Protein AF-A0A068NYI9-F1 (afdb_monomer)

Solvent-accessible surface area (backbone atoms only — not comparable to full-atom values): 39132 Å² total; per-residue (Å²): 99,67,48,78,48,80,58,88,41,33,35,38,41,29,36,51,37,56,94,65,34,27,33,42,41,76,65,52,43,54,52,51,30,52,52,40,68,64,61,57,90,71,41,52,32,32,40,40,34,29,38,84,70,21,27,11,58,13,74,27,71,71,49,53,61,55,55,73,72,49,54,72,68,56,47,52,54,54,47,45,54,56,33,49,30,40,50,29,44,58,70,30,71,34,47,32,33,27,50,38,40,30,40,25,18,36,61,29,44,26,55,36,34,27,26,78,39,22,38,27,14,58,77,14,36,36,26,44,39,35,44,78,74,78,43,71,63,66,67,35,40,80,39,39,39,81,44,40,32,72,70,53,43,56,55,39,48,74,64,22,53,74,46,44,31,72,56,35,41,76,44,43,52,24,78,44,74,30,56,73,89,44,35,65,60,57,50,49,53,53,52,53,56,57,70,75,43,59,68,68,60,52,34,52,52,56,52,59,73,72,49,78,86,68,54,73,70,55,48,52,52,52,52,53,56,50,59,70,35,66,69,44,46,53,52,50,50,55,52,50,54,50,51,52,56,53,59,72,30,60,66,58,24,37,24,31,56,41,60,44,35,58,30,35,53,49,46,52,42,32,49,80,71,70,24,43,34,32,23,48,32,26,66,79,39,65,85,33,47,29,43,75,68,27,80,40,68,43,82,50,44,53,57,51,46,78,58,20,68,54,28,62,66,60,52,55,49,49,31,60,75,71,64,33,43,25,38,36,27,51,61,60,82,48,33,77,37,32,69,51,38,48,50,27,54,77,68,73,26,43,48,48,43,40,50,31,71,24,37,56,49,38,65,42,72,67,49,27,50,52,47,29,52,73,44,68,28,52,57,65,58,60,50,78,61,86,88,59,47,75,68,55,44,48,54,46,44,66,71,71,38,70,39,26,30,38,34,29,72,87,52,68,93,77,53,20,56,40,82,32,70,47,83,88,49,40,71,61,48,50,52,52,24,25,56,45,17,29,74,75,66,76,43,45,52,57,29,36,28,55,48,66,88,63,31,26,37,38,30,34,37,35,43,20,20,82,83,77,49,60,26,31,56,48,48,35,30,42,19,46,24,59,97,88,41,70,43,36,37,26,14,62,41,70,64,44,80,83,41,60,80,53,53,67,55,53,45,52,31,46,50,38,38,37,58,73,48,63,42,28,24,37,28,31,42,33,26,42,30,34,72,91,77,73,44,64,18,56,69,51,49,47,56,24,58,60,91,68,49,58,24,44,26,63,19,63,71,50,63,62,67,48,47,25,50,41,28,56,43,58,42,75,83,86,64,62,67,45,45,38,70,47,40,72,88,61,52,47,46,14,14,35,35,37,60,36,28,26,17,30,57,75,62,79,48,43,77,33,59,44,48,24,70,37,61,40,78,56,87,50,92,53,54,47,76,52,46,28,66,53,56,69,37,70,43,65,90,77,59,81,51,68,50,34,36,47,32,9,42,25,80,38,60,70,49,8,52,53,47,36,47,53,38,53,56,51,42,42,63,27,61,46,44,51,36,56,70,60,50,49,52,51,68,64,32,69,44,57,70,72,56,63,66,19,46,58,42,48,64,71,81,45,68,82,52,65,80,80,84,74,56,68,70,57,56,53,49,53,70,67,73,54,75,77,74,76,88,83,81,91,84,88,77,60,83,88,73,69,78,79,77,78,82,72,85,132

Sequence (746 aa):
MLNVESEGAVLRVTIDRPEVRNAFNDELIAQLSTVFTHVAPEVRAIVLTGSGDTFCAGGDLAWMRKAAGYTEEQNAEDALHLAQLFQSMVECHAVVIARVRGACFGGGCGLVAASDVAIASEDALFAFSEVRLGLVPATISPFVLPKIGAGHARHLFSTGEAFGAAHALRIGLVHDVAPPDDLDAAVAKRIKAVLAAGPAAVASAKQLAQEPPLSLPEAAALLARTRANEEAKEGISAFLEKTQSELSRMIEKLLIANRGEIAVRVIRAAREMRVRTVAVYSDADRDAMHVQLADEAVALGAPEPSASYLDAAKILDAARATGADAIHPGYGFLSERAEFSDACAKTGILFVGPPASAMRRLGAKTDAKALAVQAGVPIVPGMFEPGATDAQLKAAADQIGYPVMLKASAGGGGRGMRAVHNPADFDGELKTASDEALKAFGDGTMMVEKLVERPRHVEVQVLADRHGNVATLFERECSIQRRHQKLIEESPSPLFDSQPGLWPQMAEASRRLVLEAGYFNAGTVEFIVDEAAGAFYFLEVNARLQVEHPVTEMVTGLDLVQWQIRIAQGDRLEIDPRLIAGDRGAMKGHAIEARIVAEDPARNFLPSVGKILAWAEPKAPGVRVDTGYAADAEIPRYYDSMIAKVIAHGDTRAEAIQRLRGALLDFHVLGVRTNVAYLLDVLSHAGFQKGDIDTGFLGREFSEWAPGDIPAEIGAILLTVTPVAKAGAPSAVGAWALADRFRNAR

Radius of gyration: 37.15 Å; Cα contacts (8 Å, |Δi|>4): 1480; chains: 1; bounding box: 72×67×130 Å

pLDDT: mean 90.98, std 12.87, range [28.34, 98.88]

Structure (mmCIF, N/CA/C/O backbone):
data_AF-A0A068NYI9-F1
#
_entry.id   AF-A0A068NYI9-F1
#
loop_
_atom_site.group_PDB
_atom_site.id
_atom_site.type_symbol
_atom_site.label_atom_id
_atom_site.label_alt_id
_atom_site.label_comp_id
_atom_site.label_asym_id
_atom_site.label_entity_id
_atom_site.label_seq_id
_atom_site.pdbx_PDB_ins_code
_atom_site.Cartn_x
_atom_site.Cartn_y
_atom_site.Cartn_z
_atom_site.occupancy
_atom_site.B_iso_or_equiv
_atom_site.auth_seq_id
_atom_site.auth_comp_id
_atom_site.auth_asym_id
_atom_site.auth_atom_id
_atom_site.pdbx_PDB_model_num
ATOM 1 N N . MET A 1 1 ? -4.541 20.432 50.853 1.00 89.31 1 MET A N 1
ATOM 2 C CA . MET A 1 1 ? -4.137 19.013 50.994 1.00 89.31 1 MET A CA 1
ATOM 3 C C . MET A 1 1 ? -4.465 18.197 49.750 1.00 89.31 1 MET A C 1
ATOM 5 O O . MET A 1 1 ? -3.976 17.082 49.623 1.00 89.31 1 MET A O 1
ATOM 9 N N . LEU A 1 2 ? -5.289 18.737 48.844 1.00 95.06 2 LEU A N 1
ATOM 10 C CA . LEU A 1 2 ? -5.549 18.180 47.524 1.00 95.06 2 LEU A CA 1
ATOM 11 C C . LEU A 1 2 ? -4.988 19.100 46.441 1.00 95.06 2 LEU A C 1
ATOM 13 O O . LEU A 1 2 ? -5.064 20.321 46.584 1.00 95.06 2 LEU A O 1
ATOM 17 N N . ASN A 1 3 ? -4.511 18.510 45.351 1.00 96.06 3 ASN A N 1
ATOM 18 C CA . ASN A 1 3 ? -4.383 19.181 44.064 1.00 96.06 3 ASN A CA 1
ATOM 19 C C . ASN A 1 3 ? -5.496 18.661 43.139 1.00 96.06 3 ASN A C 1
ATOM 21 O O . ASN A 1 3 ? -5.660 17.447 42.998 1.00 96.06 3 ASN A O 1
ATOM 25 N N . VAL A 1 4 ? -6.282 19.569 42.559 1.00 96.38 4 VAL A N 1
ATOM 26 C CA . VAL A 1 4 ? -7.425 19.240 41.699 1.00 96.38 4 VAL A CA 1
ATOM 27 C C . VAL A 1 4 ? -7.256 19.945 40.359 1.00 96.38 4 VAL A C 1
ATOM 29 O O . VAL A 1 4 ? -7.251 21.172 40.296 1.00 96.38 4 VAL A O 1
ATOM 32 N N . GLU A 1 5 ? -7.144 19.165 39.288 1.00 95.94 5 GLU A N 1
ATOM 33 C CA . GLU A 1 5 ? -6.888 19.651 37.930 1.00 95.94 5 GLU A CA 1
ATOM 34 C C . GLU A 1 5 ? -7.986 19.169 36.980 1.00 95.94 5 GLU A C 1
ATOM 36 O O . GLU A 1 5 ? -8.367 17.999 37.006 1.00 95.94 5 GLU A O 1
ATOM 41 N N . SER A 1 6 ? -8.496 20.058 36.127 1.00 93.62 6 SER A N 1
ATOM 42 C CA . SER A 1 6 ? -9.535 19.729 35.144 1.00 93.62 6 SER A CA 1
ATOM 43 C C . SER A 1 6 ? -8.954 19.721 33.735 1.00 93.62 6 SER A C 1
ATOM 45 O O . SER A 1 6 ? -8.369 20.706 33.292 1.00 93.62 6 SER A O 1
ATOM 47 N N . GLU A 1 7 ? -9.171 18.631 33.006 1.00 90.81 7 GLU A N 1
ATOM 48 C CA . GLU A 1 7 ? -8.727 18.429 31.628 1.00 90.81 7 GLU A CA 1
ATOM 49 C C . GLU A 1 7 ? -9.931 17.993 30.778 1.00 90.81 7 GLU A C 1
ATOM 51 O O . GLU A 1 7 ? -10.263 16.810 30.667 1.00 90.81 7 GLU A O 1
ATOM 56 N N . GLY A 1 8 ? -10.648 18.971 30.216 1.00 91.75 8 GLY A N 1
ATOM 57 C CA . GLY A 1 8 ? -11.898 18.718 29.495 1.00 91.75 8 GLY A CA 1
ATOM 58 C C . GLY A 1 8 ? -12.936 18.039 30.393 1.00 91.75 8 GLY A C 1
ATOM 59 O O . GLY A 1 8 ? -13.342 18.602 31.403 1.00 91.75 8 GLY A O 1
ATOM 60 N N . ALA A 1 9 ? -13.345 16.821 30.030 1.00 95.44 9 ALA A N 1
ATOM 61 C CA . ALA A 1 9 ? -14.315 16.015 30.776 1.00 95.44 9 ALA A CA 1
ATOM 62 C C . ALA A 1 9 ? -13.682 15.118 31.865 1.00 95.44 9 ALA A C 1
ATOM 64 O O . ALA A 1 9 ? -14.346 14.219 32.388 1.00 95.44 9 ALA A O 1
ATOM 65 N N . VAL A 1 10 ? -12.395 15.298 32.176 1.00 97.81 10 VAL A N 1
ATOM 66 C CA . VAL A 1 10 ? -11.663 14.500 33.169 1.00 97.81 10 VAL A CA 1
ATOM 67 C C . VAL A 1 10 ? -11.209 15.390 34.318 1.00 97.81 10 VAL A C 1
ATOM 69 O O . VAL A 1 10 ? -10.569 16.414 34.094 1.00 97.81 10 VAL A O 1
ATOM 72 N N . LEU A 1 11 ? -11.492 14.973 35.550 1.00 98.00 11 LEU A N 1
ATOM 73 C CA . LEU A 1 11 ? -11.014 15.630 36.765 1.00 98.00 11 LEU A CA 1
ATOM 74 C C . LEU A 1 11 ? -9.921 14.776 37.416 1.00 98.00 11 LEU A C 1
ATOM 76 O O . LEU A 1 11 ? -10.126 13.595 37.679 1.00 98.00 11 LEU A O 1
ATOM 80 N N . ARG A 1 12 ? -8.753 15.341 37.699 1.00 98.19 12 ARG A N 1
ATOM 81 C CA . ARG A 1 12 ? -7.665 14.661 38.411 1.00 98.19 12 ARG A CA 1
ATOM 82 C C . ARG A 1 12 ? -7.619 15.174 39.839 1.00 98.19 12 ARG A C 1
ATOM 84 O O . ARG A 1 12 ? -7.472 16.369 40.059 1.00 98.19 12 ARG A O 1
ATOM 91 N N . VAL A 1 13 ? -7.746 14.267 40.798 1.00 98.25 13 VAL A N 1
ATOM 92 C CA . VAL A 1 13 ? -7.751 14.548 42.234 1.00 98.25 13 VAL A CA 1
ATOM 93 C C . VAL A 1 13 ? -6.545 13.851 42.846 1.00 98.25 13 VAL A C 1
ATOM 95 O O . VAL A 1 13 ? -6.486 12.623 42.918 1.00 98.25 13 VAL A O 1
ATOM 98 N N . THR A 1 14 ? -5.570 14.639 43.280 1.00 98.19 14 THR A N 1
ATOM 99 C CA . THR A 1 14 ? -4.337 14.147 43.898 1.00 98.19 14 THR A CA 1
ATOM 100 C C . THR A 1 14 ? -4.338 14.483 45.381 1.00 98.19 14 THR A C 1
ATOM 102 O O . THR A 1 14 ? -4.400 15.655 45.747 1.00 98.19 14 THR A O 1
ATOM 105 N N . ILE A 1 15 ? -4.242 13.469 46.241 1.00 98.25 15 ILE A N 1
ATOM 106 C CA . ILE A 1 15 ? -3.935 13.658 47.661 1.00 98.25 15 ILE A CA 1
ATOM 107 C C . ILE A 1 15 ? -2.469 14.066 47.756 1.00 98.25 15 ILE A C 1
ATOM 109 O O . ILE A 1 15 ? -1.594 13.281 47.396 1.00 98.25 15 ILE A O 1
ATOM 113 N N . ASP A 1 16 ? -2.213 15.290 48.209 1.00 96.94 16 ASP A N 1
ATOM 114 C CA . ASP A 1 16 ? -0.884 15.895 48.206 1.00 96.94 16 ASP A CA 1
ATOM 115 C C . ASP A 1 16 ? -0.428 16.217 49.632 1.00 96.94 16 ASP A C 1
ATOM 117 O O . ASP A 1 16 ? -0.469 17.359 50.098 1.00 96.94 16 ASP A O 1
ATOM 121 N N . ARG A 1 17 ? -0.077 15.151 50.359 1.00 96.38 17 ARG A N 1
ATOM 122 C CA . ARG A 1 17 ? 0.522 15.178 51.702 1.00 96.38 17 ARG A CA 1
ATOM 123 C C . ARG A 1 17 ? 1.659 14.145 51.818 1.00 96.38 17 ARG A C 1
ATOM 125 O O . ARG A 1 17 ? 1.607 13.258 52.688 1.00 96.38 17 ARG A O 1
ATOM 132 N N . PRO A 1 18 ? 2.666 14.171 50.927 1.00 94.94 18 PRO A N 1
ATOM 133 C CA . PRO A 1 18 ? 3.677 13.116 50.847 1.00 94.94 18 PRO A CA 1
ATOM 134 C C . PRO A 1 18 ? 4.508 12.987 52.135 1.00 94.94 18 PRO A C 1
ATOM 136 O O . PRO A 1 18 ? 4.950 11.893 52.484 1.00 94.94 18 PRO A O 1
ATOM 139 N N . GLU A 1 19 ? 4.658 14.068 52.903 1.00 94.81 19 GLU A N 1
ATOM 140 C CA . GLU A 1 19 ? 5.395 14.122 54.170 1.00 94.81 19 GLU A CA 1
ATOM 141 C C . GLU A 1 19 ? 4.800 13.238 55.275 1.00 94.81 19 GLU A C 1
ATOM 143 O O . GLU A 1 19 ? 5.527 12.756 56.143 1.00 94.81 19 GLU A O 1
ATOM 148 N N . VAL A 1 20 ? 3.492 12.975 55.218 1.00 94.88 20 VAL A N 1
ATOM 149 C CA . VAL A 1 20 ? 2.797 12.017 56.092 1.00 94.88 20 VAL A CA 1
ATOM 150 C C . VAL A 1 20 ? 2.236 10.833 55.307 1.00 94.88 20 VAL A C 1
ATOM 152 O O . VAL A 1 20 ? 1.298 10.175 55.756 1.00 94.88 20 VAL A O 1
ATOM 155 N N . ARG A 1 21 ? 2.799 10.548 54.126 1.00 95.31 21 ARG A N 1
ATOM 156 C CA . ARG A 1 21 ? 2.390 9.429 53.264 1.00 95.31 21 ARG A CA 1
ATOM 157 C C . ARG A 1 21 ? 0.903 9.462 52.889 1.00 95.31 21 ARG A C 1
ATOM 159 O O . ARG A 1 21 ? 0.225 8.432 52.901 1.00 95.31 21 ARG A O 1
ATOM 166 N N . ASN A 1 22 ? 0.388 10.651 52.579 1.00 97.19 22 ASN A N 1
ATOM 167 C CA . ASN A 1 22 ? -0.992 10.869 52.136 1.00 97.19 22 ASN A CA 1
ATOM 168 C C . ASN A 1 22 ? -2.048 10.351 53.128 1.00 97.19 22 ASN A C 1
ATOM 170 O O . ASN A 1 22 ? -3.120 9.899 52.732 1.00 97.19 22 ASN A O 1
ATOM 174 N N . ALA A 1 23 ? -1.733 10.384 54.427 1.00 95.81 23 ALA A N 1
ATOM 175 C CA . ALA A 1 23 ? -2.626 9.925 55.481 1.00 95.81 23 ALA A CA 1
ATOM 176 C C . ALA A 1 23 ? -3.837 10.861 55.692 1.00 95.81 23 ALA A C 1
ATOM 178 O O . ALA A 1 23 ? -3.761 12.075 55.484 1.00 95.81 23 ALA A O 1
ATOM 179 N N . PHE A 1 24 ? -4.952 10.291 56.145 1.00 92.56 24 PHE A N 1
ATOM 180 C CA . PHE A 1 24 ? -6.208 10.962 56.464 1.00 92.56 24 PHE A CA 1
ATOM 181 C C . PHE A 1 24 ? -6.144 11.791 57.740 1.00 92.56 24 PHE A C 1
ATOM 183 O O . PHE A 1 24 ? -5.647 11.343 58.769 1.00 92.56 24 PHE A O 1
ATOM 190 N N . ASN A 1 25 ? -6.754 12.967 57.685 1.00 93.00 25 ASN A N 1
ATOM 191 C CA . ASN A 1 25 ? -7.182 13.744 58.839 1.00 93.00 25 ASN A CA 1
ATOM 192 C C . ASN A 1 25 ? -8.554 14.379 58.534 1.00 93.00 25 ASN A C 1
ATOM 194 O O . ASN A 1 25 ? -9.017 14.323 57.392 1.00 93.00 25 ASN A O 1
ATOM 198 N N . ASP A 1 26 ? -9.155 15.022 59.538 1.00 90.56 26 ASP A N 1
ATOM 199 C CA . ASP A 1 26 ? -10.453 15.713 59.436 1.00 90.56 26 ASP A CA 1
ATOM 200 C C . ASP A 1 26 ? -10.567 16.602 58.175 1.00 90.56 26 ASP A C 1
ATOM 202 O O . ASP A 1 26 ? -11.551 16.546 57.437 1.00 90.56 26 ASP A O 1
ATOM 206 N N . GLU A 1 27 ? -9.536 17.407 57.893 1.00 93.81 27 GLU A N 1
ATOM 207 C CA . GLU A 1 27 ? -9.539 18.372 56.787 1.00 93.81 27 GLU A CA 1
ATOM 208 C C . GLU A 1 27 ? -9.479 17.699 55.407 1.00 93.81 27 GLU A C 1
ATOM 210 O O . GLU A 1 27 ? -10.224 18.083 54.503 1.00 93.81 27 GLU A O 1
ATOM 215 N N . LEU A 1 28 ? -8.629 16.682 55.233 1.00 95.25 28 LEU A N 1
ATOM 216 C CA . LEU A 1 28 ? -8.531 15.942 53.976 1.00 95.25 28 LEU A CA 1
ATOM 217 C C . LEU A 1 28 ? -9.839 15.207 53.661 1.00 95.25 28 LEU A C 1
ATOM 219 O O . LEU A 1 28 ? -10.276 15.216 52.510 1.00 95.25 28 LEU A O 1
ATOM 223 N N . ILE A 1 29 ? -10.472 14.606 54.675 1.00 95.69 29 ILE A N 1
ATOM 224 C CA . ILE A 1 29 ? -11.768 13.932 54.526 1.00 95.69 29 ILE A CA 1
ATOM 225 C C . ILE A 1 29 ? -12.816 14.938 54.037 1.00 95.69 29 ILE A C 1
ATOM 227 O O . ILE A 1 29 ? -13.474 14.692 53.028 1.00 95.69 29 ILE A O 1
ATOM 231 N N . ALA A 1 30 ? -12.914 16.109 54.674 1.00 94.88 30 ALA A N 1
ATOM 232 C CA . ALA A 1 30 ? -13.854 17.155 54.271 1.00 94.88 30 ALA A CA 1
ATOM 233 C C . ALA A 1 30 ? -13.589 17.694 52.850 1.00 94.88 30 ALA A C 1
ATOM 235 O O . ALA A 1 30 ? -14.532 17.905 52.079 1.00 94.88 30 ALA A O 1
ATOM 236 N N . GLN A 1 31 ? -12.317 17.893 52.478 1.00 96.44 31 GLN A N 1
ATOM 237 C CA . GLN A 1 31 ? -11.932 18.339 51.134 1.00 96.44 31 GLN A CA 1
ATOM 238 C C . GLN A 1 31 ? -12.329 17.308 50.069 1.00 96.44 31 GLN A C 1
ATOM 240 O O . GLN A 1 31 ? -12.955 17.677 49.076 1.00 96.44 31 GLN A O 1
ATOM 245 N N . LEU A 1 32 ? -12.032 16.022 50.286 1.00 97.12 32 LEU A N 1
ATOM 246 C CA . LEU A 1 32 ? -12.409 14.958 49.353 1.00 97.12 32 LEU A CA 1
ATOM 247 C C . LEU A 1 32 ? -13.934 14.824 49.236 1.00 97.12 32 LEU A C 1
ATOM 249 O O . LEU A 1 32 ? -14.447 14.775 48.120 1.00 97.12 32 LEU A O 1
ATOM 253 N N . SER A 1 33 ? -14.670 14.848 50.353 1.00 95.69 33 SER A N 1
ATOM 254 C CA . SER A 1 33 ? -16.139 14.771 50.332 1.00 95.69 33 SER A CA 1
ATOM 255 C C . SER A 1 33 ? -16.749 15.925 49.539 1.00 95.69 33 SER A C 1
ATOM 257 O O . SER A 1 33 ? -17.685 15.729 48.762 1.00 95.69 33 SER A O 1
ATOM 259 N N . THR A 1 34 ? -16.188 17.131 49.677 1.00 95.56 34 THR A N 1
ATOM 260 C CA . THR A 1 34 ? -16.631 18.306 48.914 1.00 95.56 34 THR A CA 1
ATOM 261 C C . THR A 1 34 ? -16.448 18.095 47.414 1.00 95.56 34 THR A C 1
ATOM 263 O O . THR A 1 34 ? -17.376 18.387 46.659 1.00 95.56 34 THR A O 1
ATOM 266 N N . VAL A 1 35 ? -15.297 17.554 46.993 1.00 95.81 35 VAL A N 1
ATOM 267 C CA . VAL A 1 35 ? -15.003 17.261 45.582 1.00 95.81 35 VAL A CA 1
ATOM 268 C C . VAL A 1 35 ? -16.032 16.299 44.998 1.00 95.81 35 VAL A C 1
ATOM 270 O O . VAL A 1 35 ? -16.628 16.620 43.977 1.00 95.81 35 VAL A O 1
ATOM 273 N N . PHE A 1 36 ? -16.282 15.157 45.645 1.00 96.19 36 PHE A N 1
ATOM 274 C CA . PHE A 1 36 ? -17.181 14.131 45.100 1.00 96.19 36 PHE A CA 1
ATOM 275 C C . PHE A 1 36 ? -18.666 14.515 45.161 1.00 96.19 36 PHE A C 1
ATOM 277 O O . PHE A 1 36 ? -19.438 14.089 44.304 1.00 96.19 36 PHE A O 1
ATOM 284 N N . THR A 1 37 ? -19.058 15.374 46.106 1.00 94.06 37 THR A N 1
ATOM 285 C CA . THR A 1 37 ? -20.441 15.873 46.214 1.00 94.06 37 THR A CA 1
ATOM 286 C C . THR A 1 37 ? -20.752 16.978 45.193 1.00 94.06 37 THR A C 1
ATOM 288 O O . THR A 1 37 ? -21.897 17.118 44.771 1.00 94.06 37 THR A O 1
ATOM 291 N N . HIS A 1 38 ? -19.749 17.755 44.763 1.00 94.12 38 HIS A N 1
ATOM 292 C CA . HIS A 1 38 ? -19.920 18.921 43.878 1.00 94.12 38 HIS A CA 1
ATOM 293 C C . HIS A 1 38 ? -19.229 18.751 42.518 1.00 94.12 38 HIS A C 1
ATOM 295 O O . HIS A 1 38 ? -18.716 19.712 41.942 1.00 94.12 38 HIS A O 1
ATOM 301 N N . VAL A 1 39 ? -19.205 17.526 41.992 1.00 94.00 39 VAL A N 1
ATOM 302 C CA . VAL A 1 39 ? -18.657 17.244 40.659 1.00 94.00 39 VAL A CA 1
ATOM 303 C C . VAL A 1 39 ? -19.524 17.917 39.597 1.00 94.00 39 VAL A C 1
ATOM 305 O O . VAL A 1 39 ? -20.743 17.735 39.578 1.00 94.00 39 VAL A O 1
ATOM 308 N N . ALA A 1 40 ? -18.896 18.688 38.710 1.00 93.06 40 ALA A N 1
ATOM 309 C CA . ALA A 1 40 ? -19.601 19.378 37.637 1.00 93.06 40 ALA A CA 1
ATOM 310 C C . ALA A 1 40 ? -20.225 18.369 36.641 1.00 93.06 40 ALA A C 1
ATOM 312 O O . ALA A 1 40 ? -19.581 17.360 36.351 1.00 93.06 40 ALA A O 1
ATOM 313 N N . PRO A 1 41 ? -21.442 18.605 36.108 1.00 90.25 41 PRO A N 1
ATOM 314 C CA . PRO A 1 41 ? -22.159 17.644 35.252 1.00 90.25 41 PRO A CA 1
ATOM 315 C C . PRO A 1 41 ? -21.423 17.212 33.972 1.00 90.25 41 PRO A C 1
ATOM 317 O O . PRO A 1 41 ? -21.713 16.160 33.405 1.00 90.25 41 PRO A O 1
ATOM 320 N N . GLU A 1 42 ? -20.506 18.042 33.476 1.00 92.38 42 GLU A N 1
ATOM 321 C CA . GLU A 1 42 ? -19.666 17.772 32.308 1.00 92.38 42 GLU A CA 1
ATOM 322 C C . GLU A 1 42 ? -18.501 16.815 32.597 1.00 92.38 42 GLU A C 1
ATOM 324 O O . GLU A 1 42 ? -17.904 16.275 31.661 1.00 92.38 42 GLU A O 1
ATOM 329 N N . VAL A 1 43 ? -18.166 16.590 33.870 1.00 96.38 43 VAL A N 1
ATOM 330 C CA . VAL A 1 43 ? -17.103 15.665 34.263 1.00 96.38 43 VAL A CA 1
ATOM 331 C C . VAL A 1 43 ? -17.605 14.238 34.091 1.00 96.38 43 VAL A C 1
ATOM 333 O O . VAL A 1 43 ? -18.625 13.816 34.621 1.00 96.38 43 VAL A O 1
ATOM 336 N N . ARG A 1 44 ? -16.851 13.454 33.330 1.00 95.88 44 ARG A N 1
ATOM 337 C CA . ARG A 1 44 ? -17.198 12.083 32.951 1.00 95.88 44 ARG A CA 1
ATOM 338 C C . ARG A 1 44 ? -16.358 11.048 33.680 1.00 95.88 44 ARG A C 1
ATOM 340 O O . ARG A 1 44 ? -16.838 9.946 33.939 1.00 95.88 44 ARG A O 1
ATOM 347 N N . ALA A 1 45 ? -15.115 11.394 33.995 1.00 97.88 45 ALA A N 1
ATOM 348 C CA . ALA A 1 45 ? -14.193 10.535 34.719 1.00 97.88 45 ALA A CA 1
ATOM 349 C C . ALA A 1 45 ? -13.410 11.343 35.756 1.00 97.88 45 ALA A C 1
ATOM 351 O O . ALA A 1 45 ? -13.006 12.475 35.492 1.00 97.88 45 ALA A O 1
ATOM 352 N N . ILE A 1 46 ? -13.162 10.737 36.913 1.00 98.50 46 ILE A N 1
ATOM 353 C CA . ILE A 1 46 ? -12.327 11.293 37.975 1.00 98.50 46 ILE A CA 1
ATOM 354 C C . ILE A 1 46 ? -11.156 10.347 38.197 1.00 98.50 46 ILE A C 1
ATOM 356 O O . ILE A 1 46 ? -11.368 9.168 38.454 1.00 98.50 46 ILE A O 1
ATOM 360 N N . VAL A 1 47 ? -9.924 10.839 38.120 1.00 98.56 47 VAL A N 1
ATOM 361 C CA . VAL A 1 47 ? -8.730 10.064 38.474 1.00 98.56 47 VAL A CA 1
ATOM 362 C C . VAL A 1 47 ? -8.320 10.434 39.890 1.00 98.56 47 VAL A C 1
ATOM 364 O O . VAL A 1 47 ? -7.904 11.565 40.122 1.00 98.56 47 VAL A O 1
ATOM 367 N N . LEU A 1 48 ? -8.409 9.488 40.821 1.00 98.50 48 LEU A N 1
ATOM 368 C CA . LEU A 1 48 ? -7.954 9.655 42.199 1.00 98.50 48 LEU A CA 1
ATOM 369 C C . LEU A 1 48 ? -6.565 9.027 42.370 1.00 98.50 48 LEU A C 1
ATOM 371 O O . LEU A 1 48 ? -6.376 7.851 42.059 1.00 98.50 48 LEU A O 1
ATOM 375 N N . THR A 1 49 ? -5.598 9.787 42.880 1.00 98.25 49 THR A N 1
ATOM 376 C CA . THR A 1 49 ? -4.223 9.321 43.148 1.00 98.25 49 THR A CA 1
ATOM 377 C C . THR A 1 49 ? -3.647 9.979 44.405 1.00 98.25 49 THR A C 1
ATOM 379 O O . THR A 1 49 ? -4.162 10.990 44.873 1.00 98.25 49 THR A O 1
ATOM 382 N N . GLY A 1 50 ? -2.563 9.423 44.947 1.00 97.19 50 GLY A N 1
ATOM 383 C CA . GLY A 1 50 ? -1.687 10.111 45.904 1.00 97.19 50 GLY A CA 1
ATOM 384 C C . GLY A 1 50 ? -0.449 10.680 45.207 1.00 97.19 50 GLY A C 1
ATOM 385 O O . GLY A 1 50 ? -0.047 10.161 44.159 1.00 97.19 50 GLY A O 1
ATOM 386 N N . SER A 1 51 ? 0.146 11.737 45.761 1.00 95.50 51 SER A N 1
ATOM 387 C CA . SER A 1 51 ? 1.446 12.252 45.320 1.00 95.50 51 SER A CA 1
ATOM 388 C C . SER A 1 51 ? 2.606 11.427 45.894 1.00 95.50 51 SER A C 1
ATOM 390 O O . SER A 1 51 ? 2.492 10.794 46.945 1.00 95.50 51 SER A O 1
ATOM 392 N N . GLY A 1 52 ? 3.742 11.408 45.196 1.00 91.50 52 GLY A N 1
ATOM 393 C CA . GLY A 1 52 ? 4.918 10.639 45.613 1.00 91.50 52 GLY A CA 1
ATOM 394 C C . GLY A 1 52 ? 4.788 9.126 45.386 1.00 91.50 52 GLY A C 1
ATOM 395 O O . GLY A 1 52 ? 4.300 8.676 44.347 1.00 91.50 52 GLY A O 1
ATOM 396 N N . ASP A 1 53 ? 5.295 8.341 46.339 1.00 90.12 53 ASP A N 1
ATOM 397 C CA . ASP A 1 53 ? 5.423 6.877 46.271 1.00 90.12 53 ASP A CA 1
ATOM 398 C C . ASP A 1 53 ? 4.359 6.123 47.085 1.00 90.12 53 ASP A C 1
ATOM 400 O O . ASP A 1 53 ? 4.449 4.910 47.258 1.00 90.12 53 ASP A O 1
ATOM 404 N N . THR A 1 54 ? 3.357 6.827 47.610 1.00 95.56 54 THR A N 1
ATOM 405 C CA . THR A 1 54 ? 2.323 6.251 48.469 1.00 95.56 54 THR A CA 1
ATOM 406 C C . THR A 1 54 ? 0.955 6.743 48.025 1.00 95.56 54 THR A C 1
ATOM 408 O O . THR A 1 54 ? 0.732 7.943 47.930 1.00 95.56 54 THR A O 1
ATOM 411 N N . PHE A 1 55 ? 0.005 5.839 47.800 1.00 97.69 55 PHE A N 1
ATOM 412 C CA . PHE A 1 55 ? -1.365 6.225 47.481 1.00 97.69 55 PHE A CA 1
ATOM 413 C C . PHE A 1 55 ? -2.052 6.856 48.701 1.00 97.69 55 PHE A C 1
ATOM 415 O O . PHE A 1 55 ? -2.441 8.020 48.654 1.00 97.69 55 PHE A O 1
ATOM 422 N N . CYS A 1 56 ? -2.159 6.111 49.807 1.00 97.25 56 CYS A N 1
ATOM 423 C CA . CYS A 1 56 ? -2.689 6.598 51.084 1.00 97.25 56 CYS A CA 1
ATOM 424 C C . CYS A 1 56 ? -2.352 5.613 52.215 1.00 97.25 56 CYS A C 1
ATOM 426 O O . CYS A 1 56 ? -2.747 4.446 52.170 1.00 97.25 56 CYS A O 1
ATOM 428 N N . ALA A 1 57 ? -1.648 6.072 53.252 1.00 93.06 57 ALA A N 1
ATOM 429 C CA . ALA A 1 57 ? -1.193 5.222 54.357 1.00 93.06 57 ALA A CA 1
ATOM 430 C C . ALA A 1 57 ? -2.221 4.994 55.489 1.00 93.06 57 ALA A C 1
ATOM 432 O O . ALA A 1 57 ? -1.866 4.407 56.512 1.00 93.06 57 ALA A O 1
ATOM 433 N N . GLY A 1 58 ? -3.476 5.426 55.334 1.00 90.81 58 GLY A N 1
ATOM 434 C CA . GLY A 1 58 ? -4.506 5.314 56.377 1.00 90.81 58 GLY A CA 1
ATOM 435 C C . GLY A 1 58 ? -4.596 6.575 57.236 1.00 90.81 58 GLY A C 1
ATOM 436 O O . GLY A 1 58 ? -4.491 7.666 56.696 1.00 90.81 58 GLY A O 1
ATOM 437 N N . GLY A 1 59 ? -4.839 6.459 58.544 1.00 90.25 59 GLY A N 1
ATOM 438 C CA . GLY A 1 59 ? -5.007 7.615 59.439 1.00 90.25 59 GLY A CA 1
ATOM 439 C C . GLY A 1 59 ? -3.695 8.332 59.783 1.00 90.25 59 GLY A C 1
ATOM 440 O O . GLY A 1 59 ? -2.657 7.699 59.974 1.00 90.25 59 GLY A O 1
ATOM 441 N N . ASP A 1 60 ? -3.737 9.658 59.894 1.00 90.12 60 ASP A N 1
ATOM 442 C CA . ASP A 1 60 ? -2.625 10.494 60.352 1.00 90.12 60 ASP A CA 1
ATOM 443 C C . ASP A 1 60 ? -2.371 10.272 61.856 1.00 90.12 60 ASP A C 1
ATOM 445 O O . ASP A 1 60 ? -3.300 10.221 62.664 1.00 90.12 60 ASP A O 1
ATOM 449 N N . LEU A 1 61 ? -1.103 10.135 62.260 1.00 86.94 61 LEU A N 1
ATOM 450 C CA . LEU A 1 61 ? -0.724 9.863 63.654 1.00 86.94 61 LEU A CA 1
ATOM 451 C C . LEU A 1 61 ? -1.192 10.956 64.628 1.00 86.94 61 LEU A C 1
ATOM 453 O O . LEU A 1 61 ? -1.533 10.650 65.773 1.00 86.94 61 LEU A O 1
ATOM 457 N N . ALA A 1 62 ? -1.185 12.225 64.214 1.00 86.25 62 ALA A N 1
ATOM 458 C CA . ALA A 1 62 ? -1.638 13.332 65.052 1.00 86.25 62 ALA A CA 1
ATOM 459 C C . ALA A 1 62 ? -3.158 13.288 65.243 1.00 86.25 62 ALA A C 1
ATOM 461 O O . ALA A 1 62 ? -3.648 13.503 66.353 1.00 86.25 62 ALA A O 1
ATOM 462 N N . TRP A 1 63 ? -3.884 12.936 64.183 1.00 87.06 63 TRP A N 1
ATOM 463 C CA . TRP A 1 63 ? -5.326 12.724 64.230 1.00 87.06 63 TRP A CA 1
ATOM 464 C C . TRP A 1 63 ? -5.691 11.533 65.124 1.00 87.06 63 TRP A C 1
ATOM 466 O O . TRP A 1 63 ? -6.493 11.685 66.041 1.00 87.06 63 TRP A O 1
ATOM 476 N N . MET A 1 64 ? -4.999 10.397 64.991 1.00 85.69 64 MET A N 1
ATOM 477 C CA . MET A 1 64 ? -5.217 9.231 65.861 1.00 85.69 64 MET A CA 1
ATOM 478 C C . MET A 1 64 ? -4.934 9.527 67.342 1.00 85.69 64 MET A C 1
ATOM 480 O O . MET A 1 64 ? -5.656 9.055 68.217 1.00 85.69 64 MET A O 1
ATOM 484 N N . ARG A 1 65 ? -3.920 10.348 67.655 1.00 87.38 65 ARG A N 1
ATOM 485 C CA . ARG A 1 65 ? -3.663 10.794 69.040 1.00 87.38 65 ARG A CA 1
ATOM 486 C C . ARG A 1 65 ? -4.792 11.654 69.600 1.00 87.38 65 ARG A C 1
ATOM 488 O O . ARG A 1 65 ? -5.089 11.542 70.784 1.00 87.38 65 ARG A O 1
ATOM 495 N N . LYS A 1 66 ? -5.392 12.511 68.772 1.00 86.62 66 LYS A N 1
ATOM 496 C CA . LYS A 1 66 ? -6.556 13.327 69.144 1.00 86.62 66 LYS A CA 1
ATOM 497 C C . LYS A 1 66 ? -7.776 12.429 69.391 1.00 86.62 66 LYS A C 1
ATOM 499 O O . LYS A 1 66 ? -8.404 12.553 70.439 1.00 86.62 66 LYS A O 1
ATOM 504 N N . ALA A 1 67 ? -8.030 11.478 68.491 1.00 83.31 67 ALA A N 1
ATOM 505 C CA . ALA A 1 67 ? -9.142 10.531 68.579 1.00 83.31 67 ALA A CA 1
ATOM 506 C C . ALA A 1 67 ? -9.058 9.593 69.797 1.00 83.31 67 ALA A C 1
ATOM 508 O O . ALA A 1 67 ? -10.076 9.238 70.381 1.00 83.31 67 ALA A O 1
ATOM 509 N N . ALA A 1 68 ? -7.851 9.258 70.266 1.00 85.44 68 ALA A N 1
ATOM 510 C CA . ALA A 1 68 ? -7.669 8.457 71.481 1.00 85.44 68 ALA A CA 1
ATOM 511 C C . ALA A 1 68 ? -8.273 9.095 72.753 1.00 85.44 68 ALA A C 1
ATOM 513 O O . ALA A 1 68 ? -8.478 8.396 73.743 1.00 85.44 68 ALA A O 1
ATOM 514 N N . GLY A 1 69 ? -8.535 10.409 72.745 1.00 86.81 69 GLY A N 1
ATOM 515 C CA . GLY A 1 69 ? -9.190 11.131 73.839 1.00 86.81 69 GLY A CA 1
ATOM 516 C C . GLY A 1 69 ? -10.693 11.370 73.651 1.00 86.81 69 GLY A C 1
ATOM 517 O O . GLY A 1 69 ? -11.293 12.023 74.503 1.00 86.81 69 GLY A O 1
ATOM 518 N N . TYR A 1 70 ? -11.291 10.906 72.551 1.00 92.38 70 TYR A N 1
ATOM 519 C CA . TYR A 1 70 ? -12.707 11.112 72.236 1.00 92.38 70 TYR A CA 1
ATOM 520 C C . TYR A 1 70 ? -13.634 10.189 73.035 1.00 92.38 70 TYR A C 1
ATOM 522 O O . TYR A 1 70 ? -13.263 9.070 73.396 1.00 92.38 70 TYR A O 1
ATOM 530 N N . THR A 1 71 ? -14.873 10.638 73.266 1.00 94.44 71 THR A N 1
ATOM 531 C CA . THR A 1 71 ? -15.966 9.759 73.719 1.00 94.44 71 THR A CA 1
ATOM 532 C C . THR A 1 71 ? -16.427 8.828 72.594 1.00 94.44 71 THR A C 1
ATOM 534 O O . THR A 1 71 ? -16.017 8.963 71.439 1.00 94.44 71 THR A O 1
ATOM 537 N N . GLU A 1 72 ? -17.286 7.860 72.912 1.00 92.69 72 GLU A N 1
ATOM 538 C CA . GLU A 1 72 ? -17.874 6.970 71.905 1.00 92.69 72 GLU A CA 1
ATOM 539 C C . GLU A 1 72 ? -18.683 7.753 70.859 1.00 92.69 72 GLU A C 1
ATOM 541 O O . GLU A 1 72 ? -18.523 7.522 69.664 1.00 92.69 72 GLU A O 1
ATOM 546 N N . GLU A 1 73 ? -19.475 8.741 71.283 1.00 93.38 73 GLU A N 1
ATOM 547 C CA . GLU A 1 73 ? -20.280 9.578 70.387 1.00 93.38 73 GLU A CA 1
ATOM 548 C C . GLU A 1 73 ? -19.409 10.416 69.447 1.00 93.38 73 GLU A C 1
ATOM 550 O O . GLU A 1 73 ? -19.694 10.502 68.255 1.00 93.38 73 GLU A O 1
ATOM 555 N N . GLN A 1 74 ? -18.319 10.990 69.964 1.00 91.69 74 GLN A N 1
ATOM 556 C CA . GLN A 1 74 ? -17.366 11.754 69.156 1.00 91.69 74 GLN A CA 1
ATOM 557 C C . GLN A 1 74 ? -16.655 10.867 68.127 1.00 91.69 74 GLN A C 1
ATOM 559 O O . GLN A 1 74 ? -16.479 11.271 66.981 1.00 91.69 74 GLN A O 1
ATOM 564 N N . ASN A 1 75 ? -16.283 9.640 68.509 1.00 90.88 75 ASN A N 1
ATOM 565 C CA . ASN A 1 75 ? -15.720 8.666 67.572 1.00 90.88 75 ASN A CA 1
ATOM 566 C C . ASN A 1 75 ? -16.746 8.206 66.527 1.00 90.88 75 ASN A C 1
ATOM 568 O O . ASN A 1 75 ? -16.379 7.961 65.380 1.00 90.88 75 ASN A O 1
ATOM 572 N N . ALA A 1 76 ? -18.025 8.093 66.893 1.00 92.12 76 ALA A N 1
ATOM 573 C CA . ALA A 1 76 ? -19.087 7.758 65.949 1.00 92.12 76 ALA A CA 1
ATOM 574 C C . ALA A 1 76 ? -19.302 8.873 64.911 1.00 92.12 76 ALA A C 1
ATOM 576 O O . ALA A 1 76 ? -19.454 8.576 63.727 1.00 92.12 76 ALA A O 1
ATOM 577 N N . GLU A 1 77 ? -19.275 10.140 65.331 1.00 91.81 77 GLU A N 1
ATOM 578 C CA . GLU A 1 77 ? -19.368 11.302 64.436 1.00 91.81 77 GLU A CA 1
ATOM 579 C C . GLU A 1 77 ? -18.165 11.383 63.480 1.00 91.81 77 GLU A C 1
ATOM 581 O O . GLU A 1 77 ? -18.334 11.527 62.270 1.00 91.81 77 GLU A O 1
ATOM 586 N N . ASP A 1 78 ? -16.953 11.193 64.001 1.00 89.62 78 ASP A N 1
ATOM 587 C CA . ASP A 1 78 ? -15.718 11.154 63.211 1.00 89.62 78 ASP A CA 1
ATOM 588 C C . ASP A 1 78 ? -15.724 10.015 62.170 1.00 89.62 78 ASP A C 1
ATOM 590 O O . ASP A 1 78 ? -15.471 10.228 60.979 1.00 89.62 78 ASP A O 1
ATOM 594 N N . ALA A 1 79 ? -16.127 8.809 62.584 1.00 91.69 79 ALA A N 1
ATOM 595 C CA . ALA A 1 79 ? -16.283 7.660 61.695 1.00 91.69 79 ALA A CA 1
ATOM 596 C C . ALA A 1 79 ? -17.352 7.888 60.610 1.00 91.69 79 ALA A C 1
ATOM 598 O O . ALA A 1 79 ? -17.200 7.397 59.485 1.00 91.69 79 ALA A O 1
ATOM 599 N N . LEU A 1 80 ? -18.416 8.636 60.923 1.00 93.75 80 LEU A N 1
ATOM 600 C CA . LEU A 1 80 ? -19.485 8.959 59.980 1.00 93.75 80 LEU A CA 1
ATOM 601 C C . LEU A 1 80 ? -18.990 9.871 58.851 1.00 93.75 80 LEU A C 1
ATOM 603 O O . LEU A 1 80 ? -19.344 9.627 57.697 1.00 93.75 80 LEU A O 1
ATOM 607 N N . HIS A 1 81 ? -18.126 10.848 59.143 1.00 93.56 81 HIS A N 1
ATOM 608 C CA . HIS A 1 81 ? -17.529 11.705 58.111 1.00 93.56 81 HIS A CA 1
ATOM 609 C C . HIS A 1 81 ? -16.712 10.899 57.095 1.00 93.56 81 HIS A C 1
ATOM 611 O O . HIS A 1 81 ? -16.827 11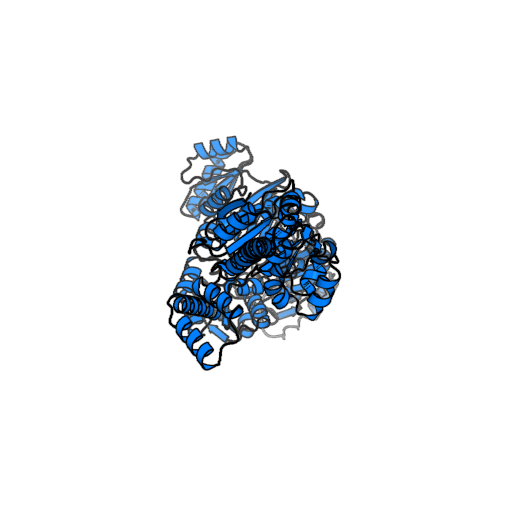.113 55.885 1.00 93.56 81 HIS A O 1
ATOM 617 N N . LEU A 1 82 ? -15.921 9.932 57.571 1.00 93.75 82 LEU A N 1
ATOM 618 C CA . LEU A 1 82 ? -15.150 9.050 56.695 1.00 93.75 82 LEU A CA 1
ATOM 619 C C . LEU A 1 82 ? -16.058 8.116 55.876 1.00 93.75 82 LEU A C 1
ATOM 621 O O . LEU A 1 82 ? -15.805 7.891 54.695 1.00 93.75 82 LEU A O 1
ATOM 625 N N . ALA A 1 83 ? -17.136 7.595 56.466 1.00 94.75 83 ALA A N 1
ATOM 626 C CA . ALA A 1 83 ? -18.110 6.781 55.740 1.00 94.75 83 ALA A CA 1
ATOM 627 C C . ALA A 1 83 ? -18.860 7.589 54.660 1.00 94.75 83 ALA A C 1
ATOM 629 O O . ALA A 1 83 ? -19.070 7.091 53.554 1.00 94.75 83 ALA A O 1
ATOM 630 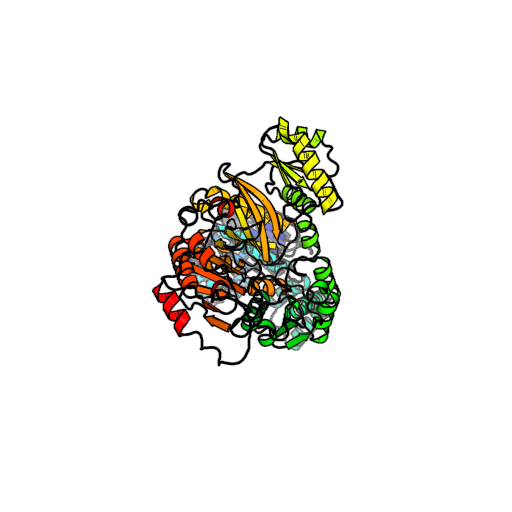N N . GLN A 1 84 ? -19.216 8.844 54.948 1.00 95.38 84 GLN A N 1
ATOM 631 C CA . GLN A 1 84 ? -19.863 9.753 53.995 1.00 95.38 84 GLN A CA 1
ATOM 632 C C . GLN A 1 84 ? -18.962 10.115 52.816 1.00 95.38 84 GLN A C 1
ATOM 634 O O . GLN A 1 84 ? -19.460 10.211 51.695 1.00 95.38 84 GLN A O 1
ATOM 639 N N . LEU A 1 85 ? -17.648 10.239 53.030 1.00 96.94 85 LEU A N 1
ATOM 640 C CA . LEU A 1 85 ? -16.694 10.364 51.929 1.00 96.94 85 LEU A CA 1
ATOM 641 C C . LEU A 1 85 ? -16.836 9.193 50.948 1.00 96.94 85 LEU A C 1
ATOM 643 O O . LEU A 1 85 ? -17.076 9.407 49.760 1.00 96.94 85 LEU A O 1
ATOM 647 N N . PHE A 1 86 ? -16.731 7.956 51.431 1.00 97.25 86 PHE A N 1
ATOM 648 C CA . PHE A 1 86 ? -16.824 6.784 50.558 1.00 97.25 86 PHE A CA 1
ATOM 649 C C . PHE A 1 86 ? -18.186 6.686 49.867 1.00 97.25 86 PHE A C 1
ATOM 651 O O . PHE A 1 86 ? -18.241 6.407 48.670 1.00 97.25 86 PHE A O 1
ATOM 658 N N . GLN A 1 87 ? -19.272 6.993 50.580 1.00 95.50 87 GLN A N 1
ATOM 659 C CA . GLN A 1 87 ? -20.608 7.031 49.992 1.00 95.50 87 GLN A CA 1
ATOM 660 C C . GLN A 1 87 ? -20.700 8.061 48.854 1.00 95.50 87 GLN A C 1
ATOM 662 O O . GLN A 1 87 ? -21.196 7.734 47.780 1.00 95.50 87 GLN A O 1
ATOM 667 N N . SER A 1 88 ? -20.145 9.265 49.034 1.00 96.06 88 SER A N 1
ATOM 668 C CA . SER A 1 88 ? -20.154 10.307 47.996 1.00 96.06 88 SER A CA 1
ATOM 669 C C . SER A 1 88 ? -19.388 9.908 46.727 1.00 96.06 88 SER A C 1
ATOM 671 O O . SER A 1 88 ? -19.773 10.291 45.624 1.00 96.06 88 SER A O 1
ATOM 673 N N . MET A 1 89 ? -18.332 9.093 46.848 1.00 96.25 89 MET A N 1
ATOM 674 C CA . MET A 1 89 ? -17.610 8.545 45.690 1.00 96.25 89 MET A CA 1
ATOM 675 C C . MET A 1 89 ? -18.469 7.547 44.907 1.00 96.25 89 MET A C 1
ATOM 677 O O . MET A 1 89 ? -18.516 7.588 43.673 1.00 96.25 89 MET A O 1
ATOM 681 N N . VAL A 1 90 ? -19.162 6.666 45.632 1.00 93.44 90 VAL A N 1
ATOM 682 C CA . VAL A 1 90 ? -20.063 5.666 45.051 1.00 93.44 90 VAL A CA 1
ATOM 683 C C . VAL A 1 90 ? -21.227 6.357 44.337 1.00 93.44 90 VAL A C 1
ATOM 685 O O . VAL A 1 90 ? -21.503 6.041 43.184 1.00 93.44 90 VAL A O 1
ATOM 688 N N . GLU A 1 91 ? -21.840 7.365 44.953 1.00 92.50 91 GLU A N 1
ATOM 689 C CA . GLU A 1 91 ? -22.986 8.100 44.393 1.00 92.50 91 GLU A CA 1
ATOM 690 C C . GLU A 1 91 ? -22.615 9.088 43.273 1.00 92.50 91 GLU A C 1
ATOM 692 O O . GLU A 1 91 ? -23.490 9.609 42.580 1.00 92.50 91 GLU A O 1
ATOM 697 N N . CYS A 1 92 ? -21.324 9.352 43.061 1.00 93.50 92 CYS A N 1
ATOM 698 C CA . CYS A 1 92 ? -20.862 10.282 42.037 1.00 93.50 92 CYS A CA 1
ATOM 699 C C . CYS A 1 92 ? -21.292 9.842 40.623 1.00 93.50 92 CYS A C 1
ATOM 701 O O . CYS A 1 92 ? -21.072 8.701 40.223 1.00 93.50 92 CYS A O 1
ATOM 703 N N . HIS A 1 93 ? -21.838 10.757 39.815 1.00 92.06 93 HIS A N 1
ATOM 704 C CA . HIS A 1 93 ? -22.248 10.446 38.437 1.00 92.06 93 HIS A CA 1
ATOM 705 C C . HIS A 1 93 ? -21.062 10.139 37.502 1.00 92.06 93 HIS A C 1
ATOM 707 O O . HIS A 1 93 ? -21.212 9.394 36.531 1.00 92.06 93 HIS A O 1
ATOM 713 N N . ALA A 1 94 ? -19.889 10.714 37.784 1.00 95.50 94 ALA A N 1
ATOM 714 C CA . ALA A 1 94 ? -18.664 10.463 37.040 1.00 95.50 94 ALA A CA 1
ATOM 715 C C . ALA A 1 94 ? -18.029 9.128 37.462 1.00 95.50 94 ALA A C 1
ATOM 717 O O . ALA A 1 94 ? -18.148 8.693 38.611 1.00 95.50 94 ALA A O 1
ATOM 718 N N . VAL A 1 95 ? -17.318 8.486 36.533 1.00 97.50 95 VAL A N 1
ATOM 719 C CA . VAL A 1 95 ? -16.597 7.237 36.814 1.00 97.50 95 VAL A CA 1
ATOM 720 C C . VAL A 1 95 ? -15.317 7.550 37.585 1.00 97.50 95 VAL A C 1
ATOM 722 O O . VAL A 1 95 ? -14.426 8.220 37.063 1.00 97.50 95 VAL A O 1
ATOM 725 N N . VAL A 1 96 ? -15.198 7.042 38.808 1.00 98.25 96 VAL A N 1
ATOM 726 C CA . VAL A 1 96 ? -14.037 7.228 39.681 1.00 98.25 96 VAL A CA 1
ATOM 727 C C . VAL A 1 96 ? -13.018 6.117 39.425 1.00 98.25 96 VAL A C 1
ATOM 729 O O . VAL A 1 96 ? -13.289 4.934 39.630 1.00 98.25 96 VAL A O 1
ATOM 732 N N . ILE A 1 97 ? -11.830 6.507 38.970 1.00 98.62 97 ILE A N 1
ATOM 733 C CA . ILE A 1 97 ? -10.708 5.633 38.636 1.00 98.62 97 ILE A CA 1
ATOM 734 C C . ILE A 1 97 ? -9.586 5.867 39.653 1.00 98.62 97 ILE A C 1
ATOM 736 O O . ILE A 1 97 ? -8.922 6.904 39.625 1.00 98.62 97 ILE A O 1
ATOM 740 N N . ALA A 1 98 ? -9.334 4.899 40.531 1.00 98.62 98 ALA A N 1
ATOM 741 C CA . ALA A 1 98 ? -8.185 4.929 41.430 1.00 98.62 98 ALA A CA 1
ATOM 742 C C . ALA A 1 98 ? -6.909 4.511 40.686 1.00 98.62 98 ALA A C 1
ATOM 744 O O . ALA A 1 98 ? -6.799 3.382 40.202 1.00 98.62 98 ALA A O 1
ATOM 745 N N . ARG A 1 99 ? -5.928 5.414 40.633 1.00 98.31 99 ARG A N 1
ATOM 746 C CA . ARG A 1 99 ? -4.553 5.151 40.193 1.00 98.31 99 ARG A CA 1
ATOM 747 C C . ARG A 1 99 ? -3.704 4.876 41.432 1.00 98.31 99 ARG A C 1
ATOM 749 O O . ARG A 1 99 ? -3.315 5.801 42.142 1.00 98.31 99 ARG A O 1
ATOM 756 N N . VAL A 1 100 ? -3.426 3.606 41.707 1.00 98.38 100 VAL A N 1
ATOM 757 C CA . VAL A 1 100 ? -2.795 3.176 42.961 1.00 98.38 100 VAL A CA 1
ATOM 758 C C . VAL A 1 100 ? -1.318 2.870 42.741 1.00 98.38 100 VAL A C 1
ATOM 760 O O . VAL A 1 100 ? -0.971 1.918 42.046 1.00 98.38 100 VAL A O 1
ATOM 763 N N . ARG A 1 101 ? -0.437 3.648 43.374 1.00 96.31 101 ARG A N 1
ATOM 764 C CA . ARG A 1 101 ? 1.008 3.386 43.422 1.00 96.31 101 ARG A CA 1
ATOM 765 C C . ARG A 1 101 ? 1.473 3.259 44.870 1.00 96.31 101 ARG A C 1
ATOM 767 O O . ARG A 1 101 ? 1.073 4.058 45.715 1.00 96.31 101 ARG A O 1
ATOM 774 N N . GLY A 1 102 ? 2.320 2.267 45.138 1.00 94.94 102 GLY A N 1
ATOM 775 C CA . GLY A 1 102 ? 2.907 2.037 46.455 1.00 94.94 102 GLY A CA 1
ATOM 776 C C . GLY A 1 102 ? 1.890 1.704 47.550 1.00 94.94 102 GLY A C 1
ATOM 777 O O . GLY A 1 102 ? 0.942 0.951 47.323 1.00 94.94 102 GLY A O 1
ATOM 778 N N . ALA A 1 103 ? 2.118 2.203 48.767 1.00 96.31 103 ALA A N 1
ATOM 779 C CA . ALA A 1 103 ? 1.348 1.787 49.941 1.00 96.31 103 ALA A CA 1
ATOM 780 C C . ALA A 1 103 ? -0.108 2.302 49.933 1.00 96.31 103 ALA A C 1
ATOM 782 O O . ALA A 1 103 ? -0.386 3.471 49.659 1.00 96.31 103 ALA A O 1
ATOM 783 N N . CYS A 1 104 ? -1.043 1.422 50.280 1.00 97.62 104 CYS A N 1
ATOM 784 C CA . CYS A 1 104 ? -2.475 1.691 50.341 1.00 97.62 104 CYS A CA 1
ATOM 785 C C . CYS A 1 104 ? -3.083 0.963 51.548 1.00 97.62 104 CYS A C 1
ATOM 787 O O . CYS A 1 104 ? -3.414 -0.218 51.466 1.00 97.62 104 CYS A O 1
ATOM 789 N N . PHE A 1 105 ? -3.226 1.637 52.689 1.00 96.69 105 PHE A N 1
ATOM 790 C CA . PHE A 1 105 ? -3.574 0.992 53.963 1.00 96.69 105 PHE A CA 1
ATOM 791 C C . PHE A 1 105 ? -4.830 1.571 54.611 1.00 96.69 105 PHE A C 1
ATOM 793 O O . PHE A 1 105 ? -5.114 2.763 54.490 1.00 96.69 105 PHE A O 1
ATOM 800 N N . GLY A 1 106 ? -5.576 0.714 55.311 1.00 93.75 106 GLY A N 1
ATOM 801 C CA . GLY A 1 106 ? -6.784 1.063 56.062 1.00 93.75 106 GLY A CA 1
ATOM 802 C C . GLY A 1 106 ? -7.778 1.866 55.225 1.00 93.75 106 GLY A C 1
ATOM 803 O O . GLY A 1 106 ? -8.225 1.404 54.175 1.00 93.75 106 GLY A O 1
ATOM 804 N N . GLY A 1 107 ? -8.042 3.115 55.622 1.00 93.25 107 GLY A N 1
ATOM 805 C CA . GLY A 1 107 ? -8.884 4.050 54.865 1.00 93.25 107 GLY A CA 1
ATOM 806 C C . GLY A 1 107 ? -8.491 4.214 53.388 1.00 93.25 107 GLY A C 1
ATOM 807 O O . GLY A 1 107 ? -9.366 4.414 52.548 1.00 93.25 107 GLY A O 1
ATOM 808 N N . GLY A 1 108 ? -7.206 4.075 53.035 1.00 96.62 108 GLY A N 1
ATOM 809 C CA . GLY A 1 108 ? -6.749 4.088 51.642 1.00 96.62 108 GLY A CA 1
ATOM 810 C C . GLY A 1 108 ? -7.340 2.936 50.824 1.00 96.62 108 GLY A C 1
ATOM 811 O O . GLY A 1 108 ? -7.782 3.138 49.695 1.00 96.62 108 GLY A O 1
ATOM 812 N N . CYS A 1 109 ? -7.455 1.743 51.420 1.00 97.69 109 CYS A N 1
ATOM 813 C CA . CYS A 1 109 ? -8.184 0.630 50.806 1.00 97.69 109 CYS A CA 1
ATOM 814 C C . CYS A 1 109 ? -9.688 0.928 50.689 1.00 97.69 109 CYS A C 1
ATOM 816 O O . CYS A 1 109 ? -10.328 0.432 49.765 1.00 97.69 109 CYS A O 1
ATOM 818 N N . GLY A 1 110 ? -10.243 1.754 51.582 1.00 97.25 110 GLY A N 1
ATOM 819 C CA . GLY A 1 110 ? -11.602 2.288 51.469 1.00 97.25 110 GLY A CA 1
ATOM 820 C C . GLY A 1 110 ? -11.803 3.135 50.212 1.00 97.25 110 GLY A C 1
ATOM 821 O O . GLY A 1 110 ? -12.745 2.883 49.467 1.00 97.25 110 GLY A O 1
ATOM 822 N N . LEU A 1 111 ? -10.878 4.058 49.909 1.00 98.12 111 LEU A N 1
ATOM 823 C CA . LEU A 1 111 ? -10.910 4.850 48.666 1.00 98.12 111 LEU A CA 1
ATOM 824 C C . LEU A 1 111 ? -10.868 3.956 47.421 1.00 98.12 111 LEU A C 1
ATOM 826 O O . LEU A 1 111 ? -11.612 4.174 46.466 1.00 98.12 111 LEU A O 1
ATOM 830 N N . VAL A 1 112 ? -10.008 2.934 47.434 1.00 98.31 112 VAL A N 1
ATOM 831 C CA . VAL A 1 112 ? -9.898 1.967 46.332 1.00 98.31 112 VAL A CA 1
ATOM 832 C C . VAL A 1 112 ? -11.199 1.187 46.160 1.00 98.31 112 VAL A C 1
ATOM 834 O O . VAL A 1 112 ? -11.694 1.064 45.043 1.00 98.31 112 VAL A O 1
ATOM 837 N N . ALA A 1 113 ? -11.782 0.702 47.255 1.00 97.25 113 ALA A N 1
ATOM 838 C CA . ALA A 1 113 ? -13.016 -0.072 47.223 1.00 97.25 113 ALA A CA 1
ATOM 839 C C . ALA A 1 113 ? -14.242 0.757 46.801 1.00 97.25 113 ALA A C 1
ATOM 841 O O . ALA A 1 113 ? -15.113 0.234 46.107 1.00 97.25 113 ALA A O 1
ATOM 842 N N . ALA A 1 114 ? -14.286 2.038 47.181 1.00 96.81 114 ALA A N 1
ATOM 843 C CA . ALA A 1 114 ? -15.330 2.987 46.794 1.00 96.81 114 ALA A CA 1
ATOM 844 C C . ALA A 1 114 ? -15.183 3.508 45.350 1.00 96.81 114 ALA A C 1
ATOM 846 O O . ALA A 1 114 ? -16.099 4.141 44.831 1.00 96.81 114 ALA A O 1
ATOM 847 N N . SER A 1 115 ? -14.048 3.253 44.692 1.00 97.69 115 SER A N 1
ATOM 848 C CA . SER A 1 115 ? -13.840 3.615 43.287 1.00 97.69 115 SER A CA 1
ATOM 849 C C . SER A 1 115 ? -14.530 2.622 42.341 1.00 97.69 115 SER A C 1
ATOM 851 O O . SER A 1 115 ? -14.599 1.413 42.601 1.00 97.69 115 SER A O 1
ATOM 853 N N . ASP A 1 116 ? -15.004 3.115 41.195 1.00 96.88 116 ASP A N 1
ATOM 854 C CA . ASP A 1 116 ? -15.634 2.279 40.166 1.00 96.88 116 ASP A CA 1
ATOM 855 C C . ASP A 1 116 ? -14.612 1.341 39.524 1.00 96.88 116 ASP A C 1
ATOM 857 O O . ASP A 1 116 ? -14.861 0.147 39.352 1.00 96.88 116 ASP A O 1
ATOM 861 N N . VAL A 1 117 ? -13.433 1.885 39.215 1.00 97.38 117 VAL A N 1
ATOM 862 C CA . VAL A 1 117 ? -12.297 1.167 38.640 1.00 97.38 117 VAL A CA 1
ATOM 863 C C . VAL A 1 117 ? -11.061 1.473 39.472 1.00 97.38 117 VAL A C 1
ATOM 865 O O . VAL A 1 117 ? -10.839 2.604 39.887 1.00 97.38 117 VAL A O 1
ATOM 868 N N . ALA A 1 118 ? -10.218 0.473 39.689 1.00 98.44 118 ALA A N 1
ATOM 869 C CA . ALA A 1 118 ? -8.941 0.651 40.365 1.00 98.44 118 ALA A CA 1
ATOM 870 C C . ALA A 1 118 ? -7.848 -0.058 39.574 1.00 98.44 118 ALA A C 1
ATOM 872 O O . ALA A 1 118 ? -8.008 -1.228 39.219 1.00 98.44 118 ALA A O 1
ATOM 873 N N . ILE A 1 119 ? -6.768 0.662 39.292 1.00 98.56 119 ILE A N 1
ATOM 874 C CA . ILE A 1 119 ? -5.599 0.183 38.559 1.00 98.56 119 ILE A CA 1
ATOM 875 C C . ILE A 1 119 ? -4.397 0.367 39.472 1.00 98.56 119 ILE A C 1
ATOM 877 O O . ILE A 1 119 ? -4.121 1.484 39.916 1.00 98.56 119 ILE A O 1
ATOM 881 N N . ALA A 1 120 ? -3.705 -0.727 39.764 1.00 98.56 120 ALA A N 1
ATOM 882 C CA . ALA A 1 120 ? -2.551 -0.713 40.646 1.00 98.56 120 ALA A CA 1
ATOM 883 C C . ALA A 1 120 ? -1.244 -0.893 39.875 1.00 98.56 120 ALA A C 1
ATOM 885 O O . ALA A 1 120 ? -1.167 -1.657 38.917 1.00 98.56 120 ALA A O 1
ATOM 886 N N . SER A 1 121 ? -0.199 -0.220 40.336 1.00 98.00 121 SER A N 1
ATOM 887 C CA . SER A 1 121 ? 1.172 -0.569 39.984 1.00 98.00 121 SER A CA 1
ATOM 888 C C . SER A 1 121 ? 1.527 -1.943 40.563 1.00 98.00 121 SER A C 1
ATOM 890 O O . SER A 1 121 ? 1.059 -2.296 41.648 1.00 98.00 121 SER A O 1
ATOM 892 N N . GLU A 1 122 ? 2.372 -2.716 39.884 1.00 97.81 122 GLU A N 1
ATOM 893 C CA . GLU A 1 122 ? 2.857 -4.020 40.368 1.00 97.81 122 GLU A CA 1
ATOM 894 C C . GLU A 1 122 ? 3.513 -3.949 41.758 1.00 97.81 122 GLU A C 1
ATOM 896 O O . GLU A 1 122 ? 3.419 -4.900 42.537 1.00 97.81 122 GLU A O 1
ATOM 901 N N . ASP A 1 123 ? 4.128 -2.809 42.084 1.00 95.31 123 ASP A N 1
ATOM 902 C CA . ASP A 1 123 ? 4.777 -2.534 43.371 1.00 95.31 123 ASP A CA 1
ATOM 903 C C . ASP A 1 123 ? 3.811 -2.077 44.484 1.00 95.31 123 ASP A C 1
ATOM 905 O O . ASP A 1 123 ? 4.240 -1.829 45.614 1.00 95.31 123 ASP A O 1
ATOM 909 N N . ALA A 1 124 ? 2.508 -1.972 44.204 1.00 97.94 124 ALA A N 1
ATOM 910 C CA . ALA A 1 124 ? 1.529 -1.529 45.189 1.00 97.94 124 ALA A CA 1
ATOM 911 C C . ALA A 1 124 ? 1.303 -2.573 46.296 1.00 97.94 124 ALA A C 1
ATOM 913 O O . ALA A 1 124 ? 1.217 -3.784 46.051 1.00 97.94 124 ALA A O 1
ATOM 914 N N . LEU A 1 125 ? 1.148 -2.079 47.527 1.00 98.19 125 LEU A N 1
ATOM 915 C CA . LEU A 1 125 ? 0.981 -2.892 48.729 1.00 98.19 125 LEU A CA 1
ATOM 916 C C . LEU A 1 125 ? -0.267 -2.461 49.501 1.00 98.19 125 LEU A C 1
ATOM 918 O O . LEU A 1 125 ? -0.419 -1.291 49.845 1.00 98.19 125 LEU A O 1
ATOM 922 N N . PHE A 1 126 ? -1.125 -3.424 49.822 1.00 98.56 126 PHE A N 1
ATOM 923 C CA . PHE A 1 126 ? -2.426 -3.213 50.451 1.00 98.56 126 PHE A CA 1
ATOM 924 C C . PHE A 1 126 ? -2.479 -3.853 51.835 1.00 98.56 126 PHE A C 1
ATOM 926 O O . PHE A 1 126 ? -1.850 -4.887 52.048 1.00 98.56 126 PHE A O 1
ATOM 933 N N . ALA A 1 127 ? -3.228 -3.269 52.772 1.00 97.88 127 ALA A N 1
ATOM 934 C CA . ALA A 1 127 ? -3.474 -3.859 54.090 1.00 97.88 127 ALA A CA 1
ATOM 935 C C . ALA A 1 127 ? -4.706 -3.242 54.769 1.00 97.88 127 ALA A C 1
ATOM 937 O O . ALA A 1 127 ? -4.828 -2.019 54.848 1.00 97.88 127 ALA A O 1
ATOM 938 N N . PHE A 1 128 ? -5.558 -4.086 55.353 1.00 96.94 128 PHE A N 1
ATOM 939 C CA . PHE A 1 128 ? -6.622 -3.670 56.278 1.00 96.94 128 PHE A CA 1
ATOM 940 C C . PHE A 1 128 ? -6.069 -3.669 57.711 1.00 96.94 128 PHE A C 1
ATOM 942 O O . PHE A 1 128 ? -6.304 -4.581 58.503 1.00 96.94 128 PHE A O 1
ATOM 949 N N . SER A 1 129 ? -5.194 -2.706 58.003 1.00 93.06 129 SER A N 1
ATOM 950 C CA . SER A 1 129 ? -4.308 -2.718 59.172 1.00 93.06 129 SER A CA 1
ATOM 951 C C . SER A 1 129 ? -4.976 -2.404 60.519 1.00 93.06 129 SER A C 1
ATOM 953 O O . SER A 1 129 ? -4.299 -2.452 61.544 1.00 93.06 129 SER A O 1
ATOM 955 N N . GLU A 1 130 ? -6.268 -2.082 60.546 1.00 93.94 130 GLU A N 1
ATOM 956 C CA . GLU A 1 130 ? -7.009 -1.579 61.710 1.00 93.94 130 GLU A CA 1
ATOM 957 C C . GLU A 1 130 ? -6.881 -2.488 62.940 1.00 93.94 130 GLU A C 1
ATOM 959 O O . GLU A 1 130 ? -6.592 -2.008 64.038 1.00 93.94 130 GLU A O 1
ATOM 964 N N . VAL A 1 131 ? -6.990 -3.808 62.761 1.00 94.81 131 VAL A N 1
ATOM 965 C CA . VAL A 1 131 ? -6.916 -4.776 63.874 1.00 94.81 131 VAL A CA 1
ATOM 966 C C . VAL A 1 131 ? -5.562 -4.806 64.571 1.00 94.81 131 VAL A C 1
ATOM 968 O O . VAL A 1 131 ? -5.485 -5.133 65.753 1.00 94.81 131 VAL A O 1
ATOM 971 N N . ARG A 1 132 ? -4.487 -4.395 63.888 1.00 91.06 132 ARG A N 1
ATOM 972 C CA . ARG A 1 132 ? -3.155 -4.275 64.501 1.00 91.06 132 ARG A CA 1
ATOM 973 C C . ARG A 1 132 ? -3.074 -3.118 65.494 1.00 91.06 132 ARG A C 1
ATOM 975 O O . ARG A 1 132 ? -2.182 -3.107 66.334 1.00 91.06 132 ARG A O 1
ATOM 982 N N . LEU A 1 133 ? -3.999 -2.166 65.395 1.00 88.88 133 LEU A N 1
ATOM 983 C CA . LEU A 1 133 ? -4.139 -1.023 66.294 1.00 88.88 133 LEU A CA 1
ATOM 984 C C . LEU A 1 133 ? -5.240 -1.240 67.346 1.00 88.88 133 LEU A C 1
ATOM 986 O O . LEU A 1 133 ? -5.533 -0.328 68.111 1.00 88.88 133 LEU A O 1
ATOM 990 N N . GLY A 1 134 ? -5.860 -2.427 67.391 1.00 91.19 134 GLY A N 1
ATOM 991 C CA . GLY A 1 134 ? -7.022 -2.694 68.246 1.00 91.19 134 GLY A CA 1
ATOM 992 C C . GLY A 1 134 ? -8.327 -2.078 67.730 1.00 91.19 134 GLY A C 1
ATOM 993 O O . GLY A 1 134 ? -9.293 -1.990 68.482 1.00 91.19 134 GLY A O 1
ATOM 994 N N . LEU A 1 135 ? -8.361 -1.656 66.464 1.00 92.25 135 LEU A N 1
ATOM 995 C CA . LEU A 1 135 ? -9.537 -1.105 65.793 1.00 92.25 135 LEU A CA 1
ATOM 996 C C . LEU A 1 135 ? -10.167 -2.148 64.862 1.00 92.25 135 LEU A C 1
ATOM 998 O O . LEU A 1 135 ? -9.612 -3.218 64.624 1.00 92.25 135 LEU A O 1
ATOM 1002 N N . VAL A 1 136 ? -11.328 -1.826 64.298 1.00 93.62 136 VAL A N 1
ATOM 1003 C CA . VAL A 1 136 ? -11.994 -2.657 63.287 1.00 93.62 136 VAL A CA 1
ATOM 1004 C C . VAL A 1 136 ? -12.165 -1.867 61.986 1.00 93.62 136 VAL A C 1
ATOM 1006 O O . VAL A 1 136 ? -12.440 -0.668 62.054 1.00 93.62 136 VAL A O 1
ATOM 1009 N N . PRO A 1 137 ? -12.064 -2.500 60.800 1.00 93.50 137 PRO A N 1
ATOM 1010 C CA . PRO A 1 137 ? -12.273 -1.849 59.500 1.00 93.50 137 PRO A CA 1
ATOM 1011 C C . PRO A 1 137 ? -13.766 -1.576 59.220 1.00 93.50 137 PRO A C 1
ATOM 1013 O O . PRO A 1 137 ? -14.273 -1.844 58.132 1.00 93.50 137 PRO A O 1
ATOM 1016 N N . ALA A 1 138 ? -14.508 -1.086 60.217 1.00 94.19 138 ALA A N 1
ATOM 1017 C CA . ALA A 1 138 ? -15.961 -0.960 60.164 1.00 94.19 138 ALA A CA 1
ATOM 1018 C C . ALA A 1 138 ? -16.419 0.034 59.089 1.00 94.19 138 ALA A C 1
ATOM 1020 O O . ALA A 1 138 ? -17.330 -0.288 58.331 1.00 94.19 138 ALA A O 1
ATOM 1021 N N . THR A 1 139 ? -15.754 1.186 58.968 1.00 94.06 139 THR A N 1
ATOM 1022 C CA . THR A 1 139 ? -16.122 2.263 58.028 1.00 94.06 139 THR A CA 1
ATOM 1023 C C . THR A 1 139 ? -15.857 1.912 56.566 1.00 94.06 139 THR A C 1
ATOM 1025 O O . THR A 1 139 ? -16.626 2.306 55.695 1.00 94.06 139 THR A O 1
ATOM 1028 N N . ILE A 1 140 ? -14.809 1.135 56.281 1.00 95.69 140 ILE A N 1
ATOM 1029 C CA . ILE A 1 140 ? -14.486 0.687 54.917 1.00 95.69 140 ILE A CA 1
ATOM 1030 C C . ILE A 1 140 ? -15.244 -0.589 54.520 1.00 95.69 140 ILE A C 1
ATOM 1032 O O . ILE A 1 140 ? -15.398 -0.878 53.332 1.00 95.69 140 ILE A O 1
ATOM 1036 N N . SER A 1 141 ? -15.722 -1.369 55.498 1.00 96.69 141 SER A N 1
ATOM 1037 C CA . SER A 1 141 ? -16.325 -2.684 55.254 1.00 96.69 141 SER A CA 1
ATOM 1038 C C . SER A 1 141 ? -17.515 -2.699 54.280 1.00 96.69 141 SER A C 1
ATOM 1040 O O . SER A 1 141 ? -17.548 -3.634 53.472 1.00 96.69 141 SER A O 1
ATOM 1042 N N . PRO A 1 142 ? -18.435 -1.706 54.252 1.00 95.12 142 PRO A N 1
ATOM 1043 C CA . PRO A 1 142 ? -19.566 -1.714 53.320 1.00 95.12 142 PRO A CA 1
ATOM 1044 C C . PRO A 1 142 ? -19.138 -1.655 51.850 1.00 95.12 142 PRO A C 1
ATOM 1046 O O . PRO A 1 142 ? -19.849 -2.157 50.986 1.00 95.12 142 PRO A O 1
ATOM 1049 N N . PHE A 1 143 ? -17.958 -1.094 51.574 1.00 95.69 143 PHE A N 1
ATOM 1050 C CA . PHE A 1 143 ? -17.421 -0.904 50.225 1.00 95.69 143 PHE A CA 1
ATOM 1051 C C . PHE A 1 143 ? -16.464 -2.033 49.830 1.00 95.69 143 PHE A C 1
ATOM 1053 O O . PHE A 1 143 ? -16.433 -2.473 48.683 1.00 95.69 143 PHE A O 1
ATOM 1060 N N . VAL A 1 144 ? -15.703 -2.556 50.795 1.00 96.81 144 VAL A N 1
ATOM 1061 C CA . VAL A 1 144 ? -14.742 -3.644 50.566 1.00 96.81 144 VAL A CA 1
ATOM 1062 C C . VAL A 1 144 ? -15.442 -4.993 50.389 1.00 96.81 144 VAL A C 1
ATOM 1064 O O . VAL A 1 144 ? -15.066 -5.771 49.510 1.00 96.81 144 VAL A O 1
ATOM 1067 N N . LEU A 1 145 ? -16.455 -5.297 51.209 1.00 95.75 145 LEU A N 1
ATOM 1068 C CA . LEU A 1 145 ? -17.124 -6.604 51.196 1.00 95.75 145 LEU A CA 1
ATOM 1069 C C . LEU A 1 145 ? -17.744 -6.963 49.835 1.00 95.75 145 LEU A C 1
ATOM 1071 O O . LEU A 1 145 ? -17.538 -8.101 49.407 1.00 95.75 145 LEU A O 1
ATOM 1075 N N . PRO A 1 146 ? -18.438 -6.052 49.123 1.00 92.81 146 PRO A N 1
ATOM 1076 C CA . PRO A 1 146 ? -18.945 -6.332 47.780 1.00 92.81 146 PRO A CA 1
ATOM 1077 C C . PRO A 1 146 ? -17.853 -6.650 46.751 1.00 92.81 146 PRO A C 1
ATOM 1079 O O . PRO A 1 146 ? -18.113 -7.395 45.811 1.00 92.81 146 PRO A O 1
ATOM 1082 N N . LYS A 1 147 ? -16.636 -6.116 46.924 1.00 94.00 147 LYS A N 1
ATOM 1083 C CA . LYS A 1 147 ? -15.513 -6.323 45.997 1.00 94.00 147 LYS A CA 1
ATOM 1084 C C . LYS A 1 147 ? -14.817 -7.664 46.228 1.00 94.00 147 LYS A C 1
ATOM 1086 O O . LYS A 1 147 ? -14.622 -8.417 45.281 1.00 94.00 147 LYS A O 1
ATOM 1091 N N . ILE A 1 148 ? -14.465 -7.969 47.482 1.00 96.75 148 ILE A N 1
ATOM 1092 C CA . ILE A 1 148 ? -13.618 -9.134 47.811 1.00 96.75 148 ILE A CA 1
ATOM 1093 C C . ILE A 1 148 ? -14.371 -10.324 48.412 1.00 96.75 148 ILE A C 1
ATOM 1095 O O . ILE A 1 148 ? -13.811 -11.408 48.574 1.00 96.75 148 ILE A O 1
ATOM 1099 N N . GLY A 1 149 ? -15.637 -10.139 48.779 1.00 96.25 149 GLY A N 1
ATOM 1100 C CA . GLY A 1 149 ? -16.461 -11.153 49.426 1.00 96.25 149 GLY A CA 1
ATOM 1101 C C . GLY A 1 149 ? -16.076 -11.453 50.883 1.00 96.25 149 GLY A C 1
ATOM 1102 O O . GLY A 1 149 ? -14.954 -11.247 51.351 1.00 96.25 149 GLY A O 1
ATOM 1103 N N . ALA A 1 150 ? -17.028 -12.023 51.627 1.00 95.38 150 ALA A N 1
ATOM 1104 C CA . ALA A 1 150 ? -16.871 -12.309 53.057 1.00 95.38 150 ALA A CA 1
ATOM 1105 C C . ALA A 1 150 ? -15.787 -13.361 53.380 1.00 95.38 150 ALA A C 1
ATOM 1107 O O . ALA A 1 150 ? -15.332 -13.457 54.519 1.00 95.38 150 ALA A O 1
ATOM 1108 N N . GLY A 1 151 ? -15.388 -14.192 52.412 1.00 96.69 151 GLY A N 1
ATOM 1109 C CA . GLY A 1 151 ? -14.317 -15.179 52.583 1.00 96.69 151 GLY A CA 1
ATOM 1110 C C . GLY A 1 151 ? -12.951 -14.519 52.757 1.00 96.69 151 GLY A C 1
ATOM 1111 O O . GLY A 1 151 ? -12.309 -14.697 53.791 1.00 96.69 151 GLY A O 1
ATOM 1112 N N . HIS A 1 152 ? -12.544 -13.712 51.774 1.00 97.56 152 HIS A N 1
ATOM 1113 C CA . HIS A 1 152 ? -11.283 -12.975 51.821 1.00 97.56 152 HIS A CA 1
ATOM 1114 C C . HIS A 1 152 ? -11.295 -11.907 52.915 1.00 97.56 152 HIS A C 1
ATOM 1116 O O . HIS A 1 152 ? -10.309 -11.780 53.639 1.00 97.56 152 HIS A O 1
ATOM 1122 N N . ALA A 1 153 ? -12.422 -11.209 53.105 1.00 96.75 153 ALA A N 1
ATOM 1123 C CA . ALA A 1 153 ? -12.549 -10.204 54.155 1.00 96.75 153 ALA A CA 1
ATOM 1124 C C . ALA A 1 153 ? -12.338 -10.791 55.555 1.00 96.75 153 ALA A C 1
ATOM 1126 O O . ALA A 1 153 ? -11.575 -10.224 56.325 1.00 96.75 153 ALA A O 1
ATOM 1127 N N . ARG A 1 154 ? -12.922 -11.956 55.882 1.00 96.38 154 ARG A N 1
ATOM 1128 C CA . ARG A 1 154 ? -12.695 -12.599 57.191 1.00 96.38 154 ARG A CA 1
ATOM 1129 C C . ARG A 1 154 ? -11.217 -12.835 57.469 1.00 96.38 154 ARG A C 1
ATOM 1131 O O . ARG A 1 154 ? -10.785 -12.567 58.578 1.00 96.38 154 ARG A O 1
ATOM 1138 N N . HIS A 1 155 ? -10.462 -13.301 56.476 1.00 97.06 155 HIS A N 1
ATOM 1139 C CA . HIS A 1 155 ? -9.029 -13.537 56.616 1.00 97.06 155 HIS A CA 1
ATOM 1140 C C . HIS A 1 155 ? -8.234 -12.230 56.753 1.00 97.06 155 HIS A C 1
ATOM 1142 O O . HIS A 1 155 ? -7.476 -12.055 57.708 1.00 97.06 155 HIS A O 1
ATOM 1148 N N . LEU A 1 156 ? -8.406 -11.307 55.807 1.00 97.62 156 LEU A N 1
ATOM 1149 C CA . LEU A 1 156 ? -7.573 -10.110 55.729 1.00 97.62 156 LEU A CA 1
ATOM 1150 C C . LEU A 1 156 ? -7.935 -9.087 56.818 1.00 97.62 156 LEU A C 1
ATOM 1152 O O . LEU A 1 156 ? -7.040 -8.449 57.364 1.00 97.62 156 LEU A O 1
ATOM 1156 N N . PHE A 1 157 ? -9.213 -8.976 57.202 1.00 97.56 157 PHE A N 1
ATOM 1157 C CA . PHE A 1 157 ? -9.635 -8.111 58.309 1.00 97.56 157 PHE A CA 1
ATOM 1158 C C . PHE A 1 157 ? -9.155 -8.642 59.656 1.00 97.56 157 PHE A C 1
ATOM 1160 O O . PHE A 1 157 ? -8.785 -7.841 60.500 1.00 97.56 157 PHE A O 1
ATOM 1167 N N . SER A 1 158 ? -9.136 -9.962 59.884 1.00 96.88 158 SER A N 1
ATOM 1168 C CA . SER A 1 158 ? -8.726 -10.508 61.186 1.00 96.88 158 SER A CA 1
ATOM 1169 C C . SER A 1 158 ? -7.213 -10.514 61.404 1.00 96.88 158 SER A C 1
ATOM 1171 O O . SER A 1 158 ? -6.763 -10.570 62.544 1.00 96.88 158 SER A O 1
ATOM 1173 N N . THR A 1 159 ? -6.421 -10.511 60.330 1.00 96.31 159 THR A N 1
ATOM 1174 C CA . THR A 1 159 ? -4.948 -10.579 60.397 1.00 96.31 159 THR A CA 1
ATOM 1175 C C . THR A 1 159 ? -4.282 -9.216 60.206 1.00 96.31 159 THR A C 1
ATOM 1177 O O . THR A 1 159 ? -3.164 -8.988 60.682 1.00 96.31 159 THR A O 1
ATOM 1180 N N . GLY A 1 160 ? -4.943 -8.314 59.476 1.00 95.56 160 GLY A N 1
ATOM 1181 C CA . GLY A 1 160 ? -4.369 -7.061 59.002 1.00 95.56 160 GLY A CA 1
ATOM 1182 C C . GLY A 1 160 ? -3.093 -7.252 58.184 1.00 95.56 160 GLY A C 1
ATOM 1183 O O . GLY A 1 160 ? -2.238 -6.365 58.176 1.00 95.56 160 GLY A O 1
ATOM 1184 N N . GLU A 1 161 ? -2.901 -8.426 57.570 1.00 96.81 161 GLU A N 1
ATOM 1185 C CA . GLU A 1 161 ? -1.709 -8.717 56.777 1.00 96.81 161 GLU A CA 1
ATOM 1186 C C . GLU A 1 161 ? -1.612 -7.845 55.522 1.00 96.81 161 GLU A C 1
ATOM 1188 O O . GLU A 1 161 ? -2.618 -7.402 54.966 1.00 96.81 161 GLU A O 1
ATOM 1193 N N . ALA A 1 162 ? -0.374 -7.590 55.095 1.00 97.69 162 ALA A N 1
ATOM 1194 C CA . ALA A 1 162 ? -0.120 -6.859 53.866 1.00 97.69 162 ALA A CA 1
ATOM 1195 C C . ALA A 1 162 ? -0.080 -7.824 52.674 1.00 97.69 162 ALA A C 1
ATOM 1197 O O . ALA A 1 162 ? 0.464 -8.922 52.781 1.00 97.69 162 ALA A O 1
ATOM 1198 N N . PHE A 1 163 ? -0.612 -7.403 51.530 1.00 98.44 163 PHE A N 1
ATOM 1199 C CA . PHE A 1 163 ? -0.658 -8.195 50.302 1.00 98.44 163 PHE A CA 1
ATOM 1200 C C . PHE A 1 163 ? -0.412 -7.325 49.062 1.00 98.44 163 PHE A C 1
ATOM 1202 O O . PHE A 1 163 ? -0.747 -6.144 49.041 1.00 98.44 163 PHE A O 1
ATOM 1209 N N . GLY A 1 164 ? 0.206 -7.905 48.029 1.00 98.44 164 GLY A N 1
ATOM 1210 C CA . GLY A 1 164 ? 0.590 -7.178 46.811 1.00 98.44 164 GLY A CA 1
ATOM 1211 C C . GLY A 1 164 ? -0.522 -7.054 45.762 1.00 98.44 164 GLY A C 1
ATOM 1212 O O . GLY A 1 164 ? -1.547 -7.742 45.831 1.00 98.44 164 GLY A O 1
ATOM 1213 N N . ALA A 1 165 ? -0.272 -6.232 44.740 1.00 98.19 165 ALA A N 1
ATOM 1214 C CA . ALA A 1 165 ? -1.195 -5.933 43.638 1.00 98.19 165 ALA A CA 1
ATOM 1215 C C . ALA A 1 165 ? -1.760 -7.176 42.926 1.00 98.19 165 ALA A C 1
ATOM 1217 O O . ALA A 1 165 ? -2.961 -7.252 42.671 1.00 98.19 165 ALA A O 1
ATOM 1218 N N . ALA A 1 166 ? -0.940 -8.205 42.686 1.00 97.75 166 ALA A N 1
ATOM 1219 C CA . ALA A 1 166 ? -1.404 -9.450 42.064 1.00 97.75 166 ALA A CA 1
ATOM 1220 C C . ALA A 1 166 ? -2.463 -10.186 42.910 1.00 97.75 166 ALA A C 1
ATOM 1222 O O . ALA A 1 166 ? -3.392 -10.794 42.375 1.00 97.75 166 ALA A O 1
ATOM 1223 N N . HIS A 1 167 ? -2.346 -10.133 44.242 1.00 98.19 167 HIS A N 1
ATOM 1224 C CA . HIS A 1 167 ? -3.366 -10.691 45.126 1.00 98.19 167 HIS A CA 1
ATOM 1225 C C . HIS A 1 167 ? -4.616 -9.807 45.134 1.00 98.19 167 HIS A C 1
ATOM 1227 O O . HIS A 1 167 ? -5.716 -10.343 45.019 1.00 98.19 167 HIS A O 1
ATOM 1233 N N . ALA A 1 168 ? -4.449 -8.481 45.192 1.00 98.44 168 ALA A N 1
ATOM 1234 C CA . ALA A 1 168 ? -5.551 -7.523 45.126 1.00 98.44 168 ALA A CA 1
ATOM 1235 C C . ALA A 1 168 ? -6.403 -7.703 43.855 1.00 98.44 168 ALA A C 1
ATOM 1237 O O . ALA A 1 168 ? -7.630 -7.685 43.939 1.00 98.44 168 ALA A O 1
ATOM 1238 N N . LEU A 1 169 ? -5.765 -7.949 42.704 1.00 98.38 169 LEU A N 1
ATOM 1239 C CA . LEU A 1 169 ? -6.440 -8.236 41.436 1.00 98.38 169 LEU A CA 1
ATOM 1240 C C . LEU A 1 169 ? -7.244 -9.536 41.514 1.00 98.38 169 LEU A C 1
ATOM 1242 O O . LEU A 1 169 ? -8.420 -9.575 41.168 1.00 98.38 169 LEU A O 1
ATOM 1246 N N . ARG A 1 170 ? -6.621 -10.606 42.019 1.00 98.00 170 ARG A N 1
ATOM 1247 C CA . ARG A 1 170 ? -7.246 -11.933 42.117 1.00 98.00 170 ARG A CA 1
ATOM 1248 C C . ARG A 1 170 ? -8.496 -11.945 42.996 1.00 98.00 170 ARG A C 1
ATOM 1250 O O . ARG A 1 170 ? -9.409 -12.713 42.716 1.00 98.00 170 ARG A O 1
ATOM 1257 N N . ILE A 1 171 ? -8.524 -11.136 44.054 1.00 97.38 171 ILE A N 1
ATOM 1258 C CA . ILE A 1 171 ? -9.678 -11.044 44.961 1.00 97.38 171 ILE A CA 1
ATOM 1259 C C . ILE A 1 171 ? -10.668 -9.950 44.557 1.00 97.38 171 ILE A C 1
ATOM 1261 O O . ILE A 1 171 ? -11.646 -9.764 45.263 1.00 97.38 171 ILE A O 1
ATOM 1265 N N . GLY A 1 172 ? -10.426 -9.214 43.469 1.00 96.69 172 GLY A N 1
ATOM 1266 C CA . GLY A 1 172 ? -11.343 -8.182 42.976 1.00 96.69 172 GLY A CA 1
ATOM 1267 C C . GLY A 1 172 ? -11.276 -6.836 43.704 1.00 96.69 172 GLY A C 1
ATOM 1268 O O . GLY A 1 172 ? -12.153 -6.000 43.502 1.00 96.69 172 GLY A O 1
ATOM 1269 N N . LEU A 1 173 ? -10.252 -6.588 44.532 1.00 98.12 173 LEU A N 1
ATOM 1270 C CA . LEU A 1 173 ? -10.041 -5.264 45.135 1.00 98.12 173 LEU A CA 1
ATOM 1271 C C . LEU A 1 173 ? -9.603 -4.236 44.080 1.00 98.12 173 LEU A C 1
ATOM 1273 O O . LEU A 1 173 ? -10.002 -3.076 44.143 1.00 98.12 173 LEU A O 1
ATOM 1277 N N . VAL A 1 174 ? -8.801 -4.669 43.103 1.00 98.50 174 VAL A N 1
ATOM 1278 C CA . VAL A 1 174 ? -8.429 -3.877 41.922 1.00 98.50 174 VAL A CA 1
ATOM 1279 C C . VAL A 1 174 ? -8.835 -4.608 40.646 1.00 98.50 174 VAL A C 1
ATOM 1281 O O . VAL A 1 174 ? -9.051 -5.817 40.659 1.00 98.50 174 VAL A O 1
ATOM 1284 N N . HIS A 1 175 ? -8.954 -3.868 39.547 1.00 98.19 175 HIS A N 1
ATOM 1285 C CA . HIS A 1 175 ? -9.487 -4.364 38.274 1.00 98.19 175 HIS A CA 1
ATOM 1286 C C . HIS A 1 175 ? -8.393 -4.570 37.223 1.00 98.19 175 HIS A C 1
ATOM 1288 O O . HIS A 1 175 ? -8.629 -5.234 36.215 1.00 98.19 175 HIS A O 1
ATOM 1294 N N . ASP A 1 176 ? -7.220 -3.972 37.434 1.00 97.88 176 ASP A N 1
ATOM 1295 C CA . ASP A 1 176 ? -6.087 -4.063 36.523 1.00 97.88 176 ASP A CA 1
ATOM 1296 C C . ASP A 1 176 ? -4.770 -3.820 37.276 1.00 97.88 176 ASP A C 1
ATOM 1298 O O . ASP A 1 176 ? -4.754 -3.143 38.313 1.00 97.88 176 ASP A O 1
ATOM 1302 N N . VAL A 1 177 ? -3.677 -4.381 36.760 1.00 98.00 177 VAL A N 1
ATOM 1303 C CA . VAL A 1 177 ? -2.321 -4.213 37.300 1.00 98.00 177 VAL A CA 1
ATOM 1304 C C . VAL A 1 177 ? -1.366 -3.938 36.144 1.00 98.00 177 VAL A C 1
ATOM 1306 O O . VAL A 1 177 ? -1.409 -4.640 35.137 1.00 98.00 177 VAL A O 1
ATOM 1309 N N . ALA A 1 178 ? -0.512 -2.928 36.291 1.00 96.38 178 ALA A N 1
ATOM 1310 C CA . ALA A 1 178 ? 0.458 -2.536 35.274 1.00 96.38 178 ALA A CA 1
ATOM 1311 C C . ALA A 1 178 ? 1.850 -2.314 35.888 1.00 96.38 178 ALA A C 1
ATOM 1313 O O . ALA A 1 178 ? 1.939 -1.932 37.062 1.00 96.38 178 ALA A O 1
ATOM 1314 N N . PRO A 1 179 ? 2.933 -2.491 35.111 1.00 96.81 179 PRO A N 1
ATOM 1315 C CA . PRO A 1 179 ? 4.251 -2.007 35.500 1.00 96.81 179 PRO A CA 1
ATOM 1316 C C . PRO A 1 179 ? 4.203 -0.517 35.886 1.00 96.81 179 PRO A C 1
ATOM 1318 O O . PRO A 1 179 ? 3.409 0.229 35.302 1.00 96.81 179 PRO A O 1
ATOM 1321 N N . PRO A 1 180 ? 5.046 -0.047 36.828 1.00 93.88 180 PRO A N 1
ATOM 1322 C CA . PRO A 1 180 ? 5.029 1.345 37.282 1.00 93.88 180 PRO A CA 1
ATOM 1323 C C . PRO A 1 180 ? 5.091 2.382 36.149 1.00 93.88 180 PRO A C 1
ATOM 1325 O O . PRO A 1 180 ? 4.393 3.393 36.217 1.00 93.88 180 PRO A O 1
ATOM 1328 N N . ASP A 1 181 ? 5.881 2.109 35.106 1.00 94.62 181 ASP A N 1
ATOM 1329 C CA . ASP A 1 181 ? 6.079 3.008 33.959 1.00 94.62 181 ASP A CA 1
ATOM 1330 C C . ASP A 1 181 ? 4.876 3.026 32.993 1.00 94.62 181 ASP A C 1
ATOM 1332 O O . ASP A 1 181 ? 4.660 4.009 32.286 1.00 94.62 181 ASP A O 1
ATOM 1336 N N . ASP A 1 182 ? 4.042 1.982 33.017 1.00 96.12 182 ASP A N 1
ATOM 1337 C CA . ASP A 1 182 ? 2.865 1.825 32.154 1.00 96.12 182 ASP A CA 1
ATOM 1338 C C . ASP A 1 182 ? 1.542 2.162 32.866 1.00 96.12 182 ASP A C 1
ATOM 1340 O O . ASP A 1 182 ? 0.471 2.154 32.248 1.00 96.12 182 ASP A O 1
ATOM 1344 N N . LEU A 1 183 ? 1.582 2.477 34.167 1.00 96.12 183 LEU A N 1
ATOM 1345 C CA . LEU A 1 183 ? 0.389 2.724 34.982 1.00 96.12 183 LEU A CA 1
ATOM 1346 C C . LEU A 1 183 ? -0.496 3.835 34.398 1.00 96.12 183 LEU A C 1
ATOM 1348 O O . LEU A 1 183 ? -1.718 3.691 34.320 1.00 96.12 183 LEU A O 1
ATOM 1352 N N . ASP A 1 184 ? 0.111 4.931 33.944 1.00 96.56 184 ASP A N 1
ATOM 1353 C CA . ASP A 1 184 ? -0.619 6.059 33.360 1.00 96.56 184 ASP A CA 1
ATOM 1354 C C . ASP A 1 184 ? -1.234 5.717 31.998 1.00 96.56 184 ASP A C 1
ATOM 1356 O O . ASP A 1 184 ? -2.358 6.136 31.704 1.00 96.56 184 ASP A O 1
ATOM 1360 N N . ALA A 1 185 ? -0.567 4.881 31.198 1.00 95.00 185 ALA A N 1
ATOM 1361 C CA . ALA A 1 185 ? -1.120 4.374 29.945 1.00 95.00 185 ALA A CA 1
ATOM 1362 C C . ALA A 1 185 ? -2.337 3.463 30.196 1.00 95.00 185 ALA A C 1
ATOM 1364 O O . ALA A 1 185 ? -3.356 3.569 29.501 1.00 95.00 185 ALA A O 1
ATOM 1365 N N . ALA A 1 186 ? -2.279 2.616 31.229 1.00 94.94 186 ALA A N 1
ATOM 1366 C CA . ALA A 1 186 ? -3.401 1.777 31.644 1.00 94.94 186 ALA A CA 1
ATOM 1367 C C . ALA A 1 186 ? -4.605 2.616 32.118 1.00 94.94 186 ALA A C 1
ATOM 1369 O O . ALA A 1 186 ? -5.741 2.353 31.709 1.00 94.94 186 ALA A O 1
ATOM 1370 N N . VAL A 1 187 ? -4.372 3.675 32.903 1.00 97.81 187 VAL A N 1
ATOM 1371 C CA . VAL A 1 187 ? -5.415 4.634 33.316 1.00 97.81 187 VAL A CA 1
ATOM 1372 C C . VAL A 1 187 ? -6.007 5.361 32.106 1.00 97.81 187 VAL A C 1
ATOM 1374 O O . VAL A 1 187 ? -7.231 5.398 31.951 1.00 97.81 187 VAL A O 1
ATOM 1377 N N . ALA A 1 188 ? -5.170 5.866 31.197 1.00 96.38 188 ALA A N 1
ATOM 1378 C CA . ALA A 1 188 ? -5.611 6.553 29.983 1.00 96.38 188 ALA A CA 1
ATOM 1379 C C . ALA A 1 188 ? -6.507 5.667 29.101 1.00 96.38 188 ALA A C 1
ATOM 1381 O O . ALA A 1 188 ? -7.509 6.137 28.554 1.00 96.38 188 ALA A O 1
ATOM 1382 N N . LYS A 1 189 ? -6.215 4.362 29.016 1.00 94.56 189 LYS A N 1
ATOM 1383 C CA . LYS A 1 189 ? -7.060 3.387 28.309 1.00 94.56 189 LYS A CA 1
ATOM 1384 C C . LYS A 1 189 ? -8.472 3.312 28.899 1.00 94.56 189 LYS A C 1
ATOM 1386 O O . LYS A 1 189 ? -9.439 3.242 28.139 1.00 94.56 189 LYS A O 1
ATOM 1391 N N . ARG A 1 190 ? -8.613 3.348 30.231 1.00 96.62 190 ARG A N 1
ATOM 1392 C CA . ARG A 1 190 ? -9.928 3.339 30.901 1.00 96.62 190 ARG A CA 1
ATOM 1393 C C . ARG A 1 190 ? -10.672 4.654 30.709 1.00 96.62 190 ARG A C 1
ATOM 1395 O O . ARG A 1 190 ? -11.849 4.618 30.364 1.00 96.62 190 ARG A O 1
ATOM 1402 N N . ILE A 1 191 ? -9.981 5.788 30.825 1.00 97.00 191 ILE A N 1
ATOM 1403 C CA . ILE A 1 191 ? -10.554 7.113 30.541 1.00 97.00 191 ILE A CA 1
ATOM 1404 C C . ILE A 1 191 ? -11.124 7.149 29.121 1.00 97.00 191 ILE A C 1
ATOM 1406 O O . ILE A 1 191 ? -12.288 7.490 28.928 1.00 97.00 191 ILE A O 1
ATOM 1410 N N . LYS A 1 192 ? -10.340 6.721 28.125 1.00 95.44 192 LYS A N 1
ATOM 1411 C CA . LYS A 1 192 ? -10.774 6.686 26.723 1.00 95.44 192 LYS A CA 1
ATOM 1412 C C . LYS A 1 192 ? -12.042 5.851 26.526 1.00 95.44 192 LYS A C 1
ATOM 1414 O O . LYS A 1 192 ? -12.915 6.256 25.765 1.00 95.44 192 LYS A O 1
ATOM 1419 N N . ALA A 1 193 ? -12.154 4.713 27.211 1.00 93.38 193 ALA A N 1
ATOM 1420 C CA . ALA A 1 193 ? -13.346 3.871 27.144 1.00 93.38 193 ALA A CA 1
ATOM 1421 C C . ALA A 1 193 ? -14.587 4.567 27.732 1.00 93.38 193 ALA A C 1
ATOM 1423 O O . ALA A 1 193 ? -15.653 4.512 27.125 1.00 93.38 193 ALA A O 1
ATOM 1424 N N . VAL A 1 194 ? -14.444 5.261 28.868 1.00 94.31 194 VAL A N 1
ATOM 1425 C CA . VAL A 1 194 ? -15.539 6.030 29.489 1.00 94.31 194 VAL A CA 1
ATOM 1426 C C . VAL A 1 194 ? -15.989 7.180 28.587 1.00 94.31 194 VAL A C 1
ATOM 1428 O O . VAL A 1 194 ? -17.187 7.367 28.381 1.00 94.31 194 VAL A O 1
ATOM 1431 N N . LEU A 1 195 ? -15.041 7.930 28.016 1.00 94.12 195 LEU A N 1
ATOM 1432 C CA . LEU A 1 195 ? -15.337 9.083 27.161 1.00 94.12 195 LEU A CA 1
ATOM 1433 C C . LEU A 1 195 ? -15.957 8.694 25.811 1.00 94.12 195 LEU A C 1
ATOM 1435 O O . LEU A 1 195 ? -16.699 9.487 25.240 1.00 94.12 195 LEU A O 1
ATOM 1439 N N . ALA A 1 196 ? -15.687 7.484 25.314 1.00 90.56 196 ALA A N 1
ATOM 1440 C CA . ALA A 1 196 ? -16.290 6.966 24.085 1.00 90.56 196 ALA A CA 1
ATOM 1441 C C . ALA A 1 196 ? -17.750 6.502 24.259 1.00 90.56 196 ALA A C 1
ATOM 1443 O O . ALA A 1 196 ? -18.431 6.255 23.265 1.00 90.56 196 ALA A O 1
ATOM 1444 N N . ALA A 1 197 ? -18.228 6.356 25.499 1.00 91.50 197 ALA A N 1
ATOM 1445 C CA . ALA A 1 197 ? -19.583 5.913 25.805 1.00 91.50 197 ALA A CA 1
ATOM 1446 C C . ALA A 1 197 ? -20.532 7.093 26.081 1.00 91.50 197 ALA A C 1
ATOM 1448 O O . ALA A 1 197 ? -20.110 8.172 26.514 1.00 91.50 197 ALA A O 1
ATOM 1449 N N . GLY A 1 198 ? -21.834 6.864 25.879 1.00 90.62 198 GLY A N 1
ATOM 1450 C CA . GLY A 1 198 ? -22.876 7.853 26.160 1.00 90.62 198 GLY A CA 1
ATOM 1451 C C . GLY A 1 198 ? -22.884 8.279 27.641 1.00 90.62 198 GLY A C 1
ATOM 1452 O O . GLY A 1 198 ? -22.930 7.397 28.505 1.00 90.62 198 GLY A O 1
ATOM 1453 N N . PRO A 1 199 ? -22.798 9.585 27.972 1.00 90.88 199 PRO A N 1
ATOM 1454 C CA . PRO A 1 199 ? -22.849 10.080 29.353 1.00 90.88 199 PRO A CA 1
ATOM 1455 C C . PRO A 1 199 ? -24.005 9.555 30.193 1.00 90.88 199 PRO A C 1
ATOM 1457 O O . PRO A 1 199 ? -23.768 9.059 31.298 1.00 90.88 199 PRO A O 1
ATOM 1460 N N . ALA A 1 200 ? -25.236 9.640 29.693 1.00 88.81 200 ALA A N 1
ATOM 1461 C CA . ALA A 1 200 ? -26.399 9.253 30.480 1.00 88.81 200 ALA A CA 1
ATOM 1462 C C . ALA A 1 200 ? -26.470 7.728 30.640 1.00 88.81 200 ALA A C 1
ATOM 1464 O O . ALA A 1 200 ? -26.820 7.233 31.716 1.00 88.81 200 ALA A O 1
ATOM 1465 N N . ALA A 1 201 ? -26.071 6.982 29.606 1.00 90.75 201 ALA A N 1
ATOM 1466 C CA . ALA A 1 201 ? -25.938 5.530 29.665 1.00 90.75 201 ALA A CA 1
ATOM 1467 C C . ALA A 1 201 ? -24.905 5.070 30.710 1.00 90.75 201 ALA A C 1
ATOM 1469 O O . ALA A 1 201 ? -25.200 4.161 31.485 1.00 90.75 201 ALA A O 1
ATOM 1470 N N . VAL A 1 202 ? -23.726 5.703 30.776 1.00 92.31 202 VAL A N 1
ATOM 1471 C CA . VAL A 1 202 ? -22.684 5.370 31.766 1.00 92.31 202 VAL A CA 1
ATOM 1472 C C . VAL A 1 202 ? -23.163 5.646 33.191 1.00 92.31 202 VAL A C 1
ATOM 1474 O O . VAL A 1 202 ? -23.051 4.763 34.039 1.00 92.31 202 VAL A O 1
ATOM 1477 N N . ALA A 1 203 ? -23.742 6.823 33.447 1.00 89.38 203 ALA A N 1
ATOM 1478 C CA . ALA A 1 203 ? -24.268 7.166 34.770 1.00 89.38 203 ALA A CA 1
ATOM 1479 C C . ALA A 1 203 ? -25.381 6.194 35.209 1.00 89.38 203 ALA A C 1
ATOM 1481 O O . ALA A 1 203 ? -25.356 5.676 36.324 1.00 89.38 203 ALA A O 1
ATOM 1482 N N . SER A 1 204 ? -26.306 5.864 34.298 1.00 89.38 204 SER A N 1
ATOM 1483 C CA . SER A 1 204 ? -27.383 4.899 34.566 1.00 89.38 204 SER A CA 1
ATOM 1484 C C . SER A 1 204 ? -26.848 3.487 34.824 1.00 89.38 204 SER A C 1
ATOM 1486 O O . SER A 1 204 ? -27.354 2.784 35.695 1.00 89.38 204 SER A O 1
ATOM 1488 N N . ALA A 1 205 ? -25.821 3.056 34.084 1.00 91.31 205 ALA A N 1
ATOM 1489 C CA . ALA A 1 205 ? -25.188 1.754 34.279 1.00 91.31 205 ALA A CA 1
ATOM 1490 C C . ALA A 1 205 ? -24.458 1.667 35.627 1.00 91.31 205 ALA A C 1
ATOM 1492 O O . ALA A 1 205 ? -24.529 0.633 36.290 1.00 91.31 205 ALA A O 1
ATOM 1493 N N . LYS A 1 206 ? -23.801 2.755 36.051 1.00 91.38 206 LYS A N 1
ATOM 1494 C CA . LYS A 1 206 ? -23.178 2.857 37.375 1.00 91.38 206 LYS A CA 1
ATOM 1495 C C . LYS A 1 206 ? -24.223 2.735 38.487 1.00 91.38 206 LYS A C 1
ATOM 1497 O O . LYS A 1 206 ? -24.043 1.914 39.380 1.00 91.38 206 LYS A O 1
ATOM 1502 N N . GLN A 1 207 ? -25.336 3.463 38.392 1.00 88.25 207 GLN A N 1
ATOM 1503 C CA . GLN A 1 207 ? -26.429 3.369 39.367 1.00 88.25 207 GLN A CA 1
ATOM 1504 C C . GLN A 1 207 ? -27.028 1.952 39.427 1.00 88.25 207 GLN A C 1
ATOM 1506 O O . GLN A 1 207 ? -27.201 1.394 40.508 1.00 88.25 207 GLN A O 1
ATOM 1511 N N . LEU A 1 208 ? -27.264 1.325 38.269 1.00 89.81 208 LEU A N 1
ATOM 1512 C CA . LEU A 1 208 ? -27.788 -0.043 38.187 1.00 89.81 208 LEU A CA 1
ATOM 1513 C C . LEU A 1 208 ? -26.886 -1.069 38.892 1.00 89.81 208 LEU A C 1
ATOM 1515 O O . LEU A 1 208 ? -27.385 -2.054 39.426 1.00 89.81 208 LEU A O 1
ATOM 1519 N N . ALA A 1 209 ? -25.569 -0.856 38.893 1.00 87.38 209 ALA A N 1
ATOM 1520 C CA . ALA A 1 209 ? -24.615 -1.746 39.550 1.00 87.38 209 ALA A CA 1
ATOM 1521 C C . ALA A 1 209 ? -24.608 -1.621 41.087 1.00 87.38 209 ALA A C 1
ATOM 1523 O O . ALA A 1 209 ? -24.018 -2.467 41.758 1.00 87.38 209 ALA A O 1
ATOM 1524 N N . GLN A 1 210 ? -25.230 -0.576 41.637 1.00 82.94 210 GLN A N 1
ATOM 1525 C CA . GLN A 1 210 ? -25.281 -0.298 43.077 1.00 82.94 210 GLN A CA 1
ATOM 1526 C C . GLN A 1 210 ? -26.615 -0.705 43.706 1.00 82.94 210 GLN A C 1
ATOM 1528 O O . GLN A 1 210 ? -26.671 -1.025 44.893 1.00 82.94 210 GLN A O 1
ATOM 1533 N N . GLU A 1 211 ? -27.690 -0.696 42.920 1.00 81.69 211 GLU A N 1
ATOM 1534 C CA . GLU A 1 211 ? -29.023 -1.064 43.381 1.00 81.69 211 GLU A CA 1
ATOM 1535 C C . GLU A 1 211 ? -29.193 -2.592 43.503 1.00 81.69 211 GLU A C 1
ATOM 1537 O O . GLU A 1 211 ? -28.506 -3.371 42.831 1.00 81.69 211 GLU A O 1
ATOM 1542 N N . PRO A 1 212 ? -30.125 -3.066 44.352 1.00 83.81 212 PRO A N 1
ATOM 1543 C CA . PRO A 1 212 ? -30.540 -4.462 44.341 1.00 83.81 212 PRO A CA 1
ATOM 1544 C C . PRO A 1 212 ? -30.969 -4.903 42.931 1.00 83.81 212 PRO A C 1
ATOM 1546 O O . PRO A 1 212 ? -31.501 -4.088 42.175 1.00 83.81 212 PRO A O 1
ATOM 1549 N N . PRO A 1 213 ? -30.808 -6.191 42.570 1.00 86.31 213 PRO A N 1
ATOM 1550 C CA . PRO A 1 213 ? -31.225 -6.680 41.262 1.00 86.31 213 PRO A CA 1
ATOM 1551 C C . PRO A 1 213 ? -32.686 -6.327 40.959 1.00 86.31 213 PRO A C 1
ATOM 1553 O O . PRO A 1 213 ? -33.589 -6.700 41.709 1.00 86.31 213 PRO A O 1
ATOM 1556 N N . LEU A 1 214 ? -32.904 -5.630 39.842 1.00 89.81 214 LEU A N 1
ATOM 1557 C CA . LEU A 1 214 ? -34.237 -5.244 39.386 1.00 89.81 214 LEU A CA 1
ATOM 1558 C C . LEU A 1 214 ? -35.096 -6.475 39.075 1.00 89.81 214 LEU A C 1
ATOM 1560 O O . LEU A 1 214 ? -34.614 -7.481 38.542 1.00 89.81 214 LEU A O 1
ATOM 1564 N N . SER A 1 215 ? -36.403 -6.369 39.309 1.00 93.69 215 SER A N 1
ATOM 1565 C CA . SER A 1 215 ? -37.357 -7.312 38.729 1.00 93.69 215 SER A CA 1
ATOM 1566 C C . SER A 1 215 ? -37.392 -7.178 37.199 1.00 93.69 215 SER A C 1
ATOM 1568 O O . SER A 1 215 ? -37.062 -6.132 36.634 1.00 93.69 215 SER A O 1
ATOM 1570 N N . LEU A 1 216 ? -37.828 -8.229 36.493 1.00 91.62 216 LEU A N 1
ATOM 1571 C CA . LEU A 1 216 ? -37.924 -8.187 35.026 1.00 91.62 216 LEU A CA 1
ATOM 1572 C C . LEU A 1 216 ? -38.762 -6.999 34.497 1.00 91.62 216 LEU A C 1
ATOM 1574 O O . LEU A 1 216 ? -38.318 -6.365 33.536 1.00 91.62 216 LEU A O 1
ATOM 1578 N N . PRO A 1 217 ? -39.923 -6.639 35.093 1.00 95.00 217 PRO A N 1
ATOM 1579 C CA . PRO A 1 217 ? -40.674 -5.453 34.676 1.00 95.00 217 PRO A CA 1
ATOM 1580 C C . PRO A 1 217 ? -39.908 -4.139 34.870 1.00 95.00 217 PRO A C 1
ATOM 1582 O O . PRO A 1 217 ? -39.953 -3.272 33.998 1.00 95.00 217 PRO A O 1
ATOM 1585 N N . GLU A 1 218 ? -39.184 -3.988 35.980 1.00 91.50 218 GLU A N 1
ATOM 1586 C CA . GLU A 1 218 ? -38.388 -2.787 36.264 1.00 91.50 218 GLU A CA 1
ATOM 1587 C C . GLU A 1 218 ? -37.214 -2.655 35.292 1.00 91.50 218 GLU A C 1
ATOM 1589 O O . GLU A 1 218 ? -37.001 -1.579 34.729 1.00 91.50 218 GLU A O 1
ATOM 1594 N N . ALA A 1 219 ? -36.513 -3.759 35.016 1.00 90.00 219 ALA A N 1
ATOM 1595 C CA . ALA A 1 219 ? -35.436 -3.804 34.031 1.00 90.00 219 ALA A CA 1
ATOM 1596 C C . ALA A 1 219 ? -35.938 -3.440 32.622 1.00 90.00 219 ALA A C 1
ATOM 1598 O O . ALA A 1 219 ? -35.319 -2.633 31.924 1.00 90.00 219 ALA A O 1
ATOM 1599 N N . ALA A 1 220 ? -37.093 -3.979 32.214 1.00 90.62 220 ALA A N 1
ATOM 1600 C CA . ALA A 1 220 ? -37.717 -3.647 30.935 1.00 90.62 220 ALA A CA 1
ATOM 1601 C C . ALA A 1 220 ? -38.113 -2.163 30.857 1.00 90.62 220 ALA A C 1
ATOM 1603 O O . ALA A 1 220 ? -37.870 -1.513 29.838 1.00 90.62 220 ALA A O 1
ATOM 1604 N N . ALA A 1 221 ? -38.679 -1.610 31.934 1.00 92.31 221 ALA A N 1
ATOM 1605 C CA . ALA A 1 221 ? -39.064 -0.205 32.002 1.00 92.31 221 ALA A CA 1
ATOM 1606 C C . ALA A 1 221 ? -37.848 0.734 31.946 1.00 92.31 221 ALA A C 1
ATOM 1608 O O . ALA A 1 221 ? -37.905 1.758 31.263 1.00 92.31 221 ALA A O 1
ATOM 1609 N N . LEU A 1 222 ? -36.747 0.389 32.623 1.00 89.81 222 LEU A N 1
ATOM 1610 C CA . LEU A 1 222 ? -35.496 1.144 32.556 1.00 89.81 222 LEU A CA 1
ATOM 1611 C C . LEU A 1 222 ? -34.941 1.159 31.129 1.00 89.81 222 LEU A C 1
ATOM 1613 O O . LEU A 1 222 ? -34.737 2.235 30.573 1.00 89.81 222 LEU A O 1
ATOM 1617 N N . LEU A 1 223 ? -34.795 -0.011 30.498 1.00 91.06 223 LEU A N 1
ATOM 1618 C CA . LEU A 1 223 ? -34.289 -0.107 29.127 1.00 91.06 223 LEU A CA 1
ATOM 1619 C C . LEU A 1 223 ? -35.180 0.639 28.122 1.00 91.06 223 LEU A C 1
ATOM 1621 O O . LEU A 1 223 ? -34.664 1.280 27.207 1.00 91.06 223 LEU A O 1
ATOM 1625 N N . ALA A 1 224 ? -36.505 0.576 28.282 1.00 90.75 224 ALA A N 1
ATOM 1626 C CA . ALA A 1 224 ? -37.443 1.308 27.433 1.00 90.75 224 ALA A CA 1
ATOM 1627 C C . ALA A 1 224 ? -37.251 2.829 27.543 1.00 90.75 224 ALA A C 1
ATOM 1629 O O . ALA A 1 224 ? -37.212 3.508 26.517 1.00 90.75 224 ALA A O 1
ATOM 1630 N N . ARG A 1 225 ? -37.069 3.360 28.762 1.00 89.06 225 ARG A N 1
ATOM 1631 C CA . ARG A 1 225 ? -36.764 4.785 28.979 1.00 89.06 225 ARG A CA 1
ATOM 1632 C C . ARG A 1 225 ? -35.428 5.178 28.355 1.00 89.06 225 ARG A C 1
ATOM 1634 O O . ARG A 1 225 ? -35.373 6.188 27.662 1.00 89.06 225 ARG A O 1
ATOM 1641 N N . THR A 1 226 ? -34.381 4.372 28.543 1.00 88.44 226 THR A N 1
ATOM 1642 C CA . THR A 1 226 ? -33.060 4.648 27.960 1.00 88.44 226 THR A CA 1
ATOM 1643 C C . THR A 1 226 ? -33.104 4.603 26.435 1.00 88.44 226 THR A C 1
ATOM 1645 O O . THR A 1 226 ? -32.591 5.505 25.801 1.00 88.44 226 THR A O 1
ATOM 1648 N N . ARG A 1 227 ? -33.781 3.635 25.806 1.00 87.75 227 ARG A N 1
ATOM 1649 C CA . ARG A 1 227 ? -33.912 3.585 24.333 1.00 87.75 227 ARG A CA 1
ATOM 1650 C C . ARG A 1 227 ? -34.691 4.758 23.737 1.00 87.75 227 ARG A C 1
ATOM 1652 O O . ARG A 1 227 ? -34.506 5.074 22.567 1.00 87.75 227 ARG A O 1
ATOM 1659 N N . ALA A 1 228 ? -35.598 5.352 24.507 1.00 88.25 228 ALA A N 1
ATOM 1660 C CA . ALA A 1 228 ? -36.398 6.484 24.060 1.00 88.25 228 ALA A CA 1
ATOM 1661 C C . ALA A 1 228 ? -35.643 7.825 24.128 1.00 88.25 228 ALA A C 1
ATOM 1663 O O . ALA A 1 228 ? -36.132 8.801 23.552 1.00 88.25 228 ALA A O 1
ATOM 1664 N N . ASN A 1 229 ? -34.489 7.884 24.807 1.00 87.88 229 ASN A N 1
ATOM 1665 C CA . ASN A 1 229 ? -33.677 9.095 24.904 1.00 87.88 229 ASN A CA 1
ATOM 1666 C C . ASN A 1 229 ? -32.959 9.405 23.569 1.00 87.88 229 ASN A C 1
ATOM 1668 O O . ASN A 1 229 ? -32.771 8.524 22.730 1.00 87.88 229 ASN A O 1
ATOM 1672 N N . GLU A 1 230 ? -32.587 10.670 23.353 1.00 87.94 230 GLU A N 1
ATOM 1673 C CA . GLU A 1 230 ? -31.924 11.089 22.105 1.00 87.94 230 GLU A CA 1
ATOM 1674 C C . GLU A 1 230 ? -30.514 10.500 21.970 1.00 87.94 230 GLU A C 1
ATOM 1676 O O . GLU A 1 230 ? -30.162 10.006 20.904 1.00 87.94 230 GLU A O 1
ATOM 1681 N N . GLU A 1 231 ? -29.758 10.426 23.070 1.00 90.44 231 GLU A N 1
ATOM 1682 C CA . GLU A 1 231 ? -28.420 9.816 23.107 1.00 90.44 231 GLU A CA 1
ATOM 1683 C C . GLU A 1 231 ? -28.401 8.388 22.526 1.00 90.44 231 GLU A C 1
ATOM 1685 O O . GLU A 1 231 ? -27.537 8.044 21.720 1.00 90.44 231 GLU A O 1
ATOM 1690 N N . ALA A 1 232 ? -29.361 7.541 22.906 1.00 87.94 232 ALA A N 1
ATOM 1691 C CA . ALA A 1 232 ? -29.453 6.169 22.426 1.00 87.94 232 ALA A CA 1
ATOM 1692 C C . ALA A 1 232 ? -29.888 6.112 20.961 1.00 87.94 232 ALA A C 1
ATOM 1694 O O . ALA A 1 232 ? -29.386 5.268 20.222 1.00 87.94 232 ALA A O 1
ATOM 1695 N N . LYS A 1 233 ? -30.795 6.993 20.520 1.00 88.81 233 LYS A N 1
ATOM 1696 C CA . LYS A 1 233 ? -31.206 7.060 19.108 1.00 88.81 233 LYS A CA 1
ATOM 1697 C C . LYS A 1 233 ? -30.037 7.457 18.213 1.00 88.81 233 LYS A C 1
ATOM 1699 O O . LYS A 1 233 ? -29.794 6.783 17.214 1.00 88.81 233 LYS A O 1
ATOM 1704 N N . GLU A 1 234 ? -29.291 8.490 18.596 1.00 85.62 234 GLU A N 1
ATOM 1705 C CA . GLU A 1 234 ? -28.086 8.934 17.893 1.00 85.62 234 GLU A CA 1
ATOM 1706 C C . GLU A 1 234 ? -27.023 7.832 17.876 1.00 85.62 234 GLU A C 1
ATOM 1708 O O . GLU A 1 234 ? -26.511 7.483 16.812 1.00 85.62 234 GLU A O 1
ATOM 1713 N N . GLY A 1 235 ? -26.753 7.210 19.029 1.00 83.19 235 GLY A N 1
ATOM 1714 C CA . GLY A 1 235 ? -25.793 6.112 19.141 1.00 83.19 235 GLY A CA 1
ATOM 1715 C C . GLY A 1 235 ? -26.154 4.901 18.273 1.00 83.19 235 GLY A C 1
ATOM 1716 O O . GLY A 1 235 ? -25.282 4.332 17.615 1.00 83.19 235 GLY A O 1
ATOM 1717 N N . ILE A 1 236 ? -27.436 4.522 18.220 1.00 85.19 236 ILE A N 1
ATOM 1718 C CA . ILE A 1 236 ? -27.927 3.437 17.357 1.00 85.19 236 ILE A CA 1
ATOM 1719 C C . ILE A 1 236 ? -27.810 3.825 15.878 1.00 85.19 236 ILE A C 1
ATOM 1721 O O . ILE A 1 236 ? -27.345 3.008 15.085 1.00 85.19 236 ILE A O 1
ATOM 1725 N N . SER A 1 237 ? -28.186 5.049 15.497 1.00 82.50 237 SER A N 1
ATOM 1726 C CA . SER A 1 237 ? -28.076 5.518 14.107 1.00 82.50 237 SER A CA 1
ATOM 1727 C C . SER A 1 237 ? -26.626 5.505 13.628 1.00 82.50 237 SER A C 1
ATOM 1729 O O . SER A 1 237 ? -26.324 4.903 12.600 1.00 82.50 237 SER A O 1
ATOM 1731 N N . ALA A 1 238 ? -25.709 6.067 14.420 1.00 77.44 238 ALA A N 1
ATOM 1732 C CA . ALA A 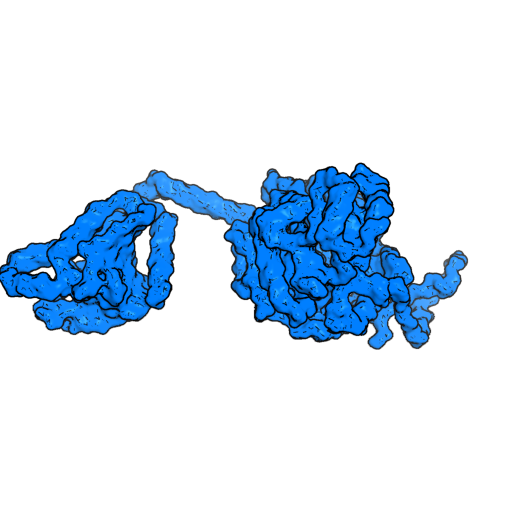1 238 ? -24.281 6.083 14.112 1.00 77.44 238 ALA A CA 1
ATOM 1733 C C . ALA A 1 238 ? -23.698 4.665 13.987 1.00 77.44 238 ALA A C 1
ATOM 1735 O O . ALA A 1 238 ? -22.877 4.392 13.108 1.00 77.44 238 ALA A O 1
ATOM 1736 N N . PHE A 1 239 ? -24.141 3.733 14.838 1.00 75.31 239 PHE A N 1
ATOM 1737 C CA . PHE A 1 239 ? -23.749 2.328 14.744 1.00 75.31 239 PHE A CA 1
ATOM 1738 C C . PHE A 1 239 ? -24.241 1.673 13.442 1.00 75.31 239 PHE A C 1
ATOM 1740 O O . PHE A 1 239 ? -23.476 0.970 12.775 1.00 75.31 239 PHE A O 1
ATOM 1747 N N . LEU A 1 240 ? -25.497 1.915 13.058 1.00 73.06 240 LEU A N 1
ATOM 1748 C CA . LEU A 1 240 ? -26.088 1.363 11.837 1.00 73.06 240 LEU A CA 1
ATOM 1749 C C . LEU A 1 240 ? -25.425 1.927 10.573 1.00 73.06 240 LEU A C 1
ATOM 1751 O O . LEU A 1 240 ? -25.069 1.152 9.688 1.00 73.06 240 LEU A O 1
ATOM 1755 N N . GLU A 1 241 ? -25.186 3.238 10.510 1.00 69.94 241 GLU A N 1
ATOM 1756 C CA . GLU A 1 241 ? -24.480 3.892 9.397 1.00 69.94 241 GLU A CA 1
ATOM 1757 C C . GLU A 1 241 ? -23.063 3.341 9.217 1.00 69.94 241 GLU A C 1
ATOM 1759 O O . GLU A 1 241 ? -22.650 3.013 8.102 1.00 69.94 241 GLU A O 1
ATOM 1764 N N . LYS A 1 242 ? -22.326 3.170 10.322 1.00 68.31 242 LYS A N 1
ATOM 1765 C CA . LYS A 1 242 ? -20.994 2.561 10.301 1.00 68.31 242 LYS A CA 1
ATOM 1766 C C . LYS A 1 242 ? -21.042 1.133 9.753 1.00 68.31 242 LYS A C 1
ATOM 1768 O O . LYS A 1 242 ? -20.264 0.800 8.862 1.00 68.31 242 LYS A O 1
ATOM 1773 N N . THR A 1 243 ? -21.983 0.326 10.238 1.00 59.53 243 THR A N 1
ATOM 1774 C CA . THR A 1 243 ? -22.149 -1.073 9.813 1.00 59.53 243 THR A CA 1
ATOM 1775 C C . THR A 1 243 ? -22.512 -1.165 8.329 1.00 59.53 243 THR A C 1
ATOM 1777 O O . THR A 1 243 ? -21.986 -2.010 7.608 1.00 59.53 243 THR A O 1
ATOM 1780 N N . GLN A 1 244 ? -23.370 -0.269 7.836 1.00 58.84 244 GLN A N 1
ATOM 1781 C CA . GLN A 1 244 ? -23.747 -0.216 6.425 1.00 58.84 244 GLN A CA 1
ATOM 1782 C C . GLN A 1 244 ? -22.581 0.228 5.530 1.00 58.84 244 GLN A C 1
ATOM 1784 O O . GLN A 1 244 ? -22.385 -0.348 4.465 1.00 58.84 244 GLN A O 1
ATOM 1789 N N . SER A 1 245 ? -21.776 1.197 5.977 1.00 60.22 245 SER A N 1
ATOM 1790 C CA . SER A 1 245 ? -20.545 1.620 5.296 1.00 60.22 245 SER A CA 1
ATOM 1791 C C . SER A 1 245 ? -19.503 0.496 5.233 1.00 60.22 245 SER A C 1
ATOM 1793 O O . SER A 1 245 ? -18.835 0.334 4.212 1.00 60.22 245 SER A O 1
ATOM 1795 N N . GLU A 1 246 ? -19.358 -0.292 6.300 1.00 62.41 246 GLU A N 1
ATOM 1796 C CA . GLU A 1 246 ? -18.457 -1.452 6.339 1.00 62.41 246 GLU A CA 1
ATOM 1797 C C . GLU A 1 246 ? -18.944 -2.574 5.408 1.00 62.41 246 GLU A C 1
ATOM 1799 O O . GLU A 1 246 ? -18.163 -3.090 4.611 1.00 62.41 246 GLU A O 1
ATOM 1804 N N . LEU A 1 247 ? -20.246 -2.882 5.413 1.00 58.53 247 LEU A N 1
ATOM 1805 C CA . LEU A 1 247 ? -20.846 -3.862 4.501 1.00 58.53 247 LEU A CA 1
ATOM 1806 C C . LEU A 1 247 ? -20.772 -3.425 3.031 1.00 58.53 247 LEU A C 1
ATOM 1808 O O . LEU A 1 247 ? -20.455 -4.245 2.177 1.00 58.53 247 LEU A O 1
ATOM 1812 N N . SER A 1 248 ? -20.991 -2.140 2.722 1.00 60.59 248 SER A N 1
ATOM 1813 C CA . SER A 1 248 ? -20.912 -1.624 1.343 1.00 60.59 248 SER A CA 1
ATOM 1814 C C . SER A 1 248 ? -19.505 -1.654 0.748 1.00 60.59 248 SER A C 1
ATOM 1816 O O . SER A 1 248 ? -19.341 -1.430 -0.446 1.00 60.59 248 SER A O 1
ATOM 1818 N N . ARG A 1 249 ? -18.476 -1.873 1.575 1.00 73.38 249 ARG A N 1
ATOM 1819 C CA . ARG A 1 249 ? -17.083 -1.934 1.125 1.00 73.38 249 ARG A CA 1
ATOM 1820 C C . ARG A 1 249 ? -16.585 -3.353 0.891 1.00 73.38 249 ARG A C 1
ATOM 1822 O O . ARG A 1 249 ? -15.460 -3.512 0.428 1.00 73.38 249 ARG A O 1
ATOM 1829 N N . MET A 1 250 ? -17.376 -4.379 1.203 1.00 87.06 250 MET A N 1
ATOM 1830 C CA . MET A 1 250 ? -16.982 -5.757 0.934 1.00 87.06 250 MET A CA 1
ATOM 1831 C C . MET A 1 250 ? -16.996 -6.015 -0.576 1.00 87.06 250 MET A C 1
ATOM 1833 O O . MET A 1 250 ? -17.999 -5.775 -1.236 1.00 87.06 250 MET A O 1
ATOM 1837 N N . ILE A 1 251 ? -15.876 -6.492 -1.123 1.00 96.00 251 ILE A N 1
ATOM 1838 C CA . ILE A 1 251 ? -15.767 -6.819 -2.544 1.00 96.00 251 ILE A CA 1
ATOM 1839 C C . ILE A 1 251 ? -16.107 -8.300 -2.696 1.00 96.00 251 ILE A C 1
ATOM 1841 O O . ILE A 1 251 ? -15.322 -9.157 -2.296 1.00 96.00 251 ILE A O 1
ATOM 1845 N N . GLU A 1 252 ? -17.261 -8.612 -3.275 1.00 96.56 252 GLU A N 1
ATOM 1846 C CA . GLU A 1 252 ? -17.665 -9.978 -3.618 1.00 96.56 252 GLU A CA 1
ATOM 1847 C C . GLU A 1 252 ? -17.404 -10.304 -5.091 1.00 96.56 252 GLU A C 1
ATOM 1849 O O . GLU A 1 252 ? -17.218 -11.474 -5.452 1.00 96.56 252 GLU A O 1
ATOM 1854 N N . LYS A 1 253 ? -17.414 -9.285 -5.957 1.00 98.25 253 LYS A N 1
ATOM 1855 C CA . LYS A 1 253 ? -17.131 -9.388 -7.386 1.00 98.25 253 LYS A CA 1
ATOM 1856 C C . LYS A 1 253 ? -16.227 -8.242 -7.852 1.00 98.25 253 LYS A C 1
ATOM 1858 O O . LYS A 1 253 ? -16.559 -7.066 -7.725 1.00 98.25 253 LYS A O 1
ATOM 1863 N N . LEU A 1 254 ? -15.095 -8.604 -8.444 1.00 98.75 254 LEU A N 1
ATOM 1864 C CA . LEU A 1 254 ? -14.051 -7.705 -8.922 1.00 98.75 254 LEU A CA 1
ATOM 1865 C C . LEU A 1 254 ? -13.944 -7.775 -10.449 1.00 98.75 254 LEU A C 1
ATOM 1867 O O . LEU A 1 254 ? -13.670 -8.839 -11.005 1.00 98.75 254 LEU A O 1
ATOM 1871 N N . LEU A 1 255 ? -14.102 -6.640 -11.129 1.00 98.88 255 LEU A N 1
ATOM 1872 C CA . LEU A 1 255 ? -13.757 -6.515 -12.544 1.00 98.88 255 LEU A CA 1
ATOM 1873 C C . LEU A 1 255 ? -12.286 -6.127 -12.690 1.00 98.88 255 LEU A C 1
ATOM 1875 O O . LEU A 1 255 ? -11.803 -5.212 -12.027 1.00 98.88 255 LEU A O 1
ATOM 1879 N N . ILE A 1 256 ? -11.567 -6.795 -13.586 1.00 98.88 256 ILE A N 1
ATOM 1880 C CA . ILE A 1 256 ? -10.171 -6.483 -13.878 1.00 98.88 256 ILE A CA 1
ATOM 1881 C C . ILE A 1 256 ? -10.111 -5.697 -15.186 1.00 98.88 256 ILE A C 1
ATOM 1883 O O . ILE A 1 256 ? -10.272 -6.263 -16.264 1.00 98.88 256 ILE A O 1
ATOM 1887 N N . ALA A 1 257 ? -9.862 -4.390 -15.100 1.00 98.62 257 ALA A N 1
ATOM 1888 C CA . ALA A 1 257 ? -9.793 -3.477 -16.243 1.00 98.62 257 ALA A CA 1
ATOM 1889 C C . ALA A 1 257 ? -8.406 -3.508 -16.909 1.00 98.62 257 ALA A C 1
ATOM 1891 O O . ALA A 1 257 ? -7.749 -2.481 -17.074 1.00 98.62 257 ALA A O 1
ATOM 1892 N N . ASN A 1 258 ? -7.930 -4.711 -17.230 1.00 98.56 258 ASN A N 1
ATOM 1893 C CA . ASN A 1 258 ? -6.618 -4.948 -17.823 1.00 98.56 258 ASN A CA 1
ATOM 1894 C C . ASN A 1 258 ? -6.599 -6.279 -18.601 1.00 98.56 258 ASN A C 1
ATOM 1896 O O . ASN A 1 258 ? -7.628 -6.940 -18.746 1.00 98.56 258 ASN A O 1
ATOM 1900 N N . ARG A 1 259 ? -5.426 -6.676 -19.098 1.00 98.19 259 ARG A N 1
ATOM 1901 C CA . ARG A 1 259 ? -5.188 -7.889 -19.891 1.00 98.19 259 ARG A CA 1
ATOM 1902 C C . ARG A 1 259 ? -3.889 -8.587 -19.495 1.00 98.19 259 ARG A C 1
ATOM 1904 O O . ARG A 1 259 ? -3.099 -8.056 -18.717 1.00 98.19 259 ARG A O 1
ATOM 1911 N N . GLY A 1 260 ? -3.632 -9.745 -20.101 1.00 97.00 260 GLY A N 1
ATOM 1912 C CA . GLY A 1 260 ? -2.331 -10.411 -20.020 1.00 97.00 260 GLY A CA 1
ATOM 1913 C C . GLY A 1 260 ? -1.968 -10.841 -18.598 1.00 97.00 260 GLY A C 1
ATOM 1914 O O . GLY A 1 260 ? -2.847 -11.190 -17.809 1.00 97.00 260 GLY A O 1
ATOM 1915 N N . GLU A 1 261 ? -0.672 -10.832 -18.274 1.00 98.00 261 GLU A N 1
ATOM 1916 C CA . GLU A 1 261 ? -0.163 -11.401 -17.017 1.00 98.00 261 GLU A CA 1
ATOM 1917 C C . GLU A 1 261 ? -0.775 -10.734 -15.779 1.00 98.00 261 GLU A C 1
ATOM 1919 O O . GLU A 1 261 ? -1.230 -11.431 -14.875 1.00 98.00 261 GLU A O 1
ATOM 1924 N N . ILE A 1 262 ? -0.905 -9.402 -15.769 1.00 98.62 262 ILE A N 1
ATOM 1925 C CA . ILE A 1 262 ? -1.439 -8.696 -14.600 1.00 98.62 262 ILE A CA 1
ATOM 1926 C C . ILE A 1 262 ? -2.907 -9.027 -14.358 1.00 98.62 262 ILE A C 1
ATOM 1928 O O . ILE A 1 262 ? -3.332 -9.147 -13.209 1.00 98.62 262 ILE A O 1
ATOM 1932 N N . ALA A 1 263 ? -3.685 -9.241 -15.421 1.00 98.69 263 ALA A N 1
ATOM 1933 C CA . ALA A 1 263 ? -5.056 -9.690 -15.260 1.00 98.69 263 ALA A CA 1
ATOM 1934 C C . ALA A 1 263 ? -5.111 -11.099 -14.654 1.00 98.69 263 ALA A C 1
ATOM 1936 O O . ALA A 1 263 ? -5.868 -11.331 -13.713 1.00 98.69 263 ALA A O 1
ATOM 1937 N N . VAL A 1 264 ? -4.244 -12.011 -15.110 1.00 98.75 264 VAL A N 1
ATOM 1938 C CA . VAL A 1 264 ? -4.093 -13.352 -14.520 1.00 98.75 264 VAL A CA 1
ATOM 1939 C C . VAL A 1 264 ? -3.677 -13.275 -13.046 1.00 98.75 264 VAL A C 1
ATOM 1941 O O . VAL A 1 264 ? -4.267 -13.955 -12.205 1.00 98.75 264 VAL A O 1
ATOM 1944 N N . ARG A 1 265 ? -2.702 -12.427 -12.709 1.00 98.75 265 ARG A N 1
ATOM 1945 C CA . ARG A 1 265 ? -2.202 -12.209 -11.345 1.00 98.75 265 ARG A CA 1
ATOM 1946 C C . ARG A 1 265 ? -3.302 -11.729 -10.397 1.00 98.75 265 ARG A C 1
ATOM 1948 O O . ARG A 1 265 ? -3.408 -12.253 -9.285 1.00 98.75 265 ARG A O 1
ATOM 1955 N N . VAL A 1 266 ? -4.124 -10.775 -10.838 1.00 98.88 266 VAL A N 1
ATOM 1956 C CA . VAL A 1 266 ? -5.257 -10.253 -10.059 1.00 98.88 266 VAL A CA 1
ATOM 1957 C C . VAL A 1 266 ? -6.353 -11.299 -9.903 1.00 98.88 266 VAL A C 1
ATOM 1959 O O . VAL A 1 266 ? -6.853 -11.480 -8.795 1.00 98.88 266 VAL A O 1
ATOM 1962 N N . ILE A 1 267 ? -6.680 -12.043 -10.964 1.00 98.88 267 ILE A N 1
ATOM 1963 C CA . ILE A 1 267 ? -7.662 -13.135 -10.896 1.00 98.88 267 ILE A CA 1
ATOM 1964 C C . ILE A 1 267 ? -7.229 -14.196 -9.877 1.00 98.88 267 ILE A C 1
ATOM 1966 O O . ILE A 1 267 ? -8.048 -14.654 -9.083 1.00 98.88 267 ILE A O 1
ATOM 1970 N N . ARG A 1 268 ? -5.943 -14.572 -9.859 1.00 98.62 268 ARG A N 1
ATOM 1971 C CA . ARG A 1 268 ? -5.399 -15.540 -8.891 1.00 98.62 268 ARG A CA 1
ATOM 1972 C C . ARG A 1 268 ? -5.534 -15.043 -7.446 1.00 98.62 268 ARG A C 1
ATOM 1974 O O . ARG A 1 268 ? -6.102 -15.767 -6.633 1.00 98.62 268 ARG A O 1
ATOM 1981 N N . ALA A 1 269 ? -5.123 -13.805 -7.152 1.00 98.62 269 ALA A N 1
ATOM 1982 C CA . ALA A 1 269 ? -5.295 -13.213 -5.817 1.00 98.62 269 ALA A CA 1
ATOM 1983 C C . ALA A 1 269 ? -6.769 -13.151 -5.390 1.00 98.62 269 ALA A C 1
ATOM 1985 O O . ALA A 1 269 ? -7.119 -13.580 -4.292 1.00 98.62 269 ALA A O 1
ATOM 1986 N N . ALA A 1 270 ? -7.646 -12.658 -6.267 1.00 98.44 270 ALA A N 1
ATOM 1987 C CA . ALA A 1 270 ? -9.075 -12.560 -5.989 1.00 98.44 270 ALA A CA 1
ATOM 1988 C C . ALA A 1 270 ? -9.690 -13.936 -5.681 1.00 98.44 270 ALA A C 1
ATOM 1990 O O . ALA A 1 270 ? -10.441 -14.078 -4.717 1.00 98.44 270 ALA A O 1
ATOM 1991 N N . ARG A 1 271 ? -9.309 -14.977 -6.431 1.00 97.88 271 ARG A N 1
ATOM 1992 C CA . ARG A 1 271 ? -9.770 -16.353 -6.195 1.00 97.88 271 ARG A CA 1
ATOM 1993 C C . ARG A 1 271 ? -9.341 -16.915 -4.848 1.00 97.88 271 ARG A C 1
ATOM 1995 O O . ARG A 1 271 ? -10.163 -17.534 -4.174 1.00 97.88 271 ARG A O 1
ATOM 2002 N N . GLU A 1 272 ? -8.100 -16.684 -4.429 1.00 98.06 272 GLU A N 1
ATOM 2003 C CA . GLU A 1 272 ? -7.626 -17.076 -3.093 1.00 98.06 272 GLU A CA 1
ATOM 2004 C C . GLU A 1 272 ? -8.416 -16.371 -1.981 1.00 98.06 272 GLU A C 1
ATOM 2006 O O . GLU A 1 272 ? -8.732 -16.977 -0.957 1.00 98.06 272 GLU A O 1
ATOM 2011 N N . MET A 1 273 ? -8.831 -15.126 -2.230 1.00 97.62 273 MET A N 1
ATOM 2012 C CA . MET A 1 273 ? -9.712 -14.348 -1.354 1.00 97.62 273 MET A CA 1
ATOM 2013 C C . MET A 1 273 ? -11.204 -14.704 -1.485 1.00 97.62 273 MET A C 1
ATOM 2015 O O . MET A 1 273 ? -12.024 -14.133 -0.771 1.00 97.62 273 MET A O 1
ATOM 2019 N N . ARG A 1 274 ? -11.576 -15.649 -2.363 1.00 97.50 274 ARG A N 1
ATOM 2020 C CA . ARG A 1 274 ? -12.969 -16.021 -2.698 1.00 97.50 274 ARG A CA 1
ATOM 2021 C C . ARG A 1 274 ? -13.814 -14.873 -3.265 1.00 97.50 274 ARG A C 1
ATOM 2023 O O . ARG A 1 274 ? -15.034 -14.864 -3.115 1.00 97.50 274 ARG A O 1
ATOM 2030 N N . VAL A 1 275 ? -13.169 -13.941 -3.955 1.00 98.19 275 VAL A N 1
ATOM 2031 C CA . VAL A 1 275 ? -13.802 -12.858 -4.710 1.00 98.19 275 VAL A CA 1
ATOM 2032 C C . VAL A 1 275 ? -14.028 -13.328 -6.148 1.00 98.19 275 VAL A C 1
ATOM 2034 O O . VAL A 1 275 ? -13.101 -13.814 -6.797 1.00 98.19 275 VAL A O 1
ATOM 2037 N N . ARG A 1 276 ? -15.258 -13.192 -6.657 1.00 98.62 276 ARG A N 1
ATOM 2038 C CA . ARG A 1 276 ? -15.600 -13.527 -8.052 1.00 98.62 276 ARG A CA 1
ATOM 2039 C C . ARG A 1 276 ? -14.951 -12.538 -9.010 1.00 98.62 276 ARG A C 1
ATOM 2041 O O . ARG A 1 276 ? -14.800 -11.366 -8.683 1.00 98.62 276 ARG A O 1
ATOM 2048 N N . THR A 1 277 ? -14.609 -12.982 -10.208 1.00 98.81 277 THR A N 1
ATOM 2049 C CA . THR A 1 277 ? -13.796 -12.204 -11.148 1.00 98.81 277 THR A CA 1
ATOM 2050 C C . THR A 1 277 ? -14.481 -11.999 -12.491 1.00 98.81 277 THR A C 1
ATOM 2052 O O . THR A 1 277 ? -15.065 -12.925 -13.051 1.00 98.81 277 THR A O 1
ATOM 2055 N N . VAL A 1 278 ? -14.368 -10.781 -13.024 1.00 98.88 278 VAL A N 1
ATOM 2056 C CA . VAL A 1 278 ? -14.829 -10.418 -14.368 1.00 98.88 278 VAL A CA 1
ATOM 2057 C C . VAL A 1 278 ? -13.637 -9.951 -15.199 1.00 98.88 278 VAL A C 1
ATOM 2059 O O . VAL A 1 278 ? -12.998 -8.952 -14.863 1.00 98.88 278 VAL A O 1
ATOM 2062 N N . ALA A 1 279 ? -13.344 -10.645 -16.296 1.00 98.88 279 ALA A N 1
ATOM 2063 C CA . ALA A 1 279 ? -12.380 -10.186 -17.291 1.00 98.88 279 ALA A CA 1
ATOM 2064 C C . ALA A 1 279 ? -13.048 -9.280 -18.330 1.00 98.88 279 ALA A C 1
ATOM 2066 O O . ALA A 1 279 ? -14.197 -9.483 -18.722 1.00 98.88 279 ALA A O 1
ATOM 2067 N N . VAL A 1 280 ? -12.294 -8.320 -18.854 1.00 98.81 280 VAL A N 1
ATOM 2068 C CA . VAL A 1 280 ? -12.653 -7.611 -20.086 1.00 98.81 280 VAL A CA 1
ATOM 2069 C C . VAL A 1 280 ? -11.667 -7.962 -21.194 1.00 98.81 280 VAL A C 1
ATOM 2071 O O . VAL A 1 280 ? -10.488 -8.235 -20.935 1.00 98.81 280 VAL A O 1
ATOM 2074 N N . TYR A 1 281 ? -12.138 -7.984 -22.438 1.00 98.69 281 TYR A N 1
ATOM 2075 C CA . TYR A 1 281 ? -11.286 -8.353 -23.566 1.00 98.69 281 TYR A CA 1
ATOM 2076 C C . TYR A 1 281 ? -11.631 -7.639 -24.867 1.00 98.69 281 TYR A C 1
ATOM 2078 O O . TYR A 1 281 ? -12.793 -7.360 -25.149 1.00 98.69 281 TYR A O 1
ATOM 2086 N N . SER A 1 282 ? -10.613 -7.350 -25.673 1.00 98.25 282 SER A N 1
ATOM 2087 C CA . SER A 1 282 ? -10.788 -6.952 -27.071 1.00 98.25 282 SER A CA 1
ATOM 2088 C C . SER A 1 282 ? -10.923 -8.186 -27.973 1.00 98.25 282 SER A C 1
ATOM 2090 O O . SER A 1 282 ? -10.577 -9.296 -27.577 1.00 98.25 282 SER A O 1
ATOM 2092 N N . ASP A 1 283 ? -11.323 -8.003 -29.228 1.00 97.38 283 ASP A N 1
ATOM 2093 C CA . ASP A 1 283 ? -11.420 -9.086 -30.209 1.00 97.38 283 ASP A CA 1
ATOM 2094 C C . ASP A 1 283 ? -10.101 -9.849 -30.415 1.00 97.38 283 ASP A C 1
ATOM 2096 O O . ASP A 1 283 ? -10.141 -11.043 -30.705 1.00 97.38 283 ASP A O 1
ATOM 2100 N N . ALA A 1 284 ? -8.946 -9.196 -30.226 1.00 96.38 284 ALA A N 1
ATOM 2101 C CA . ALA A 1 284 ? -7.634 -9.840 -30.324 1.00 96.38 284 ALA A CA 1
ATOM 2102 C C . ALA A 1 284 ? -7.283 -10.705 -29.102 1.00 96.38 284 ALA A C 1
ATOM 2104 O O . ALA A 1 284 ? -6.468 -11.613 -29.221 1.00 96.38 284 ALA A O 1
ATOM 2105 N N . ASP A 1 285 ? -7.897 -10.445 -27.947 1.00 97.31 285 ASP A N 1
ATOM 2106 C CA . ASP A 1 285 ? -7.680 -11.186 -26.699 1.00 97.31 285 ASP A CA 1
ATOM 2107 C C . ASP A 1 285 ? -8.822 -12.168 -26.389 1.00 97.31 285 ASP A C 1
ATOM 2109 O O . ASP A 1 285 ? -8.908 -12.679 -25.275 1.00 97.31 285 ASP A O 1
ATOM 2113 N N . ARG A 1 286 ? -9.706 -12.450 -27.355 1.00 96.81 286 ARG A N 1
ATOM 2114 C CA . ARG A 1 286 ? -10.873 -13.333 -27.176 1.00 96.81 286 ARG A CA 1
ATOM 2115 C C . ARG A 1 286 ? -10.524 -14.678 -26.544 1.00 96.81 286 ARG A C 1
ATOM 2117 O O . ARG A 1 286 ? -11.254 -15.145 -25.675 1.00 96.81 286 ARG A O 1
ATOM 2124 N N . ASP A 1 287 ? -9.404 -15.254 -26.965 1.00 95.56 287 ASP A N 1
ATOM 2125 C CA . ASP A 1 287 ? -8.931 -16.558 -26.500 1.00 95.56 287 ASP A CA 1
ATOM 2126 C C . ASP A 1 287 ? -7.786 -16.439 -25.475 1.00 95.56 287 ASP A C 1
ATOM 2128 O O . ASP A 1 287 ? -7.149 -17.438 -25.141 1.00 95.56 287 ASP A O 1
ATOM 2132 N N . ALA A 1 288 ? -7.504 -15.233 -24.964 1.00 96.88 288 ALA A N 1
ATOM 2133 C CA . ALA A 1 288 ? -6.401 -14.989 -24.039 1.00 96.88 288 ALA A CA 1
ATOM 2134 C C . ALA A 1 288 ? -6.611 -15.676 -22.681 1.00 96.88 288 ALA A C 1
ATOM 2136 O O . ALA A 1 288 ? -7.732 -15.860 -22.202 1.00 96.88 288 ALA A O 1
ATOM 2137 N N . MET A 1 289 ? -5.504 -16.005 -22.010 1.00 97.44 289 MET A N 1
ATOM 2138 C CA . MET A 1 289 ? -5.527 -16.751 -20.749 1.00 97.44 289 MET A CA 1
ATOM 2139 C C . MET A 1 289 ? -6.368 -16.068 -19.661 1.00 97.44 289 MET A C 1
ATOM 2141 O O . MET A 1 289 ? -7.094 -16.746 -18.939 1.00 97.44 289 MET A O 1
ATOM 2145 N N . HIS A 1 290 ? -6.312 -14.737 -19.533 1.00 98.38 290 HIS A N 1
ATOM 2146 C CA . HIS A 1 290 ? -7.074 -14.026 -18.498 1.00 98.38 290 HIS A CA 1
ATOM 2147 C C . HIS A 1 290 ? -8.591 -14.101 -18.720 1.00 98.38 290 HIS A C 1
ATOM 2149 O O . HIS A 1 290 ? -9.337 -14.085 -17.746 1.00 98.38 290 HIS A O 1
ATOM 2155 N N . VAL A 1 291 ? -9.042 -14.238 -19.972 1.00 98.38 291 VAL A N 1
ATOM 2156 C CA . VAL A 1 291 ? -10.459 -14.437 -20.318 1.00 98.38 291 VAL A CA 1
ATOM 2157 C C . VAL A 1 291 ? -10.920 -15.818 -19.882 1.00 98.38 291 VAL A C 1
ATOM 2159 O O . VAL A 1 291 ? -11.961 -15.947 -19.248 1.00 98.38 291 VAL A O 1
ATOM 2162 N N . GLN A 1 292 ? -10.116 -16.842 -20.171 1.00 97.62 292 GLN A N 1
ATOM 2163 C CA . GLN A 1 292 ? -10.408 -18.225 -19.790 1.00 97.62 292 GLN A CA 1
ATOM 2164 C C . GLN A 1 292 ? -10.353 -18.439 -18.273 1.00 97.62 292 GLN A C 1
ATOM 2166 O O . GLN A 1 292 ? -11.013 -19.330 -17.742 1.00 97.62 292 GLN A O 1
ATOM 2171 N N . LEU A 1 293 ? -9.533 -17.647 -17.576 1.00 98.12 293 LEU A N 1
ATOM 2172 C CA . LEU A 1 293 ? -9.369 -17.745 -16.136 1.00 98.12 293 LEU A CA 1
ATOM 2173 C C . LEU A 1 293 ? -10.417 -16.978 -15.341 1.00 98.12 293 LEU A C 1
ATOM 2175 O O . LEU A 1 293 ? -10.584 -17.341 -14.190 1.00 98.12 293 LEU A O 1
ATOM 2179 N N . ALA A 1 294 ? -11.089 -15.950 -15.851 1.00 98.38 294 ALA A N 1
ATOM 2180 C CA . ALA A 1 294 ? -12.112 -15.254 -15.065 1.00 98.38 294 ALA A CA 1
ATOM 2181 C C . ALA A 1 294 ? -13.403 -16.082 -14.932 1.00 98.38 294 ALA A C 1
ATOM 2183 O O . ALA A 1 294 ? -13.632 -17.023 -15.689 1.00 98.38 294 ALA A O 1
ATOM 2184 N N . ASP A 1 295 ? -14.252 -15.741 -13.962 1.00 98.62 295 ASP A N 1
ATOM 2185 C CA . ASP A 1 295 ? -15.538 -16.426 -13.767 1.00 98.62 295 ASP A CA 1
ATOM 2186 C C . ASP A 1 295 ? -16.599 -15.938 -14.773 1.00 98.62 295 ASP A C 1
ATOM 2188 O O . ASP A 1 295 ? -17.472 -16.698 -15.189 1.00 98.62 295 ASP A O 1
ATOM 2192 N N . GLU A 1 296 ? -16.490 -14.678 -15.201 1.00 98.25 296 GLU A N 1
ATOM 2193 C CA . GLU A 1 296 ? -17.272 -14.060 -16.274 1.00 98.25 296 GLU A CA 1
ATOM 2194 C C . GLU A 1 296 ? -16.351 -13.207 -17.166 1.00 98.25 296 GLU A C 1
ATOM 2196 O O . GLU A 1 296 ? -15.309 -12.723 -16.717 1.00 98.25 296 GLU A O 1
ATOM 2201 N N . ALA A 1 297 ? -16.726 -12.979 -18.428 1.00 98.44 297 ALA A N 1
ATOM 2202 C CA . ALA A 1 297 ? -15.950 -12.131 -19.333 1.00 98.44 297 ALA A CA 1
ATOM 2203 C C . ALA A 1 297 ? -16.827 -11.270 -20.252 1.00 98.44 297 ALA A C 1
ATOM 2205 O O . ALA A 1 297 ? -17.831 -11.743 -20.787 1.00 98.44 297 ALA A O 1
ATOM 2206 N N . VAL A 1 298 ? -16.418 -10.018 -20.483 1.00 98.69 298 VAL A N 1
ATOM 2207 C CA . VAL A 1 298 ? -17.148 -9.033 -21.301 1.00 98.69 298 VAL A CA 1
ATOM 2208 C C . VAL A 1 298 ? -16.284 -8.531 -22.460 1.00 98.69 298 VAL A C 1
ATOM 2210 O O . VAL A 1 298 ? -15.153 -8.084 -22.266 1.00 98.69 298 VAL A O 1
ATOM 2213 N N . ALA A 1 299 ? -16.834 -8.575 -23.676 1.00 98.44 299 ALA A N 1
ATOM 2214 C CA . ALA A 1 299 ? -16.169 -8.062 -24.871 1.00 98.44 299 ALA A CA 1
ATOM 2215 C C . ALA A 1 299 ? -16.238 -6.526 -24.942 1.00 98.44 299 ALA A C 1
ATOM 2217 O O . ALA A 1 299 ? -17.308 -5.937 -24.800 1.00 98.44 299 ALA A O 1
ATOM 2218 N N . LEU A 1 300 ? -15.109 -5.885 -25.240 1.00 98.19 300 LEU A N 1
ATOM 2219 C CA . LEU A 1 300 ? -14.970 -4.440 -25.455 1.00 98.19 300 LEU A CA 1
ATOM 2220 C C . LEU A 1 300 ? -15.031 -4.054 -26.944 1.00 98.19 300 LEU A C 1
ATOM 2222 O O . LEU A 1 300 ? -15.219 -2.880 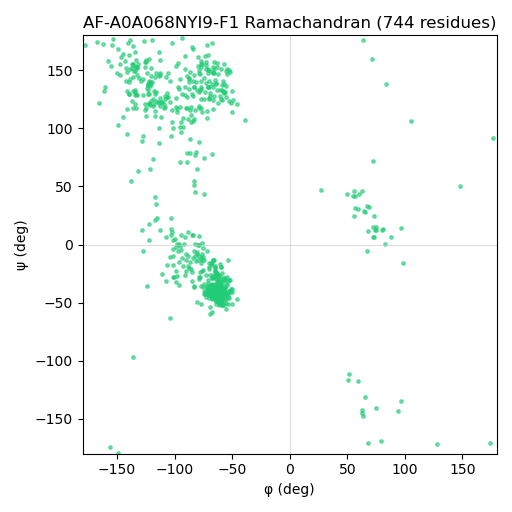-27.273 1.00 98.19 300 LEU A O 1
ATOM 2226 N N . GLY A 1 301 ? -14.894 -5.029 -27.847 1.00 96.81 301 GLY A N 1
ATOM 2227 C CA . GLY A 1 301 ? -14.875 -4.832 -29.298 1.00 96.81 301 GLY A CA 1
ATOM 2228 C C . GLY A 1 301 ? -13.455 -4.761 -29.857 1.00 96.81 301 GLY A C 1
ATOM 2229 O O . GLY A 1 301 ? -12.618 -5.583 -29.500 1.00 96.81 301 GLY A O 1
ATOM 2230 N N . ALA A 1 302 ? -13.191 -3.789 -30.732 1.00 97.19 302 ALA A N 1
ATOM 2231 C CA . ALA A 1 302 ? -12.002 -3.760 -31.584 1.00 97.19 302 ALA A CA 1
ATOM 2232 C C . ALA A 1 302 ? -10.650 -3.881 -30.829 1.00 97.19 302 ALA A C 1
ATOM 2234 O O . ALA A 1 302 ? -10.541 -3.427 -29.687 1.00 97.19 302 ALA A O 1
ATOM 2235 N N . PRO A 1 303 ? -9.598 -4.447 -31.461 1.00 96.75 303 PRO A N 1
ATOM 2236 C CA . PRO A 1 303 ? -8.288 -4.666 -30.834 1.00 96.75 303 PRO A CA 1
ATOM 2237 C C . PRO A 1 303 ? -7.569 -3.407 -30.337 1.00 96.75 303 PRO A C 1
ATOM 2239 O O . PRO A 1 303 ? -6.790 -3.478 -29.384 1.00 96.75 303 PRO A O 1
ATOM 2242 N N . GLU A 1 304 ? -7.776 -2.261 -30.985 1.00 96.94 304 GLU A N 1
ATOM 2243 C CA . GLU A 1 304 ? -7.066 -1.023 -30.679 1.00 96.94 304 GLU A CA 1
ATOM 2244 C C . GLU A 1 304 ? -7.328 -0.589 -29.224 1.00 96.94 304 GLU A C 1
ATOM 2246 O O . GLU A 1 304 ? -8.492 -0.448 -28.835 1.00 96.94 304 GLU A O 1
ATOM 2251 N N . PRO A 1 305 ? -6.286 -0.320 -28.406 1.00 95.12 305 PRO A N 1
ATOM 2252 C CA . PRO A 1 305 ? -6.467 0.073 -27.008 1.00 95.12 305 PRO A CA 1
ATOM 2253 C C . PRO A 1 305 ? -7.412 1.259 -26.811 1.00 95.12 305 PRO A C 1
ATOM 2255 O O . PRO A 1 305 ? -8.241 1.227 -25.907 1.00 95.12 305 PRO A O 1
ATOM 2258 N N . SER A 1 306 ? -7.342 2.276 -27.679 1.00 96.00 306 SER A N 1
ATOM 2259 C CA . SER A 1 306 ? -8.218 3.458 -27.642 1.00 96.00 306 SER A CA 1
ATOM 2260 C C . SER A 1 306 ? -9.699 3.138 -27.853 1.00 96.00 306 SER A C 1
ATOM 2262 O O . SER A 1 306 ? -10.546 3.893 -27.392 1.00 96.00 306 SER A O 1
ATOM 2264 N N . ALA A 1 307 ? -10.008 2.033 -28.533 1.00 95.69 307 ALA A N 1
ATOM 2265 C CA . ALA A 1 307 ? -11.365 1.552 -28.764 1.00 95.69 307 ALA A CA 1
ATOM 2266 C C . ALA A 1 307 ? -11.782 0.442 -27.780 1.00 95.69 307 ALA A C 1
ATOM 2268 O O . ALA A 1 307 ? -12.916 -0.034 -27.860 1.00 95.69 307 ALA A O 1
ATOM 2269 N N . SER A 1 308 ? -10.889 0.013 -26.879 1.00 97.62 308 SER A N 1
ATOM 2270 C CA . SER A 1 308 ? -11.099 -1.098 -25.943 1.00 97.62 308 SER A CA 1
ATOM 2271 C C . SER A 1 308 ? -10.613 -0.762 -24.528 1.00 97.62 308 SER A C 1
ATOM 2273 O O . SER A 1 308 ? -11.340 -0.128 -23.772 1.00 97.62 308 SER A O 1
ATOM 2275 N N . TYR A 1 309 ? -9.401 -1.169 -24.146 1.00 98.00 309 TYR A N 1
ATOM 2276 C CA . TYR A 1 309 ? -8.882 -1.081 -22.773 1.00 98.00 309 TYR A CA 1
ATOM 2277 C C . TYR A 1 309 ? -8.697 0.351 -22.235 1.00 98.00 309 TYR A C 1
ATOM 2279 O O . TYR A 1 309 ? -8.611 0.537 -21.025 1.00 98.00 309 TYR A O 1
ATOM 2287 N N . LEU A 1 310 ? -8.629 1.365 -23.105 1.00 97.56 310 LEU A N 1
ATOM 2288 C CA . LEU A 1 310 ? -8.587 2.788 -22.732 1.00 97.56 310 LEU A CA 1
ATOM 2289 C C . LEU A 1 310 ? -9.969 3.461 -22.754 1.00 97.56 310 LEU A C 1
ATOM 2291 O O . LEU A 1 310 ? -10.069 4.645 -22.432 1.00 97.56 310 LEU A O 1
ATOM 2295 N N . ASP A 1 311 ? -11.031 2.743 -23.124 1.00 97.88 311 ASP A N 1
ATOM 2296 C CA . ASP A 1 311 ? -12.394 3.272 -23.140 1.00 97.88 311 ASP A CA 1
ATOM 2297 C C . ASP A 1 311 ? -13.047 3.104 -21.760 1.00 97.88 311 ASP A C 1
ATOM 2299 O O . ASP A 1 311 ? -13.677 2.092 -21.443 1.00 97.88 311 ASP A O 1
ATOM 2303 N N . ALA A 1 312 ? -12.889 4.128 -20.920 1.00 97.75 312 ALA A N 1
ATOM 2304 C CA . ALA A 1 312 ? -13.438 4.163 -19.567 1.00 97.75 312 ALA A CA 1
ATOM 2305 C C . ALA A 1 312 ? -14.956 3.912 -19.512 1.00 97.75 312 ALA A C 1
ATOM 2307 O O . ALA A 1 312 ? -15.434 3.296 -18.557 1.00 97.75 312 ALA A O 1
ATOM 2308 N N . ALA A 1 313 ? -15.715 4.366 -20.516 1.00 97.62 313 ALA A N 1
ATOM 2309 C CA . ALA A 1 313 ? -17.164 4.192 -20.537 1.00 97.62 313 ALA A CA 1
ATOM 2310 C C . ALA A 1 313 ? -17.526 2.713 -20.693 1.00 97.62 313 ALA A C 1
ATOM 2312 O O . ALA A 1 313 ? -18.296 2.189 -19.889 1.00 97.62 313 ALA A O 1
ATOM 2313 N N . LYS A 1 314 ? -16.885 2.010 -21.637 1.00 98.31 314 LYS A N 1
ATOM 2314 C CA . LYS A 1 314 ? -17.094 0.566 -21.831 1.00 98.31 314 LYS A CA 1
ATOM 2315 C C . LYS A 1 314 ? -16.749 -0.251 -20.593 1.00 98.31 314 LYS A C 1
ATOM 2317 O O . LYS A 1 314 ? -17.470 -1.190 -20.267 1.00 98.31 314 LYS A O 1
ATOM 2322 N N . ILE A 1 315 ? -15.677 0.106 -19.887 1.00 98.62 315 ILE A N 1
ATOM 2323 C CA . ILE A 1 315 ? -15.282 -0.589 -18.656 1.00 98.62 315 ILE A CA 1
ATOM 2324 C C . ILE A 1 315 ? -16.327 -0.392 -17.547 1.00 98.62 315 ILE A C 1
ATOM 2326 O O . ILE A 1 315 ? -16.713 -1.355 -16.886 1.00 98.62 315 ILE A O 1
ATOM 2330 N N . LEU A 1 316 ? -16.825 0.834 -17.357 1.00 98.44 316 LEU A N 1
ATOM 2331 C CA . LEU A 1 316 ? -17.864 1.127 -16.361 1.00 98.44 316 LEU A CA 1
ATOM 2332 C C . LEU A 1 316 ? -19.212 0.495 -16.718 1.00 98.44 316 LEU A C 1
ATOM 2334 O O . LEU A 1 316 ? -19.971 0.123 -15.822 1.00 98.44 316 LEU A O 1
ATOM 2338 N N . ASP A 1 317 ? -19.534 0.401 -18.006 1.00 98.31 317 ASP A N 1
ATOM 2339 C CA . ASP A 1 317 ? -20.732 -0.289 -18.483 1.00 98.31 317 ASP A CA 1
ATOM 2340 C C . ASP A 1 317 ? -20.612 -1.802 -18.261 1.00 98.31 317 ASP A C 1
ATOM 2342 O O . ASP A 1 317 ? -21.559 -2.414 -17.767 1.00 98.31 317 ASP A O 1
ATOM 2346 N N . ALA A 1 318 ? -19.439 -2.395 -18.519 1.00 98.50 318 ALA A N 1
ATOM 2347 C CA . ALA A 1 318 ? -19.161 -3.799 -18.215 1.00 98.50 318 ALA A CA 1
ATOM 2348 C C . ALA A 1 318 ? -19.306 -4.090 -16.714 1.00 98.50 318 ALA A C 1
ATOM 2350 O O . ALA A 1 318 ? -20.031 -5.010 -16.342 1.00 98.50 318 ALA A O 1
ATOM 2351 N N . ALA A 1 319 ? -18.702 -3.264 -15.851 1.00 98.31 319 ALA A N 1
ATOM 2352 C CA . ALA A 1 319 ? -18.789 -3.427 -14.400 1.00 98.31 319 ALA A CA 1
ATOM 2353 C C . ALA A 1 319 ? -20.241 -3.370 -13.900 1.00 98.31 319 ALA A C 1
ATOM 2355 O O . ALA A 1 319 ? -20.658 -4.223 -13.114 1.00 98.31 319 ALA A O 1
ATOM 2356 N N . ARG A 1 320 ? -21.035 -2.417 -14.411 1.00 97.25 320 ARG A N 1
ATOM 2357 C CA . ARG A 1 320 ? -22.466 -2.294 -14.092 1.00 97.25 320 ARG A CA 1
ATOM 2358 C C . ARG A 1 320 ? -23.278 -3.483 -14.596 1.00 97.25 320 ARG A C 1
ATOM 2360 O O . ARG A 1 320 ? -24.100 -4.001 -13.849 1.00 97.25 320 ARG A O 1
ATOM 2367 N N . ALA A 1 321 ? -23.040 -3.934 -15.826 1.00 97.75 321 ALA A N 1
ATOM 2368 C CA . ALA A 1 321 ? -23.758 -5.063 -16.415 1.00 97.75 321 ALA A CA 1
ATOM 2369 C C . ALA A 1 321 ? -23.522 -6.374 -15.648 1.00 97.75 321 ALA A C 1
ATOM 2371 O O . ALA A 1 321 ? -24.441 -7.179 -15.518 1.00 97.75 321 ALA A O 1
ATOM 2372 N N . THR A 1 322 ? -22.317 -6.573 -15.111 1.00 98.00 322 THR A N 1
ATOM 2373 C CA . THR A 1 322 ? -21.964 -7.777 -14.342 1.00 98.00 322 THR A CA 1
ATOM 2374 C C . THR A 1 322 ? -22.227 -7.657 -12.840 1.00 98.00 322 THR A C 1
ATOM 2376 O O . THR A 1 322 ? -22.090 -8.649 -12.121 1.00 98.00 322 THR A O 1
ATOM 2379 N N . GLY A 1 323 ? -22.572 -6.461 -12.349 1.00 96.75 323 GLY A N 1
ATOM 2380 C CA . GLY A 1 323 ? -22.711 -6.176 -10.920 1.00 96.75 323 GLY A CA 1
ATOM 2381 C C . GLY A 1 323 ? -21.395 -6.344 -10.156 1.00 96.75 323 GLY A C 1
ATOM 2382 O O . GLY A 1 323 ? -21.367 -7.038 -9.147 1.00 96.75 323 GLY A O 1
ATOM 2383 N N . ALA A 1 324 ? -20.293 -5.810 -10.689 1.00 97.81 324 ALA A N 1
ATOM 2384 C CA . ALA A 1 324 ? -19.010 -5.797 -9.991 1.00 97.81 324 ALA A CA 1
ATOM 2385 C C . ALA A 1 324 ? -18.987 -4.682 -8.932 1.00 97.81 324 ALA A C 1
ATOM 2387 O O . ALA A 1 324 ? -19.335 -3.540 -9.233 1.00 97.81 324 ALA A O 1
ATOM 2388 N N . ASP A 1 325 ? -18.531 -5.007 -7.722 1.00 96.50 325 ASP A N 1
ATOM 2389 C CA . ASP A 1 325 ? -18.427 -4.071 -6.593 1.00 96.50 325 ASP A CA 1
ATOM 2390 C C . ASP A 1 325 ? -17.195 -3.171 -6.724 1.00 96.50 325 ASP A C 1
ATOM 2392 O O . ASP A 1 325 ? -17.152 -2.047 -6.219 1.00 96.50 325 ASP A O 1
ATOM 2396 N N . ALA A 1 326 ? -16.166 -3.680 -7.404 1.00 98.31 326 ALA A N 1
ATOM 2397 C CA . ALA A 1 326 ? -14.886 -3.016 -7.547 1.00 98.31 326 ALA A CA 1
ATOM 2398 C C . ALA A 1 326 ? -14.254 -3.236 -8.923 1.00 98.31 326 ALA A C 1
ATOM 2400 O O . ALA A 1 326 ? -14.526 -4.225 -9.611 1.00 98.31 326 ALA A O 1
ATOM 2401 N N . ILE A 1 327 ? -13.350 -2.329 -9.289 1.00 98.81 327 ILE A N 1
ATOM 2402 C CA . ILE A 1 327 ? -12.491 -2.424 -10.467 1.00 98.81 327 ILE A CA 1
ATOM 2403 C C . ILE A 1 327 ? -11.027 -2.406 -10.028 1.00 98.81 327 ILE A C 1
ATOM 2405 O O . ILE A 1 327 ? -10.566 -1.445 -9.410 1.00 98.81 327 ILE A O 1
ATOM 2409 N N . HIS A 1 328 ? -10.280 -3.442 -10.407 1.00 98.88 328 HIS A N 1
ATOM 2410 C CA . HIS A 1 328 ? -8.824 -3.449 -10.328 1.00 98.88 328 HIS A CA 1
ATOM 2411 C C . HIS A 1 328 ? -8.236 -3.036 -11.680 1.00 98.88 328 HIS A C 1
ATOM 2413 O O . HIS A 1 328 ? -8.438 -3.743 -12.671 1.00 98.88 328 HIS A O 1
ATOM 2419 N N . PRO A 1 329 ? -7.486 -1.926 -11.765 1.00 98.50 329 PRO A N 1
ATOM 2420 C CA . PRO A 1 329 ? -6.986 -1.445 -13.045 1.00 98.50 329 PRO A CA 1
ATOM 2421 C C . PRO A 1 329 ? -5.682 -2.123 -13.479 1.00 98.50 329 PRO A C 1
ATOM 2423 O O . PRO A 1 329 ? -5.256 -1.944 -14.613 1.00 98.50 329 PRO A O 1
ATOM 2426 N N . GLY A 1 330 ? -5.022 -2.873 -12.591 1.00 98.00 330 GLY A N 1
ATOM 2427 C CA . GLY A 1 330 ? -3.696 -3.434 -12.858 1.00 98.00 330 GLY A CA 1
ATOM 2428 C C . GLY A 1 330 ? -2.667 -2.313 -13.008 1.00 98.00 330 GLY A C 1
ATOM 2429 O O . GLY A 1 330 ? -2.634 -1.394 -12.190 1.00 98.00 330 GLY A O 1
ATOM 2430 N N . TYR A 1 331 ? -1.861 -2.375 -14.065 1.00 96.44 331 TYR A N 1
ATOM 2431 C CA . TYR A 1 331 ? -0.920 -1.321 -14.440 1.00 96.44 331 TYR A CA 1
ATOM 2432 C C . TYR A 1 331 ? -1.036 -0.971 -15.931 1.00 96.44 331 TYR A C 1
ATOM 2434 O O . TYR A 1 331 ? -1.460 -1.791 -16.747 1.00 96.44 331 TYR A O 1
ATOM 2442 N N . GLY A 1 332 ? -0.651 0.250 -16.304 1.00 93.38 332 GLY A N 1
ATOM 2443 C CA . GLY A 1 332 ? -0.905 0.773 -17.646 1.00 93.38 332 GLY A CA 1
ATOM 2444 C C . GLY A 1 332 ? -2.398 1.016 -17.915 1.00 93.38 332 GLY A C 1
ATOM 2445 O O . GLY A 1 332 ? -3.245 0.959 -17.026 1.00 93.38 332 GLY A O 1
ATOM 2446 N N . PHE A 1 333 ? -2.742 1.312 -19.168 1.00 96.56 333 PHE A N 1
ATOM 2447 C CA . PHE A 1 333 ? -4.108 1.664 -19.573 1.00 96.56 333 PHE A CA 1
ATOM 2448 C C . PHE A 1 333 ? -4.737 2.784 -18.715 1.00 96.56 333 PHE A C 1
ATOM 2450 O O . PHE A 1 333 ? -4.324 3.943 -18.803 1.00 96.56 333 PHE A O 1
ATOM 2457 N N . LEU A 1 334 ? -5.754 2.448 -17.915 1.00 96.62 334 LEU A N 1
ATOM 2458 C CA . LEU A 1 334 ? -6.526 3.378 -17.090 1.00 96.62 334 LEU A CA 1
ATOM 2459 C C . LEU A 1 334 ? -6.033 3.463 -15.635 1.00 96.62 334 LEU A C 1
ATOM 2461 O O . LEU A 1 334 ? -6.599 4.223 -14.854 1.00 96.62 334 LEU A O 1
ATOM 2465 N N . SER A 1 335 ? -4.987 2.723 -15.256 1.00 96.19 335 SER A N 1
ATOM 2466 C CA . SER A 1 335 ? -4.529 2.607 -13.862 1.00 96.19 335 SER A CA 1
ATOM 2467 C C . SER A 1 335 ? -4.091 3.910 -13.208 1.00 96.19 335 SER A C 1
ATOM 2469 O O . SER A 1 335 ? -4.179 4.031 -11.995 1.00 96.19 335 SER A O 1
ATOM 2471 N N . GLU A 1 336 ? -3.638 4.877 -14.002 1.00 91.88 336 GLU A N 1
ATOM 2472 C CA . GLU A 1 336 ? -3.173 6.188 -13.525 1.00 91.88 336 GLU A CA 1
ATOM 2473 C C . GLU A 1 336 ? -4.054 7.327 -14.063 1.00 91.88 336 GLU A C 1
ATOM 2475 O O . GLU A 1 336 ? -3.641 8.483 -14.134 1.00 91.88 336 GLU A O 1
ATOM 2480 N N . ARG A 1 337 ? -5.287 7.010 -14.484 1.00 94.25 337 ARG A N 1
ATOM 2481 C CA . ARG A 1 337 ? -6.259 8.002 -14.958 1.00 94.25 337 ARG A CA 1
ATOM 2482 C C . ARG A 1 337 ? -7.143 8.444 -13.803 1.00 94.25 337 ARG A C 1
ATOM 2484 O O . ARG A 1 337 ? -8.102 7.761 -13.445 1.00 94.25 337 ARG A O 1
ATOM 2491 N N . ALA A 1 338 ? -6.846 9.618 -13.252 1.00 95.56 338 ALA A N 1
ATOM 2492 C CA . ALA A 1 338 ? -7.599 10.186 -12.137 1.00 95.56 338 ALA A CA 1
ATOM 2493 C C . ALA A 1 338 ? -9.099 10.318 -12.463 1.00 95.56 338 ALA A C 1
ATOM 2495 O O . ALA A 1 338 ? -9.956 10.059 -11.622 1.00 95.56 338 ALA A O 1
ATOM 2496 N N . GLU A 1 339 ? -9.426 10.648 -13.713 1.00 96.50 339 GLU A N 1
ATOM 2497 C CA . GLU A 1 339 ? -10.798 10.760 -14.214 1.00 96.50 339 GLU A CA 1
ATOM 2498 C C . GLU A 1 339 ? -11.546 9.425 -14.148 1.00 96.50 339 GLU A C 1
ATOM 2500 O O . GLU A 1 339 ? -12.751 9.406 -13.899 1.00 96.50 339 GLU A O 1
ATOM 2505 N N . PHE A 1 340 ? -10.841 8.308 -14.343 1.00 97.69 340 PHE A N 1
ATOM 2506 C CA . PHE A 1 340 ? -11.423 6.974 -14.254 1.00 97.69 340 PHE A CA 1
ATOM 2507 C C . PHE A 1 340 ? -11.695 6.576 -12.798 1.00 97.69 340 PHE A C 1
ATOM 2509 O O . PHE A 1 340 ? -12.778 6.072 -12.501 1.00 97.69 340 PHE A O 1
ATOM 2516 N N . SER A 1 341 ? -10.772 6.887 -11.880 1.00 97.06 341 SER A N 1
ATOM 2517 C CA . SER A 1 341 ? -10.983 6.724 -10.432 1.00 97.06 341 SER A CA 1
ATOM 2518 C C . SER A 1 341 ? -12.194 7.542 -9.943 1.00 97.06 341 SER A C 1
ATOM 2520 O O . SER A 1 341 ? -13.081 7.002 -9.277 1.00 97.06 341 SER A O 1
ATOM 2522 N N . ASP A 1 342 ? -12.326 8.804 -10.375 1.00 97.00 342 ASP A N 1
ATOM 2523 C CA . ASP A 1 342 ? -13.505 9.637 -10.080 1.00 97.00 342 ASP A CA 1
ATOM 2524 C C . ASP A 1 342 ? -14.803 9.064 -10.664 1.00 97.00 342 ASP A C 1
ATOM 2526 O O . ASP A 1 342 ? -15.863 9.146 -10.039 1.00 97.00 342 ASP A O 1
ATOM 2530 N N . ALA A 1 343 ? -14.752 8.506 -11.874 1.00 97.31 343 ALA A N 1
ATOM 2531 C CA . ALA A 1 343 ? -15.922 7.912 -12.509 1.00 97.31 343 ALA A CA 1
ATOM 2532 C C . ALA A 1 343 ? -16.389 6.637 -11.782 1.00 97.31 343 ALA A C 1
ATOM 2534 O O . ALA A 1 343 ? -17.595 6.447 -11.607 1.00 97.31 343 ALA A O 1
ATOM 2535 N N . CYS A 1 344 ? -15.461 5.814 -11.281 1.00 96.81 344 CYS A N 1
ATOM 2536 C CA . CYS A 1 344 ? -15.783 4.683 -10.405 1.00 96.81 344 CYS A CA 1
ATOM 2537 C C . CYS A 1 344 ? -16.494 5.175 -9.132 1.00 96.81 344 CYS A C 1
ATOM 2539 O O . CYS A 1 344 ? -17.609 4.744 -8.839 1.00 96.81 344 CYS A O 1
ATOM 2541 N N . ALA A 1 345 ? -15.927 6.179 -8.450 1.00 90.75 345 ALA A N 1
ATOM 2542 C CA . ALA A 1 345 ? -16.514 6.744 -7.234 1.00 90.75 345 ALA A CA 1
ATOM 2543 C C . ALA A 1 345 ? -17.933 7.306 -7.456 1.00 90.75 345 ALA A C 1
ATOM 2545 O O . ALA A 1 345 ? -18.835 7.046 -6.661 1.00 90.75 345 ALA A O 1
ATOM 2546 N N . LYS A 1 346 ? -18.167 8.021 -8.565 1.00 92.81 346 LYS A N 1
ATOM 2547 C CA . LYS A 1 346 ? -19.492 8.566 -8.932 1.00 92.81 346 LYS A CA 1
ATOM 2548 C C . LYS A 1 346 ? -20.542 7.494 -9.221 1.00 92.81 346 LYS A C 1
ATOM 2550 O O . LYS A 1 346 ? -21.732 7.789 -9.154 1.00 92.81 346 LYS A O 1
ATOM 2555 N N . THR A 1 347 ? -20.117 6.284 -9.572 1.00 91.06 347 THR A N 1
ATOM 2556 C CA . THR A 1 347 ? -21.008 5.155 -9.873 1.00 91.06 347 THR A CA 1
ATOM 2557 C C . THR A 1 347 ? -21.126 4.157 -8.722 1.00 91.06 347 THR A C 1
ATOM 2559 O O . THR A 1 347 ? -21.819 3.155 -8.867 1.00 91.06 347 THR A O 1
ATOM 2562 N N . GLY A 1 348 ? -20.502 4.441 -7.572 1.00 90.31 348 GLY A N 1
ATOM 2563 C CA . GLY A 1 348 ? -20.526 3.563 -6.401 1.00 90.31 348 GLY A CA 1
ATOM 2564 C C . GLY A 1 348 ? -19.654 2.312 -6.537 1.00 90.31 348 GLY A C 1
ATOM 2565 O O . GLY A 1 348 ? -19.772 1.416 -5.711 1.00 90.31 348 GLY A O 1
ATOM 2566 N N . ILE A 1 349 ? -18.786 2.249 -7.551 1.00 95.88 349 ILE A N 1
ATOM 2567 C CA . ILE A 1 349 ? -17.852 1.140 -7.769 1.00 95.88 349 ILE A CA 1
ATOM 2568 C C . ILE A 1 349 ? -16.522 1.489 -7.099 1.00 95.88 349 ILE A C 1
ATOM 2570 O O . ILE A 1 349 ? -15.960 2.565 -7.328 1.00 95.88 349 ILE A O 1
ATOM 2574 N N . LEU A 1 350 ? -15.984 0.585 -6.283 1.00 96.50 350 LEU A N 1
ATOM 2575 C CA . LEU A 1 350 ? -14.691 0.795 -5.638 1.00 96.50 350 LEU A CA 1
ATOM 2576 C C . LEU A 1 350 ? -13.557 0.722 -6.663 1.00 96.50 350 LEU A C 1
ATOM 2578 O O . LEU A 1 350 ? -13.380 -0.269 -7.366 1.00 96.50 350 LEU A O 1
ATOM 2582 N N . PHE A 1 351 ? -12.731 1.759 -6.708 1.00 98.06 351 PHE A N 1
ATOM 2583 C CA . PHE A 1 351 ? -11.480 1.727 -7.454 1.00 98.06 351 PHE A CA 1
ATOM 2584 C C . PHE A 1 351 ? -10.377 1.118 -6.577 1.00 98.06 351 PHE A C 1
ATOM 2586 O O . PHE A 1 351 ? -10.056 1.665 -5.518 1.00 98.06 351 PHE A O 1
ATOM 2593 N N . VAL A 1 352 ? -9.795 -0.013 -6.993 1.00 98.44 352 VAL A N 1
ATOM 2594 C CA . VAL A 1 352 ? -8.693 -0.668 -6.267 1.00 98.44 352 VAL A CA 1
ATOM 2595 C C . VAL A 1 352 ? -7.372 0.024 -6.612 1.00 98.44 352 VAL A C 1
ATOM 2597 O O . VAL A 1 352 ? -6.603 -0.420 -7.461 1.00 98.44 352 VAL A O 1
ATOM 2600 N N . GLY A 1 353 ? -7.147 1.166 -5.971 1.00 97.25 353 GLY A N 1
ATOM 2601 C CA . GLY A 1 353 ? -5.991 2.035 -6.164 1.00 97.25 353 GLY A CA 1
ATOM 2602 C C . GLY A 1 353 ? -6.145 3.341 -5.374 1.00 97.25 353 GLY A C 1
ATOM 2603 O O . GLY A 1 353 ? -7.066 3.451 -4.557 1.00 97.25 353 GLY A O 1
ATOM 2604 N N . PRO A 1 354 ? -5.260 4.328 -5.583 1.00 96.81 354 PRO A N 1
ATOM 2605 C CA . PRO A 1 354 ? -5.320 5.600 -4.869 1.00 96.81 354 PRO A CA 1
ATOM 2606 C C . PRO A 1 354 ? -6.512 6.469 -5.308 1.00 96.81 354 PRO A C 1
ATOM 2608 O O . PRO A 1 354 ? -7.099 6.258 -6.379 1.00 96.81 354 PRO A O 1
ATOM 2611 N N . PRO A 1 355 ? -6.879 7.486 -4.506 1.00 95.56 355 PRO A N 1
ATOM 2612 C CA . PRO A 1 355 ? -7.939 8.411 -4.875 1.00 95.56 355 PRO A CA 1
ATOM 2613 C C . PRO A 1 355 ? -7.480 9.327 -6.017 1.00 95.56 355 PRO A C 1
ATOM 2615 O O . PRO A 1 355 ? -6.304 9.690 -6.112 1.00 95.56 355 PRO A O 1
ATOM 2618 N N . ALA A 1 356 ? -8.423 9.772 -6.851 1.00 95.69 356 ALA A N 1
ATOM 2619 C CA . ALA A 1 356 ? -8.146 10.666 -7.977 1.00 95.69 356 ALA A CA 1
ATOM 2620 C C . ALA A 1 356 ? -7.414 11.959 -7.568 1.00 95.69 356 ALA A C 1
ATOM 2622 O O . ALA A 1 356 ? -6.587 12.475 -8.319 1.00 95.69 356 ALA A O 1
ATOM 2623 N N . SER A 1 357 ? -7.685 12.483 -6.369 1.00 94.88 357 SER A N 1
ATOM 2624 C CA . SER A 1 357 ? -6.979 13.646 -5.817 1.00 94.88 357 SER A CA 1
ATOM 2625 C C . SER A 1 357 ? -5.476 13.398 -5.659 1.00 94.88 357 SER A C 1
ATOM 2627 O O . SER A 1 357 ? -4.682 14.239 -6.074 1.00 94.88 357 SER A O 1
ATOM 2629 N N . ALA A 1 358 ? -5.079 12.240 -5.125 1.00 94.50 358 ALA A N 1
ATOM 2630 C CA . ALA A 1 358 ? -3.674 11.865 -4.992 1.00 94.50 358 ALA A CA 1
ATOM 2631 C C . ALA A 1 358 ? -3.035 11.630 -6.368 1.00 94.50 358 ALA A C 1
ATOM 2633 O O . ALA A 1 358 ? -1.950 12.141 -6.629 1.00 94.50 358 ALA A O 1
ATOM 2634 N N . MET A 1 359 ? -3.738 10.947 -7.282 1.00 94.38 359 MET A N 1
ATOM 2635 C CA . MET A 1 359 ? -3.258 10.731 -8.655 1.00 94.38 359 MET A CA 1
ATOM 2636 C C . MET A 1 359 ? -2.947 12.043 -9.383 1.00 94.38 359 MET A C 1
ATOM 2638 O O . MET A 1 359 ? -1.915 12.145 -10.032 1.00 94.38 359 MET A O 1
ATOM 2642 N N . ARG A 1 360 ? -3.798 13.070 -9.262 1.00 91.50 360 ARG A N 1
ATOM 2643 C CA . ARG A 1 360 ? -3.552 14.381 -9.893 1.00 91.50 360 ARG A CA 1
ATOM 2644 C C . ARG A 1 360 ? -2.321 15.075 -9.328 1.00 91.50 360 ARG A C 1
ATOM 2646 O O . ARG A 1 360 ? -1.511 15.579 -10.095 1.00 91.50 360 ARG A O 1
ATOM 2653 N N . ARG A 1 361 ? -2.169 15.061 -8.001 1.00 90.31 361 ARG A N 1
ATOM 2654 C CA . ARG A 1 361 ? -1.023 15.676 -7.312 1.00 90.31 361 ARG A CA 1
ATOM 2655 C C . ARG A 1 361 ? 0.306 14.998 -7.650 1.00 90.31 361 ARG A C 1
ATOM 2657 O O . ARG A 1 361 ? 1.342 15.645 -7.574 1.00 90.31 361 ARG A O 1
ATOM 2664 N N . LEU A 1 362 ? 0.270 13.713 -8.000 1.00 88.62 362 LEU A N 1
ATOM 2665 C CA . LEU A 1 362 ? 1.451 12.899 -8.292 1.00 88.62 362 LEU A CA 1
ATOM 2666 C C . LEU A 1 362 ? 1.709 12.687 -9.792 1.00 88.62 362 LEU A C 1
ATOM 2668 O O . LEU A 1 362 ? 2.811 12.296 -10.160 1.00 88.62 362 LEU A O 1
ATOM 2672 N N . GLY A 1 363 ? 0.719 12.923 -10.657 1.00 75.00 363 GLY A N 1
ATOM 2673 C CA . GLY A 1 363 ? 0.785 12.551 -12.072 1.00 75.00 363 GLY A CA 1
ATOM 2674 C C . GLY A 1 363 ? 1.509 13.554 -12.974 1.00 75.00 363 GLY A C 1
ATOM 2675 O O . GLY A 1 363 ? 2.202 13.152 -13.907 1.00 75.00 363 GLY A O 1
ATOM 2676 N N . ALA A 1 364 ? 1.369 14.861 -12.734 1.00 72.06 364 ALA A N 1
ATOM 2677 C CA . ALA A 1 364 ? 2.088 15.869 -13.515 1.00 72.06 364 ALA A CA 1
ATOM 2678 C C . ALA A 1 364 ? 3.498 16.076 -12.943 1.00 72.06 364 ALA A C 1
ATOM 2680 O O . ALA A 1 364 ? 3.646 16.355 -11.757 1.00 72.06 364 ALA A O 1
ATOM 2681 N N . LYS A 1 365 ? 4.543 15.989 -13.782 1.00 71.25 365 LYS A N 1
ATOM 2682 C CA . LYS A 1 365 ? 5.954 16.093 -13.344 1.00 71.25 365 LYS A CA 1
ATOM 2683 C C . LYS A 1 365 ? 6.252 17.352 -12.524 1.00 71.25 365 LYS A C 1
ATOM 2685 O O . LYS A 1 365 ? 7.020 17.287 -11.569 1.00 71.25 365 LYS A O 1
ATOM 2690 N N . THR A 1 366 ? 5.677 18.493 -12.898 1.00 74.00 366 THR A N 1
ATOM 2691 C CA . THR A 1 366 ? 5.853 19.763 -12.177 1.00 74.00 366 THR A CA 1
ATOM 2692 C C . THR A 1 366 ? 5.197 19.721 -10.803 1.00 74.00 366 THR A C 1
ATOM 2694 O O . THR A 1 366 ? 5.831 20.081 -9.814 1.00 74.00 366 THR A O 1
ATOM 2697 N N . ASP A 1 367 ? 3.966 19.219 -10.733 1.00 79.56 367 ASP A N 1
ATOM 2698 C CA . ASP A 1 367 ? 3.174 19.175 -9.503 1.00 79.56 367 ASP A CA 1
ATOM 2699 C C . ASP A 1 367 ? 3.750 18.144 -8.530 1.00 79.56 367 ASP A C 1
ATOM 2701 O O . ASP A 1 367 ? 3.903 18.427 -7.344 1.00 79.56 367 ASP A O 1
ATOM 2705 N N . ALA A 1 368 ? 4.181 16.990 -9.046 1.00 85.19 368 ALA A N 1
ATOM 2706 C CA . ALA A 1 368 ? 4.849 15.949 -8.278 1.00 85.19 368 ALA A CA 1
ATOM 2707 C C . ALA A 1 368 ? 6.191 16.432 -7.709 1.00 85.19 368 ALA A C 1
ATOM 2709 O O . ALA A 1 368 ? 6.488 16.174 -6.545 1.00 85.19 368 ALA A O 1
ATOM 2710 N N . LYS A 1 369 ? 6.991 17.179 -8.488 1.00 85.56 369 LYS A N 1
ATOM 2711 C CA . LYS A 1 369 ? 8.238 17.793 -7.995 1.00 85.56 369 LYS A CA 1
ATOM 2712 C C . LYS A 1 369 ? 7.966 18.875 -6.950 1.00 85.56 369 LYS A C 1
ATOM 2714 O O . LYS A 1 369 ? 8.657 18.912 -5.936 1.00 85.56 369 LYS A O 1
ATOM 2719 N N . ALA A 1 370 ? 6.963 19.728 -7.158 1.00 86.56 370 ALA A N 1
ATOM 2720 C CA . ALA A 1 370 ? 6.566 20.733 -6.172 1.00 86.56 370 ALA A CA 1
ATOM 2721 C C . ALA A 1 370 ? 6.114 20.075 -4.858 1.00 86.56 370 ALA A C 1
ATOM 2723 O O . ALA A 1 370 ? 6.528 20.493 -3.777 1.00 86.56 370 ALA A O 1
ATOM 2724 N N . LEU A 1 371 ? 5.338 18.993 -4.957 1.00 90.69 371 LEU A N 1
ATOM 2725 C CA . LEU A 1 371 ? 4.917 18.190 -3.817 1.00 90.69 371 LEU A CA 1
ATOM 2726 C C . LEU A 1 371 ? 6.101 17.513 -3.120 1.00 90.69 371 LEU A C 1
ATOM 2728 O O . LEU A 1 371 ? 6.162 17.517 -1.895 1.00 90.69 371 LEU A O 1
ATOM 2732 N N . ALA A 1 372 ? 7.057 16.971 -3.877 1.00 93.00 372 ALA A N 1
ATOM 2733 C CA . ALA A 1 372 ? 8.283 16.396 -3.334 1.00 93.00 372 ALA A CA 1
ATOM 2734 C C . ALA A 1 372 ? 9.078 17.437 -2.533 1.00 93.00 372 ALA A C 1
ATOM 2736 O O . ALA A 1 372 ? 9.451 17.168 -1.394 1.00 93.00 372 ALA A O 1
ATOM 2737 N N . VAL A 1 373 ? 9.251 18.652 -3.066 1.00 91.25 373 VAL A N 1
ATOM 2738 C CA . VAL A 1 373 ? 9.899 19.765 -2.350 1.00 91.25 373 VAL A CA 1
ATOM 2739 C C . VAL A 1 373 ? 9.132 20.128 -1.078 1.00 91.25 373 VAL A C 1
ATOM 2741 O O . VAL A 1 373 ? 9.741 20.241 -0.015 1.00 91.25 373 VAL A O 1
ATOM 2744 N N . GLN A 1 374 ? 7.804 20.257 -1.155 1.00 91.62 374 GLN A N 1
ATOM 2745 C CA . GLN A 1 374 ? 6.952 20.544 0.004 1.00 91.62 374 GLN A CA 1
ATOM 2746 C C . GLN A 1 374 ? 7.073 19.456 1.082 1.00 91.62 374 GLN A C 1
ATOM 2748 O O . GLN A 1 374 ? 7.186 19.762 2.267 1.00 91.62 374 GLN A O 1
ATOM 2753 N N . ALA A 1 375 ? 7.109 18.189 0.670 1.00 93.31 375 ALA A N 1
ATOM 2754 C CA . ALA A 1 375 ? 7.297 17.036 1.542 1.00 93.31 375 ALA A CA 1
ATOM 2755 C C . ALA A 1 375 ? 8.755 16.865 2.006 1.00 93.31 375 ALA A C 1
ATOM 2757 O O . ALA A 1 375 ? 9.048 15.913 2.728 1.00 93.31 375 ALA A O 1
ATOM 2758 N N . GLY A 1 376 ? 9.675 17.755 1.609 1.00 94.12 376 GLY A N 1
ATOM 2759 C CA . GLY A 1 376 ? 11.100 17.723 1.941 1.00 94.12 376 GLY A CA 1
ATOM 2760 C C . GLY A 1 376 ? 11.843 16.513 1.369 1.00 94.12 376 GLY A C 1
ATOM 2761 O O . GLY A 1 376 ? 12.794 16.034 1.991 1.00 94.12 376 GLY A O 1
ATOM 2762 N N . VAL A 1 377 ? 11.382 15.978 0.242 1.00 96.00 377 VAL A N 1
ATOM 2763 C CA . VAL A 1 377 ? 12.036 14.916 -0.523 1.00 96.00 377 VAL A CA 1
ATOM 2764 C C . VAL A 1 377 ? 13.068 15.550 -1.462 1.00 96.00 377 VAL A C 1
ATOM 2766 O O . VAL A 1 377 ? 12.721 16.480 -2.195 1.00 96.00 377 VAL A O 1
ATOM 2769 N N . PRO A 1 378 ? 14.327 15.074 -1.474 1.00 94.06 378 PRO A N 1
ATOM 2770 C CA . PRO A 1 378 ? 15.345 15.606 -2.373 1.00 94.06 378 PRO A CA 1
ATOM 2771 C C . PRO A 1 378 ? 14.922 15.479 -3.840 1.00 94.06 378 PRO A C 1
ATOM 2773 O O . PRO A 1 378 ? 14.516 14.406 -4.277 1.00 94.06 378 PRO A O 1
ATOM 2776 N N . ILE A 1 379 ? 15.057 16.555 -4.612 1.00 93.19 379 ILE A N 1
ATOM 2777 C CA . ILE A 1 379 ? 14.919 16.554 -6.075 1.00 93.19 379 ILE A CA 1
ATOM 2778 C C . ILE A 1 379 ? 16.277 16.855 -6.708 1.00 93.19 379 ILE A C 1
ATOM 2780 O O . ILE A 1 379 ? 17.145 17.438 -6.054 1.00 93.19 379 ILE A O 1
ATOM 2784 N N . VAL A 1 380 ? 16.467 16.477 -7.976 1.00 90.38 380 VAL A N 1
ATOM 2785 C CA . VAL A 1 380 ? 17.701 16.809 -8.703 1.00 90.38 380 VAL A CA 1
ATOM 2786 C C . VAL A 1 380 ? 17.866 18.336 -8.691 1.00 90.38 380 VAL A C 1
ATOM 2788 O O . VAL A 1 380 ? 16.903 19.031 -9.025 1.00 90.38 380 VAL A O 1
ATOM 2791 N N . PRO A 1 381 ? 19.038 18.883 -8.316 1.00 88.81 381 PRO A N 1
ATOM 2792 C CA . PRO A 1 381 ? 19.273 20.321 -8.373 1.00 88.81 381 PRO A CA 1
ATOM 2793 C C . PRO A 1 381 ? 18.999 20.847 -9.782 1.00 88.81 381 PRO A C 1
ATOM 2795 O O . PRO A 1 381 ? 19.535 20.316 -10.753 1.00 88.81 381 PRO A O 1
ATOM 2798 N N . GLY A 1 382 ? 18.153 21.863 -9.912 1.00 88.06 382 GLY A N 1
ATOM 2799 C CA . GLY A 1 382 ? 17.704 22.334 -11.216 1.00 88.06 382 GLY A CA 1
ATOM 2800 C C . GLY A 1 382 ? 16.777 23.539 -11.143 1.00 88.06 382 GLY A C 1
ATOM 2801 O O . GLY A 1 382 ? 16.329 23.932 -10.066 1.00 88.06 382 GLY A O 1
ATOM 2802 N N . MET A 1 383 ? 16.488 24.106 -12.310 1.00 85.94 383 MET A N 1
ATOM 2803 C CA . MET A 1 383 ? 15.495 25.155 -12.515 1.00 85.94 383 MET A CA 1
ATOM 2804 C C . MET A 1 383 ? 14.345 24.584 -13.340 1.00 85.94 383 MET A C 1
ATOM 2806 O O . MET A 1 383 ? 14.540 24.154 -14.476 1.00 85.94 383 MET A O 1
ATOM 2810 N N . PHE A 1 384 ? 13.150 24.594 -12.748 1.00 78.31 384 PHE A N 1
ATOM 2811 C CA . PHE A 1 384 ? 11.951 23.925 -13.270 1.00 78.31 384 PHE A CA 1
ATOM 2812 C C . PHE A 1 384 ? 10.773 24.886 -13.489 1.00 78.31 384 PHE A C 1
ATOM 2814 O O . PHE A 1 384 ? 9.670 24.447 -13.809 1.00 78.31 384 PHE A O 1
ATOM 2821 N N . GLU A 1 385 ? 10.989 26.183 -13.265 1.00 74.12 385 GLU A N 1
ATOM 2822 C CA . GLU A 1 385 ? 9.949 27.206 -13.333 1.00 74.12 385 GLU A CA 1
ATOM 2823 C C . GLU A 1 385 ? 9.474 27.407 -14.783 1.00 74.12 385 GLU A C 1
ATOM 2825 O O . GLU A 1 385 ? 10.297 27.632 -15.678 1.00 74.12 385 GLU A O 1
ATOM 2830 N N . PRO A 1 386 ? 8.155 27.344 -15.047 1.00 71.50 386 PRO A N 1
ATOM 2831 C CA . PRO A 1 386 ? 7.618 27.623 -16.371 1.00 71.50 386 PRO A CA 1
ATOM 2832 C C . PRO A 1 386 ? 7.983 29.036 -16.839 1.00 71.50 386 PRO A C 1
ATOM 2834 O O . PRO A 1 386 ? 7.860 30.000 -16.086 1.00 71.50 386 PRO A O 1
ATOM 2837 N N . GLY A 1 387 ? 8.384 29.170 -18.106 1.00 74.56 387 GLY A N 1
ATOM 2838 C CA . GLY A 1 387 ? 8.693 30.472 -18.708 1.00 74.56 387 GLY A CA 1
ATOM 2839 C C . GLY A 1 387 ? 10.085 31.025 -18.385 1.00 74.56 387 GLY A C 1
ATOM 2840 O O . GLY A 1 387 ? 10.334 32.199 -18.663 1.00 74.56 387 GLY A O 1
ATOM 2841 N N . ALA A 1 388 ? 10.989 30.208 -17.834 1.00 82.88 388 ALA A N 1
ATOM 2842 C CA . ALA A 1 388 ? 12.396 30.571 -17.703 1.00 82.88 388 ALA A CA 1
ATOM 2843 C C . ALA A 1 388 ? 12.998 30.940 -19.070 1.00 82.88 388 ALA A C 1
ATOM 2845 O O . ALA A 1 388 ? 12.846 30.222 -20.059 1.00 82.88 388 ALA A O 1
ATOM 2846 N N . THR A 1 389 ? 13.685 32.077 -19.120 1.00 89.56 389 THR A N 1
ATOM 2847 C CA . THR A 1 389 ? 14.424 32.526 -20.305 1.00 89.56 389 THR A CA 1
ATOM 2848 C C . THR A 1 389 ? 15.729 31.747 -20.465 1.00 89.56 389 THR A C 1
ATOM 2850 O O . THR A 1 389 ? 16.314 31.304 -19.476 1.00 89.56 389 THR A O 1
ATOM 2853 N N . ASP A 1 390 ? 16.254 31.660 -21.689 1.00 91.19 390 ASP A N 1
ATOM 2854 C CA . ASP A 1 390 ? 17.548 31.021 -21.982 1.00 91.19 390 ASP A CA 1
ATOM 2855 C C . ASP A 1 390 ? 18.680 31.534 -21.072 1.00 91.19 390 ASP A C 1
ATOM 2857 O O . ASP A 1 390 ? 19.504 30.761 -20.586 1.00 91.19 390 ASP A O 1
ATOM 2861 N N . ALA A 1 391 ? 18.681 32.839 -20.768 1.00 91.69 391 ALA A N 1
ATOM 2862 C CA . ALA A 1 391 ? 19.653 33.456 -19.867 1.00 91.69 391 ALA A CA 1
ATOM 2863 C C . ALA A 1 391 ? 19.510 32.975 -18.411 1.00 91.69 391 ALA A C 1
ATOM 2865 O O . ALA A 1 391 ? 20.516 32.767 -17.733 1.00 91.69 391 ALA A O 1
ATOM 2866 N N . GLN A 1 392 ? 18.278 32.778 -17.929 1.00 93.12 392 GLN A N 1
ATOM 2867 C CA . GLN A 1 392 ? 18.020 32.229 -16.594 1.00 93.12 392 GLN A CA 1
ATOM 2868 C C . GLN A 1 392 ? 18.421 30.755 -16.512 1.00 93.12 392 GLN A C 1
ATOM 2870 O O . GLN A 1 392 ? 19.059 30.360 -15.538 1.00 93.12 392 GLN A O 1
ATOM 2875 N N . LEU A 1 393 ? 18.127 29.964 -17.550 1.00 92.50 393 LEU A N 1
ATOM 2876 C CA . LEU A 1 393 ? 18.551 28.564 -17.632 1.00 92.50 393 LEU A CA 1
ATOM 2877 C C . LEU A 1 393 ? 20.079 28.443 -17.631 1.00 92.50 393 LEU A C 1
ATOM 2879 O O . LEU A 1 393 ? 20.626 27.595 -16.931 1.00 92.50 393 LEU A O 1
ATOM 2883 N N . LYS A 1 394 ? 20.782 29.322 -18.351 1.00 93.94 394 LYS A N 1
ATOM 2884 C CA . LYS A 1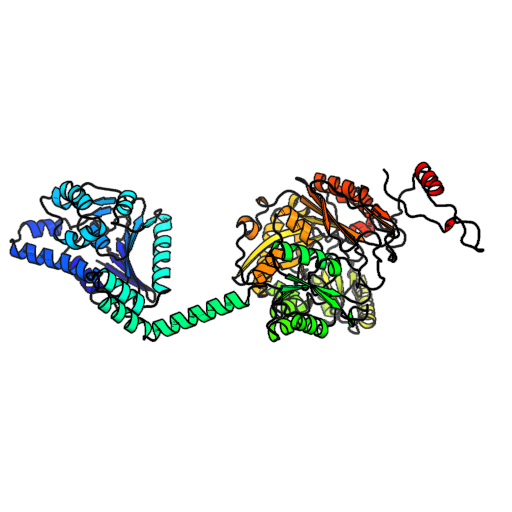 394 ? 22.249 29.356 -18.355 1.00 93.94 394 LYS A CA 1
ATOM 2885 C C . LYS A 1 394 ? 22.828 29.738 -16.995 1.00 93.94 394 LYS A C 1
ATOM 2887 O O . LYS A 1 394 ? 23.714 29.054 -16.496 1.00 93.94 394 LYS A O 1
ATOM 2892 N N . ALA A 1 395 ? 22.290 30.777 -16.356 1.00 93.62 395 ALA A N 1
ATOM 2893 C CA . ALA A 1 395 ? 22.719 31.177 -15.017 1.00 93.62 395 ALA A CA 1
ATOM 2894 C C . ALA A 1 395 ? 22.492 30.058 -13.983 1.00 93.62 395 ALA A C 1
ATOM 2896 O O . ALA A 1 395 ? 23.347 29.817 -13.131 1.00 93.62 395 ALA A O 1
ATOM 2897 N N . ALA A 1 396 ? 21.370 29.340 -14.086 1.00 93.38 396 ALA A N 1
ATOM 2898 C CA . ALA A 1 396 ? 21.102 28.171 -13.259 1.00 93.38 396 ALA A CA 1
ATOM 2899 C C . ALA A 1 396 ? 22.102 27.039 -13.536 1.00 93.38 396 ALA A C 1
ATOM 2901 O O . ALA A 1 396 ? 22.622 26.454 -12.590 1.00 93.38 396 ALA A O 1
ATOM 2902 N N . ALA A 1 397 ? 22.428 26.760 -14.802 1.00 93.94 397 ALA A N 1
ATOM 2903 C CA . ALA A 1 397 ? 23.443 25.772 -15.168 1.00 93.94 397 ALA A CA 1
ATOM 2904 C C . ALA A 1 397 ? 24.820 26.102 -14.572 1.00 93.94 397 ALA A C 1
ATOM 2906 O O . ALA A 1 397 ? 25.476 25.227 -14.005 1.00 93.94 397 ALA A O 1
ATOM 2907 N N . ASP A 1 398 ? 25.223 27.371 -14.636 1.00 94.06 398 ASP A N 1
ATOM 2908 C CA . ASP A 1 398 ? 26.482 27.853 -14.068 1.00 94.06 398 ASP A CA 1
ATOM 2909 C C . ASP A 1 398 ? 26.496 27.731 -12.532 1.00 94.06 398 ASP A C 1
ATOM 2911 O O . ASP A 1 398 ? 27.524 27.385 -11.950 1.00 94.06 398 ASP A O 1
ATOM 2915 N N . GLN A 1 399 ? 25.352 27.950 -11.870 1.00 93.75 399 GLN A N 1
ATOM 2916 C CA . GLN A 1 399 ? 25.202 27.787 -10.420 1.00 93.75 399 GLN A CA 1
ATOM 2917 C C . GLN A 1 399 ? 25.197 26.314 -9.978 1.00 93.75 399 GLN A C 1
ATOM 2919 O O . GLN A 1 399 ? 25.781 25.981 -8.948 1.00 93.75 399 GLN A O 1
ATOM 2924 N N . ILE A 1 400 ? 24.532 25.435 -10.734 1.00 92.44 400 ILE A N 1
ATOM 2925 C CA . ILE A 1 400 ? 24.485 23.983 -10.486 1.00 92.44 400 ILE A CA 1
ATOM 2926 C C . ILE A 1 400 ? 25.869 23.355 -10.712 1.00 92.44 400 ILE A C 1
ATOM 2928 O O . ILE A 1 400 ? 26.263 22.421 -10.011 1.00 92.44 400 ILE A O 1
ATOM 2932 N N . GLY A 1 401 ? 26.600 23.872 -11.701 1.00 91.62 401 GLY A N 1
ATOM 2933 C CA . GLY A 1 401 ? 27.873 23.344 -12.164 1.00 91.62 401 GLY A CA 1
ATOM 2934 C C . GLY A 1 401 ? 27.699 22.197 -13.161 1.00 91.62 401 GLY A C 1
ATOM 2935 O O . GLY A 1 401 ? 26.891 21.283 -12.980 1.00 91.62 401 GLY A O 1
ATOM 2936 N N . TYR A 1 402 ? 28.516 22.211 -14.211 1.00 91.88 402 TYR A N 1
ATOM 2937 C CA . TYR A 1 402 ? 28.496 21.210 -15.277 1.00 91.88 402 TYR A CA 1
ATOM 2938 C C . TYR A 1 402 ? 29.069 19.850 -14.807 1.00 91.88 402 TYR A C 1
ATOM 2940 O O . TYR A 1 402 ? 29.836 19.813 -13.840 1.00 91.88 402 TYR A O 1
ATOM 2948 N N . PRO A 1 403 ? 28.677 18.720 -15.426 1.00 94.12 403 PRO A N 1
ATOM 2949 C CA . PRO A 1 403 ? 27.694 18.624 -16.504 1.00 94.12 403 PRO A CA 1
ATOM 2950 C C . PRO A 1 403 ? 26.247 18.834 -16.020 1.00 94.12 403 PRO A C 1
ATOM 2952 O O . PRO A 1 403 ? 25.905 18.542 -14.869 1.00 94.12 403 PRO A O 1
ATOM 2955 N N . VAL A 1 404 ? 25.401 19.345 -16.915 1.00 94.69 404 VAL A N 1
ATOM 2956 C CA . VAL A 1 404 ? 23.957 19.549 -16.709 1.00 94.69 404 VAL A CA 1
ATOM 2957 C C . VAL A 1 404 ? 23.152 18.847 -17.802 1.00 94.69 404 VAL A C 1
ATOM 2959 O O . VAL A 1 404 ? 23.662 18.567 -18.885 1.00 94.69 404 VAL A O 1
ATOM 2962 N N . MET A 1 405 ? 21.891 18.542 -17.518 1.00 92.56 405 MET A N 1
ATOM 2963 C CA . MET A 1 405 ? 20.928 17.990 -18.460 1.00 92.56 405 MET A CA 1
ATOM 2964 C C . MET A 1 405 ? 19.859 19.040 -18.754 1.00 92.56 405 MET A C 1
ATOM 2966 O O . MET A 1 405 ? 19.160 19.510 -17.857 1.00 92.56 405 MET A O 1
ATOM 2970 N N . LEU A 1 406 ? 19.704 19.373 -20.028 1.00 91.19 406 LEU A N 1
ATOM 2971 C CA . LEU A 1 406 ? 18.564 20.116 -20.542 1.00 91.19 406 LEU A CA 1
ATOM 2972 C C . LEU A 1 406 ? 17.415 19.143 -20.785 1.00 91.19 406 LEU A C 1
ATOM 2974 O O . LEU A 1 406 ? 17.639 18.075 -21.355 1.00 91.19 406 LEU A O 1
ATOM 2978 N N . LYS A 1 407 ? 16.194 19.497 -20.379 1.00 87.38 407 LYS A N 1
ATOM 2979 C CA . LYS A 1 407 ? 14.986 18.688 -20.607 1.00 87.38 407 LYS A CA 1
ATOM 2980 C C . LYS A 1 407 ? 13.821 19.556 -21.066 1.00 87.38 407 LYS A C 1
ATOM 2982 O O . LYS A 1 407 ? 13.660 20.673 -20.591 1.00 87.38 407 LYS A O 1
ATOM 2987 N N . ALA A 1 408 ? 12.988 19.036 -21.957 1.00 84.62 408 ALA A N 1
ATOM 2988 C CA . ALA A 1 408 ? 11.732 19.679 -22.330 1.00 84.62 408 ALA A CA 1
ATOM 2989 C C . ALA A 1 408 ? 10.702 19.594 -21.190 1.00 84.62 408 ALA A C 1
ATOM 2991 O O . ALA A 1 408 ? 10.504 18.519 -20.614 1.00 84.62 408 ALA A O 1
ATOM 2992 N N . SER A 1 409 ? 10.000 20.692 -20.901 1.00 76.56 409 SER A N 1
ATOM 2993 C CA . SER A 1 409 ? 9.016 20.751 -19.807 1.00 76.56 409 SER A CA 1
ATOM 2994 C C . SER A 1 409 ? 7.756 19.932 -20.082 1.00 76.56 409 SER A C 1
ATOM 2996 O O . SER A 1 409 ? 7.255 19.259 -19.183 1.00 76.56 409 SER A O 1
ATOM 2998 N N . ALA A 1 410 ? 7.290 19.909 -21.332 1.00 63.91 410 ALA A N 1
ATOM 2999 C CA . ALA A 1 410 ? 6.149 19.103 -21.776 1.00 63.91 410 ALA A CA 1
ATOM 3000 C C . ALA A 1 410 ? 6.542 17.699 -22.297 1.00 63.91 410 ALA A C 1
ATOM 3002 O O . ALA A 1 410 ? 5.707 16.976 -22.843 1.00 63.91 410 ALA A O 1
ATOM 3003 N N . GLY A 1 411 ? 7.817 17.307 -22.171 1.00 58.34 411 GLY A N 1
ATOM 3004 C CA . GLY A 1 411 ? 8.388 16.143 -22.855 1.00 58.34 411 GLY A CA 1
ATOM 3005 C C . GLY A 1 411 ? 8.332 14.806 -22.096 1.00 58.34 411 GLY A C 1
ATOM 3006 O O . GLY A 1 411 ? 8.430 14.720 -20.864 1.00 58.34 411 GLY A O 1
ATOM 3007 N N . GLY A 1 412 ? 8.266 13.719 -22.872 1.00 56.03 412 GLY A N 1
ATOM 3008 C CA . GLY A 1 412 ? 8.365 12.327 -22.420 1.00 56.03 412 GLY A CA 1
ATOM 3009 C C . GLY A 1 412 ? 9.059 11.432 -23.457 1.00 56.03 412 GLY A C 1
ATOM 3010 O O . GLY A 1 412 ? 9.178 11.797 -24.626 1.00 56.03 412 GLY A O 1
ATOM 3011 N N . GLY A 1 413 ? 9.551 10.260 -23.038 1.00 56.38 413 GLY A N 1
ATOM 3012 C CA . GLY A 1 413 ? 10.148 9.272 -23.955 1.00 56.38 413 GLY A CA 1
ATOM 3013 C C . GLY A 1 413 ? 11.537 9.630 -24.504 1.00 56.38 413 GLY A C 1
ATOM 3014 O O . GLY A 1 413 ? 11.907 9.175 -25.584 1.00 56.38 413 GLY A O 1
ATOM 3015 N N . GLY A 1 414 ? 12.297 10.459 -23.788 1.00 61.25 414 GLY A N 1
ATOM 3016 C CA . GLY A 1 414 ? 13.703 10.737 -24.087 1.00 61.25 414 GLY A CA 1
ATOM 3017 C C . GLY A 1 414 ? 13.983 11.795 -25.164 1.00 61.25 414 GLY A C 1
ATOM 3018 O O . GLY A 1 414 ? 15.145 12.069 -25.447 1.00 61.25 414 GLY A O 1
ATOM 3019 N N . ARG A 1 415 ? 12.946 12.396 -25.760 1.00 67.44 415 ARG A N 1
ATOM 3020 C CA . ARG A 1 415 ? 13.072 13.453 -26.782 1.00 67.44 415 ARG A CA 1
ATOM 3021 C C . ARG A 1 415 ? 13.157 14.837 -26.144 1.00 67.44 415 ARG A C 1
ATOM 3023 O O . ARG A 1 415 ? 12.482 15.089 -25.147 1.00 67.44 415 ARG A O 1
ATOM 3030 N N . GLY A 1 416 ? 13.959 15.725 -26.728 1.00 75.12 416 GLY A N 1
ATOM 3031 C CA . GLY A 1 416 ? 14.212 17.057 -26.165 1.00 75.12 416 GLY A CA 1
ATOM 3032 C C . GLY A 1 416 ? 15.036 17.019 -24.872 1.00 75.12 416 GLY A C 1
ATOM 3033 O O . GLY A 1 416 ? 14.818 17.841 -23.984 1.00 75.12 416 GLY A O 1
ATOM 3034 N N . MET A 1 417 ? 15.948 16.046 -24.739 1.00 86.50 417 MET A N 1
ATOM 3035 C CA . MET A 1 417 ? 16.925 15.990 -23.647 1.00 86.50 417 MET A CA 1
ATOM 3036 C C . MET A 1 417 ? 18.351 16.065 -24.199 1.00 86.50 417 MET A C 1
ATOM 3038 O O . MET A 1 417 ? 18.677 15.343 -25.143 1.00 86.50 417 MET A O 1
ATOM 3042 N N . ARG A 1 418 ? 19.205 16.915 -23.622 1.00 89.81 418 ARG A N 1
ATOM 3043 C CA . ARG A 1 418 ? 20.610 17.073 -24.038 1.00 89.81 418 ARG A CA 1
ATOM 3044 C C . ARG A 1 418 ? 21.525 17.229 -22.833 1.00 89.81 418 ARG A C 1
ATOM 3046 O O . ARG A 1 418 ? 21.283 18.072 -21.974 1.00 89.81 418 ARG A O 1
ATOM 3053 N N . ALA A 1 419 ? 22.587 16.431 -22.796 1.00 92.00 419 ALA A N 1
ATOM 3054 C CA . ALA A 1 419 ? 23.665 16.605 -21.835 1.00 92.00 419 ALA A CA 1
ATOM 3055 C C . ALA A 1 419 ? 24.587 17.734 -22.305 1.00 92.00 419 ALA A C 1
ATOM 3057 O O . ALA A 1 419 ? 25.019 17.749 -23.455 1.00 92.00 419 ALA A O 1
ATOM 3058 N N . VAL A 1 420 ? 24.905 18.657 -21.404 1.00 95.12 420 VAL A N 1
ATOM 3059 C CA . VAL A 1 420 ? 25.853 19.745 -21.634 1.00 95.12 420 VAL A CA 1
ATOM 3060 C C . VAL A 1 420 ? 27.004 19.560 -20.660 1.00 95.12 420 VAL A C 1
ATOM 3062 O O . VAL A 1 420 ? 26.817 19.644 -19.446 1.00 95.12 420 VAL A O 1
ATOM 3065 N N . HIS A 1 421 ? 28.196 19.293 -21.188 1.00 93.62 421 HIS A N 1
ATOM 3066 C CA . HIS A 1 421 ? 29.380 19.032 -20.366 1.00 93.62 421 HIS A CA 1
ATOM 3067 C C . HIS A 1 421 ? 30.185 20.291 -20.057 1.00 93.62 421 HIS A C 1
ATOM 3069 O O . HIS A 1 421 ? 30.838 20.343 -19.019 1.00 93.62 421 HIS A O 1
ATOM 3075 N N . ASN A 1 422 ? 30.114 21.311 -20.917 1.00 94.12 422 ASN A N 1
ATOM 3076 C CA . ASN A 1 422 ? 30.869 22.548 -20.755 1.00 94.12 422 ASN A CA 1
ATOM 3077 C C . ASN A 1 422 ? 29.982 23.779 -21.009 1.00 94.12 422 ASN A C 1
ATOM 3079 O O . ASN A 1 422 ? 29.118 23.731 -21.887 1.00 94.12 422 ASN A O 1
ATOM 3083 N N . PRO A 1 423 ? 30.249 24.921 -20.347 1.00 94.44 423 PRO A N 1
ATOM 3084 C CA . PRO A 1 423 ? 29.480 26.154 -20.543 1.00 94.44 423 PRO A CA 1
ATOM 3085 C C . PRO A 1 423 ? 29.441 26.666 -21.990 1.00 94.44 423 PRO A C 1
ATOM 3087 O O . PRO A 1 423 ? 28.482 27.321 -22.393 1.00 94.44 423 PRO A O 1
ATOM 3090 N N . ALA A 1 424 ? 30.483 26.379 -22.779 1.00 95.06 424 ALA A N 1
ATOM 3091 C CA . ALA A 1 424 ? 30.589 26.819 -24.170 1.00 95.06 424 ALA A CA 1
ATOM 3092 C C . ALA A 1 424 ? 29.546 26.164 -25.094 1.00 95.06 424 ALA A C 1
ATOM 3094 O O . ALA A 1 424 ? 29.164 26.764 -26.097 1.00 95.06 424 ALA A O 1
ATOM 3095 N N . ASP A 1 425 ? 29.069 24.969 -24.739 1.00 94.06 425 ASP A N 1
ATOM 3096 C CA . ASP A 1 425 ? 28.152 24.179 -25.565 1.00 94.06 425 ASP A CA 1
ATOM 3097 C C . ASP A 1 425 ? 26.674 24.495 -25.252 1.00 94.06 425 ASP A C 1
ATOM 3099 O O . ASP A 1 425 ? 25.779 24.149 -26.024 1.00 94.06 425 ASP A O 1
ATOM 3103 N N . PHE A 1 426 ? 26.410 25.194 -24.139 1.00 95.44 426 PHE A N 1
ATOM 3104 C CA . PHE A 1 426 ? 25.070 25.378 -23.577 1.00 95.44 426 PHE A CA 1
ATOM 3105 C C . PHE A 1 426 ? 24.075 26.012 -24.553 1.00 95.44 426 PHE A C 1
ATOM 3107 O O . PHE A 1 426 ? 23.006 25.454 -24.788 1.00 95.44 426 PHE A O 1
ATOM 3114 N N . ASP A 1 427 ? 24.428 27.152 -25.152 1.00 94.06 427 ASP A N 1
ATOM 3115 C CA . ASP A 1 427 ? 23.510 27.908 -26.015 1.00 94.06 427 ASP A CA 1
ATOM 3116 C C . ASP A 1 427 ? 23.136 27.107 -27.283 1.00 94.06 427 ASP A C 1
ATOM 3118 O O . ASP A 1 427 ? 22.008 27.181 -27.778 1.00 94.06 427 ASP A O 1
ATOM 3122 N N . GLY A 1 428 ? 24.073 26.301 -27.800 1.00 94.00 428 GLY A N 1
ATOM 3123 C CA . GLY A 1 428 ? 23.858 25.447 -28.970 1.00 94.00 428 GLY A CA 1
ATOM 3124 C C . GLY A 1 428 ? 22.967 24.240 -28.671 1.00 94.00 428 GLY A C 1
ATOM 3125 O O . GLY A 1 428 ? 22.028 23.952 -29.423 1.00 94.00 428 GLY A O 1
ATOM 3126 N N . GLU A 1 429 ? 23.227 23.559 -27.555 1.00 94.81 429 GLU A N 1
ATOM 3127 C CA . GLU A 1 429 ? 22.436 22.409 -27.111 1.00 94.81 429 GLU A CA 1
ATOM 3128 C C . GLU A 1 429 ? 21.024 22.820 -26.671 1.00 94.81 429 GLU A C 1
ATOM 3130 O O . GLU A 1 429 ? 20.060 22.130 -27.004 1.00 94.81 429 GLU A O 1
ATOM 3135 N N . LEU A 1 430 ? 20.868 23.979 -26.018 1.00 93.75 430 LEU A N 1
ATOM 3136 C CA . LEU A 1 430 ? 19.565 24.527 -25.627 1.00 93.75 430 LEU A CA 1
ATOM 3137 C C . LEU A 1 430 ? 18.671 24.784 -26.833 1.00 93.75 430 LEU A C 1
ATOM 3139 O O . LEU A 1 430 ? 17.532 24.313 -26.865 1.00 93.75 430 LEU A O 1
ATOM 3143 N N . LYS A 1 431 ? 19.198 25.465 -27.852 1.00 92.81 431 LYS A N 1
ATOM 3144 C CA . LYS A 1 431 ? 18.454 25.719 -29.086 1.00 92.81 431 LYS A CA 1
ATOM 3145 C C . LYS A 1 431 ? 18.032 24.415 -29.762 1.00 92.81 431 LYS A C 1
ATOM 3147 O O . LYS A 1 431 ? 16.883 24.268 -30.167 1.00 92.81 431 LYS A O 1
ATOM 3152 N N . THR A 1 432 ? 18.951 23.456 -29.849 1.00 91.56 432 THR A N 1
ATOM 3153 C CA . THR A 1 432 ? 18.688 22.156 -30.477 1.00 91.56 432 THR A CA 1
ATOM 3154 C C . THR A 1 432 ? 17.608 21.378 -29.727 1.00 91.56 432 THR A C 1
ATOM 3156 O O . THR A 1 432 ? 16.683 20.855 -30.349 1.00 91.56 432 THR A O 1
ATOM 3159 N N . ALA A 1 433 ? 17.694 21.328 -28.396 1.00 89.81 433 ALA A N 1
ATOM 3160 C CA . ALA A 1 433 ? 16.721 20.648 -27.551 1.00 89.81 433 ALA A CA 1
ATOM 3161 C C . ALA A 1 433 ? 15.334 21.310 -27.615 1.00 89.81 433 ALA A C 1
ATOM 3163 O O . ALA A 1 433 ? 14.334 20.602 -27.732 1.00 89.81 433 ALA A O 1
ATOM 3164 N N . SER A 1 434 ? 15.276 22.646 -27.605 1.00 89.44 434 SER A N 1
ATOM 3165 C CA . SER A 1 434 ? 14.030 23.412 -27.717 1.00 89.44 434 SER A CA 1
ATOM 3166 C C . SER A 1 434 ? 13.359 23.223 -29.082 1.00 89.44 434 SER A C 1
ATOM 3168 O O . SER A 1 434 ? 12.164 22.937 -29.143 1.00 89.44 434 SER A O 1
ATOM 3170 N N . ASP A 1 435 ? 14.121 23.272 -30.181 1.00 90.25 435 ASP A N 1
ATOM 3171 C CA . ASP A 1 435 ? 13.602 23.025 -31.534 1.00 90.25 435 ASP A CA 1
ATOM 3172 C C . ASP A 1 435 ? 13.068 21.589 -31.690 1.00 90.25 435 ASP A C 1
ATOM 3174 O O . ASP A 1 435 ? 12.066 21.353 -32.373 1.00 90.25 435 ASP A O 1
ATOM 3178 N N . GLU A 1 436 ? 13.741 20.612 -31.075 1.00 87.50 436 GLU A N 1
ATOM 3179 C CA . GLU A 1 436 ? 13.301 19.216 -31.039 1.00 87.50 436 GLU A CA 1
ATOM 3180 C C . GLU A 1 436 ? 11.994 19.070 -30.246 1.00 87.50 436 GLU A C 1
ATOM 3182 O O . GLU A 1 436 ? 11.053 18.432 -30.727 1.00 87.50 436 GLU A O 1
ATOM 3187 N N . ALA A 1 437 ? 11.910 19.707 -29.076 1.00 85.62 437 ALA A N 1
ATOM 3188 C CA . ALA A 1 437 ? 10.728 19.708 -28.223 1.00 85.62 437 ALA A CA 1
ATOM 3189 C C . ALA A 1 437 ? 9.527 20.376 -28.905 1.00 85.62 437 ALA A C 1
ATOM 3191 O O . ALA A 1 437 ? 8.448 19.788 -28.964 1.00 85.62 437 ALA A O 1
ATOM 3192 N N . LEU A 1 438 ? 9.730 21.537 -29.531 1.00 87.50 438 LEU A N 1
ATOM 3193 C CA . LEU A 1 438 ? 8.689 22.256 -30.259 1.00 87.50 438 LEU A CA 1
ATOM 3194 C C . LEU A 1 438 ? 8.130 21.419 -31.416 1.00 87.50 438 LEU A C 1
ATOM 3196 O O . LEU A 1 438 ? 6.917 21.345 -31.603 1.00 87.50 438 LEU A O 1
ATOM 3200 N N . LYS A 1 439 ? 8.998 20.737 -32.174 1.00 87.69 439 LYS A N 1
ATOM 3201 C CA . LYS A 1 439 ? 8.575 19.846 -33.269 1.00 87.69 439 LYS A CA 1
ATOM 3202 C C . LYS A 1 439 ? 7.848 18.601 -32.771 1.00 87.69 439 LYS A C 1
ATOM 3204 O O . LYS A 1 439 ? 6.946 18.121 -33.453 1.00 87.69 439 LYS A O 1
ATOM 3209 N N . ALA A 1 440 ? 8.266 18.046 -31.636 1.00 79.75 440 ALA A N 1
ATOM 3210 C CA . ALA A 1 440 ? 7.718 16.800 -31.111 1.00 79.75 440 ALA A CA 1
ATOM 3211 C C . ALA A 1 440 ? 6.425 16.999 -30.305 1.00 79.75 440 ALA A C 1
ATOM 3213 O O . ALA A 1 440 ? 5.543 16.144 -30.365 1.00 79.75 440 ALA A O 1
ATOM 3214 N N . PHE A 1 441 ? 6.321 18.100 -29.561 1.00 79.12 441 PHE A N 1
ATOM 3215 C CA . PHE A 1 441 ? 5.307 18.307 -28.524 1.00 79.12 441 PHE A CA 1
ATOM 3216 C C . PHE A 1 441 ? 4.523 19.617 -28.678 1.00 79.12 441 PHE A C 1
ATOM 3218 O O . PHE A 1 441 ? 3.577 19.843 -27.931 1.00 79.12 441 PHE A O 1
ATOM 3225 N N . GLY A 1 442 ? 4.885 20.481 -29.634 1.00 82.69 442 GLY A N 1
ATOM 3226 C CA . GLY A 1 442 ? 4.255 21.796 -29.807 1.00 82.69 442 GLY A CA 1
ATOM 3227 C C . GLY A 1 442 ? 4.630 22.814 -28.725 1.00 82.69 442 GLY A C 1
ATOM 3228 O O . GLY A 1 442 ? 4.096 23.919 -28.727 1.00 82.69 442 GLY A O 1
ATOM 3229 N N . ASP A 1 443 ? 5.559 22.457 -27.836 1.00 82.50 443 ASP A N 1
ATOM 3230 C CA . ASP A 1 443 ? 6.040 23.268 -26.723 1.00 82.50 443 ASP A CA 1
ATOM 3231 C C . ASP A 1 443 ? 7.573 23.173 -26.653 1.00 82.50 443 ASP A C 1
ATOM 3233 O O . ASP A 1 443 ? 8.134 22.088 -26.496 1.00 82.50 443 ASP A O 1
ATOM 3237 N N . GLY A 1 444 ? 8.241 24.315 -26.833 1.00 82.50 444 GLY A N 1
ATOM 3238 C CA . GLY A 1 444 ? 9.700 24.442 -26.804 1.00 82.50 444 GLY A CA 1
ATOM 3239 C C . GLY A 1 444 ? 10.260 24.853 -25.442 1.00 82.50 444 GLY A C 1
ATOM 3240 O O . GLY A 1 444 ? 11.438 25.198 -25.362 1.00 82.50 444 GLY A O 1
ATOM 3241 N N . THR A 1 445 ? 9.440 24.888 -24.389 1.00 86.31 445 THR A N 1
ATOM 3242 C CA . THR A 1 445 ? 9.892 25.271 -23.049 1.00 86.31 445 THR A CA 1
ATOM 3243 C C . THR A 1 445 ? 10.863 24.242 -22.470 1.00 86.31 445 THR A C 1
ATOM 3245 O O . THR A 1 445 ? 10.654 23.028 -22.548 1.00 86.31 445 THR A O 1
ATOM 3248 N N . MET A 1 446 ? 11.943 24.752 -21.877 1.00 88.06 446 MET A N 1
ATOM 3249 C CA . MET A 1 446 ? 13.071 23.959 -21.395 1.00 88.06 446 MET A CA 1
ATOM 3250 C C . MET A 1 446 ? 13.281 24.150 -19.892 1.00 88.06 446 MET A C 1
ATOM 3252 O O . MET A 1 446 ? 12.993 25.207 -19.337 1.00 88.06 446 MET A O 1
ATOM 3256 N N . MET A 1 447 ? 13.838 23.126 -19.256 1.00 89.12 447 MET A N 1
ATOM 3257 C CA . MET A 1 447 ? 14.362 23.133 -17.893 1.00 89.12 447 MET A CA 1
ATOM 3258 C C . MET A 1 447 ? 15.817 22.661 -17.899 1.00 89.12 447 MET A C 1
ATOM 3260 O O . MET A 1 447 ? 16.249 21.960 -18.820 1.00 89.12 447 MET A O 1
ATOM 3264 N N . VAL A 1 448 ? 16.560 23.017 -16.853 1.00 91.44 448 VAL A N 1
ATOM 3265 C CA . VAL A 1 448 ? 17.929 22.539 -16.631 1.00 91.44 448 VAL A CA 1
ATOM 3266 C C . VAL A 1 448 ? 18.025 21.862 -15.274 1.00 91.44 448 VAL A C 1
ATOM 3268 O O . VAL A 1 448 ? 17.498 22.359 -14.282 1.00 91.44 448 VAL A O 1
ATOM 3271 N N . GLU A 1 449 ? 18.709 20.729 -15.217 1.00 91.75 449 GLU A N 1
ATOM 3272 C CA . GLU A 1 449 ? 18.993 20.011 -13.979 1.00 91.75 449 GLU A CA 1
ATOM 3273 C C . GLU A 1 449 ? 20.418 19.460 -13.984 1.00 91.75 449 GLU A C 1
ATOM 3275 O O . GLU A 1 449 ? 21.065 19.372 -15.027 1.00 91.75 449 GLU A O 1
ATOM 3280 N N . LYS A 1 450 ? 20.936 19.088 -12.816 1.00 93.00 450 LYS A N 1
ATOM 3281 C CA . LYS A 1 450 ? 22.230 18.419 -12.712 1.00 93.00 450 LYS A CA 1
ATOM 3282 C C . LYS A 1 450 ? 22.200 17.113 -13.510 1.00 93.00 450 LYS A C 1
ATOM 3284 O O . LYS A 1 450 ? 21.272 16.318 -13.371 1.00 93.00 450 LYS A O 1
ATOM 3289 N N . LEU A 1 451 ? 23.230 16.873 -14.324 1.00 91.88 451 LEU A N 1
ATOM 3290 C CA . LEU A 1 451 ? 23.398 15.575 -14.967 1.00 91.88 451 LEU A CA 1
ATOM 3291 C C . LEU A 1 451 ? 23.988 14.593 -13.955 1.00 91.88 451 LEU A C 1
ATOM 3293 O O . LEU A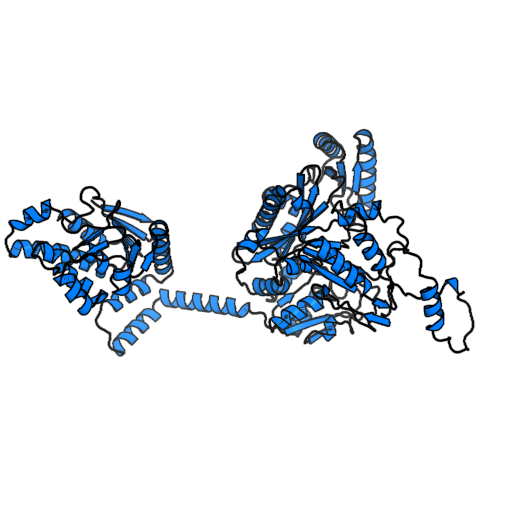 1 451 ? 25.122 14.771 -13.515 1.00 91.88 451 LEU A O 1
ATOM 3297 N N . VAL A 1 452 ? 23.236 13.543 -13.632 1.00 91.50 452 VAL A N 1
ATOM 3298 C CA . VAL A 1 452 ? 23.772 12.357 -12.956 1.00 91.50 452 VAL A CA 1
ATOM 3299 C C . VAL A 1 452 ? 24.332 11.433 -14.037 1.00 91.50 452 VAL A C 1
ATOM 3301 O O . VAL A 1 452 ? 23.575 10.920 -14.857 1.00 91.50 452 VAL A O 1
ATOM 3304 N N . GLU A 1 453 ? 25.654 11.267 -14.091 1.00 89.44 453 GLU A N 1
ATOM 3305 C CA . GLU A 1 453 ? 26.332 10.589 -15.213 1.00 89.44 453 GLU A CA 1
ATOM 3306 C C . GLU A 1 453 ? 26.173 9.065 -15.194 1.00 89.44 453 GLU A C 1
ATOM 3308 O O . GLU A 1 453 ? 26.011 8.441 -16.242 1.00 89.44 453 GLU A O 1
ATOM 3313 N N . ARG A 1 454 ? 26.175 8.465 -13.998 1.00 92.25 454 ARG A N 1
ATOM 3314 C CA . ARG A 1 454 ? 25.934 7.029 -13.788 1.00 92.25 454 ARG A CA 1
ATOM 3315 C C . ARG A 1 454 ? 24.727 6.817 -12.871 1.00 92.25 454 ARG A C 1
ATOM 3317 O O . ARG A 1 454 ? 24.895 6.332 -11.754 1.00 92.25 454 ARG A O 1
ATOM 3324 N N . PRO A 1 455 ? 23.514 7.212 -13.299 1.00 94.00 455 PRO A N 1
ATOM 3325 C CA . PRO A 1 455 ? 22.361 7.137 -12.428 1.00 94.00 455 PRO A CA 1
ATOM 3326 C C . PRO A 1 455 ? 21.934 5.686 -12.265 1.00 94.00 455 PRO A C 1
ATOM 3328 O O . PRO A 1 455 ? 21.750 4.976 -13.265 1.00 94.00 455 PRO A O 1
ATOM 3331 N N . ARG A 1 456 ? 21.717 5.278 -11.017 1.00 96.69 456 ARG A N 1
ATOM 3332 C CA . ARG A 1 456 ? 20.936 4.083 -10.705 1.00 96.69 456 ARG A CA 1
ATOM 3333 C C . ARG A 1 456 ? 19.463 4.448 -10.600 1.00 96.69 456 ARG A C 1
ATOM 3335 O O . ARG A 1 456 ? 19.127 5.500 -10.061 1.00 96.69 456 ARG A O 1
ATOM 3342 N N . HIS A 1 457 ? 18.593 3.594 -11.122 1.00 97.69 457 HIS A N 1
ATOM 3343 C CA . HIS A 1 457 ? 17.153 3.711 -10.934 1.00 97.69 457 HIS A CA 1
ATOM 3344 C C . HIS A 1 457 ? 16.767 2.831 -9.748 1.00 97.69 457 HIS A C 1
ATOM 3346 O O . HIS A 1 457 ? 16.720 1.610 -9.879 1.00 97.69 457 HIS A O 1
ATOM 3352 N N . VAL A 1 458 ? 16.472 3.451 -8.608 1.00 98.31 458 VAL A N 1
ATOM 3353 C CA . VAL A 1 458 ? 16.052 2.754 -7.388 1.00 98.31 458 VAL A CA 1
ATOM 3354 C C . VAL A 1 458 ? 14.677 3.250 -6.993 1.00 98.31 458 VAL A C 1
ATOM 3356 O O . VAL A 1 458 ? 14.407 4.444 -7.037 1.00 98.31 458 VAL A O 1
ATOM 3359 N N . GLU A 1 459 ? 13.800 2.351 -6.584 1.00 98.44 459 GLU A N 1
ATOM 3360 C CA . GLU A 1 459 ? 12.420 2.701 -6.271 1.00 98.44 459 GLU A CA 1
ATOM 3361 C C . GLU A 1 459 ? 11.938 2.029 -4.991 1.00 98.44 459 GLU A C 1
ATOM 3363 O O . GLU A 1 459 ? 12.423 0.962 -4.635 1.00 98.44 459 GLU A O 1
ATOM 3368 N N . VAL A 1 460 ? 10.994 2.647 -4.285 1.00 98.56 460 VAL A N 1
ATOM 3369 C CA . VAL A 1 460 ? 10.493 2.173 -2.989 1.00 98.56 460 VAL A CA 1
ATOM 3370 C C . VAL A 1 460 ? 9.040 1.743 -3.111 1.00 98.56 460 VAL A C 1
ATOM 3372 O O . VAL A 1 460 ? 8.170 2.557 -3.438 1.00 98.56 460 VAL A O 1
ATOM 3375 N N . GLN A 1 461 ? 8.758 0.480 -2.783 1.00 98.69 461 GLN A N 1
ATOM 3376 C CA . GLN A 1 461 ? 7.384 -0.005 -2.685 1.00 98.69 461 GLN A CA 1
ATOM 3377 C C . GLN A 1 461 ? 6.694 0.627 -1.481 1.00 98.69 461 GLN A C 1
ATOM 3379 O O . GLN A 1 461 ? 7.181 0.530 -0.354 1.00 98.69 461 GLN A O 1
ATOM 3384 N N . VAL A 1 462 ? 5.500 1.174 -1.690 1.00 98.25 462 VAL A N 1
ATOM 3385 C CA . VAL A 1 462 ? 4.653 1.653 -0.594 1.00 98.25 462 VAL A CA 1
ATOM 3386 C C . VAL A 1 462 ? 3.324 0.908 -0.559 1.00 98.25 462 VAL A C 1
ATOM 3388 O O . VAL A 1 462 ? 2.734 0.619 -1.602 1.00 98.25 462 VAL A O 1
ATOM 3391 N N . LEU A 1 463 ? 2.856 0.589 0.647 1.00 98.38 463 LEU A N 1
ATOM 3392 C CA . LEU A 1 463 ? 1.470 0.218 0.933 1.00 98.38 463 LEU A CA 1
ATOM 3393 C C . LEU A 1 463 ? 0.938 1.193 1.975 1.00 98.38 463 LEU A C 1
ATOM 3395 O O . LEU A 1 463 ? 1.485 1.273 3.071 1.00 98.38 463 LEU A O 1
ATOM 3399 N N . ALA A 1 464 ? -0.127 1.914 1.647 1.00 98.19 464 ALA A N 1
ATOM 3400 C CA . ALA A 1 464 ? -0.755 2.860 2.561 1.00 98.19 464 ALA A CA 1
ATOM 3401 C C . ALA A 1 464 ? -2.231 2.512 2.762 1.00 98.19 464 ALA A C 1
ATOM 3403 O O . ALA A 1 464 ? -2.934 2.255 1.789 1.00 98.19 464 ALA A O 1
ATOM 3404 N N . ASP A 1 465 ? -2.721 2.492 3.999 1.00 97.00 465 ASP A N 1
ATOM 3405 C CA . ASP A 1 465 ? -4.144 2.277 4.272 1.00 97.00 465 ASP A CA 1
ATOM 3406 C C . ASP A 1 465 ? -4.922 3.597 4.399 1.00 97.00 465 ASP A C 1
ATOM 3408 O O . ASP A 1 465 ? -4.380 4.698 4.315 1.00 97.00 465 ASP A O 1
ATOM 3412 N N . ARG A 1 466 ? -6.238 3.492 4.605 1.00 92.81 466 ARG A N 1
ATOM 3413 C CA . ARG A 1 466 ? -7.118 4.656 4.806 1.00 92.81 466 ARG A CA 1
ATOM 3414 C C . ARG A 1 466 ? -7.050 5.240 6.223 1.00 92.81 466 ARG A C 1
ATOM 3416 O O . ARG A 1 466 ? -7.769 6.190 6.519 1.00 92.81 466 ARG A O 1
ATOM 3423 N N . HIS A 1 467 ? -6.238 4.660 7.101 1.00 92.25 467 HIS A N 1
ATOM 3424 C CA . HIS A 1 467 ? -6.133 4.992 8.524 1.00 92.25 467 HIS A CA 1
ATOM 3425 C C . HIS A 1 467 ? -4.828 5.730 8.852 1.00 92.25 467 HIS A C 1
ATOM 3427 O O . HIS A 1 467 ? -4.564 5.999 10.021 1.00 92.25 467 HIS A O 1
ATOM 3433 N N . GLY A 1 468 ? -4.041 6.084 7.830 1.00 89.94 468 GLY A N 1
ATOM 3434 C CA . GLY A 1 468 ? -2.785 6.822 7.966 1.00 89.94 468 GLY A CA 1
ATOM 3435 C C . GLY A 1 468 ? -1.558 5.938 8.192 1.00 89.94 468 GLY A C 1
ATOM 3436 O O . GLY A 1 468 ? -0.475 6.473 8.431 1.00 89.94 468 GLY A O 1
ATOM 3437 N N . ASN A 1 469 ? -1.692 4.610 8.108 1.00 95.19 469 ASN A N 1
ATOM 3438 C CA . ASN A 1 469 ? -0.544 3.710 8.166 1.00 95.19 469 ASN A CA 1
ATOM 3439 C C . ASN A 1 469 ? 0.099 3.602 6.783 1.00 95.19 469 ASN A C 1
ATOM 3441 O O . ASN A 1 469 ? -0.595 3.419 5.784 1.00 95.19 469 ASN A O 1
ATOM 3445 N N . VAL A 1 470 ? 1.429 3.673 6.736 1.00 97.62 470 VAL A N 1
ATOM 3446 C CA . VAL A 1 470 ? 2.218 3.538 5.507 1.00 97.62 470 VAL A CA 1
ATOM 3447 C C . VAL A 1 470 ? 3.392 2.609 5.779 1.00 97.62 470 VAL A C 1
ATOM 3449 O O . VAL A 1 470 ? 4.219 2.906 6.638 1.00 97.62 470 VAL A O 1
ATOM 3452 N N . ALA A 1 471 ? 3.470 1.507 5.039 1.00 97.94 471 ALA A N 1
ATOM 3453 C CA . ALA A 1 471 ? 4.628 0.627 5.006 1.00 97.94 471 ALA A CA 1
ATOM 3454 C C . ALA A 1 471 ? 5.517 0.961 3.807 1.00 97.94 471 ALA A C 1
ATOM 3456 O O . ALA A 1 471 ? 5.025 1.121 2.688 1.00 97.94 471 ALA A O 1
ATOM 3457 N N . THR A 1 472 ? 6.826 1.018 4.047 1.00 97.00 472 THR A N 1
ATOM 3458 C CA . THR A 1 472 ? 7.856 1.134 3.006 1.00 97.00 472 THR A CA 1
ATOM 3459 C C . THR A 1 472 ? 8.504 -0.233 2.827 1.00 97.00 472 THR A C 1
ATOM 3461 O O . THR A 1 472 ? 9.401 -0.625 3.568 1.00 97.00 472 THR A O 1
ATOM 3464 N N . LEU A 1 473 ? 7.987 -1.006 1.874 1.00 97.75 473 LEU A N 1
ATOM 3465 C CA . LEU A 1 473 ? 8.325 -2.417 1.673 1.00 97.75 473 LEU A CA 1
ATOM 3466 C C . LEU A 1 473 ? 9.609 -2.578 0.853 1.00 97.75 473 LEU A C 1
ATOM 3468 O O . LEU A 1 473 ? 9.628 -3.281 -0.157 1.00 97.75 473 LEU A O 1
ATOM 3472 N N . PHE A 1 474 ? 10.667 -1.931 1.339 1.00 97.19 474 PHE A N 1
ATOM 3473 C CA . PHE A 1 474 ? 12.017 -1.965 0.784 1.00 97.19 474 PHE A CA 1
ATOM 3474 C C . PHE A 1 474 ? 12.128 -1.371 -0.620 1.00 97.19 474 PHE A C 1
ATOM 3476 O O . PHE A 1 474 ? 11.153 -0.907 -1.224 1.00 97.19 474 PHE A O 1
ATOM 3483 N N . GLU A 1 475 ? 13.360 -1.321 -1.109 1.00 97.56 475 GLU A N 1
ATOM 3484 C CA . GLU A 1 475 ? 13.671 -0.853 -2.444 1.00 97.56 475 GLU A CA 1
ATOM 3485 C C . GLU A 1 475 ? 13.683 -1.967 -3.500 1.00 97.56 475 GLU A C 1
ATOM 3487 O O . GLU A 1 475 ? 13.863 -3.156 -3.204 1.00 97.56 475 GLU A O 1
ATOM 3492 N N . ARG A 1 476 ? 13.595 -1.546 -4.761 1.00 98.69 476 ARG A N 1
ATOM 3493 C CA . ARG A 1 476 ? 13.946 -2.332 -5.941 1.00 98.69 476 ARG A CA 1
ATOM 3494 C C . ARG A 1 476 ? 14.994 -1.601 -6.772 1.00 98.69 476 ARG A C 1
ATOM 3496 O O . ARG A 1 476 ? 14.905 -0.393 -6.981 1.00 98.69 476 ARG A O 1
ATOM 3503 N N . GLU A 1 477 ? 15.978 -2.345 -7.254 1.00 98.25 477 GLU A N 1
ATOM 3504 C CA . GLU A 1 477 ? 16.973 -1.898 -8.224 1.00 98.25 477 GLU A CA 1
ATOM 3505 C C . GLU A 1 477 ? 16.468 -2.179 -9.637 1.00 98.25 477 GLU A C 1
ATOM 3507 O O . GLU A 1 477 ? 16.268 -3.333 -10.010 1.00 98.25 477 GLU A O 1
ATOM 3512 N N . CYS A 1 478 ? 16.281 -1.123 -10.421 1.00 98.19 478 CYS A N 1
ATOM 3513 C CA . CYS A 1 478 ? 15.687 -1.165 -11.756 1.00 98.19 478 CYS A CA 1
ATOM 3514 C C . CYS A 1 478 ? 16.623 -0.585 -12.831 1.00 98.19 478 CYS A C 1
ATOM 3516 O O . CYS A 1 478 ? 16.186 -0.221 -13.924 1.00 98.19 478 CYS A O 1
ATOM 3518 N N . SER A 1 479 ? 17.923 -0.468 -12.538 1.00 97.94 479 SER A N 1
ATOM 3519 C CA . SER A 1 479 ? 18.903 0.131 -13.453 1.00 97.94 479 SER A CA 1
ATOM 3520 C C . SER A 1 479 ? 19.122 -0.640 -14.751 1.00 97.94 479 SER A C 1
ATOM 3522 O O . SER A 1 479 ? 19.578 -0.054 -15.732 1.00 97.94 479 SER A O 1
ATOM 3524 N N . ILE A 1 480 ? 18.823 -1.940 -14.803 1.00 98.06 480 ILE A N 1
ATOM 3525 C CA . ILE A 1 480 ? 18.990 -2.723 -16.031 1.00 98.06 480 ILE A CA 1
ATOM 3526 C C . ILE A 1 480 ? 17.819 -2.442 -16.970 1.00 98.06 480 ILE A C 1
ATOM 3528 O O . ILE A 1 480 ? 16.797 -3.129 -16.979 1.00 98.06 480 ILE A O 1
ATOM 3532 N N . GLN A 1 481 ? 17.999 -1.402 -17.782 1.00 94.44 481 GLN A N 1
ATOM 3533 C CA . GLN A 1 481 ? 16.989 -0.895 -18.699 1.00 94.44 481 GLN A CA 1
ATOM 3534 C C . GLN A 1 481 ? 17.536 -0.655 -20.107 1.00 94.44 481 GLN A C 1
ATOM 3536 O O . GLN A 1 481 ? 18.710 -0.342 -20.314 1.00 94.44 481 GLN A O 1
ATOM 3541 N N . ARG A 1 4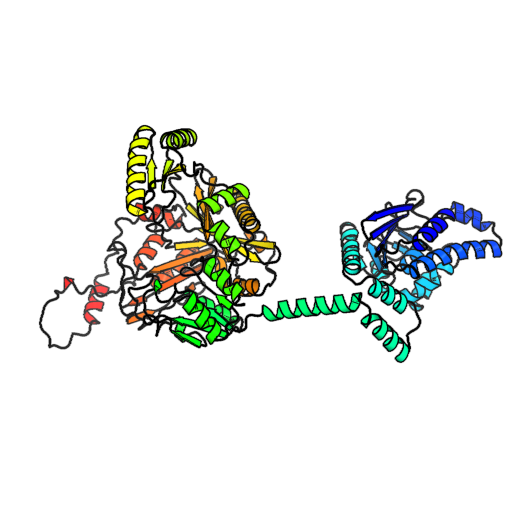82 ? 16.653 -0.745 -21.101 1.00 88.19 482 ARG A N 1
ATOM 3542 C CA . ARG A 1 482 ? 16.930 -0.432 -22.505 1.00 88.19 482 ARG A CA 1
ATOM 3543 C C . ARG A 1 482 ? 15.979 0.665 -22.962 1.00 88.19 482 ARG A C 1
ATOM 3545 O O . ARG A 1 482 ? 14.773 0.473 -22.941 1.00 88.19 482 ARG A O 1
ATOM 3552 N N . ARG A 1 483 ? 16.508 1.814 -23.406 1.00 80.62 483 ARG A N 1
ATOM 3553 C CA . ARG A 1 483 ? 15.692 2.977 -23.832 1.00 80.62 483 ARG A CA 1
ATOM 3554 C C . ARG A 1 483 ? 14.615 3.348 -22.793 1.00 80.62 483 ARG A C 1
ATOM 3556 O O . ARG A 1 483 ? 13.475 3.615 -23.155 1.00 80.62 483 ARG A O 1
ATOM 3563 N N . HIS A 1 484 ? 14.998 3.342 -21.513 1.00 80.19 484 HIS A N 1
ATOM 3564 C CA . HIS A 1 484 ? 14.120 3.595 -20.359 1.00 80.19 484 HIS A CA 1
ATOM 3565 C C . HIS A 1 484 ? 13.050 2.520 -20.081 1.00 80.19 484 HIS A C 1
ATOM 3567 O O . HIS A 1 484 ? 12.163 2.743 -19.266 1.00 80.19 484 HIS A O 1
ATOM 3573 N N . GLN A 1 485 ? 13.125 1.351 -20.724 1.00 87.56 485 GLN A N 1
ATOM 3574 C CA . GLN A 1 485 ? 12.293 0.190 -20.408 1.00 87.56 485 GLN A CA 1
ATOM 3575 C C . GLN A 1 485 ? 13.080 -0.783 -19.526 1.00 87.56 485 GLN A C 1
ATOM 3577 O O . GLN A 1 485 ? 14.127 -1.283 -19.948 1.00 87.56 485 GLN A O 1
ATOM 3582 N N . LYS A 1 486 ? 12.591 -1.032 -18.310 1.00 95.88 486 LYS A N 1
ATOM 3583 C CA . LYS A 1 486 ? 13.189 -1.974 -17.352 1.00 95.88 486 LYS A CA 1
ATOM 3584 C C . LYS A 1 486 ? 13.127 -3.408 -17.913 1.00 95.88 486 LYS A C 1
ATOM 3586 O O . LYS A 1 486 ? 12.144 -3.773 -18.561 1.00 95.88 486 LYS A O 1
ATOM 3591 N N . LEU A 1 487 ? 14.203 -4.179 -17.742 1.00 96.75 487 LEU A N 1
ATOM 3592 C CA . LEU A 1 487 ? 14.329 -5.562 -18.234 1.00 96.75 487 LEU A CA 1
ATOM 3593 C C . LEU A 1 487 ? 14.668 -6.568 -17.130 1.00 96.75 487 LEU A C 1
ATOM 3595 O O . LEU A 1 487 ? 14.252 -7.724 -17.233 1.00 96.75 487 LEU A O 1
ATOM 3599 N N . ILE A 1 488 ? 15.474 -6.150 -16.151 1.00 98.69 488 ILE A N 1
ATOM 3600 C CA . ILE A 1 488 ? 15.825 -6.941 -14.969 1.00 98.69 488 ILE A CA 1
ATOM 3601 C C . ILE A 1 488 ? 15.697 -6.038 -13.748 1.00 98.69 488 ILE A C 1
ATOM 3603 O O . ILE A 1 488 ? 16.252 -4.936 -13.727 1.00 98.69 488 ILE A O 1
ATOM 3607 N N . GLU A 1 489 ? 15.005 -6.537 -12.736 1.00 98.75 489 GLU A N 1
ATOM 3608 C CA . GLU A 1 489 ? 14.727 -5.842 -11.488 1.00 98.75 489 GLU A CA 1
ATOM 3609 C C . GLU A 1 489 ? 15.077 -6.747 -10.312 1.00 98.75 489 GLU A C 1
ATOM 3611 O O . GLU A 1 489 ? 14.863 -7.958 -10.366 1.00 98.75 489 GLU A O 1
ATOM 3616 N N . GLU A 1 490 ? 15.612 -6.186 -9.232 1.00 98.75 490 GLU A N 1
ATOM 3617 C CA . GLU A 1 490 ? 15.950 -6.971 -8.045 1.00 98.75 490 GLU A CA 1
ATOM 3618 C C . GLU A 1 490 ? 15.588 -6.275 -6.736 1.00 98.75 490 GLU A C 1
ATOM 3620 O O . GLU A 1 490 ? 15.572 -5.051 -6.650 1.00 98.75 490 GLU A O 1
ATOM 3625 N N . SER A 1 491 ? 15.290 -7.069 -5.710 1.00 98.38 491 SER A N 1
ATOM 3626 C CA . SER A 1 491 ? 15.065 -6.597 -4.345 1.00 98.38 491 SER A CA 1
ATOM 3627 C C . SER A 1 491 ? 15.787 -7.515 -3.358 1.00 98.38 491 SER A C 1
ATOM 3629 O O . SER A 1 491 ? 15.629 -8.737 -3.458 1.00 98.38 491 SER A O 1
ATOM 3631 N N . PRO A 1 492 ? 16.543 -6.967 -2.392 1.00 97.31 492 PRO A N 1
ATOM 3632 C CA . PRO A 1 492 ? 16.932 -5.553 -2.267 1.00 97.31 492 PRO A CA 1
ATOM 3633 C C . PRO A 1 492 ? 17.896 -5.079 -3.376 1.00 97.31 492 PRO A C 1
ATOM 3635 O O . PRO A 1 492 ? 18.383 -5.871 -4.180 1.00 97.31 492 PRO A O 1
ATOM 3638 N N . SER A 1 493 ? 18.202 -3.779 -3.415 1.00 97.19 493 SER A N 1
ATOM 3639 C CA . SER A 1 493 ? 19.262 -3.249 -4.281 1.00 97.19 493 SER A CA 1
ATOM 3640 C C . SER A 1 493 ? 20.643 -3.552 -3.679 1.00 97.19 493 SER A C 1
ATOM 3642 O O . SER A 1 493 ? 20.849 -3.305 -2.483 1.00 97.19 493 SER A O 1
ATOM 3644 N N . PRO A 1 494 ? 21.628 -4.005 -4.487 1.00 94.44 494 PRO A N 1
ATOM 3645 C CA . PRO A 1 494 ? 23.004 -4.212 -4.028 1.00 94.44 494 PRO A CA 1
ATOM 3646 C C . PRO A 1 494 ? 23.717 -2.905 -3.631 1.00 94.44 494 PRO A C 1
ATOM 3648 O O . PRO A 1 494 ? 24.768 -2.947 -2.996 1.00 94.44 494 PRO A O 1
ATOM 3651 N N . LEU A 1 495 ? 23.161 -1.736 -3.975 1.00 94.25 495 LEU A N 1
ATOM 3652 C CA . LEU A 1 495 ? 23.705 -0.423 -3.610 1.00 94.25 495 LEU A CA 1
ATOM 3653 C C . LEU A 1 495 ? 23.792 -0.219 -2.089 1.00 94.25 495 LEU A C 1
ATOM 3655 O O . LEU A 1 495 ? 24.734 0.383 -1.579 1.00 94.25 495 LEU A O 1
ATOM 3659 N N . PHE A 1 496 ? 22.798 -0.690 -1.340 1.00 92.69 496 PHE A N 1
ATOM 3660 C CA . PHE A 1 496 ? 22.710 -0.387 0.092 1.00 92.69 496 PHE A CA 1
ATOM 3661 C C . PHE A 1 496 ? 23.642 -1.242 0.949 1.00 92.69 496 PHE A C 1
ATOM 3663 O O . PHE A 1 496 ? 23.837 -0.923 2.121 1.00 92.69 496 PHE A O 1
ATOM 3670 N N . ASP A 1 497 ? 24.265 -2.268 0.367 1.00 87.19 497 ASP A N 1
ATOM 3671 C CA . ASP A 1 497 ? 25.340 -3.014 1.022 1.00 87.19 497 ASP A CA 1
ATOM 3672 C C . ASP A 1 497 ? 26.595 -2.139 1.168 1.00 87.19 497 ASP A C 1
ATOM 3674 O O . ASP A 1 497 ? 27.284 -2.202 2.188 1.00 87.19 497 ASP A O 1
ATOM 3678 N N . SER A 1 498 ? 26.876 -1.276 0.181 1.00 87.38 498 SER A N 1
ATOM 3679 C CA . SER A 1 498 ? 27.983 -0.313 0.231 1.00 87.38 498 SER A CA 1
ATOM 3680 C C . SER A 1 498 ? 27.582 1.035 0.845 1.00 87.38 498 SER A C 1
ATOM 3682 O O . SER A 1 498 ? 28.446 1.737 1.373 1.00 87.38 498 SER A O 1
ATOM 3684 N N . GLN A 1 499 ? 26.291 1.393 0.828 1.00 91.62 499 GLN A N 1
ATOM 3685 C CA . GLN A 1 499 ? 25.772 2.669 1.347 1.00 91.62 499 GLN A CA 1
ATOM 3686 C C . GLN A 1 499 ? 24.547 2.503 2.271 1.00 91.62 499 GLN A C 1
ATOM 3688 O O . GLN A 1 499 ? 23.464 3.027 1.988 1.00 91.62 499 GLN A O 1
ATOM 3693 N N . PRO A 1 500 ? 24.690 1.836 3.432 1.00 88.75 500 PRO A N 1
ATOM 3694 C CA . PRO A 1 500 ? 23.553 1.496 4.296 1.00 88.75 500 PRO A CA 1
ATOM 3695 C C . PRO A 1 500 ? 22.811 2.720 4.857 1.00 88.75 500 PRO A C 1
ATOM 3697 O O . PRO A 1 500 ? 21.620 2.644 5.153 1.00 88.75 500 PRO A O 1
ATOM 3700 N N . GLY A 1 501 ? 23.486 3.870 4.974 1.00 92.44 501 GLY A N 1
ATOM 3701 C CA . GLY A 1 501 ? 22.896 5.113 5.482 1.00 92.44 501 GLY A CA 1
ATOM 3702 C C . GLY A 1 501 ? 21.866 5.768 4.553 1.00 92.44 501 GLY A C 1
ATOM 3703 O O . GLY A 1 501 ? 21.112 6.628 5.011 1.00 92.44 501 GLY A O 1
ATOM 3704 N N . LEU A 1 502 ? 21.809 5.382 3.272 1.00 94.88 502 LEU A N 1
ATOM 3705 C CA . LEU A 1 502 ? 20.852 5.947 2.318 1.00 94.88 502 LEU A CA 1
ATOM 3706 C C . LEU A 1 502 ? 19.434 5.397 2.494 1.00 94.88 502 LEU A C 1
ATOM 3708 O O . LEU A 1 502 ? 18.469 6.145 2.334 1.00 94.88 502 LEU A O 1
ATOM 3712 N N . TRP A 1 503 ? 19.295 4.116 2.850 1.00 95.94 503 TRP A N 1
ATOM 3713 C CA . TRP A 1 503 ? 17.987 3.458 2.911 1.00 95.94 503 TRP A CA 1
ATOM 3714 C C . TRP A 1 503 ? 17.013 4.149 3.884 1.00 95.94 503 TRP A C 1
ATOM 3716 O O . TRP 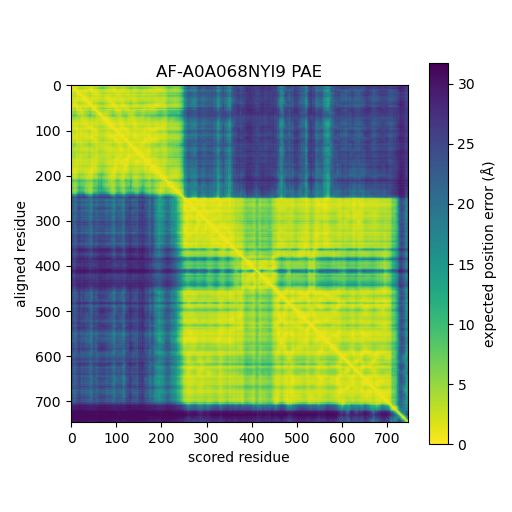A 1 503 ? 15.927 4.525 3.440 1.00 95.94 503 TRP A O 1
ATOM 3726 N N . PRO A 1 504 ? 17.374 4.416 5.160 1.00 96.12 504 PRO A N 1
ATOM 3727 C CA . PRO A 1 504 ? 16.452 5.063 6.096 1.00 96.12 504 PRO A CA 1
ATOM 3728 C C . PRO A 1 504 ? 15.962 6.437 5.617 1.00 96.12 504 PRO A C 1
ATOM 3730 O O . PRO A 1 504 ? 14.810 6.803 5.840 1.00 96.12 504 PRO A O 1
ATOM 3733 N N . GLN A 1 505 ? 16.821 7.190 4.923 1.00 96.44 505 GLN A N 1
ATOM 3734 C CA . GLN A 1 505 ? 16.480 8.508 4.387 1.00 96.44 505 GLN A CA 1
ATOM 3735 C C . GLN A 1 505 ? 15.481 8.400 3.230 1.00 96.44 505 GLN A C 1
ATOM 3737 O O . GLN A 1 505 ? 14.512 9.157 3.175 1.00 96.44 505 GLN A O 1
ATOM 3742 N N . MET A 1 506 ? 15.698 7.448 2.323 1.00 97.19 506 MET A N 1
ATOM 3743 C CA . MET A 1 506 ? 14.842 7.223 1.158 1.00 97.19 506 MET A CA 1
ATOM 3744 C C . MET A 1 506 ? 13.482 6.621 1.547 1.00 97.19 506 MET A C 1
ATOM 3746 O O . MET A 1 506 ? 12.448 7.031 1.010 1.00 97.19 506 MET A O 1
ATOM 3750 N N . ALA A 1 507 ? 13.460 5.718 2.532 1.00 97.12 507 ALA A N 1
ATOM 3751 C CA . ALA A 1 507 ? 12.235 5.178 3.115 1.00 97.12 507 ALA A CA 1
ATOM 3752 C C . ALA A 1 507 ? 11.387 6.293 3.750 1.00 97.12 507 ALA A C 1
ATOM 3754 O O . ALA A 1 507 ? 10.221 6.468 3.393 1.00 97.12 507 ALA A O 1
ATOM 3755 N N . GLU A 1 508 ? 11.978 7.125 4.614 1.00 97.31 508 GLU A N 1
ATOM 3756 C CA . GLU A 1 508 ? 11.250 8.227 5.254 1.00 97.31 508 GLU A CA 1
ATOM 3757 C C . GLU A 1 508 ? 10.807 9.301 4.249 1.00 97.31 508 GLU A C 1
ATOM 3759 O O . GLU A 1 508 ? 9.709 9.850 4.361 1.00 97.31 508 GLU A O 1
ATOM 3764 N N . ALA A 1 509 ? 11.621 9.592 3.231 1.00 97.56 509 ALA A N 1
ATOM 3765 C CA . ALA A 1 509 ? 11.232 10.484 2.142 1.00 97.56 509 ALA A CA 1
ATOM 3766 C C . ALA A 1 509 ? 9.994 9.961 1.391 1.00 97.56 509 ALA A C 1
ATOM 3768 O O . ALA A 1 509 ? 9.041 10.712 1.178 1.00 97.56 509 ALA A O 1
ATOM 3769 N N . SER A 1 510 ? 9.969 8.665 1.072 1.00 97.81 510 SER A N 1
ATOM 3770 C CA . SER A 1 510 ? 8.826 8.013 0.421 1.00 97.81 510 SER A CA 1
ATOM 3771 C C . SER A 1 510 ? 7.575 8.059 1.301 1.00 97.81 510 SER A C 1
ATOM 3773 O O . SER A 1 510 ? 6.497 8.423 0.831 1.00 97.81 510 SER A O 1
ATOM 3775 N N . ARG A 1 511 ? 7.720 7.768 2.602 1.00 97.25 511 ARG A N 1
ATOM 3776 C CA . ARG A 1 511 ? 6.622 7.814 3.578 1.00 97.25 511 ARG A CA 1
ATOM 3777 C C . ARG A 1 511 ? 5.998 9.208 3.668 1.00 97.25 511 ARG A C 1
ATOM 3779 O O . ARG A 1 511 ? 4.775 9.330 3.595 1.00 97.25 511 ARG A O 1
ATOM 3786 N N . ARG A 1 512 ? 6.821 10.257 3.793 1.00 96.81 512 ARG A N 1
ATOM 3787 C CA . ARG A 1 512 ? 6.350 11.652 3.848 1.00 96.81 512 ARG A CA 1
ATOM 3788 C C . ARG A 1 512 ? 5.614 12.056 2.578 1.00 96.81 512 ARG A C 1
ATOM 3790 O O . ARG A 1 512 ? 4.547 12.648 2.683 1.00 96.81 512 ARG A O 1
ATOM 3797 N N . LEU A 1 513 ? 6.137 11.700 1.404 1.00 96.62 513 LEU A N 1
ATOM 3798 C CA . LEU A 1 513 ? 5.505 12.037 0.127 1.00 96.62 513 LEU A CA 1
ATOM 3799 C C . LEU A 1 513 ? 4.115 11.407 -0.022 1.00 96.62 513 LEU A C 1
ATOM 3801 O O . LEU A 1 513 ? 3.168 12.084 -0.413 1.00 96.62 513 LEU A O 1
ATOM 3805 N N . VAL A 1 514 ? 3.982 10.125 0.327 1.00 95.88 514 VAL A N 1
ATOM 3806 C CA . VAL A 1 514 ? 2.710 9.381 0.283 1.00 95.88 514 VAL A CA 1
ATOM 3807 C C . VAL A 1 514 ? 1.676 9.992 1.232 1.00 95.88 514 VAL A C 1
ATOM 3809 O O . VAL A 1 514 ? 0.529 10.207 0.834 1.00 95.88 514 VAL A O 1
ATOM 3812 N N . LEU A 1 515 ? 2.083 10.318 2.464 1.00 95.12 515 LEU A N 1
ATOM 3813 C CA . LEU A 1 515 ? 1.213 10.964 3.451 1.00 95.12 515 LEU A CA 1
ATOM 3814 C C . LEU A 1 515 ? 0.788 12.362 3.000 1.00 95.12 515 LEU A C 1
ATOM 3816 O O . LEU A 1 515 ? -0.404 12.668 3.006 1.00 95.12 515 LEU A O 1
ATOM 3820 N N . GLU A 1 516 ? 1.742 13.181 2.555 1.00 95.19 516 GLU A N 1
ATOM 3821 C CA . GLU A 1 516 ? 1.479 14.539 2.081 1.00 95.19 516 GLU A CA 1
ATOM 3822 C C . GLU A 1 516 ? 0.525 14.522 0.883 1.00 95.19 516 GLU A C 1
ATOM 3824 O O . GLU A 1 516 ? -0.372 15.359 0.804 1.00 95.19 516 GLU A O 1
ATOM 3829 N N . ALA A 1 517 ? 0.646 13.535 -0.013 1.00 94.25 517 ALA A N 1
ATOM 3830 C CA . ALA A 1 517 ? -0.236 13.345 -1.164 1.00 94.25 517 ALA A CA 1
ATOM 3831 C C . ALA A 1 517 ? -1.676 12.934 -0.793 1.00 94.25 517 ALA A C 1
ATOM 3833 O O . ALA A 1 517 ? -2.576 13.088 -1.624 1.00 94.25 517 ALA A O 1
ATOM 3834 N N . GLY A 1 518 ? -1.919 12.445 0.430 1.00 95.00 518 GLY A N 1
ATOM 3835 C CA . GLY A 1 518 ? -3.183 11.804 0.807 1.00 95.00 518 GLY A CA 1
ATOM 3836 C C . GLY A 1 518 ? -3.393 10.469 0.082 1.00 95.00 518 GLY A C 1
ATOM 3837 O O . GLY A 1 518 ? -4.514 10.133 -0.305 1.00 95.00 518 GLY A O 1
ATOM 3838 N N . TYR A 1 519 ? -2.300 9.749 -0.178 1.00 96.50 519 TYR A N 1
ATOM 3839 C CA . TYR A 1 519 ? -2.287 8.509 -0.944 1.00 96.50 519 TYR A CA 1
ATOM 3840 C C . TYR A 1 519 ? -2.640 7.298 -0.069 1.00 96.50 519 TYR A C 1
ATOM 3842 O O . TYR A 1 519 ? -2.176 7.184 1.063 1.00 96.50 519 TYR A O 1
ATOM 3850 N N . PHE A 1 520 ? -3.414 6.361 -0.621 1.00 97.56 520 PHE A N 1
ATOM 3851 C CA . PHE A 1 520 ? -3.613 5.016 -0.069 1.00 97.56 520 PHE A CA 1
ATOM 3852 C C . PHE A 1 520 ? -3.536 3.979 -1.200 1.00 97.56 520 PHE A C 1
ATOM 3854 O O . PHE A 1 520 ? -3.574 4.342 -2.374 1.00 97.56 520 PHE A O 1
ATOM 3861 N N . ASN A 1 521 ? -3.509 2.694 -0.845 1.00 98.38 521 ASN A N 1
ATOM 3862 C CA . ASN A 1 521 ? -3.268 1.532 -1.706 1.00 98.38 521 ASN A CA 1
ATOM 3863 C C . ASN A 1 521 ? -1.771 1.315 -2.025 1.00 98.38 521 ASN A C 1
ATOM 3865 O O . ASN A 1 521 ? -0.904 1.894 -1.366 1.00 98.38 521 ASN A O 1
ATOM 3869 N N . ALA A 1 522 ? -1.457 0.427 -2.974 1.00 98.25 522 ALA A N 1
ATOM 3870 C CA . ALA A 1 522 ? -0.085 0.206 -3.427 1.00 98.25 522 ALA A CA 1
ATOM 3871 C C . ALA A 1 522 ? 0.368 1.319 -4.370 1.00 98.25 522 ALA A C 1
ATOM 3873 O O . ALA A 1 522 ? -0.402 1.766 -5.217 1.00 98.25 522 ALA A O 1
ATOM 3874 N N . GLY A 1 523 ? 1.619 1.743 -4.238 1.00 97.88 523 GLY A N 1
ATOM 3875 C CA . GLY A 1 523 ? 2.273 2.698 -5.131 1.00 97.88 523 GLY A CA 1
ATOM 3876 C C . GLY A 1 523 ? 3.779 2.493 -5.121 1.00 97.88 523 GLY A C 1
ATOM 3877 O O . GLY A 1 523 ? 4.297 1.659 -4.374 1.00 97.88 523 GLY A O 1
ATOM 3878 N N . THR A 1 524 ? 4.506 3.241 -5.937 1.00 98.38 524 THR A N 1
ATOM 3879 C CA . THR A 1 524 ? 5.971 3.216 -5.901 1.00 98.38 524 THR A CA 1
ATOM 3880 C C . THR A 1 524 ? 6.549 4.602 -6.100 1.00 98.38 524 THR A C 1
ATOM 3882 O O . THR A 1 524 ? 6.138 5.320 -7.007 1.00 98.38 524 THR A O 1
ATOM 3885 N N . VAL A 1 525 ? 7.495 4.968 -5.237 1.00 98.19 525 VAL A N 1
ATOM 3886 C CA . VAL A 1 525 ? 8.252 6.218 -5.336 1.00 98.19 525 VAL A CA 1
ATOM 3887 C C . VAL A 1 525 ? 9.588 5.908 -6.001 1.00 98.19 525 VAL A C 1
ATOM 3889 O O . VAL A 1 525 ? 10.377 5.141 -5.454 1.00 98.19 525 VAL A O 1
ATOM 3892 N N . GLU A 1 526 ? 9.830 6.472 -7.179 1.00 97.62 526 GLU A N 1
ATOM 3893 C CA . GLU A 1 526 ? 11.046 6.243 -7.958 1.00 97.62 526 GLU A CA 1
ATOM 3894 C C . GLU A 1 526 ? 12.090 7.331 -7.693 1.00 97.62 526 GLU A C 1
ATOM 3896 O O . GLU A 1 526 ? 11.775 8.520 -7.560 1.00 97.62 526 GLU A O 1
ATOM 3901 N N . PHE A 1 527 ? 13.355 6.921 -7.661 1.00 97.50 527 PHE A N 1
ATOM 3902 C CA . PHE A 1 527 ? 14.507 7.776 -7.429 1.00 97.50 527 PHE A CA 1
ATOM 3903 C C . PHE A 1 527 ? 15.612 7.510 -8.451 1.00 97.50 527 PHE A C 1
ATOM 3905 O O . PHE A 1 527 ? 15.886 6.380 -8.861 1.00 97.50 527 PHE A O 1
ATOM 3912 N N . ILE A 1 528 ? 16.314 8.582 -8.801 1.00 95.62 528 ILE A N 1
ATOM 3913 C CA . ILE A 1 528 ? 17.658 8.502 -9.356 1.00 95.62 528 ILE A CA 1
ATOM 3914 C C . ILE A 1 528 ? 18.639 8.523 -8.188 1.00 95.62 528 ILE A C 1
ATOM 3916 O O . ILE A 1 528 ? 18.606 9.449 -7.379 1.00 95.62 528 ILE A O 1
ATOM 3920 N N . VAL A 1 529 ? 19.536 7.544 -8.121 1.00 96.38 529 VAL A N 1
ATOM 3921 C CA . VAL A 1 529 ? 20.613 7.507 -7.130 1.00 96.38 529 VAL A CA 1
ATOM 3922 C C . VAL A 1 529 ? 21.951 7.789 -7.804 1.00 96.38 529 VAL A C 1
ATOM 3924 O O . VAL A 1 529 ? 22.331 7.123 -8.770 1.00 96.38 529 VAL A O 1
ATOM 3927 N N . ASP A 1 530 ? 22.649 8.795 -7.285 1.00 94.00 530 ASP A N 1
ATOM 3928 C CA . ASP A 1 530 ? 24.042 9.098 -7.578 1.00 94.00 530 ASP A CA 1
ATOM 3929 C C . ASP A 1 530 ? 24.916 8.425 -6.514 1.00 94.00 530 ASP A C 1
ATOM 3931 O O . ASP A 1 530 ? 25.110 8.934 -5.406 1.00 94.00 530 ASP A O 1
ATOM 3935 N N . GLU A 1 531 ? 25.425 7.243 -6.858 1.00 91.56 531 GLU A N 1
ATOM 3936 C CA . GLU A 1 531 ? 26.288 6.461 -5.974 1.00 91.56 531 GLU A CA 1
ATOM 3937 C C . GLU A 1 531 ? 27.587 7.208 -5.633 1.00 91.56 531 GLU A C 1
ATOM 3939 O O . GLU A 1 531 ? 28.067 7.106 -4.506 1.00 91.56 531 GLU A O 1
ATOM 3944 N N . ALA A 1 532 ? 28.142 7.995 -6.562 1.00 90.19 532 ALA A N 1
ATOM 3945 C CA . ALA A 1 532 ? 29.391 8.721 -6.335 1.00 90.19 532 ALA A CA 1
ATOM 3946 C C . ALA A 1 532 ? 29.205 9.880 -5.346 1.00 90.19 532 ALA A C 1
ATOM 3948 O O . ALA A 1 532 ? 30.081 10.133 -4.518 1.00 90.19 532 ALA A O 1
ATOM 3949 N N . ALA A 1 533 ? 28.059 10.559 -5.412 1.00 89.69 533 ALA A N 1
ATOM 3950 C CA . ALA A 1 533 ? 27.699 11.616 -4.472 1.00 89.69 533 ALA A CA 1
ATOM 3951 C C . ALA A 1 533 ? 27.117 11.089 -3.149 1.00 89.69 533 ALA A C 1
ATOM 3953 O O . ALA A 1 533 ? 27.005 11.857 -2.193 1.00 89.69 533 ALA A O 1
ATOM 3954 N N . GLY A 1 534 ? 26.725 9.811 -3.084 1.00 92.06 534 GLY A N 1
ATOM 3955 C CA . GLY A 1 534 ? 25.976 9.265 -1.953 1.00 92.06 534 GLY A CA 1
ATOM 3956 C C . GLY A 1 534 ? 24.645 9.993 -1.764 1.00 92.06 534 GLY A C 1
ATOM 3957 O O . GLY A 1 534 ? 24.298 10.372 -0.646 1.00 92.06 534 GLY A O 1
ATOM 3958 N N . ALA A 1 535 ? 23.937 10.256 -2.866 1.00 93.19 535 ALA A N 1
ATOM 3959 C CA . ALA A 1 535 ? 22.721 11.062 -2.891 1.00 93.19 535 ALA A CA 1
ATOM 3960 C C . ALA A 1 535 ? 21.631 10.409 -3.746 1.00 93.19 535 ALA A C 1
ATOM 3962 O O . ALA A 1 535 ? 21.914 9.744 -4.737 1.00 93.19 535 ALA A O 1
ATOM 3963 N N . PHE A 1 536 ? 20.371 10.638 -3.388 1.00 96.69 536 PHE A N 1
ATOM 3964 C CA . PHE A 1 536 ? 19.215 10.208 -4.169 1.00 96.69 536 PHE A CA 1
ATOM 3965 C C . PHE A 1 536 ? 18.309 11.397 -4.465 1.00 96.69 536 PHE A C 1
ATOM 3967 O O . PHE A 1 536 ? 18.258 12.360 -3.700 1.00 96.69 536 PHE A O 1
ATOM 3974 N N . TYR A 1 537 ? 17.583 11.314 -5.572 1.00 96.06 537 TYR A N 1
ATOM 3975 C CA . TYR A 1 537 ? 16.740 12.382 -6.080 1.00 96.06 537 TYR A CA 1
ATOM 3976 C C . TYR A 1 537 ? 15.432 11.807 -6.601 1.00 96.06 537 TYR A C 1
ATOM 3978 O O . TYR A 1 537 ? 15.433 10.876 -7.402 1.00 96.06 537 TYR A O 1
ATOM 3986 N N . PHE A 1 538 ? 14.317 12.373 -6.159 1.00 95.88 538 PHE A N 1
ATOM 3987 C CA . PHE A 1 538 ? 12.983 11.994 -6.595 1.00 95.88 538 PHE A CA 1
ATOM 3988 C C . PHE A 1 538 ? 12.835 12.126 -8.111 1.00 95.88 538 PHE A C 1
ATOM 3990 O O . PHE A 1 538 ? 13.179 13.161 -8.695 1.00 95.88 538 PHE A O 1
ATOM 3997 N N . LEU A 1 539 ? 12.305 11.070 -8.724 1.00 91.12 539 LEU A N 1
ATOM 3998 C CA . LEU A 1 539 ? 12.008 11.003 -10.145 1.00 91.12 539 LEU A CA 1
ATOM 3999 C C . LEU A 1 539 ? 10.505 11.164 -10.385 1.00 91.12 539 LEU A C 1
ATOM 4001 O O . LEU A 1 539 ? 10.091 12.143 -11.008 1.00 91.12 539 LEU A O 1
ATOM 4005 N N . GLU A 1 540 ? 9.705 10.227 -9.879 1.00 91.94 540 GLU A N 1
ATOM 4006 C CA . GLU A 1 540 ? 8.248 10.215 -10.019 1.00 91.94 540 GLU A CA 1
ATOM 4007 C C . GLU A 1 540 ? 7.578 9.290 -8.991 1.00 91.94 540 GLU A C 1
ATOM 4009 O O . GLU A 1 540 ? 8.243 8.554 -8.262 1.00 91.94 540 GLU A O 1
ATOM 4014 N N . VAL A 1 541 ? 6.243 9.328 -8.924 1.00 94.62 541 VAL A N 1
ATOM 4015 C CA . VAL A 1 541 ? 5.452 8.307 -8.227 1.00 94.62 541 VAL A CA 1
ATOM 4016 C C . VAL A 1 541 ? 4.584 7.583 -9.239 1.00 94.62 541 VAL A C 1
ATOM 4018 O O . VAL A 1 541 ? 3.748 8.197 -9.898 1.00 94.62 541 VAL A O 1
ATOM 4021 N N . ASN A 1 542 ? 4.729 6.265 -9.292 1.00 95.38 542 ASN A N 1
ATOM 4022 C CA . ASN A 1 542 ? 3.805 5.395 -9.997 1.00 95.38 542 ASN A CA 1
ATOM 4023 C C . ASN A 1 542 ? 2.618 5.119 -9.065 1.00 95.38 542 ASN A C 1
ATOM 4025 O O . ASN A 1 542 ? 2.742 4.405 -8.063 1.00 95.38 542 ASN A O 1
ATOM 4029 N N . ALA A 1 543 ? 1.464 5.713 -9.374 1.00 95.44 543 ALA A N 1
ATOM 4030 C CA . ALA A 1 543 ? 0.265 5.713 -8.530 1.00 95.44 543 ALA A CA 1
ATOM 4031 C C . ALA A 1 543 ? -0.558 4.418 -8.694 1.00 95.44 543 ALA A C 1
ATOM 4033 O O . ALA A 1 543 ? -1.776 4.445 -8.891 1.00 95.44 543 ALA A O 1
ATOM 4034 N N . ARG A 1 544 ? 0.141 3.278 -8.691 1.00 96.62 544 ARG A N 1
ATOM 4035 C CA . ARG A 1 544 ? -0.366 1.940 -9.009 1.00 96.62 544 ARG A CA 1
ATOM 4036 C C . ARG A 1 544 ? 0.630 0.852 -8.602 1.00 96.62 544 ARG A C 1
ATOM 4038 O O . ARG A 1 544 ? 1.774 1.134 -8.253 1.00 96.62 544 ARG A O 1
ATOM 4045 N N . LEU A 1 545 ? 0.215 -0.406 -8.748 1.00 97.75 545 LEU A N 1
ATOM 4046 C CA . LEU A 1 545 ? 1.137 -1.541 -8.765 1.00 97.75 545 LEU A CA 1
ATOM 4047 C C . LEU A 1 545 ? 2.089 -1.450 -9.975 1.00 97.75 545 LEU A C 1
ATOM 4049 O O . LEU A 1 545 ? 1.745 -0.890 -11.022 1.00 97.75 545 LEU A O 1
ATOM 4053 N N . GLN A 1 546 ? 3.278 -2.029 -9.849 1.00 98.00 546 GLN A N 1
ATOM 4054 C CA . GLN A 1 546 ? 4.259 -2.136 -10.929 1.00 98.00 546 GLN A CA 1
ATOM 4055 C C . GLN A 1 546 ? 4.473 -3.591 -11.362 1.00 98.00 546 GLN A C 1
ATOM 4057 O O . GLN A 1 546 ? 4.026 -4.532 -10.700 1.00 98.00 546 GLN A O 1
ATOM 4062 N N . VAL A 1 547 ? 5.113 -3.771 -12.516 1.00 98.38 547 VAL A N 1
ATOM 4063 C CA . VAL A 1 547 ? 5.341 -5.088 -13.133 1.00 98.38 547 VAL A CA 1
ATOM 4064 C C . VAL A 1 547 ? 6.206 -5.952 -12.212 1.00 98.38 547 VAL A C 1
ATOM 4066 O O . VAL A 1 547 ? 5.833 -7.088 -11.921 1.00 98.38 547 VAL A O 1
ATOM 4069 N N . GLU A 1 548 ? 7.239 -5.316 -11.664 1.00 98.62 548 GLU A N 1
ATOM 4070 C CA . GLU A 1 548 ? 8.301 -5.800 -10.785 1.00 98.62 548 GLU A CA 1
ATOM 4071 C C . GLU A 1 548 ? 7.892 -5.947 -9.307 1.00 98.62 548 GLU A C 1
ATOM 4073 O O . GLU A 1 548 ? 8.713 -6.279 -8.454 1.00 98.62 548 GLU A O 1
ATOM 4078 N N . HIS A 1 549 ? 6.610 -5.770 -8.967 1.00 98.81 549 HIS A N 1
ATOM 4079 C CA . HIS A 1 549 ? 6.120 -6.049 -7.612 1.00 98.81 549 HIS A CA 1
ATOM 4080 C C . HIS A 1 549 ? 6.464 -7.462 -7.077 1.00 98.81 549 HIS A C 1
ATOM 4082 O O . HIS A 1 549 ? 6.658 -7.572 -5.861 1.00 98.81 549 HIS A O 1
ATOM 4088 N N . PRO A 1 550 ? 6.597 -8.537 -7.897 1.00 98.81 550 PRO A N 1
ATOM 4089 C CA . PRO A 1 550 ? 6.900 -9.866 -7.383 1.00 98.81 550 PRO A CA 1
ATOM 4090 C C . PRO A 1 550 ? 8.230 -9.957 -6.637 1.00 98.81 550 PRO A C 1
ATOM 4092 O O . PRO A 1 550 ? 8.302 -10.723 -5.680 1.00 98.81 550 PRO A O 1
ATOM 4095 N N . VAL A 1 551 ? 9.271 -9.186 -6.993 1.00 98.88 551 VAL A N 1
ATOM 4096 C CA . VAL A 1 551 ? 10.534 -9.248 -6.229 1.00 98.88 551 VAL A CA 1
ATOM 4097 C C . VAL A 1 551 ? 10.338 -8.761 -4.793 1.00 98.88 551 VAL A C 1
ATOM 4099 O O . VAL A 1 551 ? 10.872 -9.370 -3.869 1.00 98.88 551 VAL A O 1
ATOM 4102 N N . THR A 1 552 ? 9.482 -7.755 -4.580 1.00 98.75 552 THR A N 1
ATOM 4103 C CA . THR A 1 552 ? 9.091 -7.304 -3.237 1.00 98.75 552 THR A CA 1
ATOM 4104 C C . THR A 1 552 ? 8.243 -8.357 -2.516 1.00 98.75 552 THR A C 1
ATOM 4106 O O . THR A 1 552 ? 8.454 -8.611 -1.329 1.00 98.75 552 THR A O 1
ATOM 4109 N N . GLU A 1 553 ? 7.308 -9.018 -3.208 1.00 98.75 553 GLU A N 1
ATOM 4110 C CA . GLU A 1 553 ? 6.516 -10.112 -2.619 1.00 98.75 553 GLU A CA 1
ATOM 4111 C C . GLU A 1 553 ? 7.410 -11.260 -2.139 1.00 98.75 553 GLU A C 1
ATOM 4113 O O . GLU A 1 553 ? 7.223 -11.766 -1.035 1.00 98.75 553 GLU A O 1
ATOM 4118 N N . MET A 1 554 ? 8.420 -11.637 -2.928 1.00 98.56 554 MET A N 1
ATOM 4119 C CA . MET A 1 554 ? 9.325 -12.742 -2.598 1.00 98.56 554 MET A CA 1
ATOM 4120 C C . MET A 1 554 ? 10.186 -12.454 -1.359 1.00 98.56 554 MET A C 1
ATOM 4122 O O . MET A 1 554 ? 10.418 -13.367 -0.568 1.00 98.56 554 MET A O 1
ATOM 4126 N N . VAL A 1 555 ? 10.621 -11.205 -1.145 1.00 98.38 555 VAL A N 1
ATOM 4127 C CA . VAL A 1 555 ? 11.457 -10.848 0.021 1.00 98.38 555 VAL A CA 1
ATOM 4128 C C . VAL A 1 555 ? 10.661 -10.460 1.267 1.00 98.38 555 VAL A C 1
ATOM 4130 O O . VAL A 1 555 ? 11.194 -10.506 2.373 1.00 98.38 555 VAL A O 1
ATOM 4133 N N . THR A 1 556 ? 9.382 -10.108 1.130 1.00 98.31 556 THR A N 1
ATOM 4134 C CA . THR A 1 556 ? 8.509 -9.766 2.271 1.00 98.31 556 THR A CA 1
ATOM 4135 C C . THR A 1 556 ? 7.618 -10.937 2.697 1.00 98.31 556 THR A C 1
ATOM 4137 O O . THR A 1 556 ? 7.313 -11.111 3.879 1.00 98.31 556 THR A O 1
ATOM 4140 N N . GLY A 1 557 ? 7.214 -11.780 1.745 1.00 97.12 557 GLY A N 1
ATOM 4141 C CA . GLY A 1 557 ? 6.155 -12.775 1.901 1.00 97.12 557 GLY A CA 1
ATOM 4142 C C . GLY A 1 557 ? 4.742 -12.180 1.899 1.00 97.12 557 GLY A C 1
ATOM 4143 O O . GLY A 1 557 ? 3.806 -12.872 2.294 1.00 97.12 557 GLY A O 1
ATOM 4144 N N . LEU A 1 558 ? 4.578 -10.911 1.514 1.00 98.06 558 LEU A N 1
ATOM 4145 C CA . LEU A 1 558 ? 3.272 -10.267 1.383 1.00 98.06 558 LEU A CA 1
ATOM 4146 C C . LEU A 1 558 ? 2.740 -10.440 -0.041 1.00 98.06 558 LEU A C 1
ATOM 4148 O O . LEU A 1 558 ? 3.467 -10.203 -0.998 1.00 98.06 558 LEU A O 1
ATOM 4152 N N . ASP A 1 559 ? 1.459 -10.783 -0.177 1.00 98.50 559 ASP A N 1
ATOM 4153 C CA . ASP A 1 559 ? 0.742 -10.668 -1.451 1.00 98.50 559 ASP A CA 1
ATOM 4154 C C . ASP A 1 559 ? 0.227 -9.226 -1.589 1.00 98.50 559 ASP A C 1
ATOM 4156 O O . ASP A 1 559 ? -0.705 -8.805 -0.894 1.00 98.50 559 ASP A O 1
ATOM 4160 N N . LEU A 1 560 ? 0.868 -8.444 -2.457 1.00 98.62 560 LEU A N 1
ATOM 4161 C CA . LEU A 1 560 ? 0.576 -7.026 -2.632 1.00 98.62 560 LEU A CA 1
ATOM 4162 C C . LEU A 1 560 ? -0.796 -6.812 -3.264 1.00 98.62 560 LEU A C 1
ATOM 4164 O O . LEU A 1 560 ? -1.505 -5.910 -2.835 1.00 98.62 560 LEU A O 1
ATOM 4168 N N . VAL A 1 561 ? -1.217 -7.656 -4.208 1.00 98.75 561 VAL A N 1
ATOM 4169 C CA . VAL A 1 561 ? -2.538 -7.538 -4.848 1.00 98.75 561 VAL A CA 1
ATOM 4170 C C . VAL A 1 561 ? -3.666 -7.819 -3.853 1.00 98.75 561 VAL A C 1
ATOM 4172 O O . VAL A 1 561 ? -4.654 -7.085 -3.818 1.00 98.75 561 VAL A O 1
ATOM 4175 N N . GLN A 1 562 ? -3.516 -8.827 -2.991 1.00 98.69 562 GLN A N 1
ATOM 4176 C CA . GLN A 1 562 ? -4.471 -9.078 -1.910 1.00 98.69 562 GLN A CA 1
ATOM 4177 C C . GLN A 1 562 ? -4.540 -7.886 -0.952 1.00 98.69 562 GLN A C 1
ATOM 4179 O O . GLN A 1 562 ? -5.633 -7.473 -0.562 1.00 98.69 562 GLN A O 1
ATOM 4184 N N . TRP A 1 563 ? -3.399 -7.276 -0.614 1.00 98.50 563 TRP A N 1
ATOM 4185 C CA . TRP A 1 563 ? -3.382 -6.054 0.192 1.00 98.50 563 TRP A CA 1
ATOM 4186 C C . TRP A 1 563 ? -4.032 -4.861 -0.508 1.00 98.50 563 TRP A C 1
ATOM 4188 O O . TRP A 1 563 ? -4.741 -4.103 0.151 1.00 98.50 563 TRP A O 1
ATOM 4198 N N . GLN A 1 564 ? -3.873 -4.706 -1.825 1.00 98.69 564 GLN A N 1
ATOM 4199 C CA . GLN A 1 564 ? -4.592 -3.675 -2.576 1.00 98.69 564 GLN A CA 1
ATOM 4200 C C . GLN A 1 564 ? -6.110 -3.840 -2.437 1.00 98.69 564 GLN A C 1
ATOM 4202 O O . GLN A 1 564 ? -6.803 -2.849 -2.198 1.00 98.69 564 GLN A O 1
ATOM 4207 N N . ILE A 1 565 ? -6.618 -5.073 -2.544 1.00 98.50 565 ILE A N 1
ATOM 4208 C CA . ILE A 1 565 ? -8.045 -5.386 -2.383 1.00 98.50 565 ILE A CA 1
ATOM 4209 C C . ILE A 1 565 ? -8.493 -5.079 -0.945 1.00 98.50 565 ILE A C 1
ATOM 4211 O O . ILE A 1 565 ? -9.417 -4.291 -0.765 1.00 98.50 565 ILE A O 1
ATOM 4215 N N . ARG A 1 566 ? -7.787 -5.581 0.077 1.00 97.50 566 ARG A N 1
ATOM 4216 C CA . ARG A 1 566 ? -8.083 -5.315 1.504 1.00 97.50 566 ARG A CA 1
ATOM 4217 C C . ARG A 1 566 ? -8.128 -3.822 1.836 1.00 97.50 566 ARG A C 1
ATOM 4219 O O . ARG A 1 566 ? -9.077 -3.326 2.438 1.00 97.50 566 ARG A O 1
ATOM 4226 N N . ILE A 1 567 ? -7.134 -3.062 1.379 1.00 97.44 567 ILE A N 1
ATOM 4227 C CA . ILE A 1 567 ? -7.083 -1.608 1.587 1.00 97.44 567 ILE A CA 1
ATOM 4228 C C . ILE A 1 567 ? -8.250 -0.907 0.876 1.00 97.44 567 ILE A C 1
ATOM 4230 O O . ILE A 1 567 ? -8.814 0.057 1.404 1.00 97.44 567 ILE A O 1
ATOM 4234 N N . ALA A 1 568 ? -8.647 -1.377 -0.312 1.00 96.19 568 ALA A N 1
ATOM 4235 C CA . ALA A 1 568 ? -9.817 -0.845 -1.005 1.00 96.19 568 ALA A CA 1
ATOM 4236 C C . ALA A 1 568 ? -11.113 -1.083 -0.205 1.00 96.19 568 ALA A C 1
ATOM 4238 O O . ALA A 1 568 ? -11.931 -0.162 -0.133 1.00 96.19 568 ALA A O 1
ATOM 4239 N N . GLN A 1 569 ? -11.235 -2.236 0.471 1.00 94.06 569 GLN A N 1
ATOM 4240 C CA . GLN A 1 569 ? -12.318 -2.564 1.418 1.00 94.06 569 GLN A CA 1
ATOM 4241 C C . GLN A 1 569 ? -12.260 -1.730 2.714 1.00 94.06 569 GLN A C 1
ATOM 4243 O O . GLN A 1 569 ? -13.252 -1.586 3.427 1.00 94.06 569 GLN A O 1
ATOM 4248 N N . GLY A 1 570 ? -11.122 -1.090 2.987 1.00 92.88 570 GLY A N 1
ATOM 4249 C CA . GLY A 1 570 ? -10.919 -0.216 4.140 1.00 92.88 570 GLY A CA 1
ATOM 4250 C C . GLY A 1 570 ? -10.247 -0.890 5.330 1.00 92.88 570 GLY A C 1
ATOM 4251 O O . GLY A 1 570 ? -10.246 -0.299 6.414 1.00 92.88 570 GLY A O 1
ATOM 4252 N N . ASP A 1 571 ? -9.656 -2.067 5.133 1.00 94.00 571 ASP A N 1
ATOM 4253 C CA . ASP A 1 571 ? -8.873 -2.755 6.154 1.00 94.00 571 ASP A CA 1
ATOM 4254 C C . ASP A 1 571 ? -7.679 -1.904 6.605 1.00 94.00 571 ASP A C 1
ATOM 4256 O O . ASP A 1 571 ? -7.123 -1.095 5.851 1.00 94.00 571 ASP A O 1
ATOM 4260 N N . ARG A 1 572 ? -7.282 -2.100 7.864 1.00 95.12 572 ARG A N 1
ATOM 4261 C CA . ARG A 1 572 ? -6.041 -1.550 8.412 1.00 95.12 572 ARG A CA 1
ATOM 4262 C C . ARG A 1 572 ? -4.854 -2.384 7.956 1.00 95.12 572 ARG A C 1
ATOM 4264 O O . ARG A 1 572 ? -4.963 -3.601 7.815 1.00 95.12 572 ARG A O 1
ATOM 4271 N N . LEU A 1 573 ? -3.712 -1.735 7.760 1.00 94.50 573 LEU A N 1
ATOM 4272 C CA . LEU A 1 573 ? -2.462 -2.390 7.385 1.00 94.50 573 LEU A CA 1
ATOM 4273 C C . LEU A 1 573 ? -1.848 -3.132 8.585 1.00 94.50 573 LEU A C 1
ATOM 4275 O O . LEU A 1 573 ? -0.874 -2.691 9.188 1.00 94.50 573 LEU A O 1
ATOM 4279 N N . GLU A 1 574 ? -2.443 -4.266 8.945 1.00 94.00 574 GLU A N 1
ATOM 4280 C CA . GLU A 1 574 ? -1.996 -5.139 10.033 1.00 94.00 574 GLU A CA 1
ATOM 4281 C C . GLU A 1 574 ? -0.990 -6.181 9.510 1.00 94.00 574 GLU A C 1
ATOM 4283 O O . GLU A 1 574 ? -1.325 -7.336 9.245 1.00 94.00 574 GLU A O 1
ATOM 4288 N N . ILE A 1 575 ? 0.260 -5.748 9.330 1.00 95.25 575 ILE A N 1
ATOM 4289 C CA . ILE A 1 575 ? 1.416 -6.592 8.967 1.00 95.25 575 ILE A CA 1
ATOM 4290 C C . ILE A 1 575 ? 2.506 -6.511 10.047 1.00 95.25 575 ILE A C 1
ATOM 4292 O O . ILE A 1 575 ? 2.369 -5.758 11.010 1.00 95.25 575 ILE A O 1
ATOM 4296 N N . ASP A 1 576 ? 3.593 -7.282 9.900 1.00 95.19 576 ASP A N 1
ATOM 4297 C CA . ASP A 1 576 ? 4.750 -7.220 10.810 1.00 95.19 576 ASP A CA 1
ATOM 4298 C C . ASP A 1 576 ? 5.216 -5.753 10.978 1.00 95.19 576 ASP A C 1
ATOM 4300 O O . ASP A 1 576 ? 5.566 -5.115 9.979 1.00 95.19 576 ASP A O 1
ATOM 4304 N N . PRO A 1 577 ? 5.248 -5.203 12.210 1.00 94.69 577 PRO A N 1
ATOM 4305 C CA . PRO A 1 577 ? 5.669 -3.825 12.459 1.00 94.69 577 PRO A CA 1
ATOM 4306 C C . PRO A 1 577 ? 7.055 -3.482 11.902 1.00 94.69 577 PRO A C 1
ATOM 4308 O O . PRO A 1 577 ? 7.298 -2.333 11.535 1.00 94.69 577 PRO A O 1
ATOM 4311 N N . ARG A 1 578 ? 7.956 -4.466 11.783 1.00 95.62 578 ARG A N 1
ATOM 4312 C CA . ARG A 1 578 ? 9.278 -4.280 11.169 1.00 95.62 578 ARG A CA 1
ATOM 4313 C C . ARG A 1 578 ? 9.181 -4.007 9.667 1.00 95.62 578 ARG A C 1
ATOM 4315 O O . ARG A 1 578 ? 9.917 -3.167 9.163 1.00 95.62 578 ARG A O 1
ATOM 4322 N N . LEU A 1 579 ? 8.238 -4.642 8.963 1.00 95.81 579 LEU A N 1
ATOM 4323 C CA . LEU A 1 579 ? 7.957 -4.344 7.551 1.00 95.81 579 LEU A CA 1
ATOM 4324 C C . LEU A 1 579 ? 7.344 -2.947 7.387 1.00 95.81 579 LEU A C 1
ATOM 4326 O O . LEU A 1 579 ? 7.689 -2.239 6.445 1.00 95.81 579 LEU A O 1
ATOM 4330 N N . ILE A 1 580 ? 6.476 -2.520 8.314 1.00 93.06 580 ILE A N 1
ATOM 4331 C CA . ILE A 1 580 ? 5.919 -1.155 8.307 1.00 93.06 580 ILE A CA 1
ATOM 4332 C C . ILE A 1 580 ? 7.042 -0.123 8.458 1.00 93.06 580 ILE A C 1
ATOM 4334 O O . ILE A 1 580 ? 7.107 0.839 7.694 1.00 93.06 580 ILE A O 1
ATOM 4338 N N . ALA A 1 581 ? 7.950 -0.358 9.406 1.00 90.19 581 ALA A N 1
ATOM 4339 C CA . ALA A 1 581 ? 9.080 0.518 9.694 1.00 90.19 581 ALA A CA 1
ATOM 4340 C C . ALA A 1 581 ? 10.187 0.506 8.620 1.00 90.19 581 ALA A C 1
ATOM 4342 O O . ALA A 1 581 ? 11.142 1.270 8.744 1.00 90.19 581 ALA A O 1
ATOM 4343 N N . GLY A 1 582 ? 10.096 -0.353 7.596 1.00 93.50 582 GLY A N 1
ATOM 4344 C CA . GLY A 1 582 ? 11.163 -0.519 6.608 1.00 93.50 582 GLY A CA 1
ATOM 4345 C C . GLY A 1 582 ? 12.452 -1.095 7.210 1.00 93.50 582 GLY A C 1
ATOM 4346 O O . GLY A 1 582 ? 13.547 -0.812 6.722 1.00 93.50 582 GLY A O 1
ATOM 4347 N N . ASP A 1 583 ? 12.357 -1.888 8.282 1.00 94.50 583 ASP A N 1
ATOM 4348 C CA . ASP A 1 583 ? 13.505 -2.563 8.890 1.00 94.50 583 ASP A CA 1
ATOM 4349 C C . ASP A 1 583 ? 13.981 -3.706 7.985 1.00 94.50 583 ASP A C 1
ATOM 4351 O O . ASP A 1 583 ? 13.334 -4.749 7.853 1.00 94.50 583 ASP A O 1
ATOM 4355 N N . ARG A 1 584 ? 15.150 -3.507 7.366 1.00 93.31 584 ARG A N 1
ATOM 4356 C CA . ARG A 1 584 ? 15.778 -4.464 6.445 1.00 93.31 584 ARG A CA 1
ATOM 4357 C C . ARG A 1 584 ? 16.071 -5.822 7.087 1.00 93.31 584 ARG A C 1
ATOM 4359 O O . ARG A 1 584 ? 16.190 -6.802 6.360 1.00 93.31 584 ARG A O 1
ATOM 4366 N N . GLY A 1 585 ? 16.117 -5.920 8.418 1.00 92.31 585 GLY A N 1
ATOM 4367 C CA . GLY A 1 585 ? 16.217 -7.193 9.136 1.00 92.31 585 GLY A CA 1
ATOM 4368 C C . GLY A 1 585 ? 14.979 -8.092 9.006 1.00 92.31 585 GLY A C 1
ATOM 4369 O O . GLY A 1 585 ? 15.048 -9.272 9.348 1.00 92.31 585 GLY A O 1
ATOM 4370 N N . ALA A 1 586 ? 13.851 -7.570 8.515 1.00 95.62 586 ALA A N 1
ATOM 4371 C CA . ALA A 1 586 ? 12.648 -8.353 8.229 1.00 95.62 586 ALA A CA 1
ATOM 4372 C C . ALA A 1 586 ? 12.611 -8.947 6.807 1.00 95.62 586 ALA A C 1
ATOM 4374 O O . ALA A 1 586 ? 11.737 -9.773 6.529 1.00 95.62 586 ALA A O 1
ATOM 4375 N N . MET A 1 587 ? 13.535 -8.557 5.918 1.00 95.88 587 MET A N 1
ATOM 4376 C CA . MET A 1 587 ? 13.635 -9.128 4.571 1.00 95.88 587 MET A CA 1
ATOM 4377 C C . MET A 1 587 ? 14.052 -10.598 4.610 1.00 95.88 587 MET A C 1
ATOM 4379 O O . MET A 1 587 ? 14.823 -11.036 5.464 1.00 95.88 587 MET A O 1
ATOM 4383 N N . LYS A 1 588 ? 13.570 -11.360 3.632 1.00 96.69 588 LYS A N 1
ATOM 4384 C CA . LYS A 1 588 ? 13.896 -12.770 3.436 1.00 96.69 588 LYS A CA 1
ATOM 4385 C C . LYS A 1 588 ? 14.672 -12.922 2.137 1.00 96.69 588 LYS A C 1
ATOM 4387 O O . LYS A 1 588 ? 14.066 -12.965 1.072 1.00 96.69 588 LYS A O 1
ATOM 4392 N N . GLY A 1 589 ? 15.992 -13.043 2.233 1.00 97.25 589 GLY A N 1
ATOM 4393 C CA . GLY A 1 589 ? 16.857 -13.309 1.083 1.00 97.25 589 GLY A CA 1
ATOM 4394 C C . GLY A 1 589 ? 16.831 -12.202 0.024 1.00 97.25 589 GLY A C 1
ATOM 4395 O O . GLY A 1 589 ? 16.732 -11.020 0.348 1.00 97.25 589 GLY A O 1
ATOM 4396 N N . HIS A 1 590 ? 16.936 -12.607 -1.240 1.00 98.62 590 HIS A N 1
ATOM 4397 C CA . HIS A 1 590 ? 17.058 -11.743 -2.412 1.00 98.62 590 HIS A CA 1
ATOM 4398 C C . HIS A 1 590 ? 16.224 -12.301 -3.562 1.00 98.62 590 HIS A C 1
ATOM 4400 O O . HIS A 1 590 ? 16.216 -13.513 -3.784 1.00 98.62 590 HIS A O 1
ATOM 4406 N N . ALA A 1 591 ? 15.553 -11.439 -4.317 1.00 98.88 591 ALA A N 1
ATOM 4407 C CA . ALA A 1 591 ? 14.769 -11.822 -5.483 1.00 98.88 591 ALA A CA 1
ATOM 4408 C C . ALA A 1 591 ? 15.153 -11.004 -6.717 1.00 98.88 591 ALA A C 1
ATOM 4410 O O . ALA A 1 591 ? 15.426 -9.812 -6.614 1.00 98.88 591 ALA A O 1
ATOM 4411 N N . ILE A 1 592 ? 15.155 -11.653 -7.880 1.00 98.88 592 ILE A N 1
ATOM 4412 C CA . ILE A 1 592 ? 15.459 -11.041 -9.176 1.00 98.88 592 ILE A CA 1
ATOM 4413 C C . ILE A 1 592 ? 14.390 -11.470 -10.177 1.00 98.88 592 ILE A C 1
ATOM 4415 O O . ILE A 1 592 ? 14.117 -12.663 -10.317 1.00 98.88 592 ILE A O 1
ATOM 4419 N N . GLU A 1 593 ? 13.803 -10.505 -10.871 1.00 98.88 593 GLU A N 1
ATOM 4420 C CA . GLU A 1 593 ? 12.868 -10.688 -11.976 1.00 98.88 593 GLU A CA 1
ATOM 4421 C C . GLU A 1 593 ? 13.570 -10.398 -13.305 1.00 98.88 593 GLU A C 1
ATOM 4423 O O . GLU A 1 593 ? 14.387 -9.487 -13.414 1.00 98.88 593 GLU A O 1
ATOM 4428 N N . ALA A 1 594 ? 13.255 -11.196 -14.323 1.00 98.69 594 ALA A N 1
ATOM 4429 C CA . ALA A 1 594 ? 13.591 -10.911 -15.708 1.00 98.69 594 ALA A CA 1
ATOM 4430 C C . ALA A 1 594 ? 12.322 -10.890 -16.564 1.00 98.69 594 ALA A C 1
ATOM 4432 O O . ALA A 1 594 ? 11.533 -11.845 -16.565 1.00 98.69 594 ALA A O 1
ATOM 4433 N N . ARG A 1 595 ? 12.160 -9.821 -17.349 1.00 98.31 595 ARG A N 1
ATOM 4434 C CA . ARG A 1 595 ? 11.059 -9.679 -18.306 1.00 98.31 595 ARG A CA 1
ATOM 4435 C C . ARG A 1 595 ? 11.384 -10.406 -19.601 1.00 98.31 595 ARG A C 1
ATOM 4437 O O . ARG A 1 595 ? 12.296 -10.023 -20.340 1.00 98.31 595 ARG A O 1
ATOM 4444 N N . ILE A 1 596 ? 10.601 -11.431 -19.908 1.00 97.69 596 ILE A N 1
ATOM 4445 C CA . ILE A 1 596 ? 10.681 -12.139 -21.179 1.00 97.69 596 ILE A CA 1
ATOM 4446 C C . ILE A 1 596 ? 9.797 -11.418 -22.184 1.00 97.69 596 ILE A C 1
ATOM 4448 O O . ILE A 1 596 ? 8.574 -11.384 -22.034 1.00 97.69 596 ILE A O 1
ATOM 4452 N N . VAL A 1 597 ? 10.419 -10.868 -23.223 1.00 96.62 597 VAL A N 1
ATOM 4453 C CA . VAL A 1 597 ? 9.730 -10.163 -24.307 1.00 96.62 597 VAL A CA 1
ATOM 4454 C C . VAL A 1 597 ? 9.857 -10.922 -25.620 1.00 96.62 597 VAL A C 1
ATOM 4456 O O . VAL A 1 597 ? 10.891 -11.529 -25.914 1.00 96.62 597 VAL A O 1
ATOM 4459 N N . ALA A 1 598 ? 8.803 -10.870 -26.428 1.00 96.25 598 ALA A N 1
ATOM 4460 C CA . ALA A 1 598 ? 8.760 -11.378 -27.789 1.00 96.25 598 ALA A CA 1
ATOM 4461 C C . ALA A 1 598 ? 9.400 -10.372 -28.754 1.00 96.25 598 ALA A C 1
ATOM 4463 O O . ALA A 1 598 ? 8.740 -9.777 -29.604 1.00 96.25 598 ALA A O 1
ATOM 4464 N N . GLU A 1 599 ? 10.700 -10.155 -28.596 1.00 94.81 599 GLU A N 1
ATOM 4465 C CA . GLU A 1 599 ? 11.514 -9.243 -29.399 1.00 94.81 599 GLU A CA 1
ATOM 4466 C C . GLU A 1 599 ? 12.835 -9.928 -29.761 1.00 94.81 599 GLU A C 1
ATOM 4468 O O . GLU A 1 599 ? 13.278 -10.834 -29.057 1.00 94.81 599 GLU A O 1
ATOM 4473 N N . ASP A 1 600 ? 13.467 -9.520 -30.865 1.00 93.06 600 ASP A N 1
ATOM 4474 C CA . ASP A 1 600 ? 14.765 -10.050 -31.310 1.00 93.06 600 ASP A CA 1
ATOM 4475 C C . ASP A 1 600 ? 15.912 -9.080 -30.961 1.00 93.06 600 ASP A C 1
ATOM 4477 O O . ASP A 1 600 ? 16.123 -8.109 -31.702 1.00 93.06 600 ASP A O 1
ATOM 4481 N N . PRO A 1 601 ? 16.685 -9.307 -29.875 1.00 92.31 601 PRO A N 1
ATOM 4482 C CA . PRO A 1 601 ? 17.740 -8.380 -29.462 1.00 92.31 601 PRO A CA 1
ATOM 4483 C C . PRO A 1 601 ? 18.836 -8.204 -30.519 1.00 92.31 601 PRO A C 1
ATOM 4485 O O . PRO A 1 601 ? 19.342 -7.096 -30.685 1.00 92.31 601 PRO A O 1
ATOM 4488 N N . ALA A 1 602 ? 19.123 -9.243 -31.316 1.00 90.38 602 ALA A N 1
ATOM 4489 C CA . ALA A 1 602 ? 20.125 -9.196 -32.388 1.00 90.38 602 ALA A CA 1
ATOM 4490 C C . ALA A 1 602 ? 19.716 -8.265 -33.540 1.00 90.38 602 ALA A C 1
ATOM 4492 O O . ALA A 1 602 ? 20.529 -7.888 -34.382 1.00 90.38 602 ALA A O 1
ATOM 4493 N N . ARG A 1 603 ? 18.433 -7.898 -33.598 1.00 89.88 603 ARG A N 1
ATOM 4494 C CA . ARG A 1 603 ? 17.871 -6.959 -34.568 1.00 89.88 603 ARG A CA 1
ATOM 4495 C C . ARG A 1 603 ? 17.312 -5.731 -33.870 1.00 89.88 603 ARG A C 1
ATOM 4497 O O . ARG A 1 603 ? 16.250 -5.242 -34.240 1.00 89.88 603 ARG A O 1
ATOM 4504 N N . ASN A 1 604 ? 18.022 -5.234 -32.856 1.00 89.31 604 ASN A N 1
ATOM 4505 C CA . ASN A 1 604 ? 17.628 -4.056 -32.085 1.00 89.31 604 ASN A CA 1
ATOM 4506 C C . ASN A 1 604 ? 16.205 -4.191 -31.497 1.00 89.31 604 ASN A C 1
ATOM 4508 O O . ASN A 1 604 ? 15.419 -3.239 -31.500 1.00 89.31 604 ASN A O 1
ATOM 4512 N N . PHE A 1 605 ? 15.897 -5.384 -30.979 1.00 92.81 605 PHE A N 1
ATOM 4513 C CA . PHE A 1 605 ? 14.632 -5.729 -30.325 1.00 92.81 605 PHE A CA 1
ATOM 4514 C C . PHE A 1 605 ? 13.412 -5.454 -31.215 1.00 92.81 605 PHE A C 1
ATOM 4516 O O . PHE A 1 605 ? 12.432 -4.848 -30.788 1.00 92.81 605 PHE A O 1
ATOM 4523 N N . LEU A 1 606 ? 13.473 -5.859 -32.486 1.00 92.25 606 LEU A N 1
ATOM 4524 C CA . LEU A 1 606 ? 12.284 -5.827 -33.336 1.00 92.25 606 LEU A CA 1
ATOM 4525 C C . LEU A 1 606 ? 11.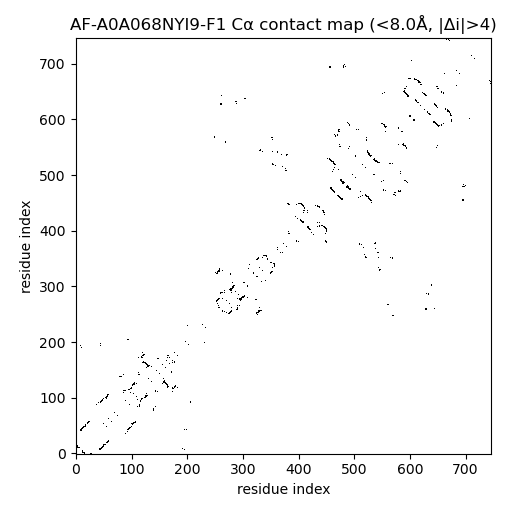213 -6.776 -32.763 1.00 92.25 606 LEU A C 1
ATOM 4527 O O . LEU A 1 606 ? 11.555 -7.925 -32.459 1.00 92.25 606 LEU A O 1
ATOM 4531 N N . PRO A 1 607 ? 9.941 -6.343 -32.652 1.00 92.56 607 PRO A N 1
ATOM 4532 C CA . PRO A 1 607 ? 8.859 -7.197 -32.178 1.00 92.56 607 PRO A CA 1
ATOM 4533 C C . PRO A 1 607 ? 8.699 -8.469 -33.015 1.00 92.56 607 PRO A C 1
ATOM 4535 O O . PRO A 1 607 ? 8.732 -8.441 -34.247 1.00 92.56 607 PRO A O 1
ATOM 4538 N N . SER A 1 608 ? 8.479 -9.588 -32.333 1.00 92.88 608 SER A N 1
ATOM 4539 C CA . SER A 1 608 ? 8.256 -10.910 -32.905 1.00 92.88 608 SER A CA 1
ATOM 4540 C C . SER A 1 608 ? 6.829 -11.375 -32.623 1.00 92.88 608 SER A C 1
ATOM 4542 O O . SER A 1 608 ? 6.576 -12.114 -31.675 1.00 92.88 608 SER A O 1
ATOM 4544 N N . VAL A 1 609 ? 5.911 -11.001 -33.507 1.00 93.81 609 VAL A N 1
ATOM 4545 C CA . VAL A 1 609 ? 4.510 -11.446 -33.471 1.00 93.81 609 VAL A CA 1
ATOM 4546 C C . VAL A 1 609 ? 4.334 -12.853 -34.053 1.00 93.81 609 VAL A C 1
ATOM 4548 O O . VAL A 1 609 ? 5.173 -13.330 -34.825 1.00 93.81 609 VAL A O 1
ATOM 4551 N N . GLY A 1 610 ? 3.214 -13.496 -33.725 1.00 93.00 610 GLY A N 1
ATOM 4552 C CA . GLY A 1 610 ? 2.814 -14.784 -34.292 1.00 93.00 610 GLY A CA 1
ATOM 4553 C C . GLY A 1 610 ? 2.466 -15.834 -33.243 1.00 93.00 610 GLY A C 1
ATOM 4554 O O . GLY A 1 610 ? 2.362 -15.547 -32.053 1.00 93.00 610 GLY A O 1
ATOM 4555 N N . LYS A 1 611 ? 2.261 -17.068 -33.706 1.00 93.25 611 LYS A N 1
ATOM 4556 C CA . LYS A 1 611 ? 1.797 -18.176 -32.871 1.00 93.25 611 LYS A CA 1
ATOM 4557 C C . LYS A 1 611 ? 2.936 -18.808 -32.064 1.00 93.25 611 LYS A C 1
ATOM 4559 O O . LYS A 1 611 ? 3.982 -19.150 -32.621 1.00 93.25 611 LYS A O 1
ATOM 4564 N N . ILE A 1 612 ? 2.699 -19.029 -30.775 1.00 92.81 612 ILE A N 1
ATOM 4565 C CA . ILE A 1 612 ? 3.553 -19.835 -29.901 1.00 92.81 612 ILE A CA 1
ATOM 4566 C C . ILE A 1 612 ? 3.292 -21.310 -30.222 1.00 92.81 612 ILE A C 1
ATOM 4568 O O . ILE A 1 612 ? 2.199 -21.823 -30.010 1.00 92.81 612 ILE A O 1
ATOM 4572 N N . LEU A 1 613 ? 4.292 -22.001 -30.760 1.00 88.69 613 LEU A N 1
ATOM 4573 C CA . LEU A 1 613 ? 4.189 -23.411 -31.153 1.00 88.69 613 LEU A CA 1
ATOM 4574 C C . LEU A 1 613 ? 4.457 -24.364 -29.987 1.00 88.69 613 LEU A C 1
ATOM 4576 O O . LEU A 1 613 ? 3.917 -25.463 -29.952 1.00 88.69 613 LEU A O 1
ATOM 4580 N N . ALA A 1 614 ? 5.311 -23.956 -29.052 1.00 87.12 614 ALA A N 1
ATOM 4581 C CA . ALA A 1 614 ? 5.596 -24.705 -27.839 1.00 87.12 614 ALA A CA 1
ATOM 4582 C C . ALA A 1 614 ? 5.965 -23.744 -26.710 1.00 87.12 614 ALA A C 1
ATOM 4584 O O . ALA A 1 614 ? 6.568 -22.694 -26.952 1.00 87.12 614 ALA A O 1
ATOM 4585 N N . TRP A 1 615 ? 5.605 -24.137 -25.493 1.00 92.69 615 TRP A N 1
ATOM 4586 C CA . TRP A 1 615 ? 5.807 -23.370 -24.273 1.00 92.69 615 TRP A CA 1
ATOM 4587 C C . TRP A 1 615 ? 6.190 -24.325 -23.144 1.00 92.69 615 TRP A C 1
ATOM 4589 O O . TRP A 1 615 ? 5.400 -25.200 -22.784 1.00 92.69 615 TRP A O 1
ATOM 4599 N N . ALA A 1 616 ? 7.396 -24.178 -22.606 1.00 90.38 616 ALA A N 1
ATOM 4600 C CA . ALA A 1 616 ? 7.850 -24.921 -21.439 1.00 90.38 616 ALA A CA 1
ATOM 4601 C C . ALA A 1 616 ? 8.327 -23.942 -20.365 1.00 90.38 616 ALA A C 1
ATOM 4603 O O . ALA A 1 616 ? 9.351 -23.281 -20.531 1.00 90.38 616 ALA A O 1
ATOM 4604 N N . GLU A 1 617 ? 7.562 -23.856 -19.277 1.00 91.88 617 GLU A N 1
ATOM 4605 C CA . GLU A 1 617 ? 7.885 -23.038 -18.104 1.00 91.88 617 GLU A CA 1
ATOM 4606 C C . GLU A 1 617 ? 8.877 -23.758 -17.183 1.00 91.88 617 GLU A C 1
ATOM 4608 O O . GLU A 1 617 ? 8.700 -24.960 -16.942 1.00 91.88 617 GLU A O 1
ATOM 4613 N N . PRO A 1 618 ? 9.868 -23.052 -16.603 1.00 92.81 618 PRO A N 1
ATOM 4614 C CA . PRO A 1 618 ? 10.730 -23.628 -15.586 1.00 92.81 618 PRO A CA 1
ATOM 4615 C C . PRO A 1 618 ? 9.922 -23.984 -14.338 1.00 92.81 618 PRO A C 1
ATOM 4617 O O . PRO A 1 618 ? 9.071 -23.222 -13.876 1.00 92.81 618 PRO A O 1
ATOM 4620 N N . LYS A 1 619 ? 10.226 -25.146 -13.757 1.00 91.38 619 LYS A N 1
ATOM 4621 C CA . LYS A 1 619 ? 9.632 -25.616 -12.500 1.00 91.38 619 LYS A CA 1
ATOM 4622 C C . LYS A 1 619 ? 10.747 -25.985 -11.536 1.00 91.38 619 LYS A C 1
ATOM 4624 O O . LYS A 1 619 ? 11.241 -27.108 -11.558 1.00 91.38 619 LYS A O 1
ATOM 4629 N N . ALA A 1 620 ? 11.140 -25.035 -10.695 1.00 92.06 620 ALA A N 1
ATOM 4630 C CA . ALA A 1 620 ? 12.195 -25.229 -9.708 1.00 92.06 620 ALA A CA 1
ATOM 4631 C C . ALA A 1 620 ? 11.860 -24.513 -8.385 1.00 92.06 620 ALA A C 1
ATOM 4633 O O . ALA A 1 620 ? 11.146 -23.507 -8.397 1.00 92.06 620 ALA A O 1
ATOM 4634 N N . PRO A 1 621 ? 12.357 -25.003 -7.232 1.00 93.38 621 PRO A N 1
ATOM 4635 C CA . PRO A 1 621 ? 12.213 -24.305 -5.957 1.00 93.38 621 PRO A CA 1
ATOM 4636 C C . PRO A 1 621 ? 12.759 -22.875 -6.024 1.00 93.38 621 PRO A C 1
ATOM 4638 O O . PRO A 1 621 ? 13.837 -22.639 -6.565 1.00 93.38 621 PRO A O 1
ATOM 4641 N N . GLY A 1 622 ? 12.013 -21.925 -5.459 1.00 95.50 622 GLY A N 1
ATOM 4642 C CA . GLY A 1 622 ? 12.383 -20.509 -5.483 1.00 95.50 622 GLY A CA 1
ATOM 4643 C C . GLY A 1 622 ? 12.204 -19.827 -6.843 1.00 95.50 622 GLY A C 1
ATOM 4644 O O . GLY A 1 622 ? 12.596 -18.673 -6.964 1.00 95.50 622 GLY A O 1
ATOM 4645 N N . VAL A 1 623 ? 11.616 -20.494 -7.845 1.00 98.19 623 VAL A N 1
ATOM 4646 C CA . VAL A 1 623 ? 11.280 -19.900 -9.148 1.00 98.19 623 VAL A CA 1
ATOM 4647 C C . VAL A 1 623 ? 9.773 -19.682 -9.251 1.00 98.19 623 VAL A C 1
ATOM 4649 O O . VAL A 1 623 ? 8.980 -20.590 -9.001 1.00 98.19 623 VAL A O 1
ATOM 4652 N N . ARG A 1 624 ? 9.383 -18.474 -9.653 1.00 98.06 624 ARG A N 1
ATOM 4653 C CA . ARG A 1 624 ? 8.011 -18.058 -9.949 1.00 98.06 624 ARG A CA 1
ATOM 4654 C C . ARG A 1 624 ? 7.935 -17.579 -11.395 1.00 98.06 624 ARG A C 1
ATOM 4656 O O . ARG A 1 624 ? 8.834 -16.890 -11.869 1.00 98.06 624 ARG A O 1
ATOM 4663 N N . VAL A 1 625 ? 6.849 -17.930 -12.079 1.00 98.31 625 VAL A N 1
ATOM 4664 C CA . VAL A 1 625 ? 6.558 -17.461 -13.437 1.00 98.31 625 VAL A CA 1
ATOM 4665 C C . VAL A 1 625 ? 5.169 -16.838 -13.462 1.00 98.31 625 VAL A C 1
ATOM 4667 O O . VAL A 1 625 ? 4.171 -17.502 -13.171 1.00 98.31 625 VAL A O 1
ATOM 4670 N N . ASP A 1 626 ? 5.115 -15.567 -13.844 1.00 98.38 626 ASP A N 1
ATOM 4671 C CA . ASP A 1 626 ? 3.873 -14.832 -14.065 1.00 98.38 626 ASP A CA 1
ATOM 4672 C C . ASP A 1 626 ? 3.711 -14.619 -15.579 1.00 98.38 626 ASP A C 1
ATOM 4674 O O . ASP A 1 626 ? 4.558 -14.004 -16.231 1.00 98.38 626 ASP A O 1
ATOM 4678 N N . THR A 1 627 ? 2.644 -15.159 -16.170 1.00 97.62 627 THR A N 1
ATOM 4679 C CA . THR A 1 627 ? 2.391 -15.093 -17.617 1.00 97.62 627 THR A CA 1
ATOM 4680 C C . THR A 1 627 ? 0.895 -15.037 -17.927 1.00 97.62 627 THR A C 1
ATOM 4682 O O . THR A 1 627 ? 0.061 -15.472 -17.132 1.00 97.62 627 THR A O 1
ATOM 4685 N N . GLY A 1 628 ? 0.565 -14.485 -19.097 1.00 95.81 628 GLY A N 1
ATOM 4686 C CA . GLY A 1 628 ? -0.758 -14.559 -19.721 1.00 95.81 628 GLY A CA 1
ATOM 4687 C C . GLY A 1 628 ? -0.777 -15.383 -21.015 1.00 95.81 628 GLY A C 1
ATOM 4688 O O . GLY A 1 628 ? -1.747 -15.290 -21.764 1.00 95.81 628 GLY A O 1
ATOM 4689 N N . TYR A 1 629 ? 0.284 -16.145 -21.301 1.00 95.94 629 TYR A N 1
ATOM 4690 C CA . TYR A 1 629 ? 0.464 -16.904 -22.539 1.00 95.94 629 TYR A CA 1
ATOM 4691 C C . TYR A 1 629 ? 0.734 -18.385 -22.259 1.00 95.94 629 TYR A C 1
ATOM 4693 O O . TYR A 1 629 ? 1.171 -18.770 -21.180 1.00 95.94 629 TYR A O 1
ATOM 4701 N N . ALA A 1 630 ? 0.450 -19.218 -23.254 1.00 94.19 630 ALA A N 1
ATOM 4702 C CA . ALA A 1 630 ? 0.702 -20.652 -23.236 1.00 94.19 630 ALA A CA 1
ATOM 4703 C C . ALA A 1 630 ? 0.988 -21.137 -24.665 1.00 94.19 630 ALA A C 1
ATOM 4705 O O . ALA A 1 630 ? 0.970 -20.351 -25.618 1.00 94.19 630 ALA A O 1
ATOM 4706 N N . ALA A 1 631 ? 1.233 -22.439 -24.825 1.00 92.00 631 ALA A N 1
ATOM 4707 C CA . ALA A 1 631 ? 1.290 -23.050 -26.148 1.00 92.00 631 ALA A CA 1
ATOM 4708 C C . ALA A 1 631 ? 0.000 -22.763 -26.937 1.00 92.00 631 ALA A C 1
ATOM 4710 O O . ALA A 1 631 ? -1.080 -22.641 -26.363 1.00 92.00 631 ALA A O 1
ATOM 4711 N N . ASP A 1 632 ? 0.144 -22.632 -28.253 1.00 91.50 632 ASP A N 1
ATOM 4712 C CA . ASP A 1 632 ? -0.893 -22.265 -29.216 1.00 91.50 632 ASP A CA 1
ATOM 4713 C C . ASP A 1 632 ? -1.455 -20.837 -29.129 1.00 91.50 632 ASP A C 1
ATOM 4715 O O . ASP A 1 632 ? -2.184 -20.438 -30.040 1.00 91.50 632 ASP A O 1
ATOM 4719 N N . ALA A 1 633 ? -1.074 -20.036 -28.129 1.00 94.12 633 ALA A N 1
ATOM 4720 C CA . ALA A 1 633 ? -1.468 -18.632 -28.061 1.00 94.12 633 ALA A CA 1
ATOM 4721 C C . ALA A 1 633 ? -0.831 -17.802 -29.193 1.00 94.12 633 ALA A C 1
ATOM 4723 O O . ALA A 1 633 ? 0.296 -18.059 -29.628 1.00 94.12 633 ALA A O 1
ATOM 4724 N N . GLU A 1 634 ? -1.542 -16.778 -29.661 1.00 93.25 634 GLU A N 1
ATOM 4725 C CA . GLU A 1 634 ? -1.030 -15.809 -30.631 1.00 93.25 634 GLU A CA 1
ATOM 4726 C C . GLU A 1 634 ? -0.512 -14.560 -29.913 1.00 93.25 634 GLU A C 1
ATOM 4728 O O . GLU A 1 634 ? -1.178 -14.019 -29.034 1.00 93.25 634 GLU A O 1
ATOM 4733 N N . ILE A 1 635 ? 0.678 -14.091 -30.294 1.00 94.69 635 ILE A N 1
ATOM 4734 C CA . ILE A 1 635 ? 1.213 -12.796 -29.868 1.00 94.69 635 ILE A CA 1
ATOM 4735 C C . ILE A 1 635 ? 0.729 -11.733 -30.856 1.00 94.69 635 ILE A C 1
ATOM 4737 O O . ILE A 1 635 ? 1.216 -11.702 -31.997 1.00 94.69 635 ILE A O 1
ATOM 4741 N N . PRO A 1 636 ? -0.204 -10.854 -30.450 1.00 93.12 636 PRO A N 1
ATOM 4742 C CA . PRO A 1 636 ? -0.754 -9.844 -31.333 1.00 93.12 636 PRO A CA 1
ATOM 4743 C C . PRO A 1 636 ? 0.216 -8.673 -31.515 1.00 93.12 636 PRO A C 1
ATOM 4745 O O . PRO A 1 636 ? 1.031 -8.360 -30.654 1.00 93.12 636 PRO A O 1
ATOM 4748 N N . ARG A 1 637 ? 0.054 -7.937 -32.617 1.00 94.31 637 ARG A N 1
ATOM 4749 C CA . ARG A 1 637 ? 0.796 -6.687 -32.878 1.00 94.31 637 ARG A CA 1
ATOM 4750 C C . ARG A 1 637 ? 0.307 -5.471 -32.077 1.00 94.31 637 ARG A C 1
ATOM 4752 O O . ARG A 1 637 ? 0.876 -4.395 -32.213 1.00 94.31 637 ARG A O 1
ATOM 4759 N N . TYR A 1 638 ? -0.815 -5.605 -31.369 1.00 93.31 638 TYR A N 1
ATOM 4760 C CA . TYR A 1 638 ? -1.566 -4.482 -30.796 1.00 93.31 638 TYR A CA 1
ATOM 4761 C C . TYR A 1 638 ? -1.090 -4.059 -29.403 1.00 93.31 638 TYR A C 1
ATOM 4763 O O . TYR A 1 638 ? -1.395 -2.946 -28.974 1.00 93.31 638 TYR A O 1
ATOM 4771 N N . TYR A 1 639 ? -0.381 -4.938 -28.695 1.00 93.94 639 TYR A N 1
ATOM 4772 C CA . TYR A 1 639 ? -0.049 -4.775 -27.281 1.00 93.94 639 TYR A CA 1
ATOM 4773 C C . TYR A 1 639 ? 1.453 -4.901 -27.041 1.00 93.94 639 TYR A C 1
ATOM 4775 O O . TYR A 1 639 ? 2.220 -5.182 -27.961 1.00 93.94 639 TYR A O 1
ATOM 4783 N N . ASP A 1 640 ? 1.850 -4.670 -25.791 1.00 90.62 640 ASP A N 1
ATOM 4784 C CA . ASP A 1 640 ? 3.222 -4.861 -25.333 1.00 90.62 640 ASP A CA 1
ATOM 4785 C C . ASP A 1 640 ? 3.736 -6.288 -25.607 1.00 90.62 640 ASP A C 1
ATOM 4787 O O . ASP A 1 640 ? 2.972 -7.259 -25.627 1.00 90.62 640 ASP A O 1
ATOM 4791 N N . SER A 1 641 ? 5.045 -6.388 -25.836 1.00 94.06 641 SER A N 1
ATOM 4792 C CA . SER A 1 641 ? 5.736 -7.610 -26.238 1.00 94.06 641 SER A CA 1
ATOM 4793 C C . SER A 1 641 ? 6.083 -8.529 -25.063 1.00 94.06 641 SER A C 1
ATOM 4795 O O . SER A 1 641 ? 6.566 -9.636 -25.306 1.00 94.06 641 SER A O 1
ATOM 4797 N N . MET A 1 642 ? 5.848 -8.136 -23.805 1.00 95.88 642 MET A N 1
ATOM 4798 C CA . MET A 1 642 ? 6.113 -8.988 -22.646 1.00 95.88 642 MET A CA 1
ATOM 4799 C C . MET A 1 642 ? 5.176 -10.198 -22.621 1.00 95.88 642 MET A C 1
ATOM 4801 O O . MET A 1 642 ? 3.948 -10.081 -22.622 1.00 95.88 642 MET A O 1
ATOM 4805 N N . ILE A 1 643 ? 5.778 -11.384 -22.566 1.00 96.69 643 ILE A N 1
ATOM 4806 C CA . ILE A 1 643 ? 5.068 -12.667 -22.567 1.00 96.69 643 ILE A CA 1
ATOM 4807 C C . ILE A 1 643 ? 5.155 -13.397 -21.233 1.00 96.69 643 ILE A C 1
ATOM 4809 O O . ILE A 1 643 ? 4.267 -14.185 -20.914 1.00 96.69 643 ILE A O 1
ATOM 4813 N N . ALA A 1 644 ? 6.193 -13.148 -20.440 1.00 97.81 644 ALA A N 1
ATOM 4814 C CA . ALA A 1 644 ? 6.326 -13.710 -19.105 1.00 97.81 644 ALA A CA 1
ATOM 4815 C C . ALA A 1 644 ? 7.265 -12.866 -18.246 1.00 97.81 644 ALA A C 1
ATOM 4817 O O . ALA A 1 644 ? 8.144 -12.171 -18.756 1.00 97.81 644 ALA A O 1
ATOM 4818 N N . LYS A 1 645 ? 7.114 -13.007 -16.936 1.00 98.56 645 LYS A N 1
ATOM 4819 C CA . LYS A 1 645 ? 8.085 -12.590 -15.931 1.00 98.56 645 LYS A CA 1
ATOM 4820 C C . LYS A 1 645 ? 8.618 -13.852 -15.278 1.00 98.56 645 LYS A C 1
ATOM 4822 O O . LYS A 1 645 ? 7.828 -14.685 -14.829 1.00 98.56 645 LYS A O 1
ATOM 4827 N N . VAL A 1 646 ? 9.935 -14.014 -15.257 1.00 98.69 646 VAL A N 1
ATOM 4828 C CA . VAL A 1 646 ? 10.588 -15.122 -14.555 1.00 98.69 646 VAL A CA 1
ATOM 4829 C C . VAL A 1 646 ? 11.294 -14.537 -13.350 1.00 98.69 646 VAL A C 1
ATOM 4831 O O . VAL A 1 646 ? 12.190 -13.711 -13.498 1.00 98.69 646 VAL A O 1
ATOM 4834 N N . ILE A 1 647 ? 10.871 -14.954 -12.164 1.00 98.81 647 ILE A N 1
ATOM 4835 C CA . ILE A 1 647 ? 11.357 -14.442 -10.889 1.00 98.81 647 ILE A CA 1
ATOM 4836 C C . ILE A 1 647 ? 12.057 -15.571 -10.156 1.00 98.81 647 ILE A C 1
ATOM 4838 O O . ILE A 1 647 ? 11.506 -16.664 -10.025 1.00 98.81 647 ILE A O 1
ATOM 4842 N N . ALA A 1 648 ? 13.259 -15.314 -9.659 1.00 98.75 648 ALA A N 1
ATOM 4843 C CA . ALA A 1 648 ? 13.974 -16.244 -8.804 1.00 98.75 648 ALA A CA 1
ATOM 4844 C C . ALA A 1 648 ? 14.308 -15.597 -7.467 1.00 98.75 648 ALA A C 1
ATOM 4846 O O . ALA A 1 648 ? 14.734 -14.447 -7.407 1.00 98.75 648 ALA A O 1
ATOM 4847 N N . HIS A 1 649 ? 14.149 -16.368 -6.402 1.00 98.81 649 HIS A N 1
ATOM 4848 C CA . HIS A 1 649 ? 14.485 -16.001 -5.035 1.00 98.81 649 HIS A CA 1
ATOM 4849 C C . HIS A 1 649 ? 15.579 -16.923 -4.505 1.00 98.81 649 HIS A C 1
ATOM 4851 O O . HIS A 1 649 ? 15.592 -18.107 -4.844 1.00 98.81 649 HIS A O 1
ATOM 4857 N N . GLY A 1 650 ? 16.487 -16.400 -3.688 1.00 98.38 650 GLY A N 1
ATOM 4858 C CA . GLY A 1 650 ? 17.534 -17.146 -2.989 1.00 98.38 650 GLY A CA 1
ATOM 4859 C C . GLY A 1 650 ? 17.879 -16.490 -1.656 1.00 98.38 650 GLY A C 1
ATOM 4860 O O . GLY A 1 650 ? 17.492 -15.351 -1.407 1.00 98.38 650 GLY A O 1
ATOM 4861 N N . ASP A 1 651 ? 18.633 -17.177 -0.801 1.00 97.75 651 ASP A N 1
ATOM 4862 C CA . ASP A 1 651 ? 19.059 -16.620 0.492 1.00 97.75 651 ASP A CA 1
ATOM 4863 C C . ASP A 1 651 ? 20.098 -15.503 0.307 1.00 97.75 651 ASP A C 1
ATOM 4865 O O . ASP A 1 651 ? 20.282 -14.649 1.171 1.00 97.75 651 ASP A O 1
ATOM 4869 N N . THR A 1 652 ? 20.761 -15.490 -0.851 1.00 97.81 652 THR A N 1
ATOM 4870 C CA . THR A 1 652 ? 21.716 -14.461 -1.265 1.00 97.81 652 THR A CA 1
ATOM 4871 C C . THR A 1 652 ? 21.449 -14.018 -2.699 1.00 97.81 652 THR A C 1
ATOM 4873 O O . THR A 1 652 ? 20.898 -14.772 -3.507 1.00 97.81 652 THR A O 1
ATOM 4876 N N . ARG A 1 653 ? 21.931 -12.824 -3.060 1.00 98.00 653 ARG A N 1
ATOM 4877 C CA . ARG A 1 653 ? 21.903 -12.330 -4.443 1.00 98.00 653 ARG A CA 1
ATOM 4878 C C . ARG A 1 653 ? 22.541 -13.311 -5.429 1.00 98.00 653 ARG A C 1
ATOM 4880 O O . ARG A 1 653 ? 21.962 -13.595 -6.470 1.00 98.00 653 ARG A O 1
ATOM 4887 N N . ALA A 1 654 ? 23.706 -13.871 -5.095 1.00 98.19 654 ALA A N 1
ATOM 4888 C CA . ALA A 1 654 ? 24.410 -14.820 -5.960 1.00 98.19 654 ALA A CA 1
ATOM 4889 C C . ALA A 1 654 ? 23.575 -16.081 -6.244 1.00 98.19 654 ALA A C 1
ATOM 4891 O O . ALA A 1 654 ? 23.506 -16.542 -7.385 1.00 98.19 654 ALA A O 1
ATOM 4892 N N . GLU A 1 655 ? 22.895 -16.604 -5.222 1.00 98.31 655 GLU A N 1
ATOM 4893 C CA . GLU A 1 655 ? 21.988 -17.737 -5.376 1.00 98.31 655 GLU A CA 1
ATOM 4894 C C . GLU A 1 655 ? 20.762 -17.383 -6.227 1.00 98.31 655 GLU A C 1
ATOM 4896 O O . GLU A 1 655 ? 20.399 -18.155 -7.116 1.00 98.31 655 GLU A O 1
ATOM 4901 N N . ALA A 1 656 ? 20.154 -16.211 -6.013 1.00 98.62 656 ALA A N 1
ATOM 4902 C CA . ALA A 1 656 ? 19.037 -15.738 -6.829 1.00 98.62 656 ALA A CA 1
ATOM 4903 C C . ALA A 1 656 ? 19.436 -15.616 -8.312 1.00 98.62 656 ALA A C 1
ATOM 4905 O O . ALA A 1 656 ? 18.707 -16.089 -9.185 1.00 98.62 656 ALA A O 1
ATOM 4906 N N . ILE A 1 657 ? 20.634 -15.090 -8.608 1.00 98.69 657 ILE A N 1
ATOM 4907 C CA . ILE A 1 657 ? 21.175 -15.033 -9.977 1.00 98.69 657 ILE A CA 1
ATOM 4908 C C . ILE A 1 657 ? 21.350 -16.438 -10.559 1.00 98.69 657 ILE A C 1
ATOM 4910 O O . ILE A 1 657 ? 20.958 -16.688 -11.699 1.00 98.69 657 ILE A O 1
ATOM 4914 N N . GLN A 1 658 ? 21.941 -17.367 -9.804 1.00 98.12 658 GLN A N 1
ATOM 4915 C CA . GLN A 1 658 ? 22.150 -18.738 -10.270 1.00 98.12 658 GLN A CA 1
ATOM 4916 C C . GLN A 1 658 ? 20.820 -19.440 -10.570 1.00 98.12 658 GLN A C 1
ATOM 4918 O O . GLN A 1 658 ? 20.686 -20.071 -11.622 1.00 98.12 658 GLN A O 1
ATOM 4923 N N . ARG A 1 659 ? 19.828 -19.301 -9.684 1.00 98.44 659 ARG A N 1
ATOM 4924 C CA . ARG A 1 659 ? 18.481 -19.858 -9.868 1.00 98.44 659 ARG A CA 1
ATOM 4925 C C . ARG A 1 659 ? 17.777 -19.235 -11.072 1.00 98.44 659 ARG A C 1
ATOM 4927 O O . ARG A 1 659 ? 17.231 -19.979 -11.881 1.00 98.44 659 ARG A O 1
ATOM 4934 N N . LEU A 1 660 ? 17.852 -17.912 -11.249 1.00 98.62 660 LEU A N 1
ATOM 4935 C CA . LEU A 1 660 ? 17.265 -17.231 -12.407 1.00 98.62 660 LEU A CA 1
ATOM 4936 C C . LEU A 1 660 ? 17.898 -17.705 -13.716 1.00 98.62 660 LEU A C 1
ATOM 4938 O O . LEU A 1 660 ? 17.192 -18.008 -14.671 1.00 98.62 660 LEU A O 1
ATOM 4942 N N . ARG A 1 661 ? 19.227 -17.836 -13.756 1.00 97.81 661 ARG A N 1
ATOM 4943 C CA . ARG A 1 661 ? 19.934 -18.370 -14.927 1.00 97.81 661 ARG A CA 1
ATOM 4944 C C . ARG A 1 661 ? 19.495 -19.794 -15.259 1.00 97.81 661 ARG A C 1
ATOM 4946 O O . ARG A 1 661 ? 19.246 -20.076 -16.425 1.00 97.81 661 ARG A O 1
ATOM 4953 N N . GLY A 1 662 ? 19.374 -20.667 -14.257 1.00 95.38 662 GLY A N 1
ATOM 4954 C CA . GLY A 1 662 ? 18.845 -22.022 -14.445 1.00 95.38 662 GLY A CA 1
ATOM 4955 C C . GLY A 1 662 ? 17.417 -22.010 -14.996 1.00 95.38 662 GLY A C 1
ATOM 4956 O O . GLY A 1 662 ? 17.140 -22.647 -16.006 1.00 95.38 662 GLY A O 1
ATOM 4957 N N . ALA A 1 663 ? 16.538 -21.197 -14.404 1.00 97.06 663 ALA A N 1
ATOM 4958 C CA . ALA A 1 663 ? 15.158 -21.044 -14.855 1.00 97.06 663 ALA A CA 1
ATOM 4959 C C . ALA A 1 663 ? 15.058 -20.553 -16.310 1.00 97.06 663 ALA A C 1
ATOM 4961 O O . ALA A 1 663 ? 14.231 -21.044 -17.071 1.00 97.06 663 ALA A O 1
ATOM 4962 N N . LEU A 1 664 ? 15.909 -19.607 -16.713 1.00 95.69 664 LEU A N 1
ATOM 4963 C CA . LEU A 1 664 ? 15.943 -19.085 -18.081 1.00 95.69 664 LEU A CA 1
ATOM 4964 C C . LEU A 1 664 ? 16.506 -20.088 -19.096 1.00 95.69 664 LEU A C 1
ATOM 4966 O O . LEU A 1 664 ? 16.083 -20.063 -20.250 1.00 95.69 664 LEU A O 1
ATOM 4970 N N . LEU A 1 665 ? 17.427 -20.969 -18.693 1.00 93.00 665 LEU A N 1
ATOM 4971 C CA . LEU A 1 665 ? 17.879 -22.083 -19.537 1.00 93.00 665 LEU A CA 1
ATOM 4972 C C . LEU A 1 665 ? 16.747 -23.091 -19.773 1.00 93.00 665 LEU A C 1
ATOM 4974 O O . LEU A 1 665 ? 16.570 -23.553 -20.897 1.00 93.00 665 LEU A O 1
ATOM 4978 N N . ASP A 1 666 ? 15.934 -23.355 -18.750 1.00 90.12 666 ASP A N 1
ATOM 4979 C CA . ASP A 1 666 ? 14.790 -24.270 -18.835 1.00 90.12 666 ASP A CA 1
ATOM 4980 C C . ASP A 1 666 ? 13.540 -23.640 -19.480 1.00 90.12 666 ASP A C 1
ATOM 4982 O O . ASP A 1 666 ? 12.573 -24.348 -19.784 1.00 90.12 666 ASP A O 1
ATOM 4986 N N . PHE A 1 667 ? 13.545 -22.325 -19.729 1.00 90.81 667 PHE A N 1
ATOM 4987 C CA . PHE A 1 667 ? 12.420 -21.618 -20.330 1.00 90.81 667 PHE A CA 1
ATOM 4988 C C . PHE A 1 667 ? 12.463 -21.675 -21.859 1.00 90.81 667 PHE A C 1
ATOM 4990 O O . PHE A 1 667 ? 13.240 -20.973 -22.509 1.00 90.81 667 PHE A O 1
ATOM 4997 N N . HIS A 1 668 ? 11.591 -22.495 -22.447 1.00 88.25 668 HIS A N 1
ATOM 4998 C CA . HIS A 1 668 ? 11.565 -22.725 -23.890 1.00 88.25 668 HIS A CA 1
ATOM 4999 C C . HIS A 1 668 ? 10.299 -22.151 -24.525 1.00 88.25 668 HIS A C 1
ATOM 5001 O O . HIS A 1 668 ? 9.181 -22.551 -24.196 1.00 88.25 668 HIS A O 1
ATOM 5007 N N . VAL A 1 669 ? 10.488 -21.258 -25.499 1.00 88.81 669 VAL A N 1
ATOM 5008 C CA . VAL A 1 669 ? 9.410 -20.657 -26.295 1.00 88.81 669 VAL A CA 1
ATOM 5009 C C . VAL A 1 669 ? 9.714 -20.870 -27.775 1.00 88.81 669 VAL A C 1
ATOM 5011 O O . VAL A 1 669 ? 10.699 -20.347 -28.297 1.00 88.81 669 VAL A O 1
ATOM 5014 N N . LEU A 1 670 ? 8.869 -21.639 -28.464 1.00 87.62 670 LEU A N 1
ATOM 5015 C CA . LEU A 1 670 ? 8.994 -21.907 -29.899 1.00 87.62 670 LEU A CA 1
ATOM 5016 C C . LEU A 1 670 ? 7.936 -21.129 -30.685 1.00 87.62 670 LEU A C 1
ATOM 5018 O O . LEU A 1 670 ? 6.816 -20.944 -30.222 1.00 87.62 670 LEU A O 1
ATOM 5022 N N . GLY A 1 671 ? 8.265 -20.717 -31.910 1.00 85.56 671 GLY A N 1
ATOM 5023 C CA . GLY A 1 671 ? 7.333 -20.026 -32.813 1.00 85.56 671 GLY A CA 1
ATOM 5024 C C . GLY A 1 671 ? 7.466 -18.504 -32.827 1.00 85.56 671 GLY A C 1
ATOM 5025 O O . GLY A 1 671 ? 7.078 -17.879 -33.809 1.00 85.56 671 GLY A O 1
ATOM 5026 N N . VAL A 1 672 ? 8.145 -17.916 -31.836 1.00 91.19 672 VAL A N 1
ATOM 5027 C CA . VAL A 1 672 ? 8.485 -16.479 -31.718 1.00 91.19 672 VAL A CA 1
ATOM 5028 C C . VAL A 1 672 ? 9.946 -16.314 -31.271 1.00 91.19 672 VAL A C 1
ATOM 5030 O O . VAL A 1 672 ? 10.538 -17.255 -30.747 1.00 91.19 672 VAL A O 1
ATOM 5033 N N . ARG A 1 673 ? 10.580 -15.176 -31.571 1.00 91.12 673 ARG A N 1
ATOM 5034 C CA . ARG A 1 673 ? 11.895 -14.805 -31.019 1.00 91.12 673 ARG A CA 1
ATOM 5035 C C . ARG A 1 673 ? 11.693 -14.172 -29.647 1.00 91.12 673 ARG A C 1
ATOM 5037 O O . ARG A 1 673 ? 10.701 -13.477 -29.450 1.00 91.12 673 ARG A O 1
ATOM 5044 N N . THR A 1 674 ? 12.635 -14.405 -28.739 1.00 94.50 674 THR A N 1
ATOM 5045 C CA . THR A 1 674 ? 12.619 -13.837 -27.389 1.00 94.50 674 THR A CA 1
ATOM 5046 C C . THR A 1 674 ? 13.988 -13.287 -26.998 1.00 94.50 674 THR A C 1
ATOM 5048 O O . THR A 1 674 ? 15.011 -13.616 -27.609 1.00 94.50 674 THR A O 1
ATOM 5051 N N . ASN A 1 675 ? 14.019 -12.489 -25.932 1.00 95.56 675 ASN A N 1
ATOM 5052 C CA . ASN A 1 675 ? 15.239 -11.938 -25.341 1.00 95.56 675 ASN A CA 1
ATOM 5053 C C . ASN A 1 675 ? 15.954 -12.875 -24.343 1.00 95.56 675 ASN A C 1
ATOM 5055 O O . ASN A 1 675 ? 16.914 -12.445 -23.710 1.00 95.56 675 ASN A O 1
ATOM 5059 N N . VAL A 1 676 ? 15.546 -14.141 -24.193 1.00 95.38 676 VAL A N 1
ATOM 5060 C CA . VAL A 1 676 ? 16.078 -15.052 -23.152 1.00 95.38 676 VAL A CA 1
ATOM 5061 C C . VAL A 1 676 ? 17.604 -15.196 -23.213 1.00 95.38 676 VAL A C 1
ATOM 5063 O O . VAL A 1 676 ? 18.278 -15.049 -22.197 1.00 95.38 676 VAL A O 1
ATOM 5066 N N . ALA A 1 677 ? 18.169 -15.415 -24.405 1.00 92.62 677 ALA A N 1
ATOM 5067 C CA . ALA A 1 677 ? 19.621 -15.540 -24.571 1.00 92.62 677 ALA A CA 1
ATOM 5068 C C . ALA A 1 677 ? 20.371 -14.251 -24.186 1.00 92.62 677 ALA A C 1
ATOM 5070 O O . ALA A 1 677 ? 21.425 -14.311 -23.563 1.00 92.62 677 ALA A O 1
ATOM 5071 N N . TYR A 1 678 ? 19.795 -13.090 -24.508 1.00 96.06 678 TYR A N 1
ATOM 5072 C CA . TYR A 1 678 ? 20.347 -11.791 -24.127 1.00 96.06 678 TYR A CA 1
ATOM 5073 C C . TYR A 1 678 ? 20.365 -11.626 -22.602 1.00 96.06 678 TYR A C 1
ATOM 5075 O O . TYR A 1 678 ? 21.380 -11.240 -22.031 1.00 96.06 678 TYR A O 1
ATOM 5083 N N . LEU A 1 679 ? 19.271 -11.990 -21.924 1.00 97.50 679 LEU A N 1
ATOM 5084 C CA . LEU A 1 679 ? 19.179 -11.944 -20.461 1.00 97.50 679 LEU A CA 1
ATOM 5085 C C . LEU A 1 679 ? 20.199 -12.875 -19.788 1.00 97.50 679 LEU A C 1
ATOM 5087 O O . LEU A 1 679 ? 20.823 -12.480 -18.807 1.00 97.50 679 LEU A O 1
ATOM 5091 N N . LEU A 1 680 ? 20.416 -14.083 -20.320 1.00 96.75 680 LEU A N 1
ATOM 5092 C CA . LEU A 1 680 ? 21.429 -15.014 -19.807 1.00 96.75 680 LEU A CA 1
ATOM 5093 C C . LEU A 1 680 ? 22.845 -14.423 -19.853 1.00 96.75 680 LEU A C 1
ATOM 5095 O O . LEU A 1 680 ? 23.606 -14.590 -18.894 1.00 96.75 680 LEU A O 1
ATOM 5099 N N . ASP A 1 681 ? 23.189 -13.712 -20.927 1.00 96.88 681 ASP A N 1
ATOM 5100 C CA . ASP A 1 681 ? 24.492 -13.059 -21.063 1.00 96.88 681 ASP A CA 1
ATOM 5101 C C . ASP A 1 681 ? 24.615 -11.846 -20.128 1.00 96.88 681 ASP A C 1
ATOM 5103 O O . ASP A 1 681 ? 25.643 -11.691 -19.465 1.00 96.88 681 ASP A O 1
ATOM 5107 N N . VAL A 1 682 ? 23.551 -11.046 -19.975 1.00 98.00 682 VAL A N 1
ATOM 5108 C CA . VAL A 1 682 ? 23.490 -9.946 -18.991 1.00 98.00 682 VAL A CA 1
ATOM 5109 C C . VAL A 1 682 ? 23.713 -10.466 -17.573 1.00 98.00 682 VAL A C 1
ATOM 5111 O O . VAL A 1 682 ? 24.597 -9.974 -16.871 1.00 98.00 682 VAL A O 1
ATOM 5114 N N . LEU A 1 683 ? 22.987 -11.512 -17.169 1.00 98.06 683 LEU A N 1
ATOM 5115 C CA . LEU A 1 683 ? 23.136 -12.140 -15.854 1.00 98.06 683 LEU A CA 1
ATOM 5116 C C . LEU A 1 683 ? 24.520 -12.775 -15.663 1.00 98.06 683 LEU A C 1
ATOM 5118 O O . LEU A 1 683 ? 24.956 -12.965 -14.530 1.00 98.06 683 LEU A O 1
ATOM 5122 N N . SER A 1 684 ? 25.220 -13.128 -16.742 1.00 96.69 684 SER A N 1
ATOM 5123 C CA . SER A 1 684 ? 26.573 -13.696 -16.693 1.00 96.69 684 SER A CA 1
ATOM 5124 C C . SER A 1 684 ? 27.676 -12.638 -16.659 1.00 96.69 684 SER A C 1
ATOM 5126 O O . SER A 1 684 ? 28.817 -12.969 -16.332 1.00 96.69 684 SER A O 1
ATOM 5128 N N . HIS A 1 685 ? 27.361 -11.382 -16.975 1.00 98.12 685 HIS A N 1
ATOM 5129 C CA . HIS A 1 685 ? 28.345 -10.313 -17.060 1.00 98.12 685 HIS A CA 1
ATOM 5130 C C . HIS A 1 685 ? 28.940 -9.970 -15.690 1.00 98.12 685 HIS A C 1
ATOM 5132 O O . HIS A 1 685 ? 28.228 -9.843 -14.692 1.00 98.12 685 HIS A O 1
ATOM 5138 N N . ALA A 1 686 ? 30.256 -9.748 -15.644 1.00 97.69 686 ALA A N 1
ATOM 5139 C CA . ALA A 1 686 ? 30.969 -9.475 -14.397 1.00 97.69 686 ALA A CA 1
ATOM 5140 C C . ALA A 1 686 ? 30.466 -8.206 -13.682 1.00 97.69 686 ALA A C 1
ATOM 5142 O O . ALA A 1 686 ? 30.403 -8.191 -12.454 1.00 97.69 686 ALA A O 1
ATOM 5143 N N . GLY A 1 687 ? 30.084 -7.166 -14.434 1.00 97.06 687 GLY A N 1
ATOM 5144 C CA . GLY A 1 687 ? 29.507 -5.939 -13.868 1.00 97.06 687 GLY A CA 1
ATOM 5145 C C . GLY A 1 687 ? 28.176 -6.198 -13.157 1.00 97.06 687 GLY A C 1
ATOM 5146 O O . GLY A 1 687 ? 28.017 -5.826 -11.997 1.00 97.06 687 GLY A O 1
ATOM 5147 N N . PHE A 1 688 ? 27.273 -6.962 -13.784 1.00 98.19 688 PHE A N 1
ATOM 5148 C CA . PHE A 1 688 ? 26.000 -7.342 -13.165 1.00 98.19 688 PHE A CA 1
ATOM 5149 C C . PHE A 1 688 ? 26.208 -8.213 -11.917 1.00 98.19 688 PHE A C 1
ATOM 5151 O O . PHE A 1 688 ? 25.621 -7.952 -10.867 1.00 98.19 688 PHE A O 1
ATOM 5158 N N . GLN A 1 689 ? 27.101 -9.206 -11.992 1.00 97.75 689 GLN A N 1
ATOM 5159 C CA . GLN A 1 689 ? 27.452 -10.082 -10.865 1.00 97.75 689 GLN A CA 1
ATOM 5160 C C . GLN A 1 689 ? 27.970 -9.301 -9.649 1.00 97.75 689 GLN A C 1
ATOM 5162 O O . GLN A 1 689 ? 27.614 -9.618 -8.518 1.00 97.75 689 GLN A O 1
ATOM 5167 N N . LYS A 1 690 ? 28.754 -8.243 -9.877 1.00 96.12 690 LYS A N 1
ATOM 5168 C CA . LYS A 1 690 ? 29.282 -7.366 -8.820 1.00 96.12 690 LYS A CA 1
ATOM 5169 C C . LYS A 1 690 ? 28.304 -6.283 -8.357 1.00 96.12 690 LYS A C 1
ATOM 5171 O O . LYS A 1 690 ? 28.598 -5.605 -7.383 1.00 96.12 690 LYS A O 1
ATOM 5176 N N . GLY A 1 691 ? 27.186 -6.094 -9.059 1.00 95.81 691 GLY A N 1
ATOM 5177 C CA . GLY A 1 691 ? 26.276 -4.974 -8.819 1.00 95.81 691 GLY A CA 1
ATOM 5178 C C . GLY A 1 691 ? 26.823 -3.622 -9.293 1.00 95.81 691 GLY A C 1
ATOM 5179 O O . GLY A 1 691 ? 26.268 -2.598 -8.909 1.00 95.81 691 GLY A O 1
ATOM 5180 N N . ASP A 1 692 ? 27.875 -3.597 -10.122 1.00 95.81 692 ASP A N 1
ATOM 5181 C CA . ASP A 1 692 ? 28.401 -2.392 -10.784 1.00 95.81 692 ASP A CA 1
ATOM 5182 C C . ASP A 1 692 ? 27.564 -2.106 -12.036 1.00 95.81 692 ASP A C 1
ATOM 5184 O O . ASP A 1 692 ? 27.910 -2.476 -13.163 1.00 95.81 692 ASP A O 1
ATOM 5188 N N . ILE A 1 693 ? 26.383 -1.544 -11.793 1.00 96.44 693 ILE A N 1
ATOM 5189 C CA . ILE A 1 693 ? 25.336 -1.328 -12.784 1.00 96.44 693 ILE A CA 1
ATOM 5190 C C . ILE A 1 693 ? 24.804 0.096 -12.666 1.00 96.44 693 ILE A C 1
ATOM 5192 O O . ILE A 1 693 ? 24.818 0.706 -11.603 1.00 96.44 693 ILE A O 1
ATOM 5196 N N . ASP A 1 694 ? 24.327 0.615 -13.785 1.00 96.44 694 ASP A N 1
ATOM 5197 C CA . ASP A 1 694 ? 23.653 1.900 -13.893 1.00 96.44 694 ASP A CA 1
ATOM 5198 C C . ASP A 1 694 ? 22.727 1.843 -15.112 1.00 96.44 694 ASP A C 1
ATOM 5200 O O . ASP A 1 694 ? 22.766 0.902 -15.909 1.00 96.44 694 ASP A O 1
ATOM 5204 N N . THR A 1 695 ? 21.895 2.860 -15.278 1.00 94.94 695 THR A N 1
ATOM 5205 C CA . THR A 1 695 ? 20.924 2.946 -16.378 1.00 94.94 695 THR A CA 1
ATOM 5206 C C . THR A 1 695 ? 21.528 2.941 -17.788 1.00 94.94 695 THR A C 1
ATOM 5208 O O . THR A 1 695 ? 20.805 2.690 -18.755 1.00 94.94 695 THR A O 1
ATOM 5211 N N . GLY A 1 696 ? 22.831 3.204 -17.930 1.00 94.88 696 GLY A N 1
ATOM 5212 C CA . GLY A 1 696 ? 23.582 3.131 -19.184 1.00 94.88 696 GLY A CA 1
ATOM 5213 C C . GLY A 1 696 ? 24.288 1.790 -19.416 1.00 94.88 696 GLY A C 1
ATOM 5214 O O . GLY A 1 696 ? 24.858 1.595 -20.490 1.00 94.88 696 GLY A O 1
ATOM 5215 N N . PHE A 1 697 ? 24.245 0.860 -18.455 1.00 96.69 697 PHE A N 1
ATOM 5216 C CA . PHE A 1 697 ? 24.993 -0.402 -18.476 1.00 96.69 697 PHE A CA 1
ATOM 5217 C C . PHE A 1 697 ? 24.762 -1.217 -19.755 1.00 96.69 697 PHE A C 1
ATOM 5219 O O . PHE A 1 697 ? 25.720 -1.567 -20.439 1.00 96.69 697 PHE A O 1
ATOM 5226 N N . LEU A 1 698 ? 23.503 -1.462 -20.139 1.00 96.06 698 LEU A N 1
ATOM 5227 C CA . LEU A 1 698 ? 23.202 -2.233 -21.353 1.00 96.06 698 LEU A CA 1
ATOM 5228 C C . LEU A 1 698 ? 23.676 -1.524 -22.631 1.00 96.06 698 LEU A C 1
ATOM 5230 O O . LEU A 1 698 ? 24.120 -2.174 -23.571 1.00 96.06 698 LEU A O 1
ATOM 5234 N N . GLY A 1 699 ? 23.616 -0.191 -22.672 1.00 93.56 699 GLY A N 1
ATOM 5235 C CA . GLY A 1 699 ? 24.116 0.580 -23.811 1.00 93.56 699 GLY A CA 1
ATOM 5236 C C . GLY A 1 699 ? 25.636 0.498 -23.960 1.00 93.56 699 GLY A C 1
ATOM 5237 O O . GLY A 1 699 ? 26.135 0.458 -25.082 1.00 93.56 699 GLY A O 1
ATOM 5238 N N . ARG A 1 700 ? 26.371 0.438 -22.844 1.00 94.56 700 ARG A N 1
ATOM 5239 C CA . ARG A 1 700 ? 27.832 0.295 -22.859 1.00 94.56 700 ARG A CA 1
ATOM 5240 C C . ARG A 1 700 ? 28.279 -1.127 -23.171 1.00 94.56 700 ARG A C 1
ATOM 5242 O O . ARG A 1 700 ? 29.089 -1.310 -24.068 1.00 94.56 700 ARG A O 1
ATOM 5249 N N . GLU A 1 701 ? 27.746 -2.112 -22.454 1.00 96.00 701 GLU A N 1
ATOM 5250 C CA . GLU A 1 701 ? 28.279 -3.481 -22.469 1.00 96.00 701 GLU A CA 1
ATOM 5251 C C . GLU A 1 701 ? 27.600 -4.389 -23.515 1.00 96.00 701 GLU A C 1
ATOM 5253 O O . GLU A 1 701 ? 28.150 -5.423 -23.880 1.00 96.00 701 GLU A O 1
ATOM 5258 N N . PHE A 1 702 ? 26.406 -4.026 -24.009 1.00 95.00 702 PHE A N 1
ATOM 5259 C CA . PHE A 1 702 ? 25.571 -4.889 -24.864 1.00 95.00 702 PHE A CA 1
ATOM 5260 C C . PHE A 1 702 ? 25.100 -4.226 -26.174 1.00 95.00 702 PHE A C 1
ATOM 5262 O O . PHE A 1 702 ? 24.238 -4.772 -26.864 1.00 95.00 702 PHE A O 1
ATOM 5269 N N . SER A 1 703 ? 25.654 -3.072 -26.561 1.00 90.56 703 SER A N 1
ATOM 5270 C CA . SER A 1 703 ? 25.268 -2.372 -27.804 1.00 90.56 703 SER A CA 1
ATOM 5271 C C . SER A 1 703 ? 25.532 -3.181 -29.075 1.00 90.56 703 SER A C 1
ATOM 5273 O O . SER A 1 703 ? 24.740 -3.117 -30.015 1.00 90.56 703 SER A O 1
ATOM 5275 N N . GLU A 1 704 ? 26.604 -3.971 -29.084 1.00 89.06 704 GLU A N 1
ATOM 5276 C CA . GLU A 1 704 ? 26.985 -4.864 -30.185 1.00 89.06 704 GLU A CA 1
ATOM 5277 C C . GLU A 1 704 ? 26.658 -6.331 -29.882 1.00 89.06 704 GLU A C 1
ATOM 5279 O O . GLU A 1 704 ? 27.270 -7.242 -30.442 1.00 89.06 704 GLU A O 1
ATOM 5284 N N . TRP A 1 705 ? 25.707 -6.586 -28.974 1.00 93.75 705 TRP A N 1
ATOM 5285 C CA . TRP A 1 705 ? 25.367 -7.954 -28.608 1.00 93.75 705 TRP A CA 1
ATOM 5286 C C . TRP A 1 705 ? 24.917 -8.748 -29.836 1.00 93.75 705 TRP A C 1
ATOM 5288 O O . TRP A 1 705 ? 23.961 -8.398 -30.535 1.00 93.75 705 TRP A O 1
ATOM 5298 N N . ALA A 1 706 ? 25.595 -9.866 -30.051 1.00 88.69 706 ALA A N 1
ATOM 5299 C CA . ALA A 1 706 ? 25.202 -10.892 -30.986 1.00 88.69 706 ALA A CA 1
ATOM 5300 C C . ALA A 1 706 ? 25.058 -12.192 -30.205 1.00 88.69 706 ALA A C 1
ATOM 5302 O O . ALA A 1 706 ? 25.854 -12.481 -29.309 1.00 88.69 706 ALA A O 1
ATOM 5303 N N . PRO A 1 707 ? 24.049 -12.999 -30.528 1.00 84.12 707 PRO A N 1
ATOM 5304 C CA . PRO A 1 707 ? 23.879 -14.235 -29.816 1.00 84.12 707 PRO A CA 1
ATOM 5305 C C . PRO A 1 707 ? 24.975 -15.234 -30.195 1.00 84.12 707 PRO A C 1
ATOM 5307 O O . PRO A 1 707 ? 25.382 -15.293 -31.354 1.00 84.12 707 PRO A O 1
ATOM 5310 N N . GLY A 1 708 ? 25.370 -16.076 -29.241 1.00 75.88 708 GLY A N 1
ATOM 5311 C CA . GLY A 1 708 ? 26.378 -17.108 -29.476 1.00 75.88 708 GLY A CA 1
ATOM 5312 C C . GLY A 1 708 ? 26.037 -18.076 -30.618 1.00 75.88 708 GLY A C 1
ATOM 5313 O O . GLY A 1 708 ? 24.861 -18.299 -30.959 1.00 75.88 708 GLY A O 1
ATOM 5314 N N . ASP A 1 709 ? 27.097 -18.666 -31.175 1.00 70.94 709 ASP A N 1
ATOM 5315 C CA . ASP A 1 709 ? 27.014 -19.710 -32.192 1.00 70.94 709 ASP A CA 1
ATOM 5316 C C . ASP A 1 709 ? 26.220 -20.911 -31.675 1.00 70.94 709 ASP A C 1
ATOM 5318 O O . ASP A 1 709 ? 26.329 -21.317 -30.514 1.00 70.94 709 ASP A O 1
ATOM 5322 N N . ILE A 1 710 ? 25.403 -21.484 -32.555 1.00 59.84 710 ILE A N 1
ATOM 5323 C CA . ILE A 1 710 ? 24.713 -22.741 -32.275 1.00 59.84 710 ILE A CA 1
ATOM 5324 C C . ILE A 1 710 ? 25.755 -23.855 -32.443 1.00 59.84 710 ILE A C 1
ATOM 5326 O O . ILE A 1 710 ? 26.359 -23.928 -33.517 1.00 59.84 710 ILE A O 1
ATOM 5330 N N . PRO A 1 711 ? 25.968 -24.728 -31.438 1.00 60.97 711 PRO A N 1
ATOM 5331 C CA . PRO A 1 711 ? 26.809 -25.909 -31.604 1.00 60.97 711 PRO A CA 1
ATOM 5332 C C . PRO A 1 711 ? 26.399 -26.683 -32.860 1.00 60.97 711 PRO A C 1
ATOM 5334 O O . PRO A 1 711 ? 25.206 -26.916 -33.089 1.00 60.97 711 PRO A O 1
ATOM 5337 N N . ALA A 1 712 ? 27.369 -27.054 -33.697 1.00 60.12 712 ALA A N 1
ATOM 5338 C CA . ALA A 1 712 ? 27.110 -27.650 -35.009 1.00 60.12 712 ALA A CA 1
ATOM 5339 C C . ALA A 1 712 ? 26.253 -28.926 -34.910 1.00 60.12 712 ALA A C 1
ATOM 5341 O O . ALA A 1 712 ? 25.439 -29.212 -35.788 1.00 60.12 712 ALA A O 1
ATOM 5342 N N . GLU A 1 713 ? 26.385 -29.653 -33.804 1.00 58.44 713 GLU A N 1
ATOM 5343 C CA . GLU A 1 713 ? 25.641 -30.861 -33.469 1.00 58.44 713 GLU A CA 1
ATOM 5344 C C . GLU A 1 713 ? 24.142 -30.580 -33.276 1.00 58.44 713 GLU A C 1
ATOM 5346 O O . GLU A 1 713 ? 23.302 -31.356 -33.726 1.00 58.44 713 GLU A O 1
ATOM 5351 N N . ILE A 1 714 ? 23.790 -29.440 -32.672 1.00 55.84 714 ILE A N 1
ATOM 5352 C CA . ILE A 1 714 ? 22.397 -29.006 -32.484 1.00 55.84 714 ILE A CA 1
ATOM 5353 C C . ILE A 1 714 ? 21.813 -28.507 -33.806 1.00 55.84 714 ILE A C 1
ATOM 5355 O O . ILE A 1 714 ? 20.672 -28.835 -34.137 1.00 55.84 714 ILE A O 1
ATOM 5359 N N . GLY A 1 715 ? 22.607 -27.776 -34.596 1.00 57.72 715 GLY A N 1
ATOM 5360 C CA . GLY A 1 715 ? 22.232 -27.398 -35.960 1.00 57.72 715 GLY A CA 1
ATOM 5361 C C . GLY A 1 715 ? 21.917 -28.621 -36.829 1.00 57.72 715 GLY A C 1
ATOM 5362 O O . GLY A 1 715 ? 20.922 -28.630 -37.551 1.00 57.72 715 GLY A O 1
ATOM 5363 N N . ALA A 1 716 ? 22.704 -29.694 -36.701 1.00 56.22 716 ALA A N 1
ATOM 5364 C CA . ALA A 1 716 ? 22.470 -30.955 -37.400 1.00 56.22 716 ALA A CA 1
ATOM 5365 C C . ALA A 1 716 ? 21.193 -31.675 -36.933 1.00 56.22 716 ALA A C 1
ATOM 5367 O O . ALA A 1 716 ? 20.465 -32.210 -37.767 1.00 56.22 716 ALA A O 1
ATOM 5368 N N . ILE A 1 717 ? 20.881 -31.657 -35.631 1.00 55.12 717 ILE A N 1
ATOM 5369 C CA . ILE A 1 717 ? 19.629 -32.223 -35.105 1.00 55.12 717 ILE A CA 1
ATOM 5370 C C . ILE A 1 717 ? 18.424 -31.456 -35.667 1.00 55.12 717 ILE A C 1
ATOM 5372 O O . ILE A 1 717 ? 17.513 -32.084 -36.198 1.00 55.12 717 ILE A O 1
ATOM 5376 N N . LEU A 1 718 ? 18.427 -30.120 -35.659 1.00 52.50 718 LEU A N 1
ATOM 5377 C CA . LEU A 1 718 ? 17.312 -29.302 -36.173 1.00 52.50 718 LEU A CA 1
ATOM 5378 C C . LEU A 1 718 ? 16.995 -29.566 -37.650 1.00 52.50 718 LEU A C 1
ATOM 5380 O O . LEU A 1 718 ? 15.826 -29.687 -38.022 1.00 52.50 718 LEU A O 1
ATOM 5384 N N . LEU A 1 719 ? 18.035 -29.783 -38.458 1.00 53.88 719 LEU A N 1
ATOM 5385 C CA . LEU A 1 719 ? 17.918 -30.195 -39.860 1.00 53.88 719 LEU A CA 1
ATOM 5386 C C . LEU A 1 719 ? 17.301 -31.596 -40.048 1.00 53.88 719 LEU A C 1
ATOM 5388 O O . LEU A 1 719 ? 16.837 -31.912 -41.140 1.00 53.88 719 LEU A O 1
ATOM 5392 N N . THR A 1 720 ? 17.285 -32.441 -39.010 1.00 52.62 720 THR A N 1
ATOM 5393 C CA . THR A 1 720 ? 16.674 -33.785 -39.044 1.00 52.62 720 THR A CA 1
ATOM 5394 C C . THR A 1 720 ? 15.268 -33.855 -38.446 1.00 52.62 720 THR A C 1
ATOM 5396 O O . THR A 1 720 ? 14.516 -34.762 -38.802 1.00 52.62 720 THR A O 1
ATOM 5399 N N . VAL A 1 721 ? 14.889 -32.915 -37.567 1.00 48.78 721 VAL A N 1
ATOM 5400 C CA . VAL A 1 721 ? 13.551 -32.874 -36.936 1.00 48.78 721 VAL A CA 1
ATOM 5401 C C . VAL A 1 721 ? 12.569 -31.978 -37.706 1.00 48.78 721 VAL A C 1
ATOM 5403 O O . VAL A 1 721 ? 11.361 -32.053 -37.485 1.00 48.78 721 VAL A O 1
ATOM 5406 N N . THR A 1 722 ? 13.039 -31.168 -38.661 1.00 42.88 722 THR A N 1
ATOM 5407 C CA . THR A 1 722 ? 12.156 -30.495 -39.620 1.00 42.88 722 THR A CA 1
ATOM 5408 C C . THR A 1 722 ? 11.512 -31.552 -40.526 1.00 42.88 722 THR A C 1
ATOM 5410 O O . THR A 1 722 ? 12.220 -32.246 -41.260 1.00 42.88 722 THR A O 1
ATOM 5413 N N . PRO A 1 723 ? 10.175 -31.728 -40.514 1.00 41.66 723 PRO A N 1
ATOM 5414 C CA . PRO A 1 723 ? 9.549 -32.635 -41.453 1.00 41.66 723 PRO A CA 1
ATOM 5415 C C . PRO A 1 723 ? 9.837 -32.098 -42.848 1.00 41.66 723 PRO A C 1
ATOM 5417 O O . PRO A 1 723 ? 9.479 -30.962 -43.162 1.00 41.66 723 PRO A O 1
ATOM 5420 N N . VAL A 1 724 ? 10.475 -32.932 -43.671 1.00 38.41 724 VAL A N 1
ATOM 5421 C CA . VAL A 1 724 ? 10.509 -32.798 -45.125 1.00 38.41 724 VAL A CA 1
ATOM 5422 C C . VAL A 1 724 ? 9.124 -32.336 -45.562 1.00 38.41 724 VAL A C 1
ATOM 5424 O O . VAL A 1 724 ? 8.153 -33.095 -45.489 1.00 38.41 724 VAL A O 1
ATOM 5427 N N . ALA A 1 725 ? 9.029 -31.065 -45.954 1.00 34.97 725 ALA A N 1
ATOM 5428 C CA . ALA A 1 725 ? 7.850 -30.527 -46.594 1.00 34.97 725 ALA A CA 1
ATOM 5429 C C . ALA A 1 725 ? 7.512 -31.488 -47.735 1.00 34.97 725 ALA A C 1
ATOM 5431 O O . ALA A 1 725 ? 8.320 -31.690 -48.646 1.00 34.97 725 ALA A O 1
ATOM 5432 N N . LYS A 1 726 ? 6.361 -32.161 -47.629 1.00 34.53 726 LYS A N 1
ATOM 5433 C CA . LYS A 1 726 ? 5.871 -33.055 -48.676 1.00 34.53 726 LYS A CA 1
ATOM 5434 C C . LYS A 1 726 ? 5.946 -32.305 -50.004 1.00 34.53 726 LYS A C 1
ATOM 5436 O O . LYS A 1 726 ? 5.413 -31.207 -50.133 1.00 34.53 726 LYS A O 1
ATOM 5441 N N . ALA A 1 727 ? 6.649 -32.916 -50.952 1.00 36.91 727 ALA A N 1
ATOM 5442 C CA . ALA A 1 727 ? 6.852 -32.421 -52.300 1.00 36.91 727 ALA A CA 1
ATOM 5443 C C . ALA A 1 727 ? 5.533 -31.927 -52.918 1.00 36.91 727 ALA A C 1
ATOM 5445 O O . ALA A 1 727 ? 4.589 -32.707 -53.048 1.00 36.91 727 ALA A O 1
ATOM 5446 N N . GLY A 1 728 ? 5.481 -30.648 -53.311 1.00 39.62 728 GLY A N 1
ATOM 5447 C CA . GLY A 1 728 ? 4.375 -30.128 -54.117 1.00 39.62 728 GLY A CA 1
ATOM 5448 C C . GLY A 1 728 ? 3.966 -28.668 -53.903 1.00 39.62 728 GLY A C 1
ATOM 5449 O O . GLY A 1 728 ? 2.779 -28.420 -53.755 1.00 39.62 728 GLY A O 1
ATOM 5450 N N . ALA A 1 729 ? 4.890 -27.700 -53.927 1.00 28.34 729 ALA A N 1
ATOM 5451 C CA . ALA A 1 729 ? 4.581 -26.311 -54.309 1.00 28.34 729 ALA A CA 1
ATOM 5452 C C . ALA A 1 729 ? 5.876 -25.559 -54.688 1.00 28.34 729 ALA A C 1
ATOM 5454 O O . ALA A 1 729 ? 6.862 -25.668 -53.956 1.00 28.34 729 ALA A O 1
ATOM 5455 N N . PRO A 1 730 ? 5.927 -24.827 -55.818 1.00 37.66 730 PRO A N 1
ATOM 5456 C CA . PRO A 1 730 ? 7.148 -24.179 -56.274 1.00 37.66 730 PRO A CA 1
ATOM 5457 C C . PRO A 1 730 ? 7.328 -22.757 -55.715 1.00 37.66 730 PRO A C 1
ATOM 5459 O O . PRO A 1 730 ? 6.403 -21.952 -55.670 1.00 37.66 730 PRO A O 1
ATOM 5462 N N . SER A 1 731 ? 8.603 -22.453 -55.464 1.00 36.19 731 SER A N 1
ATOM 5463 C CA . SER A 1 731 ? 9.273 -21.144 -55.469 1.00 36.19 731 SER A CA 1
ATOM 5464 C C . SER A 1 731 ? 9.647 -20.487 -54.126 1.00 36.19 731 SER A C 1
ATOM 5466 O O . SER A 1 731 ? 8.846 -19.905 -53.405 1.00 36.19 731 SER A O 1
ATOM 5468 N N . ALA A 1 732 ? 10.966 -20.552 -53.905 1.00 37.91 732 ALA A N 1
ATOM 5469 C CA . ALA A 1 732 ? 11.860 -19.439 -53.596 1.00 37.91 732 ALA A CA 1
ATOM 5470 C C . ALA A 1 732 ? 11.778 -18.782 -52.212 1.00 37.91 732 ALA A C 1
ATOM 5472 O O . ALA A 1 732 ? 11.501 -17.594 -52.092 1.00 37.91 732 ALA A O 1
ATOM 5473 N N . VAL A 1 733 ? 12.259 -19.504 -51.198 1.00 32.72 733 VAL A N 1
ATOM 5474 C CA . VAL A 1 733 ? 13.103 -18.871 -50.178 1.00 32.72 733 VAL A CA 1
ATOM 5475 C C . VAL A 1 733 ? 14.315 -19.773 -49.936 1.00 32.72 733 VAL A C 1
ATOM 5477 O O . VAL A 1 733 ? 14.167 -20.945 -49.602 1.00 32.72 733 VAL A O 1
ATOM 5480 N N . GLY A 1 734 ? 15.517 -19.263 -50.221 1.00 32.53 734 GLY A N 1
ATOM 5481 C CA . GLY A 1 734 ? 16.762 -20.023 -50.092 1.00 32.53 734 GLY A CA 1
ATOM 5482 C C . GLY A 1 734 ? 17.039 -20.439 -48.645 1.00 32.53 734 GLY A C 1
ATOM 5483 O O . GLY A 1 734 ? 16.590 -19.779 -47.711 1.00 32.53 734 GLY A O 1
ATOM 5484 N N . ALA A 1 735 ? 17.825 -21.504 -48.470 1.00 34.16 735 ALA A N 1
ATOM 5485 C CA . ALA A 1 735 ? 18.174 -22.120 -47.182 1.00 34.16 735 ALA A CA 1
ATOM 5486 C C . ALA A 1 735 ? 18.763 -21.157 -46.123 1.00 34.16 735 ALA A C 1
ATOM 5488 O O . ALA A 1 735 ? 18.790 -21.486 -44.946 1.00 34.16 735 ALA A O 1
ATOM 5489 N N . TRP A 1 736 ? 19.160 -19.941 -46.511 1.00 39.75 736 TRP A N 1
ATOM 5490 C CA . TRP A 1 736 ? 19.592 -18.872 -45.602 1.00 39.75 736 TRP A CA 1
ATOM 5491 C C . TRP A 1 736 ? 18.449 -18.083 -44.936 1.00 39.75 736 TRP A C 1
ATOM 5493 O O . TRP A 1 736 ? 18.705 -17.247 -44.074 1.00 39.75 736 TRP A O 1
ATOM 5503 N N . ALA A 1 737 ? 17.190 -18.326 -45.307 1.00 39.72 737 ALA A N 1
ATOM 5504 C CA . ALA A 1 737 ? 16.023 -17.669 -44.712 1.00 39.72 737 ALA A CA 1
ATOM 5505 C C . ALA A 1 737 ? 15.270 -18.533 -43.685 1.00 39.72 737 ALA A C 1
ATOM 5507 O O . ALA A 1 737 ? 14.409 -18.026 -42.966 1.00 39.72 737 ALA A O 1
ATOM 5508 N N . LEU A 1 738 ? 15.601 -19.822 -43.588 1.00 40.06 738 LEU A N 1
ATOM 5509 C CA . LEU A 1 738 ? 15.040 -20.755 -42.613 1.00 40.06 738 LEU A CA 1
ATOM 5510 C C . LEU A 1 738 ? 15.981 -20.837 -41.405 1.00 40.06 738 LEU A C 1
ATOM 5512 O O . LEU A 1 738 ? 16.688 -21.812 -41.220 1.00 40.06 738 LEU A O 1
ATOM 5516 N N . ALA A 1 739 ? 16.029 -19.769 -40.608 1.00 41.69 739 ALA A N 1
ATOM 5517 C CA . ALA A 1 739 ? 16.662 -19.796 -39.290 1.00 41.69 739 ALA A CA 1
ATOM 5518 C C . ALA A 1 739 ? 15.630 -20.272 -38.252 1.00 41.69 739 ALA A C 1
ATOM 5520 O O . ALA A 1 739 ? 15.016 -19.468 -37.538 1.00 41.69 739 ALA A O 1
ATOM 5521 N N . ASP A 1 740 ? 15.405 -21.577 -38.198 1.00 43.41 740 ASP A N 1
ATOM 5522 C CA . ASP A 1 740 ? 14.567 -22.318 -37.258 1.00 43.41 740 ASP A CA 1
ATOM 5523 C C . ASP A 1 740 ? 15.133 -22.303 -35.822 1.00 43.41 740 ASP A C 1
ATOM 5525 O O . ASP A 1 740 ? 15.747 -23.229 -35.317 1.00 43.41 740 ASP A O 1
ATOM 5529 N N . ARG A 1 741 ? 14.901 -21.160 -35.167 1.00 43.94 741 ARG A N 1
ATOM 5530 C CA . ARG A 1 741 ? 14.367 -20.955 -33.800 1.00 43.94 741 ARG A CA 1
ATOM 5531 C C . ARG A 1 741 ? 14.565 -22.039 -32.719 1.00 43.94 741 ARG A C 1
ATOM 5533 O O . ARG A 1 741 ? 13.638 -22.289 -31.955 1.00 43.94 741 ARG A O 1
ATOM 5540 N N . PHE A 1 742 ? 15.763 -22.578 -32.548 1.00 38.91 742 PHE A N 1
ATOM 5541 C CA . PHE A 1 742 ? 16.127 -23.305 -31.329 1.00 38.91 742 PHE A CA 1
ATOM 5542 C C . PHE A 1 742 ? 17.273 -22.598 -30.613 1.00 38.91 742 PHE A C 1
ATOM 5544 O O . PHE A 1 742 ? 18.351 -22.416 -31.176 1.00 38.91 742 PHE A O 1
ATOM 5551 N N . ARG A 1 743 ? 17.039 -22.192 -29.365 1.00 40.06 743 ARG A N 1
ATOM 5552 C CA . ARG A 1 743 ? 18.093 -21.900 -28.394 1.00 40.06 743 ARG A CA 1
ATOM 5553 C C . ARG A 1 743 ? 17.610 -22.312 -27.014 1.00 40.06 743 ARG A C 1
ATOM 5555 O O . ARG A 1 743 ? 16.691 -21.690 -26.501 1.00 40.06 743 ARG A O 1
ATOM 5562 N N . ASN A 1 744 ? 18.210 -23.381 -26.500 1.00 36.34 744 ASN A N 1
ATOM 5563 C CA . ASN A 1 744 ? 18.720 -23.523 -25.134 1.00 36.34 744 ASN A CA 1
ATOM 5564 C C . ASN A 1 744 ? 19.238 -24.960 -24.977 1.00 36.34 744 ASN A C 1
ATOM 5566 O O . ASN A 1 744 ? 18.502 -25.884 -24.662 1.00 36.34 744 ASN A O 1
ATOM 5570 N N . ALA A 1 745 ? 20.523 -25.153 -25.257 1.00 28.61 745 ALA A N 1
ATOM 5571 C CA . ALA A 1 745 ? 21.286 -26.249 -24.677 1.00 28.61 745 ALA A CA 1
ATOM 5572 C C . ALA A 1 745 ? 22.734 -25.767 -24.549 1.00 28.61 745 ALA A C 1
ATOM 5574 O O . ALA A 1 745 ? 23.455 -25.639 -25.542 1.00 28.61 745 ALA A O 1
ATOM 5575 N N . ARG A 1 746 ? 23.109 -25.415 -23.322 1.00 30.28 746 ARG A N 1
ATOM 5576 C CA . ARG A 1 746 ? 24.480 -25.512 -22.832 1.00 30.28 746 ARG A CA 1
ATOM 5577 C C . ARG A 1 746 ? 24.480 -26.511 -21.695 1.00 30.28 746 ARG A C 1
ATOM 5579 O O . ARG A 1 746 ? 23.533 -26.427 -20.884 1.00 30.28 746 ARG A O 1
#

Organism: NCBI:txid661478

Nearest PDB structures (foldseek):
  3tw6-assembly1_B-2  TM=8.786E-01  e=1.383E-51  Rhizobium etli CFN 42
  7wtd-assembly1_D  TM=9.282E-01  e=4.593E-46  Homo sapiens
  8hwl-assembly1_E  TM=9.011E-01  e=3.895E-26  Homo sapiens
  3i47-assembly1_A  TM=9.459E-01  e=2.409E-22  Legionella pneumophila subsp. pneumophila str. Philadelphia 1
  2vx2-assembly3_G  TM=9.167E-01  e=8.542E-18  Homo sapiens

InterPro domains:
  IPR001753 Enoyl-CoA hydratase/isomerase-like domain [PF00378] (6-245)
  IPR005479 Carbamoyl phosphate synthase, ATP-binding domain [PF02786] (365-574)
  IPR005479 Carbamoyl phosphate synthase, ATP-binding domain [PS00866] (402-416)
  IPR005479 Carbamoyl phosphate synthase, ATP-binding domain [PS00867] (538-545)
  IPR005481 Biotin carboxylase-like, N-terminal domain [PF00289] (250-359)
  IPR005482 Biotin carboxylase, C-terminal [PF02785] (593-699)
  IPR005482 Biotin carboxylase, C-terminal [SM00878] (593-699)
  IPR011054 Rudiment single hybrid motif [SSF51246] (588-703)
  IPR011761 ATP-grasp fold [PS50975] (369-569)
  IPR011764 Biotin carboxylation domain [PS50979] (250-703)
  IPR016185 Pre-ATP-grasp domain superfamily [SSF52440] (246-362)
  IPR029045 ClpP/crotonase-like domain superfamily [SSF52096] (3-244)
  IPR050856 Biotin-dependent Carboxylase Complex [PTHR18866] (240-701)

Mean predicted aligned error: 13.72 Å

Foldseek 3Di:
DWDWDDDFQEIEIEQEDVVQQSEDDPVVLVVLLCCLQPPDLSRAEYEQAYPDQHGYQYHGPVRVVVVVPDDPVRVVVVLVSLLSSLVSLLLRLHQYEYLGGAEQEQSSLLSLLSGNAYEYEQNHKYWNQQVVVVGFSVSSCVRVCVQQNPVVCVVRRNPRDMDGPVVCCVRRSHVYYDHPVCSVVVVVVVVVVSVVDDSVVSSVVSVCVVDDPDDPVRVVVVVVVVCPDPSNVVVVVVVVVVVVLLVLLDWQEEEELDAKLQLVLLLVLCVVVNRAYEYEDEPQCCVWQSCVSHPYYYYQYHLACVSGSLPLVSSVVSCVVVVGQEYEHGDPRCFLPLVSLVVCVVVNHQYLFWHSLLSVCFVQQVSVVVLLVVLVHAAFQWDLDWPDDLVNQLVSCVVQDDFKWKAFNQDDLPALIDTDGDSVCSVVSLVVSLVRCCVVPVGSTMMMGYDLPFWWKKKWKWAFALVLQIFGLAMKTQLCDDSPHGFKIKPPAPLCVVVVVLGLVVSSSVSSSCSSSSTHAIKMWIWIDRSVVSDIHTDGIGRHDDPPCVNSCLFQVDDRSNSSSCRSSRDDPPDDVCRSSVPPVNTAFMKMKGFKFLFAVQVVGHHWWFAWQAWFFDDDPQKDKRARDGHGRTGDPNDGRGGIMIMGGDNYPLVNLVVSLVRLLRTDTFPTDICSQVVNVVSVDPCVVSSVGGNCRCVVPPVNDDGDDDPVVVVVVVVVPPPPPPDDDDDDDDPVVPPGDDDHDD

Secondary structure (DSSP, 8-state):
-EEEEEETTEEEEEE--GGGTT-B-HHHHHHHHHHHHT--TT--EEEEEESTTEEE-SB-HHHHHHHTT--HHHHHHHHHHHHHHHHHHHH-SSEEEEEE-BEEETHHHHHHHHSSEEEEETT-EEE-GGGGGT---TTTHHHHHHHHHHHHHHHHHHH--EEEHHHHHHTTS-SEEE-TTTHHHHHHHHHHHHHTS-HHHHHHHHHHTTSPPPPHHHHHHHHHHHHHSHHHHHHHHHHHHHHHHHHTT--SEEEE---HHHHHHHHHHHHHTT-EEEEEEEGGGTT-HHHHHSSEEEEEESSSGGGTTT-HHHHHHHHHHHT-SEEE--SSTTTT-HHHHHHHHHTTPEESS--HHHHHHHHSHHHHHHHHHHTT--B-SEE--TT--HHHHHHHHHHH-SSEEEEETT--TTTTEEEE-SGGGHHHHHHHHHHHHHHHHS---EEEEE--SS-EEEEEEEEE-TTS-EEEEEEEEEEEEETTEEEEEEES-THHHH-TTHHHHHHHHHHHHHHHHT--EEEEEEEEEETTTTEEEEEEEESS--TTHHHHHHHH---HHHHHHHHHHT----S-HHHHTT-GGG--SEEEEEEEESEEGGGTSEE--EE--EEE----TTEEEEES--TT-EE-TTS--EEEEEEEEESSHHHHHHHHHHHHHH-EEESS--SHHHHHHHHHSHHHHHT---TTHHHHHSTT--PPPPPHHHHHHHHHHS----S-------TTS---------